Protein AF-0000000080795662 (afdb_homodimer)

pLDDT: mean 95.5, std 4.47, range [73.0, 98.94]

Solvent-accessible surface area (backbone atoms only — not comparable to full-atom values): 49013 Å² total; per-residue (Å²): 130,88,77,82,67,72,31,69,68,36,28,52,52,38,35,52,52,26,49,76,66,69,46,66,74,69,38,63,67,33,35,60,36,60,85,69,49,56,64,72,58,56,60,56,36,52,78,36,39,45,75,52,93,43,33,71,52,58,71,38,50,32,60,26,36,33,90,53,70,50,25,51,60,73,55,63,70,40,63,51,75,55,52,45,77,67,55,66,43,55,34,38,42,36,22,41,49,18,43,56,18,42,81,32,22,50,33,34,39,29,34,45,35,48,48,48,58,28,38,59,25,16,72,40,41,41,86,72,28,29,44,29,19,52,33,59,41,61,49,21,54,21,31,26,50,51,26,46,40,68,61,26,45,21,34,32,33,32,34,60,66,53,60,68,68,58,53,58,52,43,62,74,55,23,75,37,77,45,69,30,72,52,47,52,25,40,45,66,50,51,51,51,50,51,54,50,46,60,74,73,42,91,45,65,46,80,54,44,55,34,61,37,54,24,19,26,42,34,19,28,65,33,50,12,54,50,50,50,54,52,46,69,70,70,50,56,92,82,38,46,64,52,26,27,28,40,59,38,37,46,24,24,67,52,24,17,35,53,41,44,29,73,77,38,70,86,27,39,28,35,37,31,34,35,48,44,19,24,28,79,82,32,41,28,61,52,70,63,75,45,60,58,35,36,44,61,59,57,37,73,52,45,64,38,84,73,43,40,28,40,34,40,41,54,41,68,38,34,59,48,44,54,44,35,44,62,37,68,42,19,40,52,48,42,43,75,68,65,38,51,66,72,58,49,72,50,39,46,50,41,14,56,47,18,41,43,21,48,56,48,42,48,28,52,34,60,67,69,66,44,40,74,45,25,31,36,40,37,51,17,52,21,26,35,84,78,42,56,67,58,55,50,50,47,35,68,74,70,41,83,81,40,57,68,55,28,52,50,40,47,47,55,51,43,57,50,64,60,68,65,65,58,44,76,46,48,76,64,53,25,49,21,47,49,30,47,29,46,61,54,38,37,72,68,66,65,47,56,66,69,58,59,49,34,55,67,78,40,30,68,70,65,71,44,60,56,64,60,53,49,49,53,46,31,50,36,37,52,52,46,39,57,71,42,53,72,84,110,130,89,78,82,68,72,31,72,69,34,28,51,53,38,37,51,53,26,48,74,65,69,46,67,73,69,37,62,65,33,35,61,37,60,84,71,51,56,65,74,58,56,60,57,37,45,78,39,41,45,76,50,95,43,34,72,52,58,72,38,49,32,60,24,35,32,91,53,68,51,29,46,61,73,54,63,71,40,63,49,73,55,52,44,80,67,56,67,45,57,32,38,41,35,23,41,51,17,45,56,18,43,80,32,22,50,34,35,39,29,34,45,34,48,48,49,59,29,38,58,25,16,73,39,41,41,86,72,30,29,44,30,20,54,32,59,42,60,48,20,54,20,30,26,49,50,26,46,39,69,60,25,45,22,34,32,34,34,32,60,65,53,61,68,68,56,53,59,52,42,63,74,55,22,75,38,76,44,70,32,71,54,48,52,25,39,45,65,50,52,53,51,50,50,53,50,45,61,74,74,40,91,45,65,46,79,54,43,54,33,62,39,55,24,20,27,42,33,19,29,66,32,48,13,52,51,52,49,53,51,47,67,72,71,50,56,93,80,38,45,65,53,25,28,28,39,58,36,38,46,23,25,66,51,25,17,34,51,40,44,30,74,76,37,71,85,28,39,28,34,35,31,35,34,48,45,19,24,28,79,83,31,42,28,62,51,71,63,77,46,60,58,36,32,44,60,62,57,38,74,54,46,64,37,86,72,41,41,28,41,35,41,41,54,41,67,37,34,59,49,44,56,45,34,43,62,36,70,42,18,40,53,49,42,43,73,68,66,37,51,67,73,57,50,72,49,40,46,50,41,16,55,49,18,42,44,21,50,54,48,42,47,28,51,33,61,68,68,65,43,40,74,45,27,33,35,40,37,51,18,51,22,24,36,84,79,42,56,67,57,54,51,51,48,35,69,74,69,40,82,82,40,58,68,54,27,52,48,42,47,47,57,51,42,58,50,64,58,68,65,64,58,44,76,47,51,77,64,53,24,47,22,46,50,31,49,28,46,60,53,39,36,72,68,67,65,48,57,65,69,57,57,49,33,55,69,78,40,28,67,72,63,70,45,60,55,63,60,52,48,50,54,47,32,51,36,37,51,53,45,39,58,73,42,52,72,84,109

Structure (mmCIF, N/CA/C/O backbone):
data_AF-0000000080795662-model_v1
#
loop_
_entity.id
_entity.type
_entity.pdbx_description
1 polymer "Pyridoxal-5'-phosphate-dependent protein beta subunit"
#
loop_
_atom_site.group_PDB
_atom_site.id
_atom_site.type_symbol
_atom_site.label_atom_id
_atom_site.label_alt_id
_atom_site.label_comp_id
_atom_site.label_asym_id
_atom_site.label_entity_id
_atom_site.label_seq_id
_atom_site.pdbx_PDB_ins_code
_atom_site.Cartn_x
_atom_site.Cartn_y
_atom_site.Cartn_z
_atom_site.occupancy
_atom_site.B_iso_or_equiv
_atom_site.auth_seq_id
_atom_site.auth_comp_id
_atom_site.auth_asym_id
_atom_site.auth_atom_id
_atom_site.pdbx_PDB_model_num
ATOM 1 N N . MET A 1 1 ? 9.945 7.746 18.922 1 79.19 1 MET A N 1
ATOM 2 C CA . MET A 1 1 ? 9.875 8.305 20.266 1 79.19 1 MET A CA 1
ATOM 3 C C . MET A 1 1 ? 10.875 9.445 20.438 1 79.19 1 MET A C 1
ATOM 5 O O . MET A 1 1 ? 11.867 9.516 19.719 1 79.19 1 MET A O 1
ATOM 9 N N . ILE A 1 2 ? 10.516 10.328 21.281 1 87.88 2 ILE A N 1
ATOM 10 C CA . ILE A 1 2 ? 11.422 11.438 21.562 1 87.88 2 ILE A CA 1
ATOM 11 C C . ILE A 1 2 ? 12.516 10.977 22.531 1 87.88 2 ILE A C 1
ATOM 13 O O . ILE A 1 2 ? 12.227 10.344 23.547 1 87.88 2 ILE A O 1
ATOM 17 N N . ASP A 1 3 ? 13.711 11.18 22.141 1 90.12 3 ASP A N 1
ATOM 18 C CA . ASP A 1 3 ? 14.914 10.75 22.844 1 90.12 3 ASP A CA 1
ATOM 19 C C . ASP A 1 3 ? 15.43 11.852 23.766 1 90.12 3 ASP A C 1
ATOM 21 O O . ASP A 1 3 ? 15.57 13 23.344 1 90.12 3 ASP A O 1
ATOM 25 N N . PHE A 1 4 ? 15.789 11.516 25.109 1 95.25 4 PHE A N 1
ATOM 26 C CA . PHE A 1 4 ? 16.219 12.523 26.062 1 95.25 4 PHE A CA 1
ATOM 27 C C . PHE A 1 4 ? 17.688 12.312 26.453 1 95.25 4 PHE A C 1
ATOM 29 O O . PHE A 1 4 ? 18.141 12.797 27.484 1 95.25 4 PHE A O 1
ATOM 36 N N . THR A 1 5 ? 18.344 11.555 25.578 1 96.5 5 THR A N 1
ATOM 37 C CA . THR A 1 5 ? 19.781 11.406 25.797 1 96.5 5 THR A CA 1
ATOM 38 C C . THR A 1 5 ? 20.484 12.766 25.719 1 96.5 5 THR A C 1
ATOM 40 O O . THR A 1 5 ? 20.234 13.539 24.797 1 96.5 5 THR A O 1
ATOM 43 N N . MET A 1 6 ? 21.406 13.008 26.719 1 97.44 6 MET A N 1
ATOM 44 C CA . MET A 1 6 ? 22.031 14.32 26.828 1 97.44 6 MET A CA 1
ATOM 45 C C . MET A 1 6 ? 23.438 14.297 26.25 1 97.44 6 MET A C 1
ATOM 47 O O . MET A 1 6 ? 24.172 13.32 26.422 1 97.44 6 MET A O 1
ATOM 51 N N . ASP A 1 7 ? 23.75 15.273 25.484 1 97.75 7 ASP A N 1
ATOM 52 C CA . ASP A 1 7 ? 25.125 15.594 25.109 1 97.75 7 ASP A CA 1
ATOM 53 C C . ASP A 1 7 ? 25.578 16.891 25.766 1 97.75 7 ASP A C 1
ATOM 55 O O . ASP A 1 7 ? 25.391 17.969 25.219 1 97.75 7 ASP A O 1
ATOM 59 N N . LYS A 1 8 ? 26.375 16.844 26.891 1 96.75 8 LYS A N 1
ATOM 60 C CA . LYS A 1 8 ? 26.703 17.969 27.734 1 96.75 8 LYS A CA 1
ATOM 61 C C . LYS A 1 8 ? 27.609 18.969 27 1 96.75 8 LYS A C 1
ATOM 63 O O . LYS A 1 8 ? 27.484 20.172 27.188 1 96.75 8 LYS A O 1
ATOM 68 N N . GLU A 1 9 ? 28.406 18.438 26.234 1 98.06 9 GLU A N 1
ATOM 69 C CA . GLU A 1 9 ? 29.344 19.297 25.5 1 98.06 9 GLU A CA 1
ATOM 70 C C . GLU A 1 9 ? 28.594 20.156 24.484 1 98.06 9 GLU A C 1
ATOM 72 O O . GLU A 1 9 ? 28.812 21.359 24.406 1 98.06 9 GLU A O 1
ATOM 77 N N . VAL A 1 10 ? 27.797 19.547 23.719 1 98.12 10 VAL A N 1
ATOM 78 C CA . VAL A 1 10 ? 27.031 20.266 22.688 1 98.12 10 VAL A CA 1
ATOM 79 C C . VAL A 1 10 ? 26.031 21.219 23.359 1 98.12 10 VAL A C 1
ATOM 81 O O . VAL A 1 10 ? 25.797 22.312 22.859 1 98.12 10 VAL A O 1
ATOM 84 N N . LEU A 1 11 ? 25.469 20.781 24.438 1 98.25 11 LEU A N 1
ATOM 85 C CA . LEU A 1 11 ? 24.547 21.625 25.188 1 98.25 11 LEU A CA 1
ATOM 86 C C . LEU A 1 11 ? 25.219 22.922 25.625 1 98.25 11 LEU A C 1
ATOM 88 O O . LEU A 1 11 ? 24.609 24 25.562 1 98.25 11 LEU A O 1
ATOM 92 N N . GLU A 1 12 ? 26.422 22.828 26.078 1 98.12 12 GLU A N 1
ATOM 93 C CA . GLU A 1 12 ? 27.156 24.016 26.5 1 98.12 12 GLU A CA 1
ATOM 94 C C . GLU A 1 12 ? 27.375 24.984 25.328 1 98.12 12 GLU A C 1
ATOM 96 O O . GLU A 1 12 ? 27.25 26.203 25.484 1 98.12 12 GLU A O 1
ATOM 101 N N . LYS A 1 13 ? 27.688 24.422 24.203 1 98 13 LYS A N 1
ATOM 102 C CA . LYS A 1 13 ? 27.844 25.25 23 1 98 13 LYS A CA 1
ATOM 103 C C . LYS A 1 13 ? 26.547 25.953 22.641 1 98 13 LYS A C 1
ATOM 105 O O . LYS A 1 13 ? 26.547 27.125 22.25 1 98 13 LYS A O 1
ATOM 110 N N . ALA A 1 14 ? 25.484 25.219 22.781 1 98.12 14 ALA A N 1
ATOM 111 C CA . ALA A 1 14 ? 24.172 25.781 22.484 1 98.12 14 ALA A CA 1
ATOM 112 C C . ALA A 1 14 ? 23.828 26.922 23.438 1 98.12 14 ALA A C 1
ATOM 114 O O . ALA A 1 14 ? 23.281 27.953 23.016 1 98.12 14 ALA A O 1
ATOM 115 N N . VAL A 1 15 ? 24.141 26.766 24.656 1 98.38 15 VAL A N 1
ATOM 116 C CA . VAL A 1 15 ? 23.906 27.797 25.656 1 98.38 15 VAL A CA 1
ATOM 117 C C . VAL A 1 15 ? 24.734 29.047 25.344 1 98.38 15 VAL A C 1
ATOM 119 O O . VAL A 1 15 ? 24.219 30.156 25.391 1 98.38 15 VAL A O 1
ATOM 122 N N . GLU A 1 16 ? 25.984 28.844 25 1 98.12 16 GLU A N 1
ATOM 123 C CA . GLU A 1 16 ? 26.859 29.969 24.656 1 98.12 16 GLU A CA 1
ATOM 124 C C . GLU A 1 16 ? 26.312 30.719 23.453 1 98.12 16 GLU A C 1
ATOM 126 O O . GLU A 1 16 ? 26.344 31.953 23.422 1 98.12 16 GLU A O 1
ATOM 131 N N . ARG A 1 17 ? 25.922 29.984 22.484 1 97.5 17 ARG A N 1
ATOM 132 C CA . ARG A 1 17 ? 25.312 30.594 21.312 1 97.5 17 ARG A CA 1
ATOM 133 C C . ARG A 1 17 ? 24.094 31.422 21.672 1 97.5 17 ARG A C 1
ATOM 135 O O . ARG A 1 17 ? 23.875 32.5 21.125 1 97.5 17 ARG A O 1
ATOM 142 N N . ALA A 1 18 ? 23.266 30.891 22.562 1 97.94 18 ALA A N 1
ATOM 143 C CA . ALA A 1 18 ? 22.062 31.609 23.016 1 97.94 18 ALA A CA 1
ATOM 144 C C . ALA A 1 18 ? 22.438 32.906 23.734 1 97.94 18 ALA A C 1
ATOM 146 O O . ALA A 1 18 ? 21.781 33.938 23.562 1 97.94 18 ALA A O 1
ATOM 147 N N . ILE A 1 19 ? 23.484 32.844 24.531 1 97.75 19 ILE A N 1
ATOM 148 C CA . ILE A 1 19 ? 23.953 34.031 25.234 1 97.75 19 ILE A CA 1
ATOM 149 C C . ILE A 1 19 ? 24.422 35.062 24.219 1 97.75 19 ILE A C 1
ATOM 151 O O . ILE A 1 19 ? 24.016 36.25 24.297 1 97.75 19 ILE A O 1
ATOM 155 N N . GLU A 1 20 ? 25.188 34.625 23.297 1 97.12 20 GLU A N 1
ATOM 156 C CA . GLU A 1 20 ? 25.766 35.531 22.297 1 97.12 20 GLU A CA 1
ATOM 157 C C . GLU A 1 20 ? 24.672 36.219 21.484 1 97.12 20 GLU A C 1
ATOM 159 O O . GLU A 1 20 ? 24.828 37.375 21.078 1 97.12 20 GLU A O 1
ATOM 164 N N . ASN A 1 21 ? 23.562 35.562 21.266 1 96.75 21 ASN A N 1
ATOM 165 C CA . ASN A 1 21 ? 22.531 36.062 20.375 1 96.75 21 ASN A CA 1
ATOM 166 C C . ASN A 1 21 ? 21.281 36.531 21.141 1 96.75 21 ASN A C 1
ATOM 168 O O . ASN A 1 21 ? 20.25 36.812 20.547 1 96.75 21 ASN A O 1
ATOM 172 N N . ASN A 1 22 ? 21.344 36.5 22.453 1 96.56 22 ASN A N 1
ATOM 173 C CA . ASN A 1 22 ? 20.25 36.938 23.312 1 96.56 22 ASN A CA 1
ATOM 174 C C . ASN A 1 22 ? 18.984 36.125 23.047 1 96.56 22 ASN A C 1
ATOM 176 O O . ASN A 1 22 ? 17.922 36.719 22.797 1 96.56 22 ASN A O 1
ATOM 180 N N . ILE A 1 23 ? 19.109 34.844 23.062 1 98.12 23 ILE A N 1
ATOM 181 C CA . ILE A 1 23 ? 18.016 33.938 22.75 1 98.12 23 ILE A CA 1
ATOM 182 C C . ILE A 1 23 ? 17.438 33.344 24.031 1 98.12 23 ILE A C 1
ATOM 184 O O . ILE A 1 23 ? 18.172 32.75 24.828 1 98.12 23 ILE A O 1
ATOM 188 N N . ILE A 1 24 ? 16.203 33.531 24.297 1 98.19 24 ILE A N 1
ATOM 189 C CA . ILE A 1 24 ? 15.43 32.875 25.344 1 98.19 24 ILE A CA 1
ATOM 190 C C . ILE A 1 24 ? 14.367 31.969 24.703 1 98.19 24 ILE A C 1
ATOM 192 O O . ILE A 1 24 ? 13.672 32.375 23.781 1 98.19 24 ILE A O 1
ATOM 196 N N . ILE A 1 25 ? 14.258 30.766 25.188 1 98.62 25 ILE A N 1
ATOM 197 C CA . ILE A 1 25 ? 13.375 29.766 24.562 1 98.62 25 ILE A CA 1
ATOM 198 C C . ILE A 1 25 ? 12.102 29.641 25.391 1 98.62 25 ILE A C 1
ATOM 200 O O . ILE A 1 25 ? 12.148 29.438 26.609 1 98.62 25 ILE A O 1
ATOM 204 N N . PRO A 1 26 ? 10.922 29.797 24.781 1 98.75 26 PRO A N 1
ATOM 205 C CA . PRO A 1 26 ? 9.672 29.594 25.516 1 98.75 26 PRO A CA 1
ATOM 206 C C . PRO A 1 26 ? 9.383 28.109 25.766 1 98.75 26 PRO A C 1
ATOM 208 O O . PRO A 1 26 ? 9.797 27.25 24.984 1 98.75 26 PRO A O 1
ATOM 211 N N . THR A 1 27 ? 8.656 27.797 26.859 1 98.75 27 THR A N 1
ATOM 212 C CA . THR A 1 27 ? 8.164 26.453 27.125 1 98.75 27 THR A CA 1
ATOM 213 C C . THR A 1 27 ? 6.855 26.203 26.375 1 98.75 27 THR A C 1
ATOM 215 O O . THR A 1 27 ? 6.223 27.141 25.891 1 98.75 27 THR A O 1
ATOM 218 N N . PHE A 1 28 ? 6.449 24.891 26.25 1 98.75 28 PHE A N 1
ATOM 219 C CA . PHE A 1 28 ? 5.137 24.547 25.719 1 98.75 28 PHE A CA 1
ATOM 220 C C . PHE A 1 28 ? 4.027 25.141 26.578 1 98.75 28 PHE A C 1
ATOM 222 O O . PHE A 1 28 ? 2.994 25.562 26.062 1 98.75 28 PHE A O 1
ATOM 229 N N . ALA A 1 29 ? 4.242 25.156 27.875 1 98.62 29 ALA A N 1
ATOM 230 C CA . ALA A 1 29 ? 3.277 25.75 28.812 1 98.62 29 ALA A CA 1
ATOM 231 C C . ALA A 1 29 ? 3.035 27.219 28.484 1 98.62 29 ALA A C 1
ATOM 233 O O . ALA A 1 29 ? 1.897 27.688 28.531 1 98.62 29 ALA A O 1
ATOM 234 N N . GLN A 1 30 ? 4.109 27.938 28.188 1 98.62 30 GLN A N 1
ATOM 235 C CA . GLN A 1 30 ? 4.004 29.344 27.859 1 98.62 30 GLN A CA 1
ATOM 236 C C . GLN A 1 30 ? 3.309 29.547 26.516 1 98.62 30 GLN A C 1
ATOM 238 O O . GLN A 1 30 ? 2.621 30.547 26.297 1 98.62 30 GLN A O 1
ATOM 243 N N . MET A 1 31 ? 3.447 28.609 25.562 1 98.75 31 MET A N 1
ATOM 244 C CA . MET A 1 31 ? 2.752 28.656 24.281 1 98.75 31 MET A CA 1
ATOM 245 C C . MET A 1 31 ? 1.253 28.438 24.453 1 98.75 31 MET A C 1
ATOM 247 O O . MET A 1 31 ? 0.443 29.047 23.75 1 98.75 31 MET A O 1
ATOM 251 N N . ARG A 1 32 ? 0.854 27.594 25.469 1 98.12 32 ARG A N 1
ATOM 252 C CA . ARG A 1 32 ? -0.546 27.328 25.766 1 98.12 32 ARG A CA 1
ATOM 253 C C . ARG A 1 32 ? -1.183 28.484 26.531 1 98.12 32 ARG A C 1
ATOM 255 O O . ARG A 1 32 ? -2.34 28.828 26.281 1 98.12 32 ARG A O 1
ATOM 262 N N . ASP A 1 33 ? -0.366 29.047 27.438 1 97.81 33 ASP A N 1
ATOM 263 C CA . ASP A 1 33 ? -0.836 30.125 28.312 1 97.81 33 ASP A CA 1
ATOM 264 C C . ASP A 1 33 ? 0.166 31.281 28.344 1 97.81 33 ASP A C 1
ATOM 266 O O . ASP A 1 33 ? 0.992 31.375 29.25 1 97.81 33 ASP A O 1
ATOM 270 N N . PRO A 1 34 ? -0.06 32.219 27.484 1 98 34 PRO A N 1
ATOM 271 C CA . PRO A 1 34 ? 0.892 33.344 27.375 1 98 34 PRO A CA 1
ATOM 272 C C . PRO A 1 34 ? 0.946 34.188 28.641 1 98 34 PRO A C 1
ATOM 274 O O . PRO A 1 34 ? 1.84 35.031 28.797 1 98 34 PRO A O 1
ATOM 277 N N . ALA A 1 35 ? -0 34 29.547 1 97.38 35 ALA A N 1
ATOM 278 C CA . ALA A 1 35 ? 0.077 34.688 30.828 1 97.38 35 ALA A CA 1
ATOM 279 C C . ALA A 1 35 ? 1.348 34.312 31.594 1 97.38 35 ALA A C 1
ATOM 281 O O . ALA A 1 35 ? 1.821 35.094 32.438 1 97.38 35 ALA A O 1
ATOM 282 N N . LEU A 1 36 ? 1.878 33.188 31.25 1 97.81 36 LEU A N 1
ATOM 283 C CA . LEU A 1 36 ? 3.066 32.688 31.938 1 97.81 36 LEU A CA 1
ATOM 284 C C . LEU A 1 36 ? 4.328 33.312 31.375 1 97.81 36 LEU A C 1
ATOM 286 O O . LEU A 1 36 ? 5.41 33.188 31.938 1 97.81 36 LEU A O 1
ATOM 290 N N . ILE A 1 37 ? 4.266 34.062 30.281 1 97.88 37 ILE A N 1
ATOM 291 C CA . ILE A 1 37 ? 5.418 34.719 29.656 1 97.88 37 ILE A CA 1
ATOM 292 C C . ILE A 1 37 ? 5.84 35.938 30.484 1 97.88 37 ILE A C 1
ATOM 294 O O . ILE A 1 37 ? 5.004 36.75 30.859 1 97.88 37 ILE A O 1
ATOM 298 N N . PRO A 1 38 ? 7.102 36.094 30.766 1 96.12 38 PRO A N 1
ATOM 299 C CA . PRO A 1 38 ? 7.578 37.219 31.562 1 96.12 38 PRO A CA 1
ATOM 300 C C . PRO A 1 38 ? 7.277 38.594 30.922 1 96.12 38 PRO A C 1
ATOM 302 O O . PRO A 1 38 ? 7.367 38.719 29.703 1 96.12 38 PRO A O 1
ATOM 305 N N . ASP A 1 39 ? 7.113 39.625 31.766 1 95.56 39 ASP A N 1
ATOM 306 C CA . ASP A 1 39 ? 6.75 40.969 31.312 1 95.56 39 ASP A CA 1
ATOM 307 C C . ASP A 1 39 ? 7.863 41.562 30.469 1 95.56 39 ASP A C 1
ATOM 309 O O . ASP A 1 39 ? 7.59 42.312 29.516 1 95.56 39 ASP A O 1
ATOM 313 N N . LYS A 1 40 ? 9.023 41.281 30.844 1 94.19 40 LYS A N 1
ATOM 314 C CA . LYS A 1 40 ? 10.164 41.812 30.094 1 94.19 40 LYS A CA 1
ATOM 315 C C . LYS A 1 40 ? 10.109 41.406 28.625 1 94.19 40 LYS A C 1
ATOM 317 O O . LYS A 1 40 ? 10.461 42.156 27.734 1 94.19 40 LYS A O 1
ATOM 322 N N . ILE A 1 41 ? 9.742 40.156 28.438 1 96.62 41 ILE A N 1
ATOM 323 C CA . ILE A 1 41 ? 9.617 39.656 27.078 1 96.62 41 ILE A CA 1
ATOM 324 C C . ILE A 1 41 ? 8.438 40.312 26.375 1 96.62 41 ILE A C 1
ATOM 326 O O . ILE A 1 41 ? 8.555 40.75 25.219 1 96.62 41 ILE A O 1
ATOM 330 N N . LYS A 1 42 ? 7.293 40.438 27.031 1 97.12 42 LYS A N 1
ATOM 331 C CA . LYS A 1 42 ? 6.102 41.062 26.469 1 97.12 42 LYS A CA 1
ATOM 332 C C . LYS A 1 42 ? 6.398 42.5 26.031 1 97.12 42 LYS A C 1
ATOM 334 O O . LYS A 1 42 ? 5.887 42.969 25 1 97.12 42 LYS A O 1
ATOM 339 N N . GLN A 1 43 ? 7.188 43.188 26.812 1 95.94 43 GLN A N 1
ATOM 340 C CA . GLN A 1 43 ? 7.535 44.562 26.469 1 95.94 43 GLN A CA 1
ATOM 341 C C . GLN A 1 43 ? 8.312 44.625 25.156 1 95.94 43 GLN A C 1
ATOM 343 O O . GLN A 1 43 ? 8.094 45.531 24.344 1 95.94 43 GLN A O 1
ATOM 348 N N . GLN A 1 44 ? 9.203 43.719 24.953 1 95.5 44 GLN A N 1
ATOM 349 C CA . GLN A 1 44 ? 9.984 43.656 23.719 1 95.5 44 GLN A CA 1
ATOM 350 C C . GLN A 1 44 ? 9.094 43.375 22.516 1 95.5 44 GLN A C 1
ATOM 352 O O . GLN A 1 44 ? 9.312 43.938 21.438 1 95.5 44 GLN A O 1
ATOM 357 N N . LEU A 1 45 ? 8.086 42.562 22.672 1 97.19 45 LEU A N 1
ATOM 358 C CA . LEU A 1 45 ? 7.227 42.125 21.594 1 97.19 45 LEU A CA 1
ATOM 359 C C . LEU A 1 45 ? 6.418 43.281 21.016 1 97.19 45 LEU A C 1
ATOM 361 O O . LEU A 1 45 ? 6.02 43.219 19.844 1 97.19 45 LEU A O 1
ATOM 365 N N . LYS A 1 46 ? 6.211 44.344 21.719 1 96.06 46 LYS A N 1
ATOM 366 C CA . LYS A 1 46 ? 5.387 45.5 21.312 1 96.06 46 LYS A CA 1
ATOM 367 C C . LYS A 1 46 ? 5.984 46.188 20.094 1 96.06 46 LYS A C 1
ATOM 369 O O . LYS A 1 46 ? 5.293 46.938 19.406 1 96.06 46 LYS A O 1
ATOM 374 N N . ASN A 1 47 ? 7.254 45.938 19.797 1 95.31 47 ASN A N 1
ATOM 375 C CA . ASN A 1 47 ? 7.922 46.625 18.703 1 95.31 47 ASN A CA 1
ATOM 376 C C . ASN A 1 47 ? 8.391 45.625 17.641 1 95.31 47 ASN A C 1
ATOM 378 O O . ASN A 1 47 ? 9.266 45.969 16.828 1 95.31 47 ASN A O 1
ATOM 382 N N . ILE A 1 48 ? 7.887 44.469 17.703 1 96.56 48 ILE A N 1
ATOM 383 C CA . ILE A 1 48 ? 8.344 43.438 16.797 1 96.56 48 ILE A CA 1
ATOM 384 C C . ILE A 1 48 ? 7.18 42.938 15.93 1 96.56 48 ILE A C 1
ATOM 386 O O . ILE A 1 48 ? 6.066 42.781 16.422 1 96.56 48 ILE A O 1
ATOM 390 N N . GLY A 1 49 ? 7.406 42.812 14.664 1 96 49 GLY A N 1
ATOM 391 C CA . GLY A 1 49 ? 6.41 42.281 13.75 1 96 49 GLY A CA 1
ATOM 392 C C . GLY A 1 49 ? 6.449 40.781 13.641 1 96 49 GLY A C 1
ATOM 393 O O . GLY A 1 49 ? 7.477 40.156 13.922 1 96 49 GLY A O 1
ATOM 394 N N . LEU A 1 50 ? 5.398 40.188 13.156 1 94.12 50 LEU A N 1
ATOM 395 C CA . LEU A 1 50 ? 5.254 38.75 13.062 1 94.12 50 LEU A CA 1
ATOM 396 C C . LEU A 1 50 ? 6.273 38.156 12.094 1 94.12 50 LEU A C 1
ATOM 398 O O . LEU A 1 50 ? 6.676 37 12.234 1 94.12 50 LEU A O 1
ATOM 402 N N . TRP A 1 51 ? 6.773 38.938 11.164 1 92.44 51 TRP A N 1
ATOM 403 C CA . TRP A 1 51 ? 7.664 38.438 10.117 1 92.44 51 TRP A CA 1
ATOM 404 C C . TRP A 1 51 ? 9.109 38.781 10.414 1 92.44 51 TRP A C 1
ATOM 406 O O . TRP A 1 51 ? 10.023 38.406 9.68 1 92.44 51 TRP A O 1
ATOM 416 N N . ASP A 1 52 ? 9.312 39.562 11.477 1 94.88 52 ASP A N 1
ATOM 417 C CA . ASP A 1 52 ? 10.664 40 11.828 1 94.88 52 ASP A CA 1
ATOM 418 C C . ASP A 1 52 ? 11.5 38.812 12.328 1 94.88 52 ASP A C 1
ATOM 420 O O . ASP A 1 52 ? 10.992 37.938 13.039 1 94.88 52 ASP A O 1
ATOM 424 N N . VAL A 1 53 ? 12.734 38.844 11.875 1 94.44 53 VAL A N 1
ATOM 425 C CA . VAL A 1 53 ? 13.688 37.875 12.406 1 94.44 53 VAL A CA 1
ATOM 426 C C . VAL A 1 53 ? 14.242 38.344 13.742 1 94.44 53 VAL A C 1
ATOM 428 O O . VAL A 1 53 ? 15.32 38.969 13.781 1 94.44 53 VAL A O 1
ATOM 431 N N . ASN A 1 54 ? 13.508 38.125 14.695 1 96.12 54 ASN A N 1
ATOM 432 C CA . ASN A 1 54 ? 13.812 38.469 16.078 1 96.12 54 ASN A CA 1
ATOM 433 C C . ASN A 1 54 ? 13.484 37.312 17.016 1 96.12 54 ASN A C 1
ATOM 435 O O . ASN A 1 54 ? 12.359 36.781 17.016 1 96.12 54 ASN A O 1
ATOM 439 N N . SER A 1 55 ? 14.445 36.875 17.844 1 97.12 55 SER A N 1
ATOM 440 C CA . SER A 1 55 ? 14.305 35.688 18.656 1 97.12 55 SER A CA 1
ATOM 441 C C . SER A 1 55 ? 13.109 35.781 19.594 1 97.12 55 SER A C 1
ATOM 443 O O . SER A 1 55 ? 12.539 34.75 20 1 97.12 55 SER A O 1
ATOM 445 N N . TYR A 1 56 ? 12.688 36.969 19.953 1 97.38 56 TYR A N 1
ATOM 446 C CA . TYR A 1 56 ? 11.531 37.125 20.828 1 97.38 56 TYR A CA 1
ATOM 447 C C . TYR A 1 56 ? 10.258 36.625 20.156 1 97.38 56 TYR A C 1
ATOM 449 O O . TYR A 1 56 ? 9.273 36.344 20.828 1 97.38 56 TYR A O 1
ATOM 457 N N . ASN A 1 57 ? 10.266 36.5 18.828 1 97.94 57 ASN A N 1
ATOM 458 C CA . ASN A 1 57 ? 9.109 35.969 18.109 1 97.94 57 ASN A CA 1
ATOM 459 C C . ASN A 1 57 ? 8.859 34.5 18.422 1 97.94 57 ASN A C 1
ATOM 461 O O . ASN A 1 57 ? 7.785 33.969 18.141 1 97.94 57 ASN A O 1
ATOM 465 N N . LEU A 1 58 ? 9.844 33.844 19.016 1 98.56 58 LEU A N 1
ATOM 466 C CA . LEU A 1 58 ? 9.586 32.5 19.5 1 98.56 58 LEU A CA 1
ATOM 467 C C . LEU A 1 58 ? 8.406 32.5 20.469 1 98.56 58 LEU A C 1
ATOM 469 O O . LEU A 1 58 ? 7.668 31.5 20.547 1 98.56 58 LEU A O 1
ATOM 473 N N . PHE A 1 59 ? 8.234 33.562 21.156 1 98.56 59 PHE A N 1
ATOM 474 C CA . PHE A 1 59 ? 7.172 33.688 22.156 1 98.56 59 PHE A CA 1
ATOM 475 C C . PHE A 1 59 ? 5.836 34 21.5 1 98.56 59 PHE A C 1
ATOM 477 O O . PHE A 1 59 ? 4.812 34.094 22.188 1 98.56 59 PHE A O 1
ATOM 484 N N . ARG A 1 60 ? 5.809 34.125 20.188 1 98.56 60 ARG A N 1
ATOM 485 C CA . ARG A 1 60 ? 4.562 34.312 19.453 1 98.56 60 ARG A CA 1
ATOM 486 C C . ARG A 1 60 ? 4.109 33 18.828 1 98.56 60 ARG A C 1
ATOM 488 O O . ARG A 1 60 ? 3.139 32.969 18.062 1 98.56 60 ARG A O 1
ATOM 495 N N . ILE A 1 61 ? 4.77 31.922 19.125 1 98.62 61 ILE A N 1
ATOM 496 C CA . ILE A 1 61 ? 4.316 30.594 18.703 1 98.62 61 ILE A CA 1
ATOM 497 C C . ILE A 1 61 ? 3.176 30.125 19.609 1 98.62 61 ILE A C 1
ATOM 499 O O . ILE A 1 61 ? 3.355 29.234 20.438 1 98.62 61 ILE A O 1
ATOM 503 N N . THR A 1 62 ? 2.066 30.703 19.438 1 98.69 62 THR A N 1
ATOM 504 C CA . THR A 1 62 ? 0.852 30.484 20.219 1 98.69 62 THR A CA 1
ATOM 505 C C . THR A 1 62 ? -0.388 30.812 19.391 1 98.69 62 THR A C 1
ATOM 507 O O . THR A 1 62 ? -0.323 31.641 18.469 1 98.69 62 THR A O 1
ATOM 510 N N . TRP A 1 63 ? -1.499 30.203 19.703 1 98.75 63 TRP A N 1
ATOM 511 C CA . TRP A 1 63 ? -2.771 30.469 19.047 1 98.75 63 TRP A CA 1
ATOM 512 C C . TRP A 1 63 ? -3.422 31.734 19.578 1 98.75 63 TRP A C 1
ATOM 514 O O . TRP A 1 63 ? -4.488 32.125 19.109 1 98.75 63 TRP A O 1
ATOM 524 N N . LYS A 1 64 ? -2.74 32.469 20.469 1 98.5 64 LYS A N 1
ATOM 525 C CA . LYS A 1 64 ? -3.396 33.5 21.25 1 98.5 64 LYS A CA 1
ATOM 526 C C . LYS A 1 64 ? -2.781 34.875 20.953 1 98.5 64 LYS A C 1
ATOM 528 O O . LYS A 1 64 ? -2.896 35.812 21.766 1 98.5 64 LYS A O 1
ATOM 533 N N . ASN A 1 65 ? -2.129 35 19.844 1 98.25 65 ASN A N 1
ATOM 534 C CA . ASN A 1 65 ? -1.624 36.312 19.438 1 98.25 65 ASN A CA 1
ATOM 535 C C . ASN A 1 65 ? -2.762 37.281 19.125 1 98.25 65 ASN A C 1
ATOM 537 O O . ASN A 1 65 ? -3.76 36.875 18.516 1 98.25 65 ASN A O 1
ATOM 541 N N . GLU A 1 66 ? -2.602 38.531 19.609 1 97.69 66 GLU A N 1
ATOM 542 C CA . GLU A 1 66 ? -3.504 39.531 19.062 1 97.69 66 GLU A CA 1
ATOM 543 C C . GLU A 1 66 ? -3.42 39.594 17.547 1 97.69 66 GLU A C 1
ATOM 545 O O . GLU A 1 66 ? -2.328 39.5 16.969 1 97.69 66 GLU A O 1
ATOM 550 N N . PRO A 1 67 ? -4.555 39.719 16.891 1 96.88 67 PRO A N 1
ATOM 551 C CA . PRO A 1 67 ? -4.582 39.625 15.43 1 96.88 67 PRO A CA 1
ATOM 552 C C . PRO A 1 67 ? -4.105 40.875 14.727 1 96.88 67 PRO A C 1
ATOM 554 O O . PRO A 1 67 ? -4.867 41.5 13.984 1 96.88 67 PRO A O 1
ATOM 557 N N . VAL A 1 68 ? -2.854 41.25 14.922 1 96.38 68 VAL A N 1
ATOM 558 C CA . VAL A 1 68 ? -2.201 42.375 14.289 1 96.38 68 VAL A CA 1
ATOM 559 C C . VAL A 1 68 ? -0.841 41.969 13.734 1 96.38 68 VAL A C 1
ATOM 561 O O . VAL A 1 68 ? -0.18 41.094 14.305 1 96.38 68 VAL A O 1
ATOM 564 N N . PRO A 1 69 ? -0.378 42.562 12.633 1 94.38 69 PRO A N 1
ATOM 565 C CA . PRO A 1 69 ? 0.862 42.125 11.984 1 94.38 69 PRO A CA 1
ATOM 566 C C . PRO A 1 69 ? 2.111 42.562 12.742 1 94.38 69 PRO A C 1
ATOM 568 O O . PRO A 1 69 ? 3.199 42.031 12.508 1 94.38 69 PRO A O 1
ATOM 571 N N . LYS A 1 70 ? 1.994 43.594 13.523 1 95.19 70 LYS A N 1
ATOM 572 C CA . LYS A 1 70 ? 3.109 44.125 14.297 1 95.19 70 LYS A CA 1
ATOM 573 C C . LYS A 1 70 ? 2.648 44.594 15.672 1 95.19 70 LYS A C 1
ATOM 575 O O . LYS A 1 70 ? 1.548 45.125 15.82 1 95.19 70 LYS A O 1
ATOM 580 N N . GLY A 1 71 ? 3.621 44.344 16.469 1 92.69 71 GLY A N 1
ATOM 581 C CA . GLY A 1 71 ? 3.283 44.719 17.828 1 92.69 71 GLY A CA 1
ATOM 582 C C . GLY A 1 71 ? 2.221 43.812 18.438 1 92.69 71 GLY A C 1
ATOM 583 O O . GLY A 1 71 ? 2.281 42.594 18.297 1 92.69 71 GLY A O 1
ATOM 584 N N . GLY A 1 72 ? 1.342 44.188 19.109 1 90.88 72 GLY A N 1
ATOM 585 C CA . GLY A 1 72 ? 0.317 43.406 19.766 1 90.88 72 GLY A CA 1
ATOM 586 C C . GLY A 1 72 ? 0.88 42.438 20.797 1 90.88 72 GLY A C 1
ATOM 587 O O . GLY A 1 72 ? 2.066 42.094 20.75 1 90.88 72 GLY A O 1
ATOM 588 N N . LEU A 1 73 ? 0.176 42.031 21.656 1 96.56 73 LEU A N 1
ATOM 589 C CA . LEU A 1 73 ? 0.543 41.031 22.656 1 96.56 73 LEU A CA 1
ATOM 590 C C . LEU A 1 73 ? -0.324 39.781 22.516 1 96.56 73 LEU A C 1
ATOM 592 O O . LEU A 1 73 ? -0.32 39.125 21.469 1 96.56 73 LEU A O 1
ATOM 596 N N . TYR A 1 74 ? -0.993 39.438 23.578 1 97.81 74 TYR A N 1
ATOM 597 C CA . TYR A 1 74 ? -1.768 38.219 23.547 1 97.81 74 TYR A CA 1
ATOM 598 C C . TYR A 1 74 ? -3.234 38.469 23.859 1 97.81 74 TYR A C 1
ATOM 600 O O . TYR A 1 74 ? -3.57 39.5 24.453 1 97.81 74 TYR A O 1
ATOM 608 N N . GLY A 1 75 ? -4.113 37.688 23.375 1 96.31 75 GLY A N 1
ATOM 609 C CA . GLY A 1 75 ? -5.543 37.688 23.641 1 96.31 75 GLY A CA 1
ATOM 610 C C . GLY A 1 75 ? -6.125 36.281 23.703 1 96.31 75 GLY A C 1
ATOM 611 O O . GLY A 1 75 ? -5.469 35.344 24.172 1 96.31 75 GLY A O 1
ATOM 612 N N . ASP A 1 76 ? -7.344 36.156 23.359 1 96.25 76 ASP A N 1
ATOM 613 C CA . ASP A 1 76 ? -8 34.844 23.297 1 96.25 76 ASP A CA 1
ATOM 614 C C . ASP A 1 76 ? -7.555 34.062 22.062 1 96.25 76 ASP A C 1
ATOM 616 O O . ASP A 1 76 ? -6.914 34.625 21.172 1 96.25 76 ASP A O 1
ATOM 620 N N . VAL A 1 77 ? -7.875 32.812 22.078 1 98.44 77 VAL A N 1
ATOM 621 C CA . VAL A 1 77 ? -7.582 32 20.891 1 98.44 77 VAL A CA 1
ATOM 622 C C . VAL A 1 77 ? -8.266 32.594 19.672 1 98.44 77 VAL A C 1
ATOM 624 O O . VAL A 1 77 ? -9.453 32.938 19.719 1 98.44 77 VAL A O 1
ATOM 627 N N . ASN A 1 78 ? -7.523 32.844 18.625 1 98.06 78 ASN A N 1
ATOM 628 C CA . ASN A 1 78 ? -8.086 33.312 17.359 1 98.06 78 ASN A CA 1
ATOM 629 C C . ASN A 1 78 ? -8.836 32.188 16.625 1 98.06 78 ASN A C 1
ATOM 631 O O . ASN A 1 78 ? -8.234 31.188 16.234 1 98.06 78 ASN A O 1
ATOM 635 N N . TYR A 1 79 ? -10.148 32.344 16.5 1 98.19 79 TYR A N 1
ATOM 636 C CA . TYR A 1 79 ? -10.93 31.344 15.789 1 98.19 79 TYR A CA 1
ATOM 637 C C . TYR A 1 79 ? -11.984 32 14.906 1 98.19 79 TYR A C 1
ATOM 639 O O . TYR A 1 79 ? -12.242 33.188 15.016 1 98.19 79 TYR A O 1
ATOM 647 N N . PHE A 1 80 ? -12.438 31.297 13.961 1 97.81 80 PHE A N 1
ATOM 648 C CA . PHE A 1 80 ? -13.445 31.703 12.984 1 97.81 80 PHE A CA 1
ATOM 649 C C . PHE A 1 80 ? -14.57 30.688 12.898 1 97.81 80 PHE A C 1
ATOM 651 O O . PHE A 1 80 ? -14.336 29.531 12.555 1 97.81 80 PHE A O 1
ATOM 658 N N . GLU A 1 81 ? -15.805 31.047 13.312 1 97.56 81 GLU A N 1
ATOM 659 C CA . GLU A 1 81 ? -16.969 30.188 13.148 1 97.56 81 GLU A CA 1
ATOM 660 C C . GLU A 1 81 ? -17.703 30.484 11.836 1 97.56 81 GLU A C 1
ATOM 662 O O . GLU A 1 81 ? -18.125 31.625 11.602 1 97.56 81 GLU A O 1
ATOM 667 N N . LEU A 1 82 ? -17.812 29.484 10.992 1 97.44 82 LEU A N 1
ATOM 668 C CA . LEU A 1 82 ? -18.438 29.672 9.68 1 97.44 82 LEU A CA 1
ATOM 669 C C . LEU A 1 82 ? -19.953 29.562 9.781 1 97.44 82 LEU A C 1
ATOM 671 O O . LEU A 1 82 ? -20.484 28.609 10.367 1 97.44 82 LEU A O 1
ATOM 675 N N . PRO A 1 83 ? -20.641 30.578 9.172 1 95.44 83 PRO A N 1
ATOM 676 C CA . PRO A 1 83 ? -22.109 30.562 9.258 1 95.44 83 PRO A CA 1
ATOM 677 C C . PRO A 1 83 ? -22.734 29.547 8.305 1 95.44 83 PRO A C 1
ATOM 679 O O . PRO A 1 83 ? -22.172 29.234 7.254 1 95.44 83 PRO A O 1
ATOM 682 N N . SER A 1 84 ? -23.938 29.109 8.648 1 95.75 84 SER A N 1
ATOM 683 C CA . SER A 1 84 ? -24.656 28.125 7.848 1 95.75 84 SER A CA 1
ATOM 684 C C . SER A 1 84 ? -25 28.688 6.469 1 95.75 84 SER A C 1
ATOM 686 O O . SER A 1 84 ? -25.109 27.922 5.496 1 95.75 84 SER A O 1
ATOM 688 N N . GLU A 1 85 ? -25.156 30.031 6.355 1 94.44 85 GLU A N 1
ATOM 689 C CA . GLU A 1 85 ? -25.422 30.672 5.07 1 94.44 85 GLU A CA 1
ATOM 690 C C . GLU A 1 85 ? -24.297 30.422 4.082 1 94.44 85 GLU A C 1
ATOM 692 O O . GLU A 1 85 ? -24.5 30.422 2.869 1 94.44 85 GLU A O 1
ATOM 697 N N . LEU A 1 86 ? -23.172 30.219 4.641 1 96.56 86 LEU A N 1
ATOM 698 C CA . LEU A 1 86 ? -22 29.969 3.811 1 96.56 86 LEU A CA 1
ATOM 699 C C . LEU A 1 86 ? -21.781 28.469 3.613 1 96.56 86 LEU A C 1
ATOM 701 O O . LEU A 1 86 ? -21.547 28.016 2.49 1 96.56 86 LEU A O 1
ATOM 705 N N . THR A 1 87 ? -21.922 27.656 4.668 1 97.38 87 THR A N 1
ATOM 706 C CA . THR A 1 87 ? -21.5 26.266 4.617 1 97.38 87 THR A CA 1
ATOM 707 C C . THR A 1 87 ? -22.641 25.375 4.094 1 97.38 87 THR A C 1
ATOM 709 O O . THR A 1 87 ? -22.391 24.266 3.615 1 97.38 87 THR A O 1
ATOM 712 N N . GLY A 1 88 ? -23.828 25.781 4.258 1 96.81 88 GLY A N 1
ATOM 713 C CA . GLY A 1 88 ? -24.984 25.016 3.805 1 96.81 88 GLY A CA 1
ATOM 714 C C . GLY A 1 88 ? -25.375 23.906 4.766 1 96.81 88 GLY A C 1
ATOM 715 O O . GLY A 1 88 ? -26.266 23.109 4.477 1 96.81 88 GLY A O 1
ATOM 716 N N . VAL A 1 89 ? -24.719 23.766 5.93 1 98.12 89 VAL A N 1
ATOM 717 C CA . VAL A 1 89 ? -25.062 22.75 6.914 1 98.12 89 VAL A CA 1
ATOM 718 C C . VAL A 1 89 ? -25.453 23.406 8.234 1 98.12 89 VAL A C 1
ATOM 720 O O . VAL A 1 89 ? -25.109 24.562 8.484 1 98.12 89 VAL A O 1
ATOM 723 N N . LYS A 1 90 ? -26.141 22.703 9.078 1 97.56 90 LYS A N 1
ATOM 724 C CA . LYS A 1 90 ? -26.625 23.234 10.344 1 97.56 90 LYS A CA 1
ATOM 725 C C . LYS A 1 90 ? -25.516 23.188 11.406 1 97.56 90 LYS A C 1
ATOM 727 O O . LYS A 1 90 ? -25.5 24.031 12.32 1 97.56 90 LYS A O 1
ATOM 732 N N . ALA A 1 91 ? -24.641 22.234 11.273 1 98.38 91 ALA A N 1
ATOM 733 C CA . ALA A 1 91 ? -23.578 22.062 12.25 1 98.38 91 ALA A CA 1
ATOM 734 C C . ALA A 1 91 ? -22.719 23.328 12.359 1 98.38 91 ALA A C 1
ATOM 736 O O . ALA A 1 91 ? -22.516 24.031 11.367 1 98.38 91 ALA A O 1
ATOM 737 N N . ARG A 1 92 ? -22.25 23.594 13.508 1 98.31 92 ARG A N 1
ATOM 738 C CA . ARG A 1 92 ? -21.328 24.703 13.719 1 98.31 92 ARG A CA 1
ATOM 739 C C . ARG A 1 92 ? -19.906 24.312 13.383 1 98.31 92 ARG A C 1
ATOM 741 O O . ARG A 1 92 ? -19.328 23.438 14.039 1 98.31 92 ARG A O 1
ATOM 748 N N . ILE A 1 93 ? -19.375 24.859 12.344 1 98.75 93 ILE A N 1
ATOM 749 C CA . ILE A 1 93 ? -18 24.594 11.938 1 98.75 93 ILE A CA 1
ATOM 750 C C . ILE A 1 93 ? -17.078 25.719 12.43 1 98.75 93 ILE A C 1
ATOM 752 O O . ILE A 1 93 ? -17.25 26.875 12.047 1 98.75 93 ILE A O 1
ATOM 756 N N . VAL A 1 94 ? -16.125 25.359 13.273 1 98.81 94 VAL A N 1
ATOM 757 C CA . VAL A 1 94 ? -15.25 26.328 13.93 1 98.81 94 VAL A CA 1
ATOM 758 C C . VAL A 1 94 ? -13.789 26 13.625 1 98.81 94 VAL A C 1
ATOM 760 O O . VAL A 1 94 ? -13.359 24.859 13.781 1 98.81 94 VAL A O 1
ATOM 763 N N . ALA A 1 95 ? -13.047 27.016 13.195 1 98.75 95 ALA A N 1
ATOM 764 C CA . ALA A 1 95 ? -11.648 26.812 12.82 1 98.75 95 ALA A CA 1
ATOM 765 C C . ALA A 1 95 ? -10.734 27.734 13.633 1 98.75 95 ALA A C 1
ATOM 767 O O . ALA A 1 95 ? -11.031 28.906 13.828 1 98.75 95 ALA A O 1
ATOM 768 N N . LEU A 1 96 ? -9.641 27.141 14.172 1 98.81 96 LEU A N 1
ATOM 769 C CA . LEU A 1 96 ? -8.57 28.016 14.656 1 98.81 96 LEU A CA 1
ATOM 770 C C . LEU A 1 96 ? -7.902 28.734 13.5 1 98.81 96 LEU A C 1
ATOM 772 O O . LEU A 1 96 ? -7.785 28.188 12.398 1 98.81 96 LEU A O 1
ATOM 776 N N . VAL A 1 97 ? -7.395 29.969 13.75 1 98.5 97 VAL A N 1
ATOM 777 C CA . VAL A 1 97 ? -6.836 30.781 12.68 1 98.5 97 VAL A CA 1
ATOM 778 C C . VAL A 1 97 ? -5.316 30.844 12.812 1 98.5 97 VAL A C 1
ATOM 780 O O . VAL A 1 97 ? -4.789 31.5 13.711 1 98.5 97 VAL A O 1
ATOM 783 N N . GLY A 1 98 ? -4.605 30.281 11.82 1 97.5 98 GLY A N 1
ATOM 784 C CA . GLY A 1 98 ? -3.156 30.156 11.859 1 97.5 98 GLY A CA 1
ATOM 785 C C . GLY A 1 98 ? -2.426 31.344 11.289 1 97.5 98 GLY A C 1
ATOM 786 O O . GLY A 1 98 ? -1.21 31.484 11.453 1 97.5 98 GLY A O 1
ATOM 787 N N . LYS A 1 99 ? -3.092 32.312 10.75 1 97.06 99 LYS A N 1
ATOM 788 C CA . LYS A 1 99 ? -2.496 33.469 10.07 1 97.06 99 LYS A CA 1
ATOM 789 C C . LYS A 1 99 ? -1.652 34.281 11.031 1 97.06 99 LYS A C 1
ATOM 791 O O . LYS A 1 99 ? -0.667 34.906 10.625 1 97.06 99 LYS A O 1
ATOM 796 N N . TRP A 1 100 ? -1.976 34.25 12.281 1 97.44 100 TRP A N 1
ATOM 797 C CA . TRP A 1 100 ? -1.421 35.219 13.211 1 97.44 100 TRP A CA 1
ATOM 798 C C . TRP A 1 100 ? -0.194 34.656 13.922 1 97.44 100 TRP A C 1
ATOM 800 O O . TRP A 1 100 ? 0.282 35.25 14.898 1 97.44 100 TRP A O 1
ATOM 810 N N . PHE A 1 101 ? 0.311 33.562 13.484 1 97.81 101 PHE A N 1
ATOM 811 C CA . PHE A 1 101 ? 1.624 33.062 13.883 1 97.81 101 PHE A CA 1
ATOM 812 C C . PHE A 1 101 ? 2.727 33.781 13.109 1 97.81 101 PHE A C 1
ATOM 814 O O . PHE A 1 101 ? 2.479 34.344 12.039 1 97.81 101 PHE A O 1
ATOM 821 N N . PRO A 1 102 ? 3.945 33.75 13.695 1 96.19 102 PRO A N 1
ATOM 822 C CA . PRO A 1 102 ? 5.055 34.156 12.844 1 96.19 102 PRO A CA 1
ATOM 823 C C . PRO A 1 102 ? 5.098 33.406 11.516 1 96.19 102 PRO A C 1
ATOM 825 O O . PRO A 1 102 ? 4.805 32.219 11.477 1 96.19 102 PRO A O 1
ATOM 828 N N . THR A 1 103 ? 5.434 34.062 10.438 1 93.25 103 THR A N 1
ATOM 829 C CA . THR A 1 103 ? 5.531 33.562 9.078 1 93.25 103 THR A CA 1
ATOM 830 C C . THR A 1 103 ? 4.145 33.281 8.508 1 93.25 103 THR A C 1
ATOM 832 O O . THR A 1 103 ? 4.02 32.75 7.395 1 93.25 103 THR A O 1
ATOM 835 N N . GLY A 1 104 ? 3.068 33.5 9.266 1 94.62 104 GLY A N 1
ATOM 836 C CA . GLY A 1 104 ? 1.708 33.438 8.75 1 94.62 104 GLY A CA 1
ATOM 837 C C . GLY A 1 104 ? 1.113 32.062 8.812 1 94.62 104 GLY A C 1
ATOM 838 O O . GLY A 1 104 ? 0.098 31.766 8.172 1 94.62 104 GLY A O 1
ATOM 839 N N . SER A 1 105 ? 1.724 31.141 9.516 1 95.25 105 SER A N 1
ATOM 840 C CA . SER A 1 105 ? 1.238 29.766 9.609 1 95.25 105 SER A CA 1
ATOM 841 C C . SER A 1 105 ? 1.636 29.141 10.938 1 95.25 105 SER A C 1
ATOM 843 O O . SER A 1 105 ? 2.719 29.406 11.461 1 95.25 105 SER A O 1
ATOM 845 N N . HIS A 1 106 ? 0.82 28.219 11.406 1 96.31 106 HIS A N 1
ATOM 846 C CA . HIS A 1 106 ? 1.096 27.562 12.68 1 96.31 106 HIS A CA 1
ATOM 847 C C . HIS A 1 106 ? 2.223 26.547 12.547 1 96.31 106 HIS A C 1
ATOM 849 O O . HIS A 1 106 ? 2.641 25.938 13.531 1 96.31 106 HIS A O 1
ATOM 855 N N . LYS A 1 107 ? 2.799 26.344 11.375 1 95.44 107 LYS A N 1
ATOM 856 C CA . LYS A 1 107 ? 3.844 25.359 11.164 1 95.44 107 LYS A CA 1
ATOM 857 C C . LYS A 1 107 ? 5.105 25.703 11.945 1 95.44 107 LYS A C 1
ATOM 859 O O . LYS A 1 107 ? 5.945 24.844 12.203 1 95.44 107 LYS A O 1
ATOM 864 N N . VAL A 1 108 ? 5.273 26.938 12.359 1 97.81 108 VAL A N 1
ATOM 865 C CA . VAL A 1 108 ? 6.387 27.312 13.227 1 97.81 108 VAL A CA 1
ATOM 866 C C . VAL A 1 108 ? 6.312 26.547 14.539 1 97.81 108 VAL A C 1
ATOM 868 O O . VAL A 1 108 ? 7.344 26.266 15.156 1 97.81 108 VAL A O 1
ATOM 871 N N . GLY A 1 109 ? 5.117 26.25 14.953 1 98.44 109 GLY A N 1
ATOM 872 C CA . GLY A 1 109 ? 4.965 25.438 16.141 1 98.44 109 GLY A CA 1
ATOM 873 C C . GLY A 1 109 ? 5.457 24.016 15.969 1 98.44 109 GLY A C 1
ATOM 874 O O . GLY A 1 109 ? 6.172 23.484 16.828 1 98.44 109 GLY A O 1
ATOM 875 N N . ALA A 1 110 ? 5.074 23.422 14.844 1 97.5 110 ALA A N 1
ATOM 876 C CA . ALA A 1 110 ? 5.52 22.062 14.539 1 97.5 110 ALA A CA 1
ATOM 877 C C . ALA A 1 110 ? 7.043 21.984 14.492 1 97.5 110 ALA A C 1
ATOM 879 O O . ALA A 1 110 ? 7.637 21.062 15.07 1 97.5 110 ALA A O 1
ATOM 880 N N . THR A 1 111 ? 7.676 22.922 13.82 1 98.25 111 THR A N 1
ATOM 881 C CA . THR A 1 111 ? 9.125 22.906 13.656 1 98.25 111 THR A CA 1
ATOM 882 C C . THR A 1 111 ? 9.82 23.188 14.984 1 98.25 111 THR A C 1
ATOM 884 O O . THR A 1 111 ? 10.898 22.656 15.258 1 98.25 111 THR A O 1
ATOM 887 N N . PHE A 1 112 ? 9.188 24.062 15.836 1 98.62 112 PHE A N 1
ATOM 888 C CA . PHE A 1 112 ? 9.68 24.281 17.188 1 98.62 112 PHE A CA 1
ATOM 889 C C . PHE A 1 112 ? 9.719 22.984 17.969 1 98.62 112 PHE A C 1
ATOM 891 O O . PHE A 1 112 ? 10.719 22.672 18.625 1 98.62 112 PHE A O 1
ATOM 898 N N . GLY A 1 113 ? 8.648 22.234 17.844 1 98.19 113 GLY A N 1
ATOM 899 C CA . GLY A 1 113 ? 8.539 20.969 18.547 1 98.19 113 GLY A CA 1
ATOM 900 C C . GLY A 1 113 ? 9.602 19.953 18.125 1 98.19 113 GLY A C 1
ATOM 901 O O . GLY A 1 113 ? 9.984 19.094 18.922 1 98.19 113 GLY A O 1
ATOM 902 N N . CYS A 1 114 ? 10.117 20.109 16.953 1 98 114 CYS A N 1
ATOM 903 C CA . CYS A 1 114 ? 11.109 19.172 16.422 1 98 114 CYS A CA 1
ATOM 904 C C . CYS A 1 114 ? 12.523 19.625 16.781 1 98 114 CYS A C 1
ATOM 906 O O . CYS A 1 114 ? 13.367 18.812 17.125 1 98 114 CYS A O 1
ATOM 908 N N . LEU A 1 115 ? 12.828 20.891 16.75 1 98.25 115 LEU A N 1
ATOM 909 C CA . LEU A 1 115 ? 14.188 21.422 16.859 1 98.25 115 LEU A CA 1
ATOM 910 C C . LEU A 1 115 ? 14.578 21.641 18.312 1 98.25 115 LEU A C 1
ATOM 912 O O . LEU A 1 115 ? 15.672 21.234 18.734 1 98.25 115 LEU A O 1
ATOM 916 N N . VAL A 1 116 ? 13.727 22.219 19.125 1 98.44 116 VAL A N 1
ATOM 917 C CA . VAL A 1 116 ? 14.07 22.719 20.453 1 98.44 116 VAL A CA 1
ATOM 918 C C . VAL A 1 116 ? 14.422 21.547 21.359 1 98.44 116 VAL A C 1
ATOM 920 O O . VAL A 1 116 ? 15.414 21.594 22.094 1 98.44 116 VAL A O 1
ATOM 923 N N . PRO A 1 117 ? 13.633 20.453 21.344 1 97.81 117 PRO A N 1
ATOM 924 C CA . PRO A 1 117 ? 14.039 19.312 22.172 1 97.81 117 PRO A CA 1
ATOM 925 C C . PRO A 1 117 ? 15.469 18.844 21.891 1 97.81 117 PRO A C 1
ATOM 927 O O . PRO A 1 117 ? 16.188 18.438 22.797 1 97.81 117 PRO A O 1
ATOM 930 N N . ARG A 1 118 ? 15.883 18.953 20.641 1 97.25 118 ARG A N 1
ATOM 931 C CA . ARG A 1 118 ? 17.234 18.531 20.266 1 97.25 118 ARG A CA 1
ATOM 932 C C . ARG A 1 118 ? 18.266 19.562 20.734 1 97.25 118 ARG A C 1
ATOM 934 O O . ARG A 1 118 ? 19.391 19.203 21.062 1 97.25 118 ARG A O 1
ATOM 941 N N . LEU A 1 119 ? 17.891 20.797 20.75 1 97.56 119 LEU A N 1
ATOM 942 C CA . LEU A 1 119 ? 18.781 21.859 21.203 1 97.56 119 LEU A CA 1
ATOM 943 C C . LEU A 1 119 ? 19.031 21.75 22.703 1 97.56 119 LEU A C 1
ATOM 945 O O . LEU A 1 119 ? 20.172 21.812 23.156 1 97.56 119 LEU A O 1
ATOM 949 N N . VAL A 1 120 ? 18 21.5 23.484 1 98.06 120 VAL A N 1
ATOM 950 C CA . VAL A 1 120 ? 18.109 21.594 24.938 1 98.06 120 VAL A CA 1
ATOM 951 C C . VAL A 1 120 ? 18.609 20.281 25.5 1 98.06 120 VAL A C 1
ATOM 953 O O . VAL A 1 120 ? 18.875 20.172 26.703 1 98.06 120 VAL A O 1
ATOM 956 N N . THR A 1 121 ? 18.781 19.266 24.656 1 97.69 121 THR A N 1
ATOM 957 C CA . THR A 1 121 ? 19.406 18.016 25.078 1 97.69 121 THR A CA 1
ATOM 958 C C . THR A 1 121 ? 20.828 17.922 24.516 1 97.69 121 THR A C 1
ATOM 960 O O . THR A 1 121 ? 21.594 17.047 24.922 1 97.69 121 THR A O 1
ATOM 963 N N . GLY A 1 122 ? 21.156 18.812 23.625 1 97.88 122 GLY A N 1
ATOM 964 C CA . GLY A 1 122 ? 22.469 18.766 22.984 1 97.88 122 GLY A CA 1
ATOM 965 C C . GLY A 1 122 ? 22.547 17.781 21.828 1 97.88 122 GLY A C 1
ATOM 966 O O . GLY A 1 122 ? 23.641 17.406 21.406 1 97.88 122 GLY A O 1
ATOM 967 N N . GLN A 1 123 ? 21.453 17.375 21.312 1 97.44 123 GLN A N 1
ATOM 968 C CA . GLN A 1 123 ? 21.422 16.422 20.203 1 97.44 123 GLN A CA 1
ATOM 969 C C . GLN A 1 123 ? 21.562 17.141 18.875 1 97.44 123 GLN A C 1
ATOM 971 O O . GLN A 1 123 ? 21.766 16.5 17.828 1 97.44 123 GLN A O 1
ATOM 976 N N . PHE A 1 124 ? 21.469 18.453 18.859 1 97.75 124 PHE A N 1
ATOM 977 C CA . PHE A 1 124 ? 21.75 19.312 17.719 1 97.75 124 PHE A CA 1
ATOM 978 C C . PHE A 1 124 ? 22.75 20.406 18.078 1 97.75 124 PHE A C 1
ATOM 980 O O . PHE A 1 124 ? 22.516 21.156 19.031 1 97.75 124 PHE A O 1
ATOM 987 N N . ASP A 1 125 ? 23.844 20.469 17.375 1 97.81 125 ASP A N 1
ATOM 988 C CA . ASP A 1 125 ? 24.875 21.484 17.594 1 97.81 125 ASP A CA 1
ATOM 989 C C . ASP A 1 125 ? 24.641 22.703 16.719 1 97.81 125 ASP A C 1
ATOM 991 O O . ASP A 1 125 ? 24.969 22.703 15.539 1 97.81 125 ASP A O 1
ATOM 995 N N . PRO A 1 126 ? 24.094 23.797 17.297 1 97.5 126 PRO A N 1
ATOM 996 C CA . PRO A 1 126 ? 23.766 24.969 16.484 1 97.5 126 PRO A CA 1
ATOM 997 C C . PRO A 1 126 ? 25 25.688 15.945 1 97.5 126 PRO A C 1
ATOM 999 O O . PRO A 1 126 ? 24.875 26.562 15.086 1 97.5 126 PRO A O 1
ATOM 1002 N N . THR A 1 127 ? 26.125 25.328 16.359 1 96.69 127 THR A N 1
ATOM 1003 C CA . THR A 1 127 ? 27.344 26.016 15.961 1 96.69 127 THR A CA 1
ATOM 1004 C C . THR A 1 127 ? 27.984 25.344 14.766 1 96.69 127 THR A C 1
ATOM 1006 O O . THR A 1 127 ? 28.719 25.969 14.008 1 96.69 127 THR A O 1
ATOM 1009 N N . THR A 1 128 ? 27.766 24.062 14.594 1 96.38 128 THR A N 1
ATOM 1010 C CA . THR A 1 128 ? 28.5 23.359 13.555 1 96.38 128 THR A CA 1
ATOM 1011 C C . THR A 1 128 ? 27.547 22.625 12.617 1 96.38 128 THR A C 1
ATOM 1013 O O . THR A 1 128 ? 27.891 22.328 11.477 1 96.38 128 THR A O 1
ATOM 1016 N N . GLN A 1 129 ? 26.406 22.312 13.125 1 97.5 129 GLN A N 1
ATOM 1017 C CA . GLN A 1 129 ? 25.484 21.516 12.32 1 97.5 129 GLN A CA 1
ATOM 1018 C C . GLN A 1 129 ? 24.453 22.406 11.641 1 97.5 129 GLN A C 1
ATOM 1020 O O . GLN A 1 129 ? 24.172 23.516 12.102 1 97.5 129 GLN A O 1
ATOM 1025 N N . LYS A 1 130 ? 23.891 21.953 10.547 1 97.31 130 LYS A N 1
ATOM 1026 C CA . LYS A 1 130 ? 22.797 22.609 9.844 1 97.31 130 LYS A CA 1
ATOM 1027 C C . LYS A 1 130 ? 21.484 21.828 9.992 1 97.31 130 LYS A C 1
ATOM 1029 O O . LYS A 1 130 ? 21.484 20.609 9.906 1 97.31 130 LYS A O 1
ATOM 1034 N N . ALA A 1 131 ? 20.469 22.562 10.281 1 97.94 131 ALA A N 1
ATOM 1035 C CA . ALA A 1 131 ? 19.141 21.953 10.359 1 97.94 131 ALA A CA 1
ATOM 1036 C C . ALA A 1 131 ? 18.516 21.844 8.977 1 97.94 131 ALA A C 1
ATOM 1038 O O . ALA A 1 131 ? 18.328 22.859 8.289 1 97.94 131 ALA A O 1
ATOM 1039 N N . VAL A 1 132 ? 18.172 20.625 8.562 1 97.31 132 VAL A N 1
ATOM 1040 C CA . VAL A 1 132 ? 17.562 20.406 7.25 1 97.31 132 VAL A CA 1
ATOM 1041 C C . VAL A 1 132 ? 16.062 20.25 7.391 1 97.31 132 VAL A C 1
ATOM 1043 O O . VAL A 1 132 ? 15.578 19.438 8.188 1 97.31 132 VAL A O 1
ATOM 1046 N N . TRP A 1 133 ? 15.367 21.031 6.629 1 97 133 TRP A N 1
ATOM 1047 C CA . TRP A 1 133 ? 13.914 21.078 6.707 1 97 133 TRP A CA 1
ATOM 1048 C C . TRP A 1 133 ? 13.281 20.641 5.387 1 97 133 TRP A C 1
ATOM 1050 O O . TRP A 1 133 ? 12.93 21.484 4.559 1 97 133 TRP A O 1
ATOM 1060 N N . PRO A 1 134 ? 12.977 19.312 5.199 1 93.75 134 PRO A N 1
ATOM 1061 C CA . PRO A 1 134 ? 12.305 18.844 3.986 1 93.75 134 PRO A CA 1
ATOM 1062 C C . PRO A 1 134 ? 10.789 19 4.051 1 93.75 134 PRO A C 1
ATOM 1064 O O . PRO A 1 134 ? 10.164 18.656 5.062 1 93.75 134 PRO A O 1
ATOM 1067 N N . SER A 1 135 ? 10.227 19.562 2.982 1 87.06 135 SER A N 1
ATOM 1068 C CA . SER A 1 135 ? 8.781 19.75 3.002 1 87.06 135 SER A CA 1
ATOM 1069 C C . SER A 1 135 ? 8.25 20.125 1.625 1 87.06 135 SER A C 1
ATOM 1071 O O . SER A 1 135 ? 9.023 20.484 0.731 1 87.06 135 SER A O 1
ATOM 1073 N N . THR A 1 136 ? 6.945 20.047 1.518 1 77.69 136 THR A N 1
ATOM 1074 C CA . THR A 1 136 ? 6.297 20.578 0.32 1 77.69 136 THR A CA 1
ATOM 1075 C C . THR A 1 136 ? 5.613 21.906 0.615 1 77.69 136 THR A C 1
ATOM 1077 O O . THR A 1 136 ? 5.027 22.516 -0.28 1 77.69 136 THR A O 1
ATOM 1080 N N . GLY A 1 137 ? 5.832 22.391 1.892 1 78.56 137 GLY A N 1
ATOM 1081 C CA . GLY A 1 137 ? 5.031 23.578 2.176 1 78.56 137 GLY A CA 1
ATOM 1082 C C . GLY A 1 137 ? 5.59 24.406 3.305 1 78.56 137 GLY A C 1
ATOM 1083 O O . GLY A 1 137 ? 6.781 24.75 3.311 1 78.56 137 GLY A O 1
ATOM 1084 N N . ASN A 1 138 ? 4.672 24.812 4.223 1 87.94 138 ASN A N 1
ATOM 1085 C CA . ASN A 1 138 ? 4.914 25.797 5.266 1 87.94 138 ASN A CA 1
ATOM 1086 C C . ASN A 1 138 ? 5.859 25.266 6.336 1 87.94 138 ASN A C 1
ATOM 1088 O O . ASN A 1 138 ? 6.426 26.031 7.113 1 87.94 138 ASN A O 1
ATOM 1092 N N . TYR A 1 139 ? 6.086 24.016 6.332 1 93.19 139 TYR A N 1
ATOM 1093 C CA . TYR A 1 139 ? 6.977 23.422 7.328 1 93.19 139 TYR A CA 1
ATOM 1094 C C . TYR A 1 139 ? 8.414 23.891 7.117 1 93.19 139 TYR A C 1
ATOM 1096 O O . TYR A 1 139 ? 9.094 24.266 8.07 1 93.19 139 TYR A O 1
ATOM 1104 N N . CYS A 1 140 ? 8.828 23.938 5.887 1 92.81 140 CYS A N 1
ATOM 1105 C CA . CYS A 1 140 ? 10.195 24.375 5.621 1 92.81 140 CYS A CA 1
ATOM 1106 C C . CYS A 1 140 ? 10.375 25.844 5.973 1 92.81 140 CYS A C 1
ATOM 1108 O O . CYS A 1 140 ? 11.438 26.25 6.461 1 92.81 140 CYS A O 1
ATOM 1110 N N . ARG A 1 141 ? 9.328 26.625 5.742 1 92.81 141 ARG A N 1
ATOM 1111 C CA . ARG A 1 141 ? 9.359 28.047 6.117 1 92.81 141 ARG A CA 1
ATOM 1112 C C . ARG A 1 141 ? 9.492 28.203 7.629 1 92.81 141 ARG A C 1
ATOM 1114 O O . ARG A 1 141 ? 10.328 28.969 8.109 1 92.81 141 ARG A O 1
ATOM 1121 N N . GLY A 1 142 ? 8.648 27.469 8.281 1 96.19 142 GLY A N 1
ATOM 1122 C CA . GLY A 1 142 ? 8.695 27.531 9.734 1 96.19 142 GLY A CA 1
ATOM 1123 C C . GLY A 1 142 ? 10.016 27.047 10.312 1 96.19 142 GLY A C 1
ATOM 1124 O O . GLY A 1 142 ? 10.523 27.625 11.273 1 96.19 142 GLY A O 1
ATOM 1125 N N . GLY A 1 143 ? 10.57 26.047 9.711 1 97.62 143 GLY A N 1
ATOM 1126 C CA . GLY A 1 143 ? 11.836 25.5 10.164 1 97.62 143 GLY A CA 1
ATOM 1127 C C . GLY A 1 143 ? 13 26.453 9.953 1 97.62 143 GLY A C 1
ATOM 1128 O O . GLY A 1 143 ? 13.805 26.672 10.867 1 97.62 143 GLY A O 1
ATOM 1129 N N . ALA A 1 144 ? 13.062 27 8.734 1 96.44 144 ALA A N 1
ATOM 1130 C CA . ALA A 1 144 ? 14.125 27.953 8.438 1 96.44 144 ALA A CA 1
ATOM 1131 C C . ALA A 1 144 ? 14.031 29.172 9.359 1 96.44 144 ALA A C 1
ATOM 1133 O O . ALA A 1 144 ? 15.047 29.672 9.844 1 96.44 144 ALA A O 1
ATOM 1134 N N . TYR A 1 145 ? 12.844 29.641 9.586 1 97.06 145 TYR A N 1
ATOM 1135 C CA . TYR A 1 145 ? 12.594 30.797 10.453 1 97.06 145 TYR A CA 1
ATOM 1136 C C . TYR A 1 145 ? 13.062 30.516 11.875 1 97.06 145 TYR A C 1
ATOM 1138 O O . TYR A 1 145 ? 13.852 31.281 12.43 1 97.06 145 TYR A O 1
ATOM 1146 N N . ASN A 1 146 ? 12.633 29.391 12.422 1 98 146 ASN A N 1
ATOM 1147 C CA . ASN A 1 146 ? 13.008 29.031 13.781 1 98 146 ASN A CA 1
ATOM 1148 C C . ASN A 1 146 ? 14.516 28.812 13.906 1 98 146 ASN A C 1
ATOM 1150 O O . ASN A 1 146 ? 15.117 29.141 14.922 1 98 146 ASN A O 1
ATOM 1154 N N . ALA A 1 147 ? 15.047 28.172 12.875 1 97.75 147 ALA A N 1
ATOM 1155 C CA . ALA A 1 147 ? 16.5 27.984 12.883 1 97.75 147 ALA A CA 1
ATOM 1156 C C . ALA A 1 147 ? 17.219 29.328 13.008 1 97.75 147 ALA A C 1
ATOM 1158 O O . ALA A 1 147 ? 18.141 29.453 13.805 1 97.75 147 ALA A O 1
ATOM 1159 N N . GLN A 1 148 ? 16.797 30.25 12.258 1 96.62 148 GLN A N 1
ATOM 1160 C CA . GLN A 1 148 ? 17.406 31.578 12.297 1 96.62 148 GLN A CA 1
ATOM 1161 C C . GLN A 1 148 ? 17.219 32.219 13.672 1 96.62 148 GLN A C 1
ATOM 1163 O O . GLN A 1 148 ? 18.156 32.781 14.227 1 96.62 148 GLN A O 1
ATOM 1168 N N . LEU A 1 149 ? 16.047 32.156 14.203 1 97.69 149 LEU A N 1
ATOM 1169 C CA . LEU A 1 149 ? 15.758 32.75 15.508 1 97.69 149 LEU A CA 1
ATOM 1170 C C . LEU A 1 149 ? 16.625 32.125 16.594 1 97.69 149 LEU A C 1
ATOM 1172 O O . LEU A 1 149 ? 16.969 32.781 17.578 1 97.69 149 LEU A O 1
ATOM 1176 N N . LEU A 1 150 ? 16.969 30.859 16.391 1 98 150 LEU A N 1
ATOM 1177 C CA . LEU A 1 150 ? 17.688 30.094 17.422 1 98 150 LEU A CA 1
ATOM 1178 C C . LEU A 1 150 ? 19.188 30.062 17.125 1 98 150 LEU A C 1
ATOM 1180 O O . LEU A 1 150 ? 19.922 29.281 17.734 1 98 150 LEU A O 1
ATOM 1184 N N . GLY A 1 151 ? 19.578 30.812 16.141 1 96.12 151 GLY A N 1
ATOM 1185 C CA . GLY A 1 151 ? 21 30.969 15.852 1 96.12 151 GLY A CA 1
ATOM 1186 C C . GLY A 1 151 ? 21.594 29.75 15.156 1 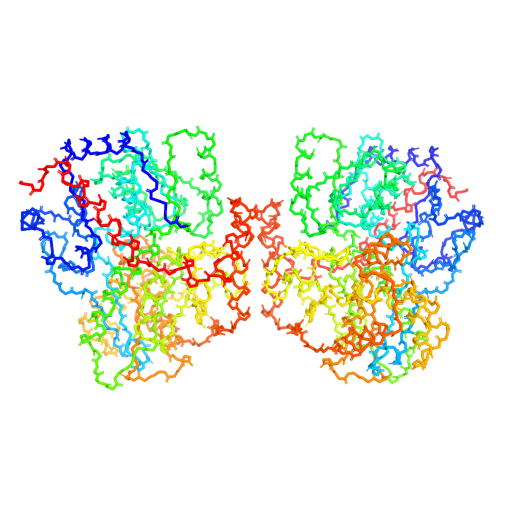96.12 151 GLY A C 1
ATOM 1187 O O . GLY A 1 151 ? 22.734 29.391 15.414 1 96.12 151 GLY A O 1
ATOM 1188 N N . CYS A 1 152 ? 20.828 29.094 14.398 1 96.12 152 CYS A N 1
ATOM 1189 C CA . CYS A 1 152 ? 21.25 27.906 13.672 1 96.12 152 CYS A CA 1
ATOM 1190 C C . CYS A 1 152 ? 21.266 28.156 12.172 1 96.12 152 CYS A C 1
ATOM 1192 O O . CYS A 1 152 ? 20.516 28.984 11.664 1 96.12 152 CYS A O 1
ATOM 1194 N N . GLU A 1 153 ? 22.172 27.453 11.484 1 96.06 153 GLU A N 1
ATOM 1195 C CA . GLU A 1 153 ? 22.109 27.391 10.031 1 96.06 153 GLU A CA 1
ATOM 1196 C C . GLU A 1 153 ? 21.078 26.375 9.57 1 96.06 153 GLU A C 1
ATOM 1198 O O . GLU A 1 153 ? 20.812 25.391 10.273 1 96.06 153 GLU A O 1
ATOM 1203 N N . SER A 1 154 ? 20.516 26.641 8.398 1 97.12 154 SER A N 1
ATOM 1204 C CA . SER A 1 154 ? 19.469 25.734 7.945 1 97.12 154 SER A CA 1
ATOM 1205 C C . SER A 1 154 ? 19.531 25.516 6.438 1 97.12 154 SER A C 1
ATOM 1207 O O . SER A 1 154 ? 20.141 26.328 5.719 1 97.12 154 SER A O 1
ATOM 1209 N N . ILE A 1 155 ? 19.047 24.391 6 1 95.5 155 ILE A N 1
ATOM 1210 C CA . ILE A 1 155 ? 18.828 24.031 4.605 1 95.5 155 ILE A CA 1
ATOM 1211 C C . ILE A 1 155 ? 17.359 23.703 4.379 1 95.5 155 ILE A C 1
ATOM 1213 O O . ILE A 1 155 ? 16.766 22.906 5.105 1 95.5 155 ILE A O 1
ATOM 1217 N N . ALA A 1 156 ? 16.781 24.375 3.41 1 94.75 156 ALA A N 1
ATOM 1218 C CA . ALA A 1 156 ? 15.406 24.094 3.035 1 94.75 156 ALA A CA 1
ATOM 1219 C C . ALA A 1 156 ? 15.344 23.234 1.772 1 94.75 156 ALA A C 1
ATOM 1221 O O . ALA A 1 156 ? 16.031 23.516 0.792 1 94.75 156 ALA A O 1
ATOM 1222 N N . ILE A 1 157 ? 14.57 22.141 1.849 1 92 157 ILE A N 1
ATOM 1223 C CA . ILE A 1 157 ? 14.344 21.297 0.686 1 92 157 ILE A CA 1
ATOM 1224 C C . ILE A 1 157 ? 12.859 21.297 0.321 1 92 157 ILE A C 1
ATOM 1226 O O . ILE A 1 157 ? 12.008 20.984 1.152 1 92 157 ILE A O 1
ATOM 1230 N N . LEU A 1 158 ? 12.516 21.609 -0.944 1 87.69 158 LEU A N 1
ATOM 1231 C CA . LEU A 1 158 ? 11.133 21.578 -1.395 1 87.69 158 LEU A CA 1
ATOM 1232 C C . LEU A 1 158 ? 11.055 21.344 -2.9 1 87.69 158 LEU A C 1
ATOM 1234 O O . LEU A 1 158 ? 12.008 21.625 -3.627 1 87.69 158 LEU A O 1
ATOM 1238 N N . PRO A 1 159 ? 9.875 20.891 -3.387 1 85.31 159 PRO A N 1
ATOM 1239 C CA . PRO A 1 159 ? 9.727 20.703 -4.832 1 85.31 159 PRO A CA 1
ATOM 1240 C C . PRO A 1 159 ? 9.852 22.016 -5.613 1 85.31 159 PRO A C 1
ATOM 1242 O O . PRO A 1 159 ? 9.383 23.062 -5.16 1 85.31 159 PRO A O 1
ATOM 1245 N N . GLU A 1 160 ? 10.336 21.891 -6.781 1 82.62 160 GLU A N 1
ATOM 1246 C CA . GLU A 1 160 ? 10.602 23.062 -7.609 1 82.62 160 GLU A CA 1
ATOM 1247 C C . GLU A 1 160 ? 9.305 23.734 -8.062 1 82.62 160 GLU A C 1
ATOM 1249 O O . GLU A 1 160 ? 9.297 24.906 -8.414 1 82.62 160 GLU A O 1
ATOM 1254 N N . GLY A 1 161 ? 8.281 22.969 -8.016 1 74.25 161 GLY A N 1
ATOM 1255 C CA . GLY A 1 161 ? 7.02 23.484 -8.516 1 74.25 161 GLY A CA 1
ATOM 1256 C C . GLY A 1 161 ? 6.25 24.281 -7.473 1 74.25 161 GLY A C 1
ATOM 1257 O O . GLY A 1 161 ? 5.148 24.75 -7.742 1 74.25 161 GLY A O 1
ATOM 1258 N N . MET A 1 162 ? 6.832 24.641 -6.32 1 76.81 162 MET A N 1
ATOM 1259 C CA . MET A 1 162 ? 6.113 25.375 -5.281 1 76.81 162 MET A CA 1
ATOM 1260 C C . MET A 1 162 ? 6.086 26.859 -5.59 1 76.81 162 MET A C 1
ATOM 1262 O O . MET A 1 162 ? 6.793 27.328 -6.492 1 76.81 162 MET A O 1
ATOM 1266 N N . SER A 1 163 ? 5.32 27.656 -4.832 1 73 163 SER A N 1
ATOM 1267 C CA . SER A 1 163 ? 5.047 29.062 -5.129 1 73 163 SER A CA 1
ATOM 1268 C C . SER A 1 163 ? 6.332 29.875 -5.113 1 73 163 SER A C 1
ATOM 1270 O O . SER A 1 163 ? 7.262 29.578 -4.367 1 73 163 SER A O 1
ATOM 1272 N N . ARG A 1 164 ? 6.332 30.891 -6.02 1 76.31 164 ARG A N 1
ATOM 1273 C CA . ARG A 1 164 ? 7.457 31.828 -6.113 1 76.31 164 ARG A CA 1
ATOM 1274 C C . ARG A 1 164 ? 7.707 32.531 -4.781 1 76.31 164 ARG A C 1
ATOM 1276 O O . ARG A 1 164 ? 8.852 32.719 -4.387 1 76.31 164 ARG A O 1
ATOM 1283 N N . GLU A 1 165 ? 6.582 32.906 -4.027 1 77.5 165 GLU A N 1
ATOM 1284 C CA . GLU A 1 165 ? 6.68 33.562 -2.732 1 77.5 165 GLU A CA 1
ATOM 1285 C C . GLU A 1 165 ? 7.473 32.75 -1.737 1 77.5 165 GLU A C 1
ATOM 1287 O O . GLU A 1 165 ? 8.305 33.281 -0.995 1 77.5 165 GLU A O 1
ATOM 1292 N N . ARG A 1 166 ? 7.258 31.531 -1.83 1 80.06 166 ARG A N 1
ATOM 1293 C CA . ARG A 1 166 ? 7.895 30.609 -0.898 1 80.06 166 ARG A CA 1
ATOM 1294 C C . ARG A 1 166 ? 9.398 30.531 -1.137 1 80.06 166 ARG A C 1
ATOM 1296 O O . ARG A 1 166 ? 10.188 30.656 -0.196 1 80.06 166 ARG A O 1
ATOM 1303 N N . PHE A 1 167 ? 9.797 30.484 -2.354 1 82.19 167 PHE A N 1
ATOM 1304 C CA . PHE A 1 167 ? 11.211 30.359 -2.693 1 82.19 167 PHE A CA 1
ATOM 1305 C C . PHE A 1 167 ? 11.945 31.656 -2.371 1 82.19 167 PHE A C 1
ATOM 1307 O O . PHE A 1 167 ? 13.055 31.625 -1.831 1 82.19 167 PHE A O 1
ATOM 1314 N N . GLU A 1 168 ? 11.344 32.688 -2.732 1 83 168 GLU A N 1
ATOM 1315 C CA . GLU A 1 168 ? 11.961 34 -2.516 1 83 168 GLU A CA 1
ATOM 1316 C C . GLU A 1 168 ? 12.203 34.25 -1.031 1 83 168 GLU A C 1
ATOM 1318 O O . GLU A 1 168 ? 13.281 34.719 -0.639 1 83 168 GLU A O 1
ATOM 1323 N N . TRP A 1 169 ? 11.266 33.969 -0.313 1 86.19 169 TRP A N 1
ATOM 1324 C CA . TRP A 1 169 ? 11.398 34.219 1.117 1 86.19 169 TRP A CA 1
ATOM 1325 C C . TRP A 1 169 ? 12.445 33.312 1.734 1 86.19 169 TRP A C 1
ATOM 1327 O O . TRP A 1 169 ? 13.273 33.75 2.539 1 86.19 169 TRP A O 1
ATOM 1337 N N . LEU A 1 170 ? 12.422 32.125 1.353 1 89.56 170 LEU A N 1
ATOM 1338 C CA . LEU A 1 170 ? 13.336 31.125 1.906 1 89.56 170 LEU A CA 1
ATOM 1339 C C . LEU A 1 170 ? 14.781 31.484 1.58 1 89.56 170 LEU A C 1
ATOM 1341 O O . LEU A 1 170 ? 15.68 31.25 2.395 1 89.56 170 LEU A O 1
ATOM 1345 N N . SER A 1 171 ? 15 32 0.436 1 89.12 171 SER A N 1
ATOM 1346 C CA . SER A 1 171 ? 16.359 32.344 0.018 1 89.12 171 SER A CA 1
ATOM 1347 C C . SER A 1 171 ? 16.953 33.438 0.91 1 89.12 171 SER A C 1
ATOM 1349 O O . SER A 1 171 ? 18.172 33.562 1.019 1 89.12 171 SER A O 1
ATOM 1351 N N . LYS A 1 172 ? 16.094 34.094 1.595 1 89.25 172 LYS A N 1
ATOM 1352 C CA . LYS A 1 172 ? 16.562 35.188 2.457 1 89.25 172 LYS A CA 1
ATOM 1353 C C . LYS A 1 172 ? 16.781 34.688 3.885 1 89.25 172 LYS A C 1
ATOM 1355 O O . LYS A 1 172 ? 17.5 35.312 4.66 1 89.25 172 LYS A O 1
ATOM 1360 N N . VAL A 1 173 ? 16.172 33.625 4.164 1 90.69 173 VAL A N 1
ATOM 1361 C CA . VAL A 1 173 ? 16.125 33.25 5.566 1 90.69 173 VAL A CA 1
ATOM 1362 C C . VAL A 1 173 ? 16.969 31.984 5.773 1 90.69 173 VAL A C 1
ATOM 1364 O O . VAL A 1 173 ? 17.656 31.844 6.789 1 90.69 173 VAL A O 1
ATOM 1367 N N . ALA A 1 174 ? 16.938 31.109 4.859 1 90.81 174 ALA A N 1
ATOM 1368 C CA . ALA A 1 174 ? 17.688 29.859 4.957 1 90.81 174 ALA A CA 1
ATOM 1369 C C . ALA A 1 174 ? 19.094 30.016 4.359 1 90.81 174 ALA A C 1
ATOM 1371 O O . ALA A 1 174 ? 19.297 30.797 3.432 1 90.81 174 ALA A O 1
ATOM 1372 N N . GLY A 1 175 ? 20.031 29.234 4.879 1 89.44 175 GLY A N 1
ATOM 1373 C CA . GLY A 1 175 ? 21.375 29.25 4.316 1 89.44 175 GLY A CA 1
ATOM 1374 C C . GLY A 1 175 ? 21.438 28.656 2.918 1 89.44 175 GLY A C 1
ATOM 1375 O O . GLY A 1 175 ? 22.281 29.047 2.113 1 89.44 175 GLY A O 1
ATOM 1376 N N . GLU A 1 176 ? 20.641 27.688 2.727 1 92.25 176 GLU A N 1
ATOM 1377 C CA . GLU A 1 176 ? 20.594 27 1.446 1 92.25 176 GLU A CA 1
ATOM 1378 C C . GLU A 1 176 ? 19.172 26.516 1.133 1 92.25 176 GLU A C 1
ATOM 1380 O O . GLU A 1 176 ? 18.438 26.109 2.033 1 92.25 176 GLU A O 1
ATOM 1385 N N . VAL A 1 177 ? 18.812 26.656 -0.141 1 93.19 177 VAL A N 1
ATOM 1386 C CA . VAL A 1 177 ? 17.516 26.156 -0.615 1 93.19 177 VAL A CA 1
ATOM 1387 C C . VAL A 1 177 ? 17.734 25.172 -1.755 1 93.19 177 VAL A C 1
ATOM 1389 O O . VAL A 1 177 ? 18.344 25.5 -2.77 1 93.19 177 VAL A O 1
ATOM 1392 N N . ILE A 1 178 ? 17.219 24 -1.575 1 91.81 178 ILE A N 1
ATOM 1393 C CA . ILE A 1 178 ? 17.375 22.953 -2.574 1 91.81 178 ILE A CA 1
ATOM 1394 C C . ILE A 1 178 ? 16.016 22.609 -3.186 1 91.81 178 ILE A C 1
ATOM 1396 O O . ILE A 1 178 ? 15.078 22.266 -2.469 1 91.81 178 ILE A O 1
ATOM 1400 N N . GLY A 1 179 ? 15.93 22.672 -4.488 1 90 179 GLY A N 1
ATOM 1401 C CA . GLY A 1 179 ? 14.742 22.266 -5.219 1 90 179 GLY A CA 1
ATOM 1402 C C . GLY A 1 179 ? 14.805 20.828 -5.699 1 90 179 GLY A C 1
ATOM 1403 O O . GLY A 1 179 ? 15.844 20.375 -6.184 1 90 179 GLY A O 1
ATOM 1404 N N . THR A 1 180 ? 13.766 20.078 -5.465 1 89.81 180 THR A N 1
ATOM 1405 C CA . THR A 1 180 ? 13.664 18.719 -5.996 1 89.81 180 THR A CA 1
ATOM 1406 C C . THR A 1 180 ? 12.648 18.656 -7.133 1 89.81 180 THR A C 1
ATOM 1408 O O . THR A 1 180 ? 11.758 19.5 -7.219 1 89.81 180 THR A O 1
ATOM 1411 N N . PRO A 1 181 ? 12.742 17.672 -8 1 86.06 181 PRO A N 1
ATOM 1412 C CA . PRO A 1 181 ? 11.773 17.562 -9.086 1 86.06 181 PRO A CA 1
ATOM 1413 C C . PRO A 1 181 ? 10.367 17.219 -8.594 1 86.06 181 PRO A C 1
ATOM 1415 O O . PRO A 1 181 ? 10.227 16.484 -7.609 1 86.06 181 PRO A O 1
ATOM 1418 N N . GLY A 1 182 ? 9.398 17.766 -9.336 1 82.69 182 GLY A N 1
ATOM 1419 C CA . GLY A 1 182 ? 8.031 17.328 -9.109 1 82.69 182 GLY A CA 1
ATOM 1420 C C . GLY A 1 182 ? 7.176 18.391 -8.422 1 82.69 182 GLY A C 1
ATOM 1421 O O . GLY A 1 182 ? 7.535 19.562 -8.398 1 82.69 182 GLY A O 1
ATOM 1422 N N . SER A 1 183 ? 5.992 17.859 -7.922 1 81.06 183 SER A N 1
ATOM 1423 C CA . SER A 1 183 ? 4.973 18.734 -7.336 1 81.06 183 SER A CA 1
ATOM 1424 C C . SER A 1 183 ? 4.82 18.469 -5.844 1 81.06 183 SER A C 1
ATOM 1426 O O . SER A 1 183 ? 5.68 17.844 -5.223 1 81.06 183 SER A O 1
ATOM 1428 N N . GLU A 1 184 ? 3.682 18.969 -5.289 1 78.25 184 GLU A N 1
ATOM 1429 C CA . GLU A 1 184 ? 3.393 18.922 -3.859 1 78.25 184 GLU A CA 1
ATOM 1430 C C . GLU A 1 184 ? 3.314 17.484 -3.354 1 78.25 184 GLU A C 1
ATOM 1432 O O . GLU A 1 184 ? 3.551 17.219 -2.174 1 78.25 184 GLU A O 1
ATOM 1437 N N . SER A 1 185 ? 3.135 16.562 -4.227 1 80.62 185 SER A N 1
ATOM 1438 C CA . SER A 1 185 ? 2.938 15.18 -3.775 1 80.62 185 SER A CA 1
ATOM 1439 C C . SER A 1 185 ? 4.195 14.344 -3.98 1 80.62 185 SER A C 1
ATOM 1441 O O . SER A 1 185 ? 4.219 13.156 -3.656 1 80.62 185 SER A O 1
ATOM 1443 N N . ASN A 1 186 ? 5.254 14.852 -4.449 1 83.19 186 ASN A N 1
ATOM 1444 C CA . ASN A 1 186 ? 6.465 14.102 -4.758 1 83.19 186 ASN A CA 1
ATOM 1445 C C . ASN A 1 186 ? 7.434 14.086 -3.578 1 83.19 186 ASN A C 1
ATOM 1447 O O . ASN A 1 186 ? 8.586 14.508 -3.709 1 83.19 186 ASN A O 1
ATOM 1451 N N . VAL A 1 187 ? 7.055 13.445 -2.518 1 85.19 187 VAL A N 1
ATOM 1452 C CA . VAL A 1 187 ? 7.82 13.391 -1.277 1 85.19 187 VAL A CA 1
ATOM 1453 C C . VAL A 1 187 ? 8.945 12.367 -1.412 1 85.19 187 VAL A C 1
ATOM 1455 O O . VAL A 1 187 ? 10 12.516 -0.795 1 85.19 187 VAL A O 1
ATOM 1458 N N . LYS A 1 188 ? 8.781 11.422 -2.301 1 87.19 188 LYS A N 1
ATOM 1459 C CA . LYS A 1 188 ? 9.852 10.445 -2.518 1 87.19 188 LYS A CA 1
ATOM 1460 C C . LYS A 1 188 ? 11.148 11.133 -2.918 1 87.19 188 LYS A C 1
ATOM 1462 O O . LYS A 1 188 ? 12.227 10.773 -2.432 1 87.19 188 LYS A O 1
ATOM 1467 N N . GLU A 1 189 ? 11.086 12.078 -3.824 1 88.06 189 GLU A N 1
ATOM 1468 C CA . GLU A 1 189 ? 12.258 12.812 -4.293 1 88.06 189 GLU A CA 1
ATOM 1469 C C . GLU A 1 189 ? 12.906 13.602 -3.156 1 88.06 189 GLU A C 1
ATOM 1471 O O . GLU A 1 189 ? 14.125 13.758 -3.121 1 88.06 189 GLU A O 1
ATOM 1476 N N . ILE A 1 190 ? 12.055 14.078 -2.301 1 88.81 190 ILE A N 1
ATOM 1477 C CA . ILE A 1 190 ? 12.547 14.797 -1.129 1 88.81 190 ILE A CA 1
ATOM 1478 C C . ILE A 1 190 ? 13.305 13.836 -0.214 1 88.81 190 ILE A C 1
ATOM 1480 O O . ILE A 1 190 ? 14.391 14.148 0.266 1 88.81 190 ILE A O 1
ATOM 1484 N N . PHE A 1 191 ? 12.75 12.625 0.014 1 91.31 191 PHE A N 1
ATOM 1485 C CA . PHE A 1 191 ? 13.406 11.609 0.825 1 91.31 191 PHE A CA 1
ATOM 1486 C C . PHE A 1 191 ? 14.734 11.188 0.195 1 91.31 191 PHE A C 1
ATOM 1488 O O . PHE A 1 191 ? 15.734 11.023 0.893 1 91.31 191 PHE A O 1
ATOM 1495 N N . ASP A 1 192 ? 14.695 11.023 -1.081 1 91.38 192 ASP A N 1
ATOM 1496 C CA . ASP A 1 192 ? 15.922 10.664 -1.792 1 91.38 192 ASP A CA 1
ATOM 1497 C C . ASP A 1 192 ? 17.016 11.711 -1.586 1 91.38 192 ASP A C 1
ATOM 1499 O O . ASP A 1 192 ? 18.172 11.375 -1.364 1 91.38 192 ASP A O 1
ATOM 1503 N N . LYS A 1 193 ? 16.625 12.969 -1.702 1 92.56 193 LYS A N 1
ATOM 1504 C CA . LYS A 1 193 ? 17.578 14.055 -1.505 1 92.56 193 LYS A CA 1
ATOM 1505 C C . LYS A 1 193 ? 18.125 14.062 -0.076 1 92.56 193 LYS A C 1
ATOM 1507 O O . LYS A 1 193 ? 19.312 14.305 0.144 1 92.56 193 LYS A O 1
ATOM 1512 N N . CYS A 1 194 ? 17.234 13.836 0.872 1 94 194 CYS A N 1
ATOM 1513 C CA . CYS A 1 194 ? 17.672 13.758 2.264 1 94 194 CYS A CA 1
ATOM 1514 C C . CYS A 1 194 ? 18.688 12.641 2.461 1 94 194 CYS A C 1
ATOM 1516 O O . CYS A 1 194 ? 19.688 12.828 3.148 1 94 194 CYS A O 1
ATOM 1518 N N . ASN A 1 195 ? 18.422 11.477 1.877 1 93.06 195 ASN A N 1
ATOM 1519 C CA . ASN A 1 195 ? 19.344 10.352 1.974 1 93.06 195 ASN A CA 1
ATOM 1520 C C . ASN A 1 195 ? 20.703 10.68 1.349 1 93.06 195 ASN A C 1
ATOM 1522 O O . ASN A 1 195 ? 21.75 10.32 1.89 1 93.06 195 ASN A O 1
ATOM 1526 N N . GLU A 1 196 ? 20.641 11.336 0.275 1 93.38 196 GLU A N 1
ATOM 1527 C CA . GLU A 1 196 ? 21.859 11.781 -0.378 1 93.38 196 GLU A CA 1
ATOM 1528 C C . GLU A 1 196 ? 22.656 12.719 0.524 1 93.38 196 GLU A C 1
ATOM 1530 O O . GLU A 1 196 ? 23.875 12.562 0.676 1 93.38 196 GLU A O 1
ATOM 1535 N N . LEU A 1 197 ? 21.984 13.68 1.076 1 93.88 197 LEU A N 1
ATOM 1536 C CA . LEU A 1 197 ? 22.656 14.656 1.943 1 93.88 197 LEU A CA 1
ATOM 1537 C C . LEU A 1 197 ? 23.266 13.969 3.158 1 93.88 197 LEU A C 1
ATOM 1539 O O . LEU A 1 197 ? 24.375 14.297 3.566 1 93.88 197 LEU A O 1
ATOM 1543 N N . LYS A 1 198 ? 22.547 13.008 3.705 1 93 198 LYS A N 1
ATOM 1544 C CA . LYS A 1 198 ? 23.047 12.281 4.867 1 93 198 LYS A CA 1
ATOM 1545 C C . LYS A 1 198 ? 24.328 11.531 4.535 1 93 198 LYS A C 1
ATOM 1547 O O . LYS A 1 198 ? 25.203 11.383 5.391 1 93 198 LYS A O 1
ATOM 1552 N N . SER A 1 199 ? 24.375 11.094 3.32 1 92.25 199 SER A N 1
ATOM 1553 C CA . SER A 1 199 ? 25.531 10.289 2.918 1 92.25 199 SER A CA 1
ATOM 1554 C C . SER A 1 199 ? 26.703 11.172 2.523 1 92.25 199 SER A C 1
ATOM 1556 O O . SER A 1 199 ? 27.859 10.719 2.535 1 92.25 199 SER A O 1
ATOM 1558 N N . THR A 1 200 ? 26.469 12.422 2.277 1 92.5 200 THR A N 1
ATOM 1559 C CA . THR A 1 200 ? 27.516 13.25 1.711 1 92.5 200 THR A CA 1
ATOM 1560 C C . THR A 1 200 ? 27.938 14.344 2.693 1 92.5 200 THR A C 1
ATOM 1562 O O . THR A 1 200 ? 28.984 14.969 2.523 1 92.5 200 THR A O 1
ATOM 1565 N N . HIS A 1 201 ? 27.094 14.602 3.652 1 91.5 201 HIS A N 1
ATOM 1566 C CA . HIS A 1 201 ? 27.406 15.617 4.656 1 91.5 201 HIS A CA 1
ATOM 1567 C C . HIS A 1 201 ? 27.516 15 6.047 1 91.5 201 HIS A C 1
ATOM 1569 O O . HIS A 1 201 ? 26.75 14.102 6.395 1 91.5 201 HIS A O 1
ATOM 1575 N N . ASP A 1 202 ? 28.469 15.484 6.738 1 91.44 202 ASP A N 1
ATOM 1576 C CA . ASP A 1 202 ? 28.641 14.961 8.086 1 91.44 202 ASP A CA 1
ATOM 1577 C C . ASP A 1 202 ? 28.078 15.93 9.133 1 91.44 202 ASP A C 1
ATOM 1579 O O . ASP A 1 202 ? 28 15.594 10.312 1 91.44 202 ASP A O 1
ATOM 1583 N N . ASN A 1 203 ? 27.594 17.078 8.695 1 96.31 203 ASN A N 1
ATOM 1584 C CA . ASN A 1 203 ? 27.203 18.109 9.656 1 96.31 203 ASN A CA 1
ATOM 1585 C C . ASN A 1 203 ? 25.766 18.547 9.469 1 96.31 203 ASN A C 1
ATOM 1587 O O . ASN A 1 203 ? 25.438 19.734 9.578 1 96.31 203 ASN A O 1
ATOM 1591 N N . ILE A 1 204 ? 24.906 17.641 9.07 1 96.62 204 ILE A N 1
ATOM 1592 C CA . ILE A 1 204 ? 23.5 18 8.891 1 96.62 204 ILE A CA 1
ATOM 1593 C C . ILE A 1 204 ? 22.625 17.141 9.797 1 96.62 204 ILE A C 1
ATOM 1595 O O . ILE A 1 204 ? 23 16.016 10.148 1 96.62 204 ILE A O 1
ATOM 1599 N N . VAL A 1 205 ? 21.578 17.672 10.219 1 97.12 205 VAL A N 1
ATOM 1600 C CA . VAL A 1 205 ? 20.516 16.953 10.922 1 97.12 205 VAL A CA 1
ATOM 1601 C C . VAL A 1 205 ? 19.188 17.172 10.195 1 97.12 205 VAL A C 1
ATOM 1603 O O . VAL A 1 205 ? 18.75 18.297 10 1 97.12 205 VAL A O 1
ATOM 1606 N N . ILE A 1 206 ? 18.516 16.078 9.805 1 97.12 206 ILE A N 1
ATOM 1607 C CA . ILE A 1 206 ? 17.281 16.172 9.039 1 97.12 206 ILE A CA 1
ATOM 1608 C C . ILE A 1 206 ? 16.094 16.172 9.984 1 97.12 206 ILE A C 1
ATOM 1610 O O . ILE A 1 206 ? 15.914 15.25 10.781 1 97.12 206 ILE A O 1
ATOM 1614 N N . PHE A 1 207 ? 15.328 17.203 9.953 1 97.38 207 PHE A N 1
ATOM 1615 C CA . PHE A 1 207 ? 14.07 17.312 10.68 1 97.38 207 PHE A CA 1
ATOM 1616 C C . PHE A 1 207 ? 12.891 17 9.758 1 97.38 207 PHE A C 1
ATOM 1618 O O . PHE A 1 207 ? 12.227 17.922 9.273 1 97.38 207 PHE A O 1
ATOM 1625 N N . ASN A 1 208 ? 12.586 15.719 9.586 1 95.75 208 ASN A N 1
ATOM 1626 C CA . ASN A 1 208 ? 11.562 15.211 8.68 1 95.75 208 ASN A CA 1
ATOM 1627 C C . ASN A 1 208 ? 10.172 15.297 9.305 1 95.75 208 ASN A C 1
ATOM 1629 O O . ASN A 1 208 ? 9.836 14.5 10.188 1 95.75 208 ASN A O 1
ATOM 1633 N N . GLN A 1 209 ? 9.352 16.188 8.828 1 95.75 209 GLN A N 1
ATOM 1634 C CA . GLN A 1 209 ? 8.047 16.453 9.422 1 95.75 209 GLN A CA 1
ATOM 1635 C C . GLN A 1 209 ? 7.188 15.195 9.484 1 95.75 209 GLN A C 1
ATOM 1637 O O . GLN A 1 209 ? 6.289 15.086 10.32 1 95.75 209 GLN A O 1
ATOM 1642 N N . PHE A 1 210 ? 7.422 14.234 8.641 1 95.88 210 PHE A N 1
ATOM 1643 C CA . PHE A 1 210 ? 6.594 13.039 8.539 1 95.88 210 PHE A CA 1
ATOM 1644 C C . PHE A 1 210 ? 7.012 11.992 9.562 1 95.88 210 PHE A C 1
ATOM 1646 O O . PHE A 1 210 ? 6.301 11.016 9.781 1 95.88 210 PHE A O 1
ATOM 1653 N N . ASP A 1 211 ? 8.117 12.211 10.164 1 95.12 211 ASP A N 1
ATOM 1654 C CA . ASP A 1 211 ? 8.703 11.211 11.047 1 95.12 211 ASP A CA 1
ATOM 1655 C C . ASP A 1 211 ? 8.961 11.781 12.438 1 95.12 211 ASP A C 1
ATOM 1657 O O . ASP A 1 211 ? 8.945 11.047 13.43 1 95.12 211 ASP A O 1
ATOM 1661 N N . GLU A 1 212 ? 9.148 13.062 12.594 1 95.81 212 GLU A N 1
ATOM 1662 C CA . GLU A 1 212 ? 9.484 13.703 13.859 1 95.81 212 GLU A CA 1
ATOM 1663 C C . GLU A 1 212 ? 8.281 13.758 14.789 1 95.81 212 GLU A C 1
ATOM 1665 O O . GLU A 1 212 ? 7.324 14.492 14.539 1 95.81 212 GLU A O 1
ATOM 1670 N N . MET A 1 213 ? 8.43 13.133 15.914 1 96.94 213 MET A N 1
ATOM 1671 C CA . MET A 1 213 ? 7.332 13.062 16.875 1 96.94 213 MET A CA 1
ATOM 1672 C C . MET A 1 213 ? 7.062 14.43 17.484 1 96.94 213 MET A C 1
ATOM 1674 O O . MET A 1 213 ? 5.965 14.688 17.984 1 96.94 213 MET A O 1
ATOM 1678 N N . GLY A 1 214 ? 8.039 15.305 17.438 1 97.62 214 GLY A N 1
ATOM 1679 C CA . GLY A 1 214 ? 7.844 16.656 17.938 1 97.62 214 GLY A CA 1
ATOM 1680 C C . GLY A 1 214 ? 6.75 17.406 17.203 1 97.62 214 GLY A C 1
ATOM 1681 O O . GLY A 1 214 ? 6.105 18.297 17.781 1 97.62 214 GLY A O 1
ATOM 1682 N N . ASN A 1 215 ? 6.57 17.078 15.906 1 97.44 215 ASN A N 1
ATOM 1683 C CA . ASN A 1 215 ? 5.496 17.656 15.109 1 97.44 215 ASN A CA 1
ATOM 1684 C C . ASN A 1 215 ? 4.125 17.359 15.703 1 97.44 215 ASN A C 1
ATOM 1686 O O . ASN A 1 215 ? 3.373 18.266 16.047 1 97.44 215 ASN A O 1
ATOM 1690 N N . ARG A 1 216 ? 3.896 16.094 15.969 1 97.31 216 ARG A N 1
ATOM 1691 C CA . ARG A 1 216 ? 2.641 15.656 16.578 1 97.31 216 ARG A CA 1
ATOM 1692 C C . ARG A 1 216 ? 2.52 16.141 18.016 1 97.31 216 ARG A C 1
ATOM 1694 O O . ARG A 1 216 ? 1.435 16.531 18.453 1 97.31 216 ARG A O 1
ATOM 1701 N N . LEU A 1 217 ? 3.566 16.141 18.719 1 98.19 217 LEU A N 1
ATOM 1702 C CA . LEU A 1 217 ? 3.568 16.531 20.109 1 98.19 217 LEU A CA 1
ATOM 1703 C C . LEU A 1 217 ? 3.08 17.969 20.281 1 98.19 217 LEU A C 1
ATOM 1705 O O . LEU A 1 217 ? 2.209 18.234 21.109 1 98.19 217 LEU A O 1
ATOM 1709 N N . TRP A 1 218 ? 3.611 18.828 19.531 1 98.62 218 TRP A N 1
ATOM 1710 C CA . TRP A 1 218 ? 3.246 20.234 19.656 1 98.62 218 TRP A CA 1
ATOM 1711 C C . TRP A 1 218 ? 1.748 20.438 19.453 1 98.62 218 TRP A C 1
ATOM 1713 O O . TRP A 1 218 ? 1.102 21.172 20.203 1 98.62 218 TRP A O 1
ATOM 1723 N N . HIS A 1 219 ? 1.213 19.797 18.469 1 98.69 219 HIS A N 1
ATOM 1724 C CA . HIS A 1 219 ? -0.206 19.953 18.172 1 98.69 219 HIS A CA 1
ATOM 1725 C C . HIS A 1 219 ? -1.071 19.312 19.25 1 98.69 219 HIS A C 1
ATOM 1727 O O . HIS A 1 219 ? -2.158 19.812 19.562 1 98.69 219 HIS A O 1
ATOM 1733 N N . TYR A 1 220 ? -0.591 18.219 19.75 1 98.62 220 TYR A N 1
ATOM 1734 C CA . TYR A 1 220 ? -1.339 17.594 20.828 1 98.62 220 TYR A CA 1
ATOM 1735 C C . TYR A 1 220 ? -1.396 18.484 22.047 1 98.62 220 TYR A C 1
ATOM 1737 O O . TYR A 1 220 ? -2.453 18.641 22.672 1 98.62 220 TYR A O 1
ATOM 1745 N N . VAL A 1 221 ? -0.289 19.172 22.406 1 98.62 221 VAL A N 1
ATOM 1746 C CA . VAL A 1 221 ? -0.206 19.797 23.719 1 98.62 221 VAL A CA 1
ATOM 1747 C C . VAL A 1 221 ? -0.482 21.281 23.594 1 98.62 221 VAL A C 1
ATOM 1749 O O . VAL A 1 221 ? -0.736 21.969 24.594 1 98.62 221 VAL A O 1
ATOM 1752 N N . VAL A 1 222 ? -0.465 21.828 22.359 1 98.81 222 VAL A N 1
ATOM 1753 C CA . VAL A 1 222 ? -0.691 23.266 22.203 1 98.81 222 VAL A CA 1
ATOM 1754 C C . VAL A 1 222 ? -1.958 23.5 21.391 1 98.81 222 VAL A C 1
ATOM 1756 O O . VAL A 1 222 ? -2.902 24.141 21.859 1 98.81 222 VAL A O 1
ATOM 1759 N N . THR A 1 223 ? -2.057 22.906 20.219 1 98.88 223 THR A N 1
ATOM 1760 C CA . THR A 1 223 ? -3.219 23.109 19.359 1 98.88 223 THR A CA 1
ATOM 1761 C C . THR A 1 223 ? -4.469 22.5 19.984 1 98.88 223 THR A C 1
ATOM 1763 O O . THR A 1 223 ? -5.547 23.094 19.938 1 98.88 223 THR A O 1
ATOM 1766 N N . GLY A 1 224 ? -4.34 21.266 20.531 1 98.81 224 GLY A N 1
ATOM 1767 C CA . GLY A 1 224 ? -5.465 20.594 21.172 1 98.81 224 GLY A CA 1
ATOM 1768 C C . GLY A 1 224 ? -6.105 21.422 22.266 1 98.81 224 GLY A C 1
ATOM 1769 O O . GLY A 1 224 ? -7.301 21.719 22.219 1 98.81 224 GLY A O 1
ATOM 1770 N N . PRO A 1 225 ? -5.328 21.828 23.234 1 98.81 225 PRO A N 1
ATOM 1771 C CA . PRO A 1 225 ? -5.867 22.656 24.312 1 98.81 225 PRO A CA 1
ATOM 1772 C C . PRO A 1 225 ? -6.469 23.969 23.812 1 98.81 225 PRO A C 1
ATOM 1774 O O . PRO A 1 225 ? -7.453 24.453 24.375 1 98.81 225 PRO A O 1
ATOM 1777 N N . ALA A 1 226 ? -5.855 24.547 22.797 1 98.88 226 ALA A N 1
ATOM 1778 C CA . ALA A 1 226 ? -6.445 25.75 22.203 1 98.88 226 ALA A CA 1
ATOM 1779 C C . ALA A 1 226 ? -7.844 25.469 21.672 1 98.88 226 ALA A C 1
ATOM 1781 O O . ALA A 1 226 ? -8.758 26.266 21.844 1 98.88 226 ALA A O 1
ATOM 1782 N N . MET A 1 227 ? -8.031 24.328 21 1 98.88 227 MET A N 1
ATOM 1783 C CA . MET A 1 227 ? -9.352 23.938 20.5 1 98.88 227 MET A CA 1
ATOM 1784 C C . MET A 1 227 ? -10.328 23.766 21.672 1 98.88 227 MET A C 1
ATOM 1786 O O . MET A 1 227 ? -11.484 24.172 21.578 1 98.88 227 MET A O 1
ATOM 1790 N N . GLU A 1 228 ? -9.859 23.094 22.672 1 98.81 228 GLU A N 1
ATOM 1791 C CA . GLU A 1 228 ? -10.711 22.875 23.844 1 98.81 228 GLU A CA 1
ATOM 1792 C C . GLU A 1 228 ? -11.18 24.203 24.438 1 98.81 228 GLU A C 1
ATOM 1794 O O . GLU A 1 228 ? -12.336 24.344 24.828 1 98.81 228 GLU A O 1
ATOM 1799 N N . GLU A 1 229 ? -10.266 25.188 24.547 1 98.69 229 GLU A N 1
ATOM 1800 C CA . GLU A 1 229 ? -10.609 26.5 25.062 1 98.69 229 GLU A CA 1
ATOM 1801 C C . GLU A 1 229 ? -11.734 27.141 24.25 1 98.69 229 GLU A C 1
ATOM 1803 O O . GLU A 1 229 ? -12.656 27.719 24.812 1 98.69 229 GLU A O 1
ATOM 1808 N N . VAL A 1 230 ? -11.625 27.062 22.969 1 98.81 230 VAL A N 1
ATOM 1809 C CA . VAL A 1 230 ? -12.664 27.594 22.094 1 98.81 230 VAL A CA 1
ATOM 1810 C C . VAL A 1 230 ? -13.984 26.891 22.359 1 98.81 230 VAL A C 1
ATOM 1812 O O . VAL A 1 230 ? -15.031 27.531 22.484 1 98.81 230 VAL A O 1
ATOM 1815 N N . LEU A 1 231 ? -13.977 25.562 22.469 1 98.75 231 LEU A N 1
ATOM 1816 C CA . LEU A 1 231 ? -15.172 24.781 22.734 1 98.75 231 LEU A CA 1
ATOM 1817 C C . LEU A 1 231 ? -15.836 25.203 24.047 1 98.75 231 LEU A C 1
ATOM 1819 O O . LEU A 1 231 ? -17.062 25.328 24.109 1 98.75 231 LEU A O 1
ATOM 1823 N N . GLN A 1 232 ? -15.039 25.406 25.062 1 98.06 232 GLN A N 1
ATOM 1824 C CA . GLN A 1 232 ? -15.555 25.812 26.359 1 98.06 232 GLN A CA 1
ATOM 1825 C C . GLN A 1 232 ? -16.234 27.172 26.281 1 98.06 232 GLN A C 1
ATOM 1827 O O . GLN A 1 232 ? -17.188 27.453 27.016 1 98.06 232 GLN A O 1
ATOM 1832 N N . LYS A 1 233 ? -15.758 27.969 25.406 1 97.94 233 LYS A N 1
ATOM 1833 C CA . LYS A 1 233 ? -16.312 29.312 25.234 1 97.94 233 LYS A CA 1
ATOM 1834 C C . LYS A 1 233 ? -17.609 29.281 24.453 1 97.94 233 LYS A C 1
ATOM 1836 O O . LYS A 1 233 ? -18.531 30.062 24.734 1 97.94 233 LYS A O 1
ATOM 1841 N N . ILE A 1 234 ? -17.703 28.375 23.469 1 97.88 234 ILE A N 1
ATOM 1842 C CA . ILE A 1 234 ? -18.781 28.547 22.5 1 97.88 234 ILE A CA 1
ATOM 1843 C C . ILE A 1 234 ? -19.875 27.516 22.75 1 97.88 234 ILE A C 1
ATOM 1845 O O . ILE A 1 234 ? -21.016 27.688 22.297 1 97.88 234 ILE A O 1
ATOM 1849 N N . MET A 1 235 ? -19.547 26.438 23.359 1 97.69 235 MET A N 1
ATOM 1850 C CA . MET A 1 235 ? -20.531 25.359 23.5 1 97.69 235 MET A CA 1
ATOM 1851 C C . MET A 1 235 ? -21.406 25.594 24.734 1 97.69 235 MET A C 1
ATOM 1853 O O . MET A 1 235 ? -20.906 25.969 25.797 1 97.69 235 MET A O 1
ATOM 1857 N N . GLY A 1 236 ? -22.688 25.375 24.625 1 97 236 GLY A N 1
ATOM 1858 C CA . GLY A 1 236 ? -23.625 25.344 25.734 1 97 236 GLY A CA 1
ATOM 1859 C C . GLY A 1 236 ? -23.828 23.953 26.312 1 97 236 GLY A C 1
ATOM 1860 O O . GLY A 1 236 ? -23.219 22.984 25.844 1 97 236 GLY A O 1
ATOM 1861 N N . GLU A 1 237 ? -24.719 23.906 27.219 1 95.12 237 GLU A N 1
ATOM 1862 C CA . GLU A 1 237 ? -24.953 22.672 27.953 1 95.12 237 GLU A CA 1
ATOM 1863 C C . GLU A 1 237 ? -25.438 21.547 27.031 1 95.12 237 GLU A C 1
ATOM 1865 O O . GLU A 1 237 ? -25.141 20.375 27.25 1 95.12 237 GLU A O 1
ATOM 1870 N N . LYS A 1 238 ? -26.188 21.906 26.016 1 95.88 238 LYS A N 1
ATOM 1871 C CA . LYS A 1 238 ? -26.797 20.891 25.156 1 95.88 238 LYS A CA 1
ATOM 1872 C C . LYS A 1 238 ? -25.938 20.656 23.906 1 95.88 238 LYS A C 1
ATOM 1874 O O . LYS A 1 238 ? -26.266 19.797 23.078 1 95.88 238 LYS A O 1
ATOM 1879 N N . ASP A 1 239 ? -24.922 21.375 23.734 1 97.75 239 ASP A N 1
ATOM 1880 C CA . ASP A 1 239 ? -24.047 21.234 22.562 1 97.75 239 ASP A CA 1
ATOM 1881 C C . ASP A 1 239 ? -23.062 20.078 22.75 1 97.75 239 ASP A C 1
ATOM 1883 O O . ASP A 1 239 ? -22.797 19.656 23.875 1 97.75 239 ASP A O 1
ATOM 1887 N N . ARG A 1 240 ? -22.609 19.484 21.719 1 97.75 240 ARG A N 1
ATOM 1888 C CA . ARG A 1 240 ? -21.609 18.438 21.781 1 97.75 240 ARG A CA 1
ATOM 1889 C C . ARG A 1 240 ? -20.562 18.609 20.672 1 97.75 240 ARG A C 1
ATOM 1891 O O . ARG A 1 240 ? -20.875 19.156 19.609 1 97.75 240 ARG A O 1
ATOM 1898 N N . LEU A 1 241 ? -19.344 18.219 20.906 1 98.81 241 LEU A N 1
ATOM 1899 C CA . LEU A 1 241 ? -18.328 18.125 19.859 1 98.81 241 LEU A CA 1
ATOM 1900 C C . LEU A 1 241 ? -18.531 16.859 19.031 1 98.81 241 LEU A C 1
ATOM 1902 O O . LEU A 1 241 ? -18.375 15.742 19.531 1 98.81 241 LEU A O 1
ATOM 1906 N N . ALA A 1 242 ? -18.922 17.094 17.75 1 98.75 242 ALA A N 1
ATOM 1907 C CA . ALA A 1 242 ? -19.125 15.938 16.875 1 98.75 242 ALA A CA 1
ATOM 1908 C C . ALA A 1 242 ? -17.797 15.352 16.406 1 98.75 242 ALA A C 1
ATOM 1910 O O . ALA A 1 242 ? -17.656 14.133 16.281 1 98.75 242 ALA A O 1
ATOM 1911 N N . GLY A 1 243 ? -16.891 16.266 16.172 1 98.75 243 GLY A N 1
ATOM 1912 C CA . GLY A 1 243 ? -15.602 15.75 15.742 1 98.75 243 GLY A CA 1
ATOM 1913 C C . GLY A 1 243 ? -14.633 16.844 15.336 1 98.75 243 GLY A C 1
ATOM 1914 O O . GLY A 1 243 ? -14.969 18.031 15.383 1 98.75 243 GLY A O 1
ATOM 1915 N N . THR A 1 244 ? -13.391 16.438 15.141 1 98.94 244 THR A N 1
ATOM 1916 C CA . THR A 1 244 ? -12.32 17.25 14.57 1 98.94 244 THR A CA 1
ATOM 1917 C C . THR A 1 244 ? -11.961 16.766 13.172 1 98.94 244 THR A C 1
ATOM 1919 O O . THR A 1 244 ? -11.695 15.578 12.969 1 98.94 244 THR A O 1
ATOM 1922 N N . VAL A 1 245 ? -12 17.688 12.188 1 98.81 245 VAL A N 1
ATOM 1923 C CA . VAL A 1 245 ? -11.766 17.359 10.789 1 98.81 245 VAL A CA 1
ATOM 1924 C C . VAL A 1 245 ? -10.547 18.125 10.273 1 98.81 245 VAL A C 1
ATOM 1926 O O . VAL A 1 245 ? -10.508 19.359 10.32 1 98.81 245 VAL A O 1
ATOM 1929 N N . LEU A 1 246 ? -9.555 17.359 9.797 1 98.44 246 LEU A N 1
ATOM 1930 C CA . LEU A 1 246 ? -8.289 17.969 9.391 1 98.44 246 LEU A CA 1
ATOM 1931 C C . LEU A 1 246 ? -7.73 17.281 8.148 1 98.44 246 LEU A C 1
ATOM 1933 O O . LEU A 1 246 ? -7.863 16.062 8 1 98.44 246 LEU A O 1
ATOM 1937 N N . THR A 1 247 ? -7.125 18.016 7.32 1 96.44 247 THR A N 1
ATOM 1938 C CA . THR A 1 247 ? -6.355 17.406 6.246 1 96.44 247 THR A CA 1
ATOM 1939 C C . THR A 1 247 ? -5.082 16.766 6.793 1 96.44 247 THR A C 1
ATOM 1941 O O . THR A 1 247 ? -4.492 17.266 7.754 1 96.44 247 THR A O 1
ATOM 1944 N N . SER A 1 248 ? -4.645 15.625 6.281 1 91.69 248 SER A N 1
ATOM 1945 C CA . SER A 1 248 ? -3.525 14.844 6.793 1 91.69 248 SER A CA 1
ATOM 1946 C C . SER A 1 248 ? -2.207 15.586 6.625 1 91.69 248 SER A C 1
ATOM 1948 O O . SER A 1 248 ? -1.499 15.836 7.602 1 91.69 248 SER A O 1
ATOM 1950 N N . GLY A 1 249 ? -1.824 16.062 5.41 1 91.19 249 GLY A N 1
ATOM 1951 C CA . GLY A 1 249 ? -0.474 16.578 5.219 1 91.19 249 GLY A CA 1
ATOM 1952 C C . GLY A 1 249 ? 0.586 15.703 5.863 1 91.19 249 GLY A C 1
ATOM 1953 O O . GLY A 1 249 ? 0.668 14.5 5.586 1 91.19 249 GLY A O 1
ATOM 1954 N N . SER A 1 250 ? 1.397 16.312 6.863 1 92.62 250 SER A N 1
ATOM 1955 C CA . SER A 1 250 ? 2.371 15.539 7.625 1 92.62 250 SER A CA 1
ATOM 1956 C C . SER A 1 250 ? 1.718 14.859 8.82 1 92.62 250 SER A C 1
ATOM 1958 O O . SER A 1 250 ? 2.375 14.109 9.555 1 92.62 250 SER A O 1
ATOM 1960 N N . SER A 1 251 ? 0.499 15.07 9.039 1 95.75 251 SER A N 1
ATOM 1961 C CA . SER A 1 251 ? -0.341 14.43 10.047 1 95.75 251 SER A CA 1
ATOM 1962 C C . SER A 1 251 ? -0.069 15 11.438 1 95.75 251 SER A C 1
ATOM 1964 O O . SER A 1 251 ? -0.566 14.484 12.438 1 95.75 251 SER A O 1
ATOM 1966 N N . GLY A 1 252 ? 0.7 16.062 11.555 1 96.56 252 GLY A N 1
ATOM 1967 C CA . GLY A 1 252 ? 0.96 16.672 12.852 1 96.56 252 GLY A CA 1
ATOM 1968 C C . GLY A 1 252 ? -0.292 17.203 13.523 1 96.56 252 GLY A C 1
ATOM 1969 O O . GLY A 1 252 ? -0.551 16.891 14.695 1 96.56 252 GLY A O 1
ATOM 1970 N N . THR A 1 253 ? -1.078 17.875 12.758 1 97.75 253 THR A N 1
ATOM 1971 C CA . THR A 1 253 ? -2.252 18.547 13.297 1 97.75 253 THR A CA 1
ATOM 1972 C C . THR A 1 253 ? -3.268 17.531 13.828 1 97.75 253 THR A C 1
ATOM 1974 O O . THR A 1 253 ? -4.121 17.875 14.648 1 97.75 253 THR A O 1
ATOM 1977 N N . LEU A 1 254 ? -3.154 16.312 13.43 1 98.06 254 LEU A N 1
ATOM 1978 C CA . LEU A 1 254 ? -4.07 15.281 13.906 1 98.06 254 LEU A CA 1
ATOM 1979 C C . LEU A 1 254 ? -3.916 15.07 15.414 1 98.06 254 LEU A C 1
ATOM 1981 O O . LEU A 1 254 ? -4.844 14.602 16.078 1 98.06 254 LEU A O 1
ATOM 1985 N N . GLY A 1 255 ? -2.717 15.453 15.93 1 98.12 255 GLY A N 1
ATOM 1986 C CA . GLY A 1 255 ? -2.518 15.406 17.375 1 98.12 255 GLY A CA 1
ATOM 1987 C C . GLY A 1 255 ? -3.547 16.219 18.141 1 98.12 255 GLY A C 1
ATOM 1988 O O . GLY A 1 255 ? -3.932 15.836 19.25 1 98.12 255 GLY A O 1
ATOM 1989 N N . SER A 1 256 ? -3.988 17.312 17.562 1 98.69 256 SER A N 1
ATOM 1990 C CA . SER A 1 256 ? -5.016 18.109 18.219 1 98.69 256 SER A CA 1
ATOM 1991 C C . SER A 1 256 ? -6.336 17.359 18.312 1 98.69 256 SER A C 1
ATOM 1993 O O . SER A 1 256 ? -7.031 17.438 19.328 1 98.69 256 SER A O 1
ATOM 1995 N N . GLY A 1 257 ? -6.707 16.672 17.219 1 98.5 257 GLY A N 1
ATOM 1996 C CA . GLY A 1 257 ? -7.906 15.852 17.234 1 98.5 257 GLY A CA 1
ATOM 1997 C C . GLY A 1 257 ? -7.84 14.719 18.25 1 98.5 257 GLY A C 1
ATOM 1998 O O . GLY A 1 257 ? -8.844 14.383 18.875 1 98.5 257 GLY A O 1
ATOM 1999 N N . GLU A 1 258 ? -6.691 14.148 18.375 1 97.81 258 GLU A N 1
ATOM 2000 C CA . GLU A 1 258 ? -6.508 13.086 19.359 1 97.81 258 GLU A CA 1
ATOM 2001 C C . GLU A 1 258 ? -6.684 13.617 20.781 1 97.81 258 GLU A C 1
ATOM 2003 O O . GLU A 1 258 ? -7.285 12.953 21.641 1 97.81 258 GLU A O 1
ATOM 2008 N N . TYR A 1 259 ? -6.109 14.734 21.016 1 98.44 259 TYR A N 1
ATOM 2009 C CA . TYR A 1 259 ? -6.312 15.375 22.312 1 98.44 259 TYR A CA 1
ATOM 2010 C C . TYR A 1 259 ? -7.801 15.57 22.594 1 98.44 259 TYR A C 1
ATOM 2012 O O . TYR A 1 259 ? -8.281 15.234 23.688 1 98.44 259 TYR A O 1
ATOM 2020 N N . LEU A 1 260 ? -8.5 16.156 21.641 1 98.75 260 LEU A N 1
ATOM 2021 C CA . LEU A 1 260 ? -9.914 16.422 21.859 1 98.75 260 LEU A CA 1
ATOM 2022 C C . LEU A 1 260 ? -10.688 15.133 22.094 1 98.75 260 LEU A C 1
ATOM 2024 O O . LEU A 1 260 ? -11.641 15.117 22.875 1 98.75 260 LEU A O 1
ATOM 2028 N N . LYS A 1 261 ? -10.312 14.062 21.438 1 97.5 261 LYS A N 1
ATOM 2029 C CA . LYS A 1 261 ? -10.953 12.773 21.688 1 97.5 261 LYS A CA 1
ATOM 2030 C C . LYS A 1 261 ? -10.758 12.336 23.125 1 97.5 261 LYS A C 1
ATOM 2032 O O . LYS A 1 261 ? -11.609 11.656 23.703 1 97.5 261 LYS A O 1
ATOM 2037 N N . SER A 1 262 ? -9.609 12.633 23.703 1 96.62 262 SER A N 1
ATOM 2038 C CA . SER A 1 262 ? -9.359 12.281 25.094 1 96.62 262 SER A CA 1
ATOM 2039 C C . SER A 1 262 ? -10.258 13.07 26.031 1 96.62 262 SER A C 1
ATOM 2041 O O . SER A 1 262 ? -10.602 12.586 27.109 1 96.62 262 SER A O 1
ATOM 2043 N N . LYS A 1 263 ? -10.695 14.273 25.641 1 97.69 263 LYS A N 1
ATOM 2044 C CA . LYS A 1 263 ? -11.562 15.133 26.438 1 97.69 263 LYS A CA 1
ATOM 2045 C C . LYS A 1 263 ? -13.031 14.875 26.125 1 97.69 263 LYS A C 1
ATOM 2047 O O . LYS A 1 263 ? -13.891 14.984 27 1 97.69 263 LYS A O 1
ATOM 2052 N N . TYR A 1 264 ? -13.289 14.594 24.906 1 97.38 264 TYR A N 1
ATOM 2053 C CA . TYR A 1 264 ? -14.617 14.297 24.359 1 97.38 264 TYR A CA 1
ATOM 2054 C C . TYR A 1 264 ? -14.641 12.938 23.688 1 97.38 264 TYR A C 1
ATOM 2056 O O . TYR A 1 264 ? -14.68 12.852 22.453 1 97.38 264 TYR A O 1
ATOM 2064 N N . PRO A 1 265 ? -14.734 11.883 24.422 1 95.06 265 PRO A N 1
ATOM 2065 C CA . PRO A 1 265 ? -14.469 10.523 23.938 1 95.06 265 PRO A CA 1
ATOM 2066 C C . PRO A 1 265 ? -15.445 10.094 22.844 1 95.06 265 PRO A C 1
ATOM 2068 O O . PRO A 1 265 ? -15.164 9.156 22.094 1 95.06 265 PRO A O 1
ATOM 2071 N N . ASN A 1 266 ? -16.625 10.711 22.75 1 95.5 266 ASN A N 1
ATOM 2072 C CA . ASN A 1 266 ? -17.594 10.32 21.719 1 95.5 266 ASN A CA 1
ATOM 2073 C C . ASN A 1 266 ? -17.344 11.062 20.406 1 95.5 266 ASN A C 1
ATOM 2075 O O . ASN A 1 266 ? -17.969 10.75 19.391 1 95.5 266 ASN A O 1
ATOM 2079 N N . SER A 1 267 ? -16.438 12.062 20.391 1 98.44 267 SER A N 1
ATOM 2080 C CA . SER A 1 267 ? -16.156 12.82 19.188 1 98.44 267 SER A CA 1
ATOM 2081 C C . SER A 1 267 ? -15.32 12 18.203 1 98.44 267 SER A C 1
ATOM 2083 O O . SER A 1 267 ? -14.633 11.055 18.594 1 98.44 267 SER A O 1
ATOM 2085 N N . LYS A 1 268 ? -15.43 12.344 16.922 1 98.69 268 LYS A N 1
ATOM 2086 C CA . LYS A 1 268 ? -14.719 11.617 15.867 1 98.69 268 LYS A CA 1
ATOM 2087 C C . LYS A 1 268 ? -13.508 12.414 15.383 1 98.69 268 LYS A C 1
ATOM 2089 O O . LYS A 1 268 ? -13.492 13.641 15.453 1 98.69 268 LYS A O 1
ATOM 2094 N N . LEU A 1 269 ? -12.516 11.742 14.992 1 98.81 269 LEU A N 1
ATOM 2095 C CA . LEU A 1 269 ? -11.406 12.32 14.242 1 98.81 269 LEU A CA 1
ATOM 2096 C C . LEU A 1 269 ? -11.484 11.922 12.766 1 98.81 269 LEU A C 1
ATOM 2098 O O . LEU A 1 269 ? -11.414 10.734 12.438 1 98.81 269 LEU A O 1
ATOM 2102 N N . ALA A 1 270 ? -11.648 12.883 11.891 1 98.81 270 ALA A N 1
ATOM 2103 C CA . ALA A 1 270 ? -11.75 12.656 10.445 1 98.81 270 ALA A CA 1
ATOM 2104 C C . ALA A 1 270 ? -10.586 13.312 9.711 1 98.81 270 ALA A C 1
ATOM 2106 O O . ALA A 1 270 ? -10.203 14.445 10.023 1 98.81 270 ALA A O 1
ATOM 2107 N N . VAL A 1 271 ? -10.023 12.57 8.805 1 98.44 271 VAL A N 1
ATOM 2108 C CA . VAL A 1 271 ? -8.844 13.031 8.07 1 98.44 271 VAL A CA 1
ATOM 2109 C C . VAL A 1 271 ? -9.164 13.117 6.582 1 98.44 271 VAL A C 1
ATOM 2111 O O . VAL A 1 271 ? -9.812 12.227 6.031 1 98.44 271 VAL A O 1
ATOM 2114 N N . SER A 1 272 ? -8.734 14.219 5.961 1 97.69 272 SER A N 1
ATOM 2115 C CA . SER A 1 272 ? -9 14.367 4.539 1 97.69 272 SER A CA 1
ATOM 2116 C C . SER A 1 272 ? -7.711 14.508 3.738 1 97.69 272 SER A C 1
ATOM 2118 O O . SER A 1 272 ? -6.66 14.836 4.297 1 97.69 272 SER A O 1
ATOM 2120 N N . GLU A 1 273 ? -7.785 14.164 2.547 1 97.44 273 GLU A N 1
ATOM 2121 C CA . GLU A 1 273 ? -6.715 14.281 1.561 1 97.44 273 GLU A CA 1
ATOM 2122 C C . GLU A 1 273 ? -7.262 14.703 0.199 1 97.44 273 GLU A C 1
ATOM 2124 O O . GLU A 1 273 ? -8.461 14.938 0.052 1 97.44 273 GLU A O 1
ATOM 2129 N N . ALA A 1 274 ? -6.371 14.992 -0.76 1 96.69 274 ALA A N 1
ATOM 2130 C CA . ALA A 1 274 ? -6.805 15.367 -2.104 1 96.69 274 ALA A CA 1
ATOM 2131 C C . ALA A 1 274 ? -7.34 14.156 -2.865 1 96.69 274 ALA A C 1
ATOM 2133 O O . ALA A 1 274 ? -6.742 13.078 -2.828 1 96.69 274 ALA A O 1
ATOM 2134 N N . LEU A 1 275 ? -8.398 14.367 -3.561 1 96.69 275 LEU A N 1
ATOM 2135 C CA . LEU A 1 275 ? -9 13.305 -4.352 1 96.69 275 LEU A CA 1
ATOM 2136 C C . LEU A 1 275 ? -8.047 12.828 -5.445 1 96.69 275 LEU A C 1
ATOM 2138 O O . LEU A 1 275 ? -8.039 11.648 -5.805 1 96.69 275 LEU A O 1
ATOM 2142 N N . GLN A 1 276 ? -7.184 13.719 -5.93 1 95.5 276 GLN A N 1
ATOM 2143 C CA . GLN A 1 276 ? -6.254 13.422 -7.012 1 95.5 276 GLN A CA 1
ATOM 2144 C C . GLN A 1 276 ? -5.047 12.633 -6.504 1 95.5 276 GLN A C 1
ATOM 2146 O O . GLN A 1 276 ? -4.258 12.117 -7.297 1 95.5 276 GLN A O 1
ATOM 2151 N N . CYS A 1 277 ? -4.926 12.516 -5.211 1 95 277 CYS A N 1
ATOM 2152 C CA . CYS A 1 277 ? -3.906 11.719 -4.543 1 95 277 CYS A CA 1
ATOM 2153 C C . CYS A 1 277 ? -4.473 11.039 -3.303 1 95 277 CYS A C 1
ATOM 2155 O O . CYS A 1 277 ? -4.031 11.312 -2.184 1 95 277 CYS A O 1
ATOM 2157 N N . PRO A 1 278 ? -5.434 10.141 -3.492 1 96.19 278 PRO A N 1
ATOM 2158 C CA . PRO A 1 278 ? -6.164 9.555 -2.367 1 96.19 278 PRO A CA 1
ATOM 2159 C C . PRO A 1 278 ? -5.438 8.359 -1.75 1 96.19 278 PRO A C 1
ATOM 2161 O O . PRO A 1 278 ? -5.934 7.23 -1.812 1 96.19 278 PRO A O 1
ATOM 2164 N N . THR A 1 279 ? -4.363 8.547 -1.084 1 97.38 279 THR A N 1
ATOM 2165 C CA . THR A 1 279 ? -3.508 7.527 -0.495 1 97.38 279 THR A CA 1
ATOM 2166 C C . THR A 1 279 ? -4.242 6.777 0.611 1 97.38 279 THR A C 1
ATOM 2168 O O . THR A 1 279 ? -4.246 5.543 0.637 1 97.38 279 THR A O 1
ATOM 2171 N N . LEU A 1 280 ? -4.883 7.488 1.507 1 97.56 280 LEU A N 1
ATOM 2172 C CA . LEU A 1 280 ? -5.578 6.867 2.627 1 97.56 280 LEU A CA 1
ATOM 2173 C C . LEU A 1 280 ? -6.805 6.098 2.143 1 97.56 280 LEU A C 1
ATOM 2175 O O . LEU A 1 280 ? -7.016 4.945 2.533 1 97.56 280 LEU A O 1
ATOM 2179 N N . LEU A 1 281 ? -7.613 6.711 1.26 1 96.69 281 LEU A N 1
ATOM 2180 C CA . LEU A 1 281 ? -8.906 6.172 0.849 1 96.69 281 LEU A CA 1
ATOM 2181 C C . LEU A 1 281 ? -8.727 4.988 -0.099 1 96.69 281 LEU A C 1
ATOM 2183 O O . LEU A 1 281 ? -9.43 3.986 0.011 1 96.69 281 LEU A O 1
ATOM 2187 N N . TYR A 1 282 ? -7.676 5.051 -1.083 1 96.81 282 TYR A N 1
ATOM 2188 C CA . TYR A 1 282 ? -7.664 4.09 -2.182 1 96.81 282 TYR A CA 1
ATOM 2189 C C . TYR A 1 282 ? -6.246 3.617 -2.477 1 96.81 282 TYR A C 1
ATOM 2191 O O . TYR A 1 282 ? -5.977 3.078 -3.555 1 96.81 282 TYR A O 1
ATOM 2199 N N . ASN A 1 283 ? -5.285 3.799 -1.542 1 96.88 283 ASN A N 1
ATOM 2200 C CA . ASN A 1 283 ? -3.875 3.568 -1.839 1 96.88 283 ASN A CA 1
ATOM 2201 C C . ASN A 1 283 ? -3.426 4.352 -3.07 1 96.88 283 ASN A C 1
ATOM 2203 O O . ASN A 1 283 ? -2.605 3.869 -3.854 1 96.88 283 ASN A O 1
ATOM 2207 N N . GLY A 1 284 ? -4.023 5.48 -3.338 1 94.44 284 GLY A N 1
ATOM 2208 C CA . GLY A 1 284 ? -3.863 6.199 -4.59 1 94.44 284 GLY A CA 1
ATOM 2209 C C . GLY A 1 284 ? -2.654 7.117 -4.602 1 94.44 284 GLY A C 1
ATOM 2210 O O . GLY A 1 284 ? -2.002 7.305 -3.57 1 94.44 284 GLY A O 1
ATOM 2211 N N . PHE A 1 285 ? -2.398 7.605 -5.777 1 92.88 285 PHE A N 1
ATOM 2212 C CA . PHE A 1 285 ? -1.271 8.484 -6.074 1 92.88 285 PHE A CA 1
ATOM 2213 C C . PHE A 1 285 ? -1.646 9.5 -7.145 1 92.88 285 PHE A C 1
ATOM 2215 O O . PHE A 1 285 ? -2.627 9.312 -7.871 1 92.88 285 PHE A O 1
ATOM 2222 N N . GLY A 1 286 ? -0.925 10.57 -7.203 1 91.81 286 GLY A N 1
ATOM 2223 C CA . GLY A 1 286 ? -1.155 11.586 -8.227 1 91.81 286 GLY A CA 1
ATOM 2224 C C . GLY A 1 286 ? -0.757 12.977 -7.785 1 91.81 286 GLY A C 1
ATOM 2225 O O . GLY A 1 286 ? -0.423 13.195 -6.617 1 91.81 286 GLY A O 1
ATOM 2226 N N . ALA A 1 287 ? -0.798 13.898 -8.656 1 90.75 287 ALA A N 1
ATOM 2227 C CA . ALA A 1 287 ? -0.53 15.305 -8.375 1 90.75 287 ALA A CA 1
ATOM 2228 C C . ALA A 1 287 ? -1.824 16.062 -8.094 1 90.75 287 ALA A C 1
ATOM 2230 O O . ALA A 1 287 ? -2.879 15.719 -8.633 1 90.75 287 ALA A O 1
ATOM 2231 N N . HIS A 1 288 ? -1.764 16.953 -7.223 1 92.44 288 HIS A N 1
ATOM 2232 C CA . HIS A 1 288 ? -2.912 17.797 -6.902 1 92.44 288 HIS A CA 1
ATOM 2233 C C . HIS A 1 288 ? -2.482 19.219 -6.594 1 92.44 288 HIS A C 1
ATOM 2235 O O . HIS A 1 288 ? -1.287 19.516 -6.5 1 92.44 288 HIS A O 1
ATOM 2241 N N . ARG A 1 289 ? -3.459 20.172 -6.41 1 91.81 289 ARG A N 1
ATOM 2242 C CA . ARG A 1 289 ? -3.17 21.594 -6.324 1 91.81 289 ARG A CA 1
ATOM 2243 C C . ARG A 1 289 ? -3.445 22.125 -4.922 1 91.81 289 ARG A C 1
ATOM 2245 O O . ARG A 1 289 ? -3.307 23.328 -4.668 1 91.81 289 ARG A O 1
ATOM 2252 N N . ILE A 1 290 ? -3.871 21.219 -3.98 1 92.69 290 ILE A N 1
ATOM 2253 C CA . ILE A 1 290 ? -4.07 21.672 -2.604 1 92.69 290 ILE A CA 1
ATOM 2254 C C . ILE A 1 290 ? -2.73 21.688 -1.87 1 92.69 290 ILE A C 1
ATOM 2256 O O . ILE A 1 290 ? -2.334 20.688 -1.26 1 92.69 290 ILE A O 1
ATOM 2260 N N . GLU A 1 291 ? -2.111 22.75 -1.886 1 87.12 291 GLU A N 1
ATOM 2261 C CA . GLU A 1 291 ? -0.753 22.875 -1.365 1 87.12 291 GLU A CA 1
ATOM 2262 C C . GLU A 1 291 ? -0.712 22.609 0.138 1 87.12 291 GLU A C 1
ATOM 2264 O O . GLU A 1 291 ? -1.598 23.047 0.875 1 87.12 291 GLU A O 1
ATOM 2269 N N . GLY A 1 292 ? 0.239 21.812 0.587 1 84.06 292 GLY A N 1
ATOM 2270 C CA . GLY A 1 292 ? 0.499 21.609 2.004 1 84.06 292 GLY A CA 1
ATOM 2271 C C . GLY A 1 292 ? 0.017 20.266 2.516 1 84.06 292 GLY A C 1
ATOM 2272 O O . GLY A 1 292 ? 0.197 19.938 3.691 1 84.06 292 GLY A O 1
ATOM 2273 N N . ILE A 1 293 ? -0.66 19.516 1.573 1 88.19 293 ILE A N 1
ATOM 2274 C CA . ILE A 1 293 ? -1.162 18.234 2.061 1 88.19 293 ILE A CA 1
ATOM 2275 C C . ILE A 1 293 ? -0.844 17.141 1.047 1 88.19 293 ILE A C 1
ATOM 2277 O O . ILE A 1 293 ? -0.259 17.406 -0.005 1 88.19 293 ILE A O 1
ATOM 2281 N N . GLY A 1 294 ? -1.124 15.875 1.369 1 73.44 294 GLY A N 1
ATOM 2282 C CA . GLY A 1 294 ? -1.316 14.742 0.48 1 73.44 294 GLY A CA 1
ATOM 2283 C C . GLY A 1 294 ? -0.023 14.234 -0.131 1 73.44 294 GLY A C 1
ATOM 2284 O O . GLY A 1 294 ? 0.308 14.578 -1.269 1 73.44 294 GLY A O 1
ATOM 2285 N N . ASP A 1 295 ? 0.784 13.344 0.484 1 78.19 295 ASP A N 1
ATOM 2286 C CA . ASP A 1 295 ? 2.162 13.031 0.119 1 78.19 295 ASP A CA 1
ATOM 2287 C C . ASP A 1 295 ? 2.301 11.555 -0.27 1 78.19 295 ASP A C 1
ATOM 2289 O O . ASP A 1 295 ? 3.377 10.977 -0.131 1 78.19 295 ASP A O 1
ATOM 2293 N N . LYS A 1 296 ? 1.487 10.969 -0.907 1 89.75 296 LYS A N 1
ATOM 2294 C CA . LYS A 1 296 ? 1.481 9.609 -1.456 1 89.75 296 LYS A CA 1
ATOM 2295 C C . LYS A 1 296 ? 1.994 8.602 -0.433 1 89.75 296 LYS A C 1
ATOM 2297 O O . LYS A 1 296 ? 2.723 7.672 -0.784 1 89.75 296 LYS A O 1
ATOM 2302 N N . HIS A 1 297 ? 1.877 8.82 0.775 1 93.62 297 HIS A N 1
ATOM 2303 C CA . HIS A 1 297 ? 2.225 7.879 1.831 1 93.62 297 HIS A CA 1
ATOM 2304 C C . HIS A 1 297 ? 1.473 8.195 3.121 1 93.62 297 HIS A C 1
ATOM 2306 O O . HIS A 1 297 ? 0.86 9.258 3.242 1 93.62 297 HIS A O 1
ATOM 2312 N N . VAL A 1 298 ? 1.468 7.238 4.023 1 96.94 298 VAL A N 1
ATOM 2313 C CA . VAL A 1 298 ? 0.978 7.484 5.375 1 96.94 298 VAL A CA 1
ATOM 2314 C C . VAL A 1 298 ? 2.137 7.906 6.277 1 96.94 298 VAL A C 1
ATOM 2316 O O . VAL A 1 298 ? 3.07 7.133 6.504 1 96.94 298 VAL A O 1
ATOM 2319 N N . PRO A 1 299 ? 2.137 9.133 6.773 1 97.12 299 PRO A N 1
ATOM 2320 C CA . PRO A 1 299 ? 3.24 9.586 7.625 1 97.12 299 PRO A CA 1
ATOM 2321 C C . PRO A 1 299 ? 3.459 8.68 8.836 1 97.12 299 PRO A C 1
ATOM 2323 O O . PRO A 1 299 ? 2.5 8.125 9.375 1 97.12 299 PRO A O 1
ATOM 2326 N N . TRP A 1 300 ? 4.695 8.547 9.25 1 97.38 300 TRP A N 1
ATOM 2327 C CA . TRP A 1 300 ? 5.07 7.73 10.398 1 97.38 300 TRP A CA 1
ATOM 2328 C C . TRP A 1 300 ? 4.355 8.195 11.664 1 97.38 300 TRP A C 1
ATOM 2330 O O . TRP A 1 300 ? 3.986 7.383 12.508 1 97.38 300 TRP A O 1
ATOM 2340 N N . ILE A 1 301 ? 4.066 9.477 11.766 1 97.62 301 ILE A N 1
ATOM 2341 C CA . ILE A 1 301 ? 3.553 10.047 13.008 1 97.62 301 ILE A CA 1
ATOM 2342 C C . ILE A 1 301 ? 2.025 10.008 13 1 97.62 301 ILE A C 1
ATOM 2344 O O . ILE A 1 301 ? 1.381 10.516 13.922 1 97.62 301 ILE A O 1
ATOM 2348 N N . HIS A 1 302 ? 1.389 9.469 11.984 1 97.69 302 HIS A N 1
ATOM 2349 C CA . HIS A 1 302 ? -0.063 9.336 11.93 1 97.69 302 HIS A CA 1
ATOM 2350 C C . HIS A 1 302 ? -0.543 8.156 12.773 1 97.69 302 HIS A C 1
ATOM 2352 O O . HIS A 1 302 ? -0.237 7.004 12.461 1 97.69 302 HIS A O 1
ATOM 2358 N N . ASN A 1 303 ? -1.227 8.406 13.828 1 97.94 303 ASN A N 1
ATOM 2359 C CA . ASN A 1 303 ? -1.896 7.363 14.602 1 97.94 303 ASN A CA 1
ATOM 2360 C C . ASN A 1 303 ? -3.199 6.926 13.938 1 97.94 303 ASN A C 1
ATOM 2362 O O . ASN A 1 303 ? -4.281 7.367 14.336 1 97.94 303 ASN A O 1
ATOM 2366 N N . VAL A 1 304 ? -3.131 5.996 13.086 1 98.12 304 VAL A N 1
ATOM 2367 C CA . VAL A 1 304 ? -4.273 5.598 12.266 1 98.12 304 VAL A CA 1
ATOM 2368 C C . VAL A 1 304 ? -5.301 4.875 13.133 1 98.12 304 VAL A C 1
ATOM 2370 O O . VAL A 1 304 ? -6.504 4.969 12.891 1 98.12 304 VAL A O 1
ATOM 2373 N N . LYS A 1 305 ? -4.844 4.141 14.109 1 96.5 305 LYS A N 1
ATOM 2374 C CA . LYS A 1 305 ? -5.742 3.377 14.969 1 96.5 305 LYS A CA 1
ATOM 2375 C C . LYS A 1 305 ? -6.77 4.285 15.633 1 96.5 305 LYS A C 1
ATOM 2377 O O . LYS A 1 305 ? -7.895 3.861 15.914 1 96.5 305 LYS A O 1
ATOM 2382 N N . ASN A 1 306 ? -6.414 5.562 15.805 1 97 306 ASN A N 1
ATOM 2383 C CA . ASN A 1 306 ? -7.305 6.516 16.453 1 97 306 ASN A CA 1
ATOM 2384 C C . ASN A 1 306 ? -8.039 7.383 15.438 1 97 306 ASN A C 1
ATOM 2386 O O . ASN A 1 306 ? -8.602 8.422 15.797 1 97 306 ASN A O 1
ATOM 2390 N N . THR A 1 307 ? -8.008 7.129 14.203 1 98.12 307 THR A N 1
ATOM 2391 C CA . THR A 1 307 ? -8.688 7.844 13.133 1 98.12 307 THR A CA 1
ATOM 2392 C C . THR A 1 307 ? -10.023 7.176 12.805 1 98.12 307 THR A C 1
ATOM 2394 O O . THR A 1 307 ? -10.07 5.965 12.57 1 98.12 307 THR A O 1
ATOM 2397 N N . ASP A 1 308 ? -11.117 7.926 12.688 1 98.56 308 ASP A N 1
ATOM 2398 C CA . ASP A 1 308 ? -12.445 7.332 12.578 1 98.56 308 ASP A CA 1
ATOM 2399 C C . ASP A 1 308 ? -12.945 7.367 11.133 1 98.56 308 ASP A C 1
ATOM 2401 O O . ASP A 1 308 ? -13.844 6.605 10.758 1 98.56 308 ASP A O 1
ATOM 2405 N N . MET A 1 309 ? -12.43 8.297 10.359 1 98.56 309 MET A N 1
ATOM 2406 C CA . MET A 1 309 ? -12.953 8.539 9.016 1 98.56 309 MET A CA 1
ATOM 2407 C C . MET A 1 309 ? -11.875 9.125 8.109 1 98.56 309 MET A C 1
ATOM 2409 O O . MET A 1 309 ? -11.062 9.93 8.547 1 98.56 309 MET A O 1
ATOM 2413 N N . VAL A 1 310 ? -11.898 8.688 6.855 1 98.44 310 VAL A N 1
ATOM 2414 C CA . VAL A 1 310 ? -11.062 9.312 5.832 1 98.44 310 VAL A CA 1
ATOM 2415 C C . VAL A 1 310 ? -11.945 9.805 4.684 1 98.44 310 VAL A C 1
ATOM 2417 O O . VAL A 1 310 ? -12.992 9.219 4.398 1 98.44 310 VAL A O 1
ATOM 2420 N N . MET A 1 311 ? -11.594 10.938 4.094 1 97.94 311 MET A N 1
ATOM 2421 C CA . MET A 1 311 ? -12.32 11.453 2.936 1 97.94 311 MET A CA 1
ATOM 2422 C C . MET A 1 311 ? -11.375 12.164 1.975 1 97.94 311 MET A C 1
ATOM 2424 O O . MET A 1 311 ? -10.227 12.445 2.318 1 97.94 311 MET A O 1
ATOM 2428 N N . ALA A 1 312 ? -11.828 12.367 0.76 1 97.69 312 ALA A N 1
ATOM 2429 C CA . ALA A 1 312 ? -11.031 13.047 -0.259 1 97.69 312 ALA A CA 1
ATOM 2430 C C . ALA A 1 312 ? -11.766 14.273 -0.801 1 97.69 312 ALA A C 1
ATOM 2432 O O . ALA A 1 312 ? -12.984 14.242 -0.987 1 97.69 312 ALA A O 1
ATOM 2433 N N . ILE A 1 313 ? -11.008 15.32 -0.983 1 97.88 313 ILE A N 1
ATOM 2434 C CA . ILE A 1 313 ? -11.539 16.578 -1.494 1 97.88 313 ILE A CA 1
ATOM 2435 C C . ILE A 1 313 ? -11 16.828 -2.902 1 97.88 313 ILE A C 1
ATOM 2437 O O . ILE A 1 313 ? -9.797 16.75 -3.139 1 97.88 313 ILE A O 1
ATOM 2441 N N . ASP A 1 314 ? -11.883 17.094 -3.854 1 97.12 314 ASP A N 1
ATOM 2442 C CA . ASP A 1 314 ? -11.477 17.469 -5.203 1 97.12 314 ASP A CA 1
ATOM 2443 C C . ASP A 1 314 ? -10.719 18.797 -5.203 1 97.12 314 ASP A C 1
ATOM 2445 O O . ASP A 1 314 ? -11.258 19.812 -4.762 1 97.12 314 ASP A O 1
ATOM 2449 N N . ASP A 1 315 ? -9.492 18.781 -5.727 1 96.38 315 ASP A N 1
ATOM 2450 C CA . ASP A 1 315 ? -8.703 20.016 -5.684 1 96.38 315 ASP A CA 1
ATOM 2451 C C . ASP A 1 315 ? -9.367 21.109 -6.516 1 96.38 315 ASP A C 1
ATOM 2453 O O . ASP A 1 315 ? -9.164 22.297 -6.254 1 96.38 315 ASP A O 1
ATOM 2457 N N . ASN A 1 316 ? -10.203 20.734 -7.52 1 96.38 316 ASN A N 1
ATOM 2458 C CA . ASN A 1 316 ? -10.961 21.734 -8.273 1 96.38 316 ASN A CA 1
ATOM 2459 C C . ASN A 1 316 ? -11.898 22.531 -7.359 1 96.38 316 ASN A C 1
ATOM 2461 O O . ASN A 1 316 ? -12.133 23.719 -7.586 1 96.38 316 ASN A O 1
ATOM 2465 N N . ASP A 1 317 ? -12.461 21.828 -6.395 1 97.88 317 ASP A N 1
ATOM 2466 C CA . ASP A 1 317 ? -13.352 22.516 -5.469 1 97.88 317 ASP A CA 1
ATOM 2467 C C . ASP A 1 317 ? -12.602 23.594 -4.68 1 97.88 317 ASP A C 1
ATOM 2469 O O . ASP A 1 317 ? -13.055 24.734 -4.594 1 97.88 317 ASP A O 1
ATOM 2473 N N . ALA A 1 318 ? -11.469 23.25 -4.141 1 96.81 318 ALA A N 1
ATOM 2474 C CA . ALA A 1 318 ? -10.68 24.188 -3.344 1 96.81 318 ALA A CA 1
ATOM 2475 C C . ALA A 1 318 ? -10.195 25.359 -4.191 1 96.81 318 ALA A C 1
ATOM 2477 O O . ALA A 1 318 ? -10.289 26.516 -3.777 1 96.81 318 ALA A O 1
ATOM 2478 N N . MET A 1 319 ? -9.742 25.047 -5.422 1 96.25 319 MET A N 1
ATOM 2479 C CA . MET A 1 319 ? -9.141 26.062 -6.27 1 96.25 319 MET A CA 1
ATOM 2480 C C . MET A 1 319 ? -10.195 27.047 -6.766 1 96.25 319 MET A C 1
ATOM 2482 O O . MET A 1 319 ? -9.93 28.25 -6.887 1 96.25 319 MET A O 1
ATOM 2486 N N . ASN A 1 320 ? -11.359 26.578 -7.074 1 97.19 320 ASN A N 1
ATOM 2487 C CA . ASN A 1 320 ? -12.422 27.484 -7.5 1 97.19 320 ASN A CA 1
ATOM 2488 C C . ASN A 1 320 ? -12.922 28.344 -6.348 1 97.19 320 ASN A C 1
ATOM 2490 O O . ASN A 1 320 ? -13.258 29.516 -6.543 1 97.19 320 ASN A O 1
ATOM 2494 N N . LEU A 1 321 ? -12.875 27.844 -5.227 1 98.25 321 LEU A N 1
ATOM 2495 C CA . LEU A 1 321 ? -13.398 28.578 -4.082 1 98.25 321 LEU A CA 1
ATOM 2496 C C . LEU A 1 321 ? -12.422 29.672 -3.646 1 98.25 321 LEU A C 1
ATOM 2498 O O . LEU A 1 321 ? -12.828 30.656 -3.045 1 98.25 321 LEU A O 1
ATOM 2502 N N . ILE A 1 322 ? -11.078 29.5 -3.924 1 97.25 322 ILE A N 1
ATOM 2503 C CA . ILE A 1 322 ? -10.18 30.609 -3.566 1 97.25 322 ILE A CA 1
ATOM 2504 C C . ILE A 1 322 ? -10.555 31.859 -4.359 1 97.25 322 ILE A C 1
ATOM 2506 O O . ILE A 1 322 ? -10.406 32.969 -3.867 1 97.25 322 ILE A O 1
ATOM 2510 N N . ARG A 1 323 ? -11.07 31.688 -5.574 1 97.44 323 ARG A N 1
ATOM 2511 C CA . ARG A 1 323 ? -11.516 32.844 -6.344 1 97.44 323 ARG A CA 1
ATOM 2512 C C . ARG A 1 323 ? -12.812 33.406 -5.781 1 97.44 323 ARG A C 1
ATOM 2514 O O . ARG A 1 323 ? -12.93 34.625 -5.574 1 97.44 323 ARG A O 1
ATOM 2521 N N . LEU A 1 324 ? -13.773 32.531 -5.52 1 98.38 324 LEU A N 1
ATOM 2522 C CA . LEU A 1 324 ? -15.039 32.969 -4.953 1 98.38 324 LEU A CA 1
ATOM 2523 C C . LEU A 1 324 ? -14.82 33.812 -3.689 1 98.38 324 LEU A C 1
ATOM 2525 O O . LEU A 1 324 ? -15.469 34.844 -3.496 1 98.38 324 LEU A O 1
ATOM 2529 N N . PHE A 1 325 ? -13.906 33.406 -2.836 1 98.38 325 PHE A N 1
ATOM 2530 C CA . PHE A 1 325 ? -13.719 34 -1.51 1 98.38 325 PHE A CA 1
ATOM 2531 C C . PHE A 1 325 ? -12.867 35.25 -1.582 1 98.38 325 PHE A C 1
ATOM 2533 O O . PHE A 1 325 ? -12.828 36.031 -0.633 1 98.38 325 PHE A O 1
ATOM 2540 N N . ASN A 1 326 ? -12.164 35.469 -2.697 1 97.88 326 ASN A N 1
ATOM 2541 C CA . ASN A 1 326 ? -11.164 36.531 -2.648 1 97.88 326 ASN A CA 1
ATOM 2542 C C . ASN A 1 326 ? -11.383 37.562 -3.762 1 97.88 326 ASN A C 1
ATOM 2544 O O . ASN A 1 326 ? -10.961 38.719 -3.639 1 97.88 326 ASN A O 1
ATOM 2548 N N . GLU A 1 327 ? -12.016 37.156 -4.898 1 97.44 327 GLU A N 1
ATOM 2549 C CA . GLU A 1 327 ? -12.289 38.094 -5.977 1 97.44 327 GLU A CA 1
ATOM 2550 C C . GLU A 1 327 ? -1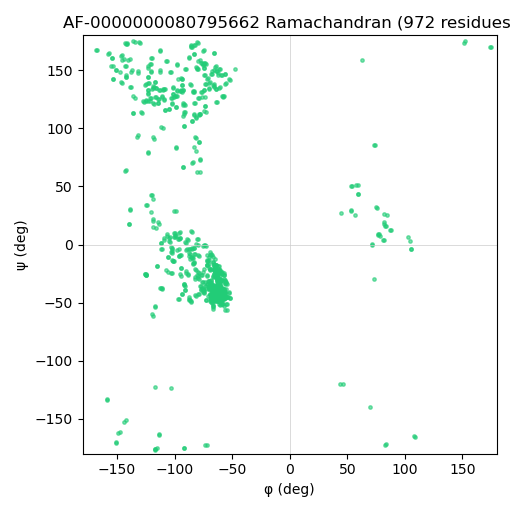3.438 39.031 -5.613 1 97.44 327 GLU A C 1
ATOM 2552 O O . GLU A 1 327 ? -14.406 38.625 -4.973 1 97.44 327 GLU A O 1
ATOM 2557 N N . PRO A 1 328 ? -13.383 40.312 -6.082 1 96.94 328 PRO A N 1
ATOM 2558 C CA . PRO A 1 328 ? -14.422 41.281 -5.734 1 96.94 328 PRO A CA 1
ATOM 2559 C C . PRO A 1 328 ? -15.82 40.812 -6.137 1 96.94 328 PRO A C 1
ATOM 2561 O O . PRO A 1 328 ? -16.766 40.938 -5.355 1 96.94 328 PRO A O 1
ATOM 2564 N N . GLU A 1 329 ? -15.977 40.281 -7.258 1 97.5 329 GLU A N 1
ATOM 2565 C CA . GLU A 1 329 ? -17.281 39.812 -7.734 1 97.5 329 GLU A CA 1
ATOM 2566 C C . GLU A 1 329 ? -17.812 38.656 -6.871 1 97.5 329 GLU A C 1
ATOM 2568 O O . GLU A 1 329 ? -19.016 38.531 -6.664 1 97.5 329 GLU A O 1
ATOM 2573 N N . GLY A 1 330 ? -16.875 37.812 -6.457 1 98.31 330 GLY A N 1
ATOM 2574 C CA . GLY A 1 330 ? -17.281 36.75 -5.559 1 98.31 330 GLY A CA 1
ATOM 2575 C C . GLY A 1 330 ? -17.75 37.219 -4.207 1 98.31 330 GLY A C 1
ATOM 2576 O O . GLY A 1 330 ? -18.781 36.781 -3.703 1 98.31 330 GLY A O 1
ATOM 2577 N N . LYS A 1 331 ? -17.062 38.156 -3.621 1 97.94 331 LYS A N 1
ATOM 2578 C CA . LYS A 1 331 ? -17.438 38.75 -2.34 1 97.94 331 LYS A CA 1
ATOM 2579 C C . LYS A 1 331 ? -18.781 39.438 -2.426 1 97.94 331 LYS A C 1
ATOM 2581 O O . LYS A 1 331 ? -19.625 39.281 -1.533 1 97.94 331 LYS A O 1
ATOM 2586 N N . ASP A 1 332 ? -18.969 40.188 -3.523 1 98.06 332 ASP A N 1
ATOM 2587 C CA . ASP A 1 332 ? -20.25 40.844 -3.73 1 98.06 332 ASP A CA 1
ATOM 2588 C C . ASP A 1 332 ? -21.391 39.844 -3.844 1 98.06 332 ASP A C 1
ATOM 2590 O O . ASP A 1 332 ? -22.469 40.062 -3.277 1 98.06 332 ASP A O 1
ATOM 2594 N N . PHE A 1 333 ? -21.172 38.844 -4.594 1 98.06 333 PHE A N 1
ATOM 2595 C CA . PHE A 1 333 ? -22.172 37.812 -4.766 1 98.06 333 PHE A CA 1
ATOM 2596 C C . PHE A 1 333 ? -22.547 37.188 -3.424 1 98.06 333 PHE A C 1
ATOM 2598 O O . PHE A 1 333 ? -23.734 37 -3.133 1 98.06 333 PHE A O 1
ATOM 2605 N N . LEU A 1 334 ? -21.531 36.844 -2.604 1 98.25 334 LEU A N 1
ATOM 2606 C CA . LEU A 1 334 ? -21.781 36.25 -1.306 1 98.25 334 LEU A CA 1
ATOM 2607 C C . LEU A 1 334 ? -22.625 37.156 -0.417 1 98.25 334 LEU A C 1
ATOM 2609 O O . LEU A 1 334 ? -23.5 36.688 0.307 1 98.25 334 LEU A O 1
ATOM 2613 N N . ARG A 1 335 ? -22.328 38.406 -0.493 1 98 335 ARG A N 1
ATOM 2614 C CA . ARG A 1 335 ? -23.141 39.375 0.269 1 98 335 ARG A CA 1
ATOM 2615 C C . ARG A 1 335 ? -24.594 39.344 -0.204 1 98 335 ARG A C 1
ATOM 2617 O O . ARG A 1 335 ? -25.516 39.406 0.609 1 98 335 ARG A O 1
ATOM 2624 N N . LYS A 1 336 ? -24.75 39.25 -1.479 1 97.25 336 LYS A N 1
ATOM 2625 C CA . LYS A 1 336 ? -26.094 39.188 -2.051 1 97.25 336 LYS A CA 1
ATOM 2626 C C . LYS A 1 336 ? -26.812 37.906 -1.615 1 97.25 336 LYS A C 1
ATOM 2628 O O . LYS A 1 336 ? -28.031 37.875 -1.567 1 97.25 336 LYS A O 1
ATOM 2633 N N . GLN A 1 337 ? -26.047 36.875 -1.309 1 95.69 337 GLN A N 1
ATOM 2634 C CA . GLN A 1 337 ? -26.625 35.594 -0.876 1 95.69 337 GLN A CA 1
ATOM 2635 C C . GLN A 1 337 ? -26.938 35.625 0.618 1 95.69 337 GLN A C 1
ATOM 2637 O O . GLN A 1 337 ? -27.391 34.625 1.174 1 95.69 337 GLN A O 1
ATOM 2642 N N . GLY A 1 338 ? -26.641 36.625 1.285 1 95.5 338 GLY A N 1
ATOM 2643 C CA . GLY A 1 338 ? -27 36.781 2.684 1 95.5 338 GLY A CA 1
ATOM 2644 C C . GLY A 1 338 ? -25.844 36.531 3.637 1 95.5 338 GLY A C 1
ATOM 2645 O O . GLY A 1 338 ? -26.031 36.531 4.855 1 95.5 338 GLY A O 1
ATOM 2646 N N . VAL A 1 339 ? -24.672 36.344 3.135 1 97.06 339 VAL A N 1
ATOM 2647 C CA . VAL A 1 339 ? -23.516 36.219 4 1 97.06 339 VAL A CA 1
ATOM 2648 C C . VAL A 1 339 ? -23.094 37.594 4.504 1 97.06 339 VAL A C 1
ATOM 2650 O O . VAL A 1 339 ? -22.953 38.531 3.715 1 97.06 339 VAL A O 1
ATOM 2653 N N . SER A 1 340 ? -22.875 37.75 5.762 1 97.12 340 SER A N 1
ATOM 2654 C CA . SER A 1 340 ? -22.578 39.062 6.352 1 97.12 340 SER A CA 1
ATOM 2655 C C . SER A 1 340 ? -21.266 39.625 5.836 1 97.12 340 SER A C 1
ATOM 2657 O O . SER A 1 340 ? -20.344 38.844 5.512 1 97.12 340 SER A O 1
ATOM 2659 N N . SER A 1 341 ? -21.125 40.875 5.824 1 97.12 341 SER A N 1
ATOM 2660 C CA . SER A 1 341 ? -19.906 41.531 5.359 1 97.12 341 SER A CA 1
ATOM 2661 C C . SER A 1 341 ? -18.719 41.188 6.242 1 97.12 341 SER A C 1
ATOM 2663 O O . SER A 1 341 ? -17.594 41.094 5.754 1 97.12 341 SER A O 1
ATOM 2665 N N . SER A 1 342 ? -18.984 41.062 7.477 1 96.56 342 SER A N 1
ATOM 2666 C CA . SER A 1 342 ? -17.906 40.719 8.391 1 96.56 342 SER A CA 1
ATOM 2667 C C . SER A 1 342 ? -17.297 39.375 8.031 1 96.56 342 SER A C 1
ATOM 2669 O O . SER A 1 342 ? -16.078 39.219 8 1 96.56 342 SER A O 1
ATOM 2671 N N . ILE A 1 343 ? -18.188 38.469 7.715 1 97.06 343 ILE A N 1
ATOM 2672 C CA . ILE A 1 343 ? -17.719 37.125 7.332 1 97.06 343 ILE A CA 1
ATOM 2673 C C . ILE A 1 343 ? -17 37.188 5.988 1 97.06 343 ILE A C 1
ATOM 2675 O O . ILE A 1 343 ? -15.898 36.656 5.844 1 97.06 343 ILE A O 1
ATOM 2679 N N . VAL A 1 344 ? -17.594 37.844 5.023 1 97.94 344 VAL A N 1
ATOM 2680 C CA . VAL A 1 344 ? -17.047 37.906 3.672 1 97.94 344 VAL A CA 1
ATOM 2681 C C . VAL A 1 344 ? -15.664 38.531 3.713 1 97.94 344 VAL A C 1
ATOM 2683 O O . VAL A 1 344 ? -14.75 38.094 3.018 1 97.94 344 VAL A O 1
ATOM 2686 N N . ASN A 1 345 ? -15.484 39.531 4.543 1 96.06 345 ASN A N 1
ATOM 2687 C CA . ASN A 1 345 ? -14.227 40.25 4.633 1 96.06 345 ASN A CA 1
ATOM 2688 C C . ASN A 1 345 ? -13.125 39.406 5.262 1 96.06 345 ASN A C 1
ATOM 2690 O O . ASN A 1 345 ? -11.938 39.688 5.117 1 96.06 345 ASN A O 1
ATOM 2694 N N . ASN A 1 346 ? -13.477 38.344 5.93 1 96.69 346 ASN A N 1
ATOM 2695 C CA . ASN A 1 346 ? -12.5 37.5 6.625 1 96.69 346 ASN A CA 1
ATOM 2696 C C . ASN A 1 346 ? -12.266 36.188 5.902 1 96.69 346 ASN A C 1
ATOM 2698 O O . ASN A 1 346 ? -11.547 35.312 6.398 1 96.69 346 ASN A O 1
ATOM 2702 N N . LEU A 1 347 ? -12.82 36.031 4.707 1 97.88 347 LEU A N 1
ATOM 2703 C CA . LEU A 1 347 ? -12.68 34.781 3.979 1 97.88 347 LEU A CA 1
ATOM 2704 C C . LEU A 1 347 ? -11.258 34.625 3.461 1 97.88 347 LEU A C 1
ATOM 2706 O O . LEU A 1 347 ? -10.828 33.5 3.16 1 97.88 347 LEU A O 1
ATOM 2710 N N . SER A 1 348 ? -10.523 35.688 3.418 1 97.12 348 SER A N 1
ATOM 2711 C CA . SER A 1 348 ? -9.125 35.625 3.004 1 97.12 348 SER A CA 1
ATOM 2712 C C . SER A 1 348 ? -8.258 34.969 4.066 1 97.12 348 SER A C 1
ATOM 2714 O O . SER A 1 348 ? -7.105 34.625 3.809 1 97.12 348 SER A O 1
ATOM 2716 N N . LEU A 1 349 ? -8.805 34.719 5.242 1 97.38 349 LEU A N 1
ATOM 2717 C CA . LEU A 1 349 ? -8.086 34 6.293 1 97.38 349 LEU A CA 1
ATOM 2718 C C . LEU A 1 349 ? -7.93 32.531 5.934 1 97.38 349 LEU A C 1
ATOM 2720 O O . LEU A 1 349 ? -7.137 31.828 6.551 1 97.38 349 LEU A O 1
ATOM 2724 N N . LEU A 1 350 ? -8.695 32.094 4.914 1 97.5 350 LEU A N 1
ATOM 2725 C CA . LEU A 1 350 ? -8.617 30.703 4.484 1 97.5 350 LEU A CA 1
ATOM 2726 C C . LEU A 1 350 ? -7.602 30.531 3.359 1 97.5 350 LEU A C 1
ATOM 2728 O O . LEU A 1 350 ? -7.816 31.031 2.248 1 97.5 350 LEU A O 1
ATOM 2732 N N . GLY A 1 351 ? -6.461 29.844 3.695 1 95.5 351 GLY A N 1
ATOM 2733 C CA . GLY A 1 351 ? -5.621 29.359 2.607 1 95.5 351 GLY A CA 1
ATOM 2734 C C . GLY A 1 351 ? -6.223 28.188 1.855 1 95.5 351 GLY A C 1
ATOM 2735 O O . GLY A 1 351 ? -7.363 27.812 2.111 1 95.5 351 GLY A O 1
ATOM 2736 N N . ILE A 1 352 ? -5.508 27.609 0.984 1 94.44 352 ILE A N 1
ATOM 2737 C CA . ILE A 1 352 ? -6.023 26.562 0.098 1 94.44 352 ILE A CA 1
ATOM 2738 C C . ILE A 1 352 ? -6.375 25.328 0.91 1 94.44 352 ILE A C 1
ATOM 2740 O O . ILE A 1 352 ? -7.473 24.781 0.777 1 94.44 352 ILE A O 1
ATOM 2744 N N . SER A 1 353 ? -5.461 24.812 1.725 1 95.19 353 SER A N 1
ATOM 2745 C CA . SER A 1 353 ? -5.742 23.625 2.529 1 95.19 353 SER A CA 1
ATOM 2746 C C . SER A 1 353 ? -6.816 23.906 3.574 1 95.19 353 SER A C 1
ATOM 2748 O O . SER A 1 353 ? -7.523 23 4.008 1 95.19 353 SER A O 1
ATOM 2750 N N . SER A 1 354 ? -6.945 25.188 3.975 1 97.5 354 SER A N 1
ATOM 2751 C CA . SER A 1 354 ? -8.008 25.578 4.891 1 97.5 354 SER A CA 1
ATOM 2752 C C . SER A 1 354 ? -9.383 25.391 4.254 1 97.5 354 SER A C 1
ATOM 2754 O O . SER A 1 354 ? -10.328 24.953 4.914 1 97.5 354 SER A O 1
ATOM 2756 N N . ILE A 1 355 ? -9.445 25.734 2.996 1 98.25 355 ILE A N 1
ATOM 2757 C CA . ILE A 1 355 ? -10.695 25.547 2.27 1 98.25 355 ILE A CA 1
ATOM 2758 C C . ILE A 1 355 ? -11.016 24.047 2.188 1 98.25 355 ILE A C 1
ATOM 2760 O O . ILE A 1 355 ? -12.172 23.641 2.344 1 98.25 355 ILE A O 1
ATOM 2764 N N . ALA A 1 356 ? -10 23.281 1.99 1 98.12 356 ALA A N 1
ATOM 2765 C CA . ALA A 1 356 ? -10.188 21.828 1.983 1 98.12 356 ALA A CA 1
ATOM 2766 C C . ALA A 1 356 ? -10.703 21.328 3.334 1 98.12 356 ALA A C 1
ATOM 2768 O O . ALA A 1 356 ? -11.539 20.438 3.398 1 98.12 356 ALA A O 1
ATOM 2769 N N . ASN A 1 357 ? -10.188 21.859 4.398 1 98.56 357 ASN A N 1
ATOM 2770 C CA . ASN A 1 357 ? -10.664 21.516 5.734 1 98.56 357 ASN A CA 1
ATOM 2771 C C . ASN A 1 357 ? -12.141 21.844 5.91 1 98.56 357 ASN A C 1
ATOM 2773 O O . ASN A 1 357 ? -12.891 21.047 6.484 1 98.56 357 ASN A O 1
ATOM 2777 N N . VAL A 1 358 ? -12.523 22.984 5.41 1 98.69 358 VAL A N 1
ATOM 2778 C CA . VAL A 1 358 ? -13.914 23.406 5.539 1 98.69 358 VAL A CA 1
ATOM 2779 C C . VAL A 1 358 ? -14.812 22.484 4.719 1 98.69 358 VAL A C 1
ATOM 2781 O O . VAL A 1 358 ? -15.859 22.031 5.203 1 98.69 358 VAL A O 1
ATOM 2784 N N . LEU A 1 359 ? -14.406 22.203 3.48 1 98.75 359 LEU A N 1
ATOM 2785 C CA . LEU A 1 359 ? -15.164 21.281 2.645 1 98.75 359 LEU A CA 1
ATOM 2786 C C . LEU A 1 359 ? -15.281 19.922 3.32 1 98.75 359 LEU A C 1
ATOM 2788 O O . LEU A 1 359 ? -16.344 19.281 3.256 1 98.75 359 LEU A O 1
ATOM 2792 N N . SER A 1 360 ? -14.242 19.484 3.975 1 98.69 360 SER A N 1
ATOM 2793 C CA . SER A 1 360 ? -14.25 18.234 4.707 1 98.69 360 SER A CA 1
ATOM 2794 C C . SER A 1 360 ? -15.227 18.266 5.871 1 98.69 360 SER A C 1
ATOM 2796 O O . SER A 1 360 ? -15.938 17.297 6.129 1 98.69 360 SER A O 1
ATOM 2798 N N . ALA A 1 361 ? -15.203 19.359 6.559 1 98.88 361 ALA A N 1
ATOM 2799 C CA . ALA A 1 361 ? -16.125 19.516 7.684 1 98.88 361 ALA A CA 1
ATOM 2800 C C . ALA A 1 361 ? -17.578 19.484 7.223 1 98.88 361 ALA A C 1
ATOM 2802 O O . ALA A 1 361 ? -18.438 18.922 7.906 1 98.88 361 ALA A O 1
ATOM 2803 N N . ILE A 1 362 ? -17.844 20.094 6.074 1 98.81 362 ILE A N 1
ATOM 2804 C CA . ILE A 1 362 ? -19.188 20.078 5.508 1 98.81 362 ILE A CA 1
ATOM 2805 C C . ILE A 1 362 ? -19.578 18.641 5.164 1 98.81 362 ILE A C 1
ATOM 2807 O O . ILE A 1 362 ? -20.688 18.188 5.492 1 98.81 362 ILE A O 1
ATOM 2811 N N . LYS A 1 363 ? -18.656 17.891 4.535 1 98.69 363 LYS A N 1
ATOM 2812 C CA . LYS A 1 363 ? -18.906 16.484 4.234 1 98.69 363 LYS A CA 1
ATOM 2813 C C . LYS A 1 363 ? -19.203 15.688 5.504 1 98.69 363 LYS A C 1
ATOM 2815 O O . LYS A 1 363 ? -20.141 14.891 5.531 1 98.69 363 LYS A O 1
ATOM 2820 N N . PHE A 1 364 ? -18.422 15.914 6.477 1 98.75 364 PHE A N 1
ATOM 2821 C CA . PHE A 1 364 ? -18.547 15.25 7.766 1 98.75 364 PHE A CA 1
ATOM 2822 C C . PHE A 1 364 ? -19.922 15.523 8.383 1 98.75 364 PHE A C 1
ATOM 2824 O O . PHE A 1 364 ? -20.594 14.602 8.852 1 98.75 364 PHE A O 1
ATOM 2831 N N . ALA A 1 365 ? -20.297 16.75 8.359 1 98.75 365 ALA A N 1
ATOM 2832 C CA . ALA A 1 365 ? -21.578 17.156 8.922 1 98.75 365 ALA A CA 1
ATOM 2833 C C . ALA A 1 365 ? -22.75 16.5 8.18 1 98.75 365 ALA A C 1
ATOM 2835 O O . ALA A 1 365 ? -23.703 16.031 8.797 1 98.75 365 ALA A O 1
ATOM 2836 N N . LYS A 1 366 ? -22.656 16.5 6.902 1 98.56 366 LYS A N 1
ATOM 2837 C CA . LYS A 1 366 ? -23.703 15.891 6.09 1 98.56 366 LYS A CA 1
ATOM 2838 C C . LYS A 1 366 ? -23.766 14.383 6.305 1 98.56 366 LYS A C 1
ATOM 2840 O O . LYS A 1 366 ? -24.844 13.805 6.422 1 98.56 366 LYS A O 1
ATOM 2845 N N . TYR A 1 367 ? -22.594 13.773 6.348 1 98.25 367 TYR A N 1
ATOM 2846 C CA . TYR A 1 367 ? -22.531 12.328 6.5 1 98.25 367 TYR A CA 1
ATOM 2847 C C . TYR A 1 367 ? -23.188 11.883 7.797 1 98.25 367 TYR A C 1
ATOM 2849 O O . TYR A 1 367 ? -23.969 10.922 7.809 1 98.25 367 TYR A O 1
ATOM 2857 N N . TYR A 1 368 ? -22.938 12.617 8.859 1 97.81 368 TYR A N 1
ATOM 2858 C CA . TYR A 1 368 ? -23.438 12.227 10.172 1 97.81 368 TYR A CA 1
ATOM 2859 C C . TYR A 1 368 ? -24.75 12.922 10.484 1 97.81 368 TYR A C 1
ATOM 2861 O O . TYR A 1 368 ? -25.281 12.805 11.594 1 97.81 368 TYR A O 1
ATOM 2869 N N . GLU A 1 369 ? -25.328 13.672 9.539 1 98.06 369 GLU A N 1
ATOM 2870 C CA . GLU A 1 369 ? -26.609 14.375 9.695 1 98.06 369 GLU A CA 1
ATOM 2871 C C . GLU A 1 369 ? -26.594 15.25 10.945 1 98.06 369 GLU A C 1
ATOM 2873 O O . GLU A 1 369 ? -27.516 15.188 11.766 1 98.06 369 GLU A O 1
ATOM 2878 N N . LEU A 1 370 ? -25.562 16.062 11.07 1 98.12 370 LEU A N 1
ATOM 2879 C CA . LEU A 1 370 ? -25.344 16.859 12.266 1 98.12 370 LEU A CA 1
ATOM 2880 C C . LEU A 1 370 ? -26.312 18.047 12.32 1 98.12 370 LEU A C 1
ATOM 2882 O O . LEU A 1 370 ? -26.781 18.516 11.281 1 98.12 370 LEU A O 1
ATOM 2886 N N . THR A 1 371 ? -26.562 18.516 13.516 1 97.88 371 THR A N 1
ATOM 2887 C CA . THR A 1 371 ? -27.516 19.609 13.758 1 97.88 371 THR A CA 1
ATOM 2888 C C . THR A 1 371 ? -26.781 20.828 14.312 1 97.88 371 THR A C 1
ATOM 2890 O O . THR A 1 371 ? -25.562 20.859 14.391 1 97.88 371 THR A O 1
ATOM 2893 N N . ASP A 1 372 ? -27.594 21.859 14.664 1 96.69 372 ASP A N 1
ATOM 2894 C CA . ASP A 1 372 ? -27.031 23.094 15.18 1 96.69 372 ASP A CA 1
ATOM 2895 C C . ASP A 1 372 ? -26.531 22.922 16.609 1 96.69 372 ASP A C 1
ATOM 2897 O O . ASP A 1 372 ? -25.922 23.828 17.188 1 96.69 372 ASP A O 1
ATOM 2901 N N . LYS A 1 373 ? -26.672 21.719 17.172 1 97.69 373 LYS A N 1
ATOM 2902 C CA . LYS A 1 373 ? -26.141 21.391 18.484 1 97.69 373 LYS A CA 1
ATOM 2903 C C . LYS A 1 373 ? -24.766 20.734 18.391 1 97.69 373 LYS A C 1
ATOM 2905 O O . LYS A 1 373 ? -24.078 20.547 19.391 1 97.69 373 LYS A O 1
ATOM 2910 N N . ASP A 1 374 ? -24.391 20.406 17.188 1 98.56 374 ASP A N 1
ATOM 2911 C CA . ASP A 1 374 ? -23.125 19.734 16.938 1 98.56 374 ASP A CA 1
ATOM 2912 C C . ASP A 1 374 ? -22.047 20.734 16.5 1 98.56 374 ASP A C 1
ATOM 2914 O O . ASP A 1 374 ? -22.281 21.562 15.617 1 98.56 374 ASP A O 1
ATOM 2918 N N . VAL A 1 375 ? -20.891 20.625 17.109 1 98.81 375 VAL A N 1
ATOM 2919 C CA . VAL A 1 375 ? -19.75 21.453 16.75 1 98.81 375 VAL A CA 1
ATOM 2920 C C . VAL A 1 375 ? -18.688 20.594 16.062 1 98.81 375 VAL A C 1
ATOM 2922 O O . VAL A 1 375 ? -18.422 19.469 16.5 1 98.81 375 VAL A O 1
ATOM 2925 N N . VAL A 1 376 ? -18.156 21.062 14.969 1 98.94 376 VAL A N 1
ATOM 2926 C CA . VAL A 1 376 ? -17.031 20.469 14.266 1 98.94 376 VAL A CA 1
ATOM 2927 C C . VAL A 1 376 ? -15.828 21.406 14.312 1 98.94 376 VAL A C 1
ATOM 2929 O O . VAL A 1 376 ? -15.922 22.562 13.891 1 98.94 376 VAL A O 1
ATOM 2932 N N . MET A 1 377 ? -14.727 20.938 14.859 1 98.88 377 MET A N 1
ATOM 2933 C CA . MET A 1 377 ? -13.508 21.734 14.945 1 98.88 377 MET A CA 1
ATOM 2934 C C . MET A 1 377 ? -12.594 21.469 13.758 1 98.88 377 MET A C 1
ATOM 2936 O O . MET A 1 377 ? -12.484 20.328 13.289 1 98.88 377 MET A O 1
ATOM 2940 N N . THR A 1 378 ? -11.922 22.484 13.242 1 98.81 378 THR A N 1
ATOM 2941 C CA . THR A 1 378 ? -10.891 22.375 12.219 1 98.81 378 THR A CA 1
ATOM 2942 C C . THR A 1 378 ? -9.875 23.5 12.367 1 98.81 378 THR A C 1
ATOM 2944 O O . THR A 1 378 ? -9.75 24.109 13.438 1 98.81 378 THR A O 1
ATOM 2947 N N . VAL A 1 379 ? -8.953 23.656 11.344 1 98.31 379 VAL A N 1
ATOM 2948 C CA . VAL A 1 379 ? -7.906 24.656 11.445 1 98.31 379 VAL A CA 1
ATOM 2949 C C . VAL A 1 379 ? -7.723 25.344 10.094 1 98.31 379 VAL A C 1
ATOM 2951 O O . VAL A 1 379 ? -7.832 24.703 9.039 1 98.31 379 VAL A O 1
ATOM 2954 N N . PHE A 1 380 ? -7.613 26.656 10.156 1 98.06 380 PHE A N 1
ATOM 2955 C CA . PHE A 1 380 ? -7 27.359 9.047 1 98.06 380 PHE A CA 1
ATOM 2956 C C . PHE A 1 380 ? -5.48 27.375 9.172 1 98.06 380 PHE A C 1
ATOM 2958 O O . PHE A 1 380 ? -4.93 28.078 10.031 1 98.06 380 PHE A O 1
ATOM 2965 N N . THR A 1 381 ? -4.816 26.609 8.375 1 95.44 381 THR A N 1
ATOM 2966 C CA . THR A 1 381 ? -3.373 26.453 8.492 1 95.44 381 THR A CA 1
ATOM 2967 C C . THR A 1 381 ? -2.664 27.781 8.273 1 95.44 381 THR A C 1
ATOM 2969 O O . THR A 1 381 ? -1.712 28.109 8.984 1 95.44 381 THR A O 1
ATOM 2972 N N . ASP A 1 382 ? -3.1 28.438 7.246 1 94.5 382 ASP A N 1
ATOM 2973 C CA . ASP A 1 382 ? -2.59 29.75 6.844 1 94.5 382 ASP A CA 1
ATOM 2974 C C . ASP A 1 382 ? -3.684 30.578 6.18 1 94.5 382 ASP A C 1
ATOM 2976 O O . ASP A 1 382 ? -4.871 30.406 6.461 1 94.5 382 ASP A O 1
ATOM 2980 N N . SER A 1 383 ? -3.229 31.641 5.445 1 95.94 383 SER A N 1
ATOM 2981 C CA . SER A 1 383 ? -4.188 32.531 4.793 1 95.94 383 SER A CA 1
ATOM 2982 C C . SER A 1 383 ? -3.834 32.75 3.324 1 95.94 383 SER A C 1
ATOM 2984 O O . SER A 1 383 ? -2.803 32.25 2.854 1 95.94 383 SER A O 1
ATOM 2986 N N . MET A 1 384 ? -4.68 33.406 2.656 1 95 384 MET A N 1
ATOM 2987 C CA . MET A 1 384 ? -4.492 33.656 1.227 1 95 384 MET A CA 1
ATOM 2988 C C . MET A 1 384 ? -3.328 34.625 0.98 1 95 384 MET A C 1
ATOM 2990 O O . MET A 1 384 ? -2.865 34.75 -0.153 1 95 384 MET A O 1
ATOM 2994 N N . GLU A 1 385 ? -2.84 35.125 2.068 1 91.69 385 GLU A N 1
ATOM 2995 C CA . GLU A 1 385 ? -1.681 36 1.95 1 91.69 385 GLU A CA 1
ATOM 2996 C C . GLU A 1 385 ? -0.49 35.281 1.34 1 91.69 385 GLU A C 1
ATOM 2998 O O . GLU A 1 385 ? 0.381 35.906 0.728 1 91.69 385 GLU A O 1
ATOM 3003 N N . LEU A 1 386 ? -0.493 34.031 1.453 1 89.12 386 LEU A N 1
ATOM 3004 C CA . LEU A 1 386 ? 0.649 33.25 1.006 1 89.12 386 LEU A CA 1
ATOM 3005 C C . LEU A 1 386 ? 0.41 32.688 -0.394 1 89.12 386 LEU A C 1
ATOM 3007 O O . LEU A 1 386 ? 1.27 32 -0.949 1 89.12 386 LEU A O 1
ATOM 3011 N N . TYR A 1 387 ? -0.732 33.062 -1.044 1 90.5 387 TYR A N 1
ATOM 3012 C CA . TYR A 1 387 ? -1.078 32.375 -2.291 1 90.5 387 TYR A CA 1
ATOM 3013 C C . TYR A 1 387 ? -1.591 33.375 -3.324 1 90.5 387 TYR A C 1
ATOM 3015 O O . TYR A 1 387 ? -2.443 33.062 -4.148 1 90.5 387 TYR A O 1
ATOM 3023 N N . ASP A 1 388 ? -1.127 34.531 -3.262 1 90.12 388 ASP A N 1
ATOM 3024 C CA . ASP A 1 388 ? -1.558 35.594 -4.199 1 90.12 388 ASP A CA 1
ATOM 3025 C C . ASP A 1 388 ? -1.224 35.188 -5.637 1 90.12 388 ASP A C 1
ATOM 3027 O O . ASP A 1 388 ? -1.993 35.469 -6.559 1 90.12 388 ASP A O 1
ATOM 3031 N N . SER A 1 389 ? -0.078 34.594 -5.824 1 88.94 389 SER A N 1
ATOM 3032 C CA . SER A 1 389 ? 0.35 34.188 -7.156 1 88.94 389 SER A CA 1
ATOM 3033 C C . SER A 1 389 ? -0.612 33.188 -7.758 1 88.94 389 SER A C 1
ATOM 3035 O O . SER A 1 389 ? -0.847 33.188 -8.969 1 88.94 389 SER A O 1
ATOM 3037 N N . ARG A 1 390 ? -1.199 32.344 -6.914 1 89.88 390 ARG A N 1
ATOM 3038 C CA . ARG A 1 390 ? -2.146 31.344 -7.398 1 89.88 390 ARG A CA 1
ATOM 3039 C C . ARG A 1 390 ? -3.42 32 -7.918 1 89.88 390 ARG A C 1
ATOM 3041 O O . ARG A 1 390 ? -3.98 31.578 -8.93 1 89.88 390 ARG A O 1
ATOM 3048 N N . LEU A 1 391 ? -3.863 33.031 -7.262 1 91.62 391 LEU A N 1
ATOM 3049 C CA . LEU A 1 391 ? -5.035 33.75 -7.703 1 91.62 391 LEU A CA 1
ATOM 3050 C C . LEU A 1 391 ? -4.785 34.406 -9.062 1 91.62 391 LEU A C 1
ATOM 3052 O O . LEU A 1 391 ? -5.656 34.375 -9.938 1 91.62 391 LEU A O 1
ATOM 3056 N N . LYS A 1 392 ? -3.607 34.938 -9.188 1 92.75 392 LYS A N 1
ATOM 3057 C CA . LYS A 1 392 ? -3.238 35.562 -10.453 1 92.75 392 LYS A CA 1
ATOM 3058 C C . LYS A 1 392 ? -3.186 34.562 -11.586 1 92.75 392 LYS A C 1
ATOM 3060 O O . LYS A 1 392 ? -3.635 34.844 -12.703 1 92.75 392 LYS A O 1
ATOM 3065 N N . GLU A 1 393 ? -2.609 33.438 -11.258 1 92 393 GLU A N 1
ATOM 3066 C CA . GLU A 1 393 ? -2.527 32.375 -12.25 1 92 393 GLU A CA 1
ATOM 3067 C C . GLU A 1 393 ? -3.916 31.953 -12.703 1 92 393 GLU A C 1
ATOM 3069 O O . GLU A 1 393 ? -4.137 31.688 -13.891 1 92 393 GLU A O 1
ATOM 3074 N N . LEU A 1 394 ? -4.848 31.844 -11.789 1 94 394 LEU A N 1
ATOM 3075 C CA . LEU A 1 394 ? -6.215 31.453 -12.109 1 94 394 LEU A CA 1
ATOM 3076 C C . LEU A 1 394 ? -6.906 32.531 -12.953 1 94 394 LEU A C 1
ATOM 3078 O O . LEU A 1 394 ? -7.676 32.188 -13.859 1 94 394 LEU A O 1
ATOM 3082 N N . GLN A 1 395 ? -6.625 33.719 -12.641 1 93.94 395 GLN A N 1
ATOM 3083 C CA . GLN A 1 395 ? -7.172 34.812 -13.438 1 93.94 395 GLN A CA 1
ATOM 3084 C C . GLN A 1 395 ? -6.656 34.75 -14.875 1 93.94 395 GLN A C 1
ATOM 3086 O O . GLN A 1 395 ? -7.406 35 -15.82 1 93.94 395 GLN A O 1
ATOM 3091 N N . GLU A 1 396 ? -5.387 34.438 -14.977 1 95.5 396 GLU A N 1
ATOM 3092 C CA . GLU A 1 396 ? -4.785 34.344 -16.312 1 95.5 396 GLU A CA 1
ATOM 3093 C C . GLU A 1 396 ? -5.363 33.156 -17.078 1 95.5 396 GLU A C 1
ATOM 3095 O O . GLU A 1 396 ? -5.598 33.25 -18.281 1 95.5 396 GLU A O 1
ATOM 3100 N N . GLN A 1 397 ? -5.551 32.156 -16.391 1 94.19 397 GLN A N 1
ATOM 3101 C CA . GLN A 1 397 ? -6.008 30.906 -17.016 1 94.19 397 GLN A CA 1
ATOM 3102 C C . GLN A 1 397 ? -7.488 30.984 -17.375 1 94.19 397 GLN A C 1
ATOM 3104 O O . GLN A 1 397 ? -7.91 30.5 -18.422 1 94.19 397 GLN A O 1
ATOM 3109 N N . LYS A 1 398 ? -8.289 31.578 -16.469 1 94.56 398 LYS A N 1
ATOM 3110 C CA . LYS A 1 398 ? -9.742 31.484 -16.594 1 94.56 398 LYS A CA 1
ATOM 3111 C C . LYS A 1 398 ? -10.352 32.844 -16.953 1 94.56 398 LYS A C 1
ATOM 3113 O O . LYS A 1 398 ? -11.547 32.938 -17.25 1 94.56 398 LYS A O 1
ATOM 3118 N N . GLY A 1 399 ? -9.547 33.906 -17.016 1 94.25 399 GLY A N 1
ATOM 3119 C CA . GLY A 1 399 ? -10.031 35.219 -17.328 1 94.25 399 GLY A CA 1
ATOM 3120 C C . GLY A 1 399 ? -10.594 35.938 -16.109 1 94.25 399 GLY A C 1
ATOM 3121 O O . GLY A 1 399 ? -10.461 35.469 -14.977 1 94.25 399 GLY A O 1
ATOM 3122 N N . LYS A 1 400 ? -11.195 37.062 -16.391 1 95.12 400 LYS A N 1
ATOM 3123 C CA . LYS A 1 400 ? -11.75 37.906 -15.312 1 95.12 400 LYS A CA 1
ATOM 3124 C C . LYS A 1 400 ? -12.906 37.188 -14.617 1 95.12 400 LYS A C 1
ATOM 3126 O O . LYS A 1 400 ? -13.75 36.562 -15.273 1 95.12 400 LYS A O 1
ATOM 3131 N N . TYR A 1 401 ? -12.914 37.25 -13.289 1 97 401 TYR A N 1
ATOM 3132 C CA . TYR A 1 401 ? -13.945 36.594 -12.484 1 97 401 TYR A CA 1
ATOM 3133 C C . TYR A 1 401 ? -15.266 37.344 -12.586 1 97 401 TYR A C 1
ATOM 3135 O O . TYR A 1 401 ? -15.305 38.594 -12.445 1 97 401 TYR A O 1
ATOM 3143 N N . SER A 1 402 ? -16.406 36.656 -12.953 1 97.25 402 SER A N 1
ATOM 3144 C CA . SER A 1 402 ? -17.703 37.281 -13.172 1 97.25 402 SER A CA 1
ATOM 3145 C C . SER A 1 402 ? -18.703 36.844 -12.102 1 97.25 402 SER A C 1
ATOM 3147 O O . SER A 1 402 ? -18.453 35.906 -11.352 1 97.25 402 SER A O 1
ATOM 3149 N N . GLU A 1 403 ? -19.766 37.531 -12.055 1 97.19 403 GLU A N 1
ATOM 3150 C CA . GLU A 1 403 ? -20.859 37.188 -11.141 1 97.19 403 GLU A CA 1
ATOM 3151 C C . GLU A 1 403 ? -21.422 35.812 -11.492 1 97.19 403 GLU A C 1
ATOM 3153 O O . GLU A 1 403 ? -21.828 35.062 -10.609 1 97.19 403 GLU A O 1
ATOM 3158 N N . GLN A 1 404 ? -21.531 35.531 -12.758 1 97.12 404 GLN A N 1
ATOM 3159 C CA . GLN A 1 404 ? -22 34.219 -13.203 1 97.12 404 GLN A CA 1
ATOM 3160 C C . GLN A 1 404 ? -21.078 33.094 -12.688 1 97.12 404 GLN A C 1
ATOM 3162 O O . GLN A 1 404 ? -21.562 32.062 -12.242 1 97.12 404 GLN A O 1
ATOM 3167 N N . GLN A 1 405 ? -19.828 33.344 -12.812 1 97.5 405 GLN A N 1
ATOM 3168 C CA . GLN A 1 405 ? -18.859 32.375 -12.305 1 97.5 405 GLN A CA 1
ATOM 3169 C C . GLN A 1 405 ? -18.984 32.219 -10.797 1 97.5 405 GLN A C 1
ATOM 3171 O O . GLN A 1 405 ? -18.844 31.094 -10.266 1 97.5 405 GLN A O 1
ATOM 3176 N N . ALA A 1 406 ? -19.156 33.312 -10.086 1 98.25 406 ALA A N 1
ATOM 3177 C CA . ALA A 1 406 ? -19.344 33.25 -8.641 1 98.25 406 ALA A CA 1
ATOM 3178 C C . ALA A 1 406 ? -20.547 32.375 -8.273 1 98.25 406 ALA A C 1
ATOM 3180 O O . ALA A 1 406 ? -20.484 31.594 -7.324 1 98.25 406 ALA A O 1
ATOM 3181 N N . ALA A 1 407 ? -21.641 32.562 -9.016 1 98.06 407 ALA A N 1
ATOM 3182 C CA . ALA A 1 407 ? -22.844 31.75 -8.773 1 98.06 407 ALA A CA 1
ATOM 3183 C C . ALA A 1 407 ? -22.562 30.266 -9 1 98.06 407 ALA A C 1
ATOM 3185 O O . ALA A 1 407 ? -23.016 29.422 -8.219 1 98.06 407 ALA A O 1
ATOM 3186 N N . VAL A 1 408 ? -21.922 29.969 -10.031 1 97.75 408 VAL A N 1
ATOM 3187 C CA . VAL A 1 408 ? -21.578 28.578 -10.352 1 97.75 408 VAL A CA 1
ATOM 3188 C C . VAL A 1 408 ? -20.703 28 -9.25 1 97.75 408 VAL A C 1
ATOM 3190 O O . VAL A 1 408 ? -20.953 26.891 -8.766 1 97.75 408 VAL A O 1
ATOM 3193 N N . ASP A 1 409 ? -19.641 28.734 -8.867 1 98.38 409 ASP A N 1
ATOM 3194 C CA . ASP A 1 409 ? -18.703 28.25 -7.859 1 98.38 409 ASP A CA 1
ATOM 3195 C C . ASP A 1 409 ? -19.391 28.062 -6.508 1 98.38 409 ASP A C 1
ATOM 3197 O O . ASP A 1 409 ? -19.156 27.078 -5.816 1 98.38 409 ASP A O 1
ATOM 3201 N N . PHE A 1 410 ? -20.25 29.031 -6.164 1 98.12 410 PHE A N 1
ATOM 3202 C CA . PHE A 1 410 ? -20.984 28.969 -4.902 1 98.12 410 PHE A CA 1
ATOM 3203 C C . PHE A 1 410 ? -21.875 27.734 -4.859 1 98.12 410 PHE A C 1
ATOM 3205 O O . PHE A 1 410 ? -21.844 26.984 -3.887 1 98.12 410 PHE A O 1
ATOM 3212 N N . GLU A 1 411 ? -22.578 27.438 -5.902 1 97.12 411 GLU A N 1
ATOM 3213 C CA . GLU A 1 411 ? -23.547 26.359 -5.934 1 97.12 411 GLU A CA 1
ATOM 3214 C C . GLU A 1 411 ? -22.875 25 -6.133 1 97.12 411 GLU A C 1
ATOM 3216 O O . GLU A 1 411 ? -23.234 24.016 -5.492 1 97.12 411 GLU A O 1
ATOM 3221 N N . LYS A 1 412 ? -21.938 24.953 -7 1 97.19 412 LYS A N 1
ATOM 3222 C CA . LYS A 1 412 ? -21.344 23.688 -7.402 1 97.19 412 LYS A CA 1
ATOM 3223 C C . LYS A 1 412 ? -20.281 23.234 -6.398 1 97.19 412 LYS A C 1
ATOM 3225 O O . LYS A 1 412 ? -20.25 22.078 -6.012 1 97.19 412 LYS A O 1
ATOM 3230 N N . HIS A 1 413 ? -19.438 24.109 -5.938 1 98.12 413 HIS A N 1
ATOM 3231 C CA . HIS A 1 413 ? -18.234 23.719 -5.203 1 98.12 413 HIS A CA 1
ATOM 3232 C C . HIS A 1 413 ? -18.422 23.906 -3.701 1 98.12 413 HIS A C 1
ATOM 3234 O O . HIS A 1 413 ? -17.625 23.422 -2.902 1 98.12 413 HIS A O 1
ATOM 3240 N N . LEU A 1 414 ? -19.422 24.609 -3.275 1 97.81 414 LEU A N 1
ATOM 3241 C CA . LEU A 1 414 ? -19.641 24.844 -1.852 1 97.81 414 LEU A CA 1
ATOM 3242 C C . LEU A 1 414 ? -21 24.281 -1.416 1 97.81 414 LEU A C 1
ATOM 3244 O O . LEU A 1 414 ? -21.047 23.25 -0.745 1 97.81 414 LEU A O 1
ATOM 3248 N N . MET A 1 415 ? -22.094 24.719 -1.954 1 96.81 415 MET A N 1
ATOM 3249 C CA . MET A 1 415 ? -23.438 24.25 -1.583 1 96.81 415 MET A CA 1
ATOM 3250 C C . MET A 1 415 ? -23.672 22.828 -2.1 1 96.81 415 MET A C 1
ATOM 3252 O O . MET A 1 415 ? -24.438 22.078 -1.504 1 96.81 415 MET A O 1
ATOM 3256 N N . GLY A 1 416 ? -23 22.5 -3.141 1 96.25 416 GLY A N 1
ATOM 3257 C CA . GLY A 1 416 ? -23.188 21.219 -3.809 1 96.25 416 GLY A CA 1
ATOM 3258 C C . GLY A 1 416 ? -22.328 20.109 -3.254 1 96.25 416 GLY A C 1
ATOM 3259 O O . GLY A 1 416 ? -22.344 18.984 -3.752 1 96.25 416 GLY A O 1
ATOM 3260 N N . VAL A 1 417 ? -21.562 20.391 -2.189 1 96.56 417 VAL A N 1
ATOM 3261 C CA . VAL A 1 417 ? -20.734 19.375 -1.557 1 96.56 417 VAL A CA 1
ATOM 3262 C C . VAL A 1 417 ? -21.609 18.188 -1.119 1 96.56 417 VAL A C 1
ATOM 3264 O O . VAL A 1 417 ? -22.656 18.391 -0.513 1 96.56 417 VAL A O 1
ATOM 3267 N N . LYS A 1 418 ? -21.234 16.953 -1.513 1 96.19 418 LYS A N 1
ATOM 3268 C CA . LYS A 1 418 ? -21.938 15.719 -1.16 1 96.19 418 LYS A CA 1
ATOM 3269 C C . LYS A 1 418 ? -21.047 14.797 -0.33 1 96.19 418 LYS A C 1
ATOM 3271 O O . LYS A 1 418 ? -19.984 15.211 0.129 1 96.19 418 LYS A O 1
ATOM 3276 N N . THR A 1 419 ? -21.531 13.625 -0.015 1 97.62 419 THR A N 1
ATOM 3277 C CA . THR A 1 419 ? -20.828 12.719 0.874 1 97.62 419 THR A CA 1
ATOM 3278 C C . THR A 1 419 ? -20.094 11.641 0.074 1 97.62 419 THR A C 1
ATOM 3280 O O . THR A 1 419 ? -20.016 10.484 0.497 1 97.62 419 THR A O 1
ATOM 3283 N N . ASP A 1 420 ? -19.703 12.023 -1.167 1 96.62 420 ASP A N 1
ATOM 3284 C CA . ASP A 1 420 ? -18.875 11.117 -1.965 1 96.62 420 ASP A CA 1
ATOM 3285 C C . ASP A 1 420 ? -17.453 11.055 -1.435 1 96.62 420 ASP A C 1
ATOM 3287 O O . ASP A 1 420 ? -17 11.977 -0.742 1 96.62 420 ASP A O 1
ATOM 3291 N N . PHE A 1 421 ? -16.734 9.906 -1.722 1 97 421 PHE A N 1
ATOM 3292 C CA . PHE A 1 421 ? -15.32 9.727 -1.398 1 97 421 PHE A CA 1
ATOM 3293 C C . PHE A 1 421 ? -15.086 9.867 0.101 1 97 421 PHE A C 1
ATOM 3295 O O . PHE A 1 421 ? -14.211 10.617 0.532 1 97 421 PHE A O 1
ATOM 3302 N N . ILE A 1 422 ? -15.953 9.266 0.889 1 97.75 422 ILE A N 1
ATOM 3303 C CA . ILE A 1 422 ? -15.883 9.211 2.346 1 97.75 422 ILE A CA 1
ATOM 3304 C C . ILE A 1 422 ? -15.922 7.758 2.812 1 97.75 422 ILE A C 1
ATOM 3306 O O . ILE A 1 422 ? -16.641 6.934 2.232 1 97.75 422 ILE A O 1
ATOM 3310 N N . GLN A 1 423 ? -15.125 7.398 3.762 1 97.94 423 GLN A N 1
ATOM 3311 C CA . GLN A 1 423 ? -15.18 6.082 4.387 1 97.94 423 GLN A CA 1
ATOM 3312 C C . GLN A 1 423 ? -15.062 6.184 5.902 1 97.94 423 GLN A C 1
ATOM 3314 O O . GLN A 1 423 ? -14.047 6.66 6.418 1 97.94 423 GLN A O 1
ATOM 3319 N N . GLU A 1 424 ? -16.109 5.855 6.637 1 97.81 424 GLU A N 1
ATOM 3320 C CA . GLU A 1 424 ? -15.984 5.59 8.062 1 97.81 424 GLU A CA 1
ATOM 3321 C C . GLU A 1 424 ? -15.234 4.289 8.32 1 97.81 424 GLU A C 1
ATOM 3323 O O . GLU A 1 424 ? -15.539 3.262 7.703 1 97.81 424 GLU A O 1
ATOM 3328 N N . LEU A 1 425 ? -14.32 4.336 9.211 1 98.25 425 LEU A N 1
ATOM 3329 C CA . LEU A 1 425 ? -13.344 3.26 9.258 1 98.25 425 LEU A CA 1
ATOM 3330 C C . LEU A 1 425 ? -13.711 2.232 10.32 1 98.25 425 LEU A C 1
ATOM 3332 O O . LEU A 1 425 ? -13.914 2.586 11.484 1 98.25 425 LEU A O 1
ATOM 3336 N N . SER A 1 426 ? -13.758 0.953 9.906 1 96.62 426 SER A N 1
ATOM 3337 C CA . SER A 1 426 ? -13.773 -0.169 10.836 1 96.62 426 SER A CA 1
ATOM 3338 C C . SER A 1 426 ? -12.375 -0.478 11.359 1 96.62 426 SER A C 1
ATOM 3340 O O . SER A 1 426 ? -11.398 0.165 10.961 1 96.62 426 SER A O 1
ATOM 3342 N N . TYR A 1 427 ? -12.328 -1.423 12.328 1 95.69 427 TYR A N 1
ATOM 3343 C CA . TYR A 1 427 ? -11.039 -1.855 12.852 1 95.69 427 TYR A CA 1
ATOM 3344 C C . TYR A 1 427 ? -10.102 -2.264 11.727 1 95.69 427 TYR A C 1
ATOM 3346 O O . TYR A 1 427 ? -8.938 -1.838 11.688 1 95.69 427 TYR A O 1
ATOM 3354 N N . TYR A 1 428 ? -10.516 -3.037 10.75 1 95.19 428 TYR A N 1
ATOM 3355 C CA . TYR A 1 428 ? -9.656 -3.568 9.703 1 95.19 428 TYR A CA 1
ATOM 3356 C C . TYR A 1 428 ? -9.391 -2.521 8.633 1 95.19 428 TYR A C 1
ATOM 3358 O O . TYR A 1 428 ? -8.359 -2.561 7.957 1 95.19 428 TYR A O 1
ATOM 3366 N N . ASP A 1 429 ? -10.328 -1.538 8.43 1 97.25 429 ASP A N 1
ATOM 3367 C CA . ASP A 1 429 ? -10.039 -0.41 7.551 1 97.25 429 ASP A CA 1
ATOM 3368 C C . ASP A 1 429 ? -8.852 0.402 8.078 1 97.25 429 ASP A C 1
ATOM 3370 O O . ASP A 1 429 ? -7.961 0.771 7.316 1 97.25 429 ASP A O 1
ATOM 3374 N N . LYS A 1 430 ? -8.914 0.677 9.445 1 98.12 430 LYS A N 1
ATOM 3375 C CA . LYS A 1 430 ? -7.816 1.396 10.086 1 98.12 430 LYS A CA 1
ATOM 3376 C C . LYS A 1 430 ? -6.5 0.639 9.93 1 98.12 430 LYS A C 1
ATOM 3378 O O . LYS A 1 430 ? -5.477 1.229 9.57 1 98.12 430 LYS A O 1
ATOM 3383 N N . LYS A 1 431 ? -6.551 -0.656 10.203 1 97.31 431 LYS A N 1
ATOM 3384 C CA . LYS A 1 431 ? -5.348 -1.479 10.125 1 97.31 431 LYS A CA 1
ATOM 3385 C C . LYS A 1 431 ? -4.781 -1.493 8.711 1 97.31 431 LYS A C 1
ATOM 3387 O O . LYS A 1 431 ? -3.564 -1.419 8.523 1 97.31 431 LYS A O 1
ATOM 3392 N N . ARG A 1 432 ? -5.641 -1.611 7.727 1 97.88 432 ARG A N 1
ATOM 3393 C CA . ARG A 1 432 ? -5.219 -1.602 6.328 1 97.88 432 ARG A CA 1
ATOM 3394 C C . ARG A 1 432 ? -4.469 -0.317 5.992 1 97.88 432 ARG A C 1
ATOM 3396 O O . ARG A 1 432 ? -3.416 -0.357 5.355 1 97.88 432 ARG A O 1
ATOM 3403 N N . ILE A 1 433 ? -4.984 0.83 6.391 1 98.25 433 ILE A N 1
ATOM 3404 C CA . ILE A 1 433 ? -4.348 2.115 6.125 1 98.25 433 ILE A CA 1
ATOM 3405 C C . ILE A 1 433 ? -3.025 2.205 6.883 1 98.25 433 ILE A C 1
ATOM 3407 O O . ILE A 1 433 ? -2.012 2.631 6.324 1 98.25 433 ILE A O 1
ATOM 3411 N N . HIS A 1 434 ? -3.021 1.765 8.156 1 98.5 434 HIS A N 1
ATOM 3412 C CA . HIS A 1 434 ? -1.8 1.739 8.953 1 98.5 434 HIS A CA 1
ATOM 3413 C C . HIS A 1 434 ? -0.709 0.926 8.266 1 98.5 434 HIS A C 1
ATOM 3415 O O . HIS A 1 434 ? 0.454 1.334 8.234 1 98.5 434 HIS A O 1
ATOM 3421 N N . ASN A 1 435 ? -1.118 -0.17 7.695 1 98 435 ASN A N 1
ATOM 3422 C CA . ASN A 1 435 ? -0.165 -1.099 7.094 1 98 435 ASN A CA 1
ATOM 3423 C C . ASN A 1 435 ? 0.523 -0.487 5.875 1 98 435 ASN A C 1
ATOM 3425 O O . ASN A 1 435 ? 1.604 -0.927 5.484 1 98 435 ASN A O 1
ATOM 3429 N N . LEU A 1 436 ? -0.05 0.48 5.297 1 97.38 436 LEU A N 1
ATOM 3430 C CA . LEU A 1 436 ? 0.562 1.145 4.148 1 97.38 436 LEU A CA 1
ATOM 3431 C C . LEU A 1 436 ? 1.901 1.766 4.531 1 97.38 436 LEU A C 1
ATOM 3433 O O . LEU A 1 436 ? 2.77 1.956 3.678 1 97.38 436 LEU A O 1
ATOM 3437 N N . LYS A 1 437 ? 2.131 2.029 5.828 1 97.44 437 LYS A N 1
ATOM 3438 C CA . LYS A 1 437 ? 3.391 2.58 6.32 1 97.44 437 LYS A CA 1
ATOM 3439 C C . LYS A 1 437 ? 4.559 1.648 6.004 1 97.44 437 LYS A C 1
ATOM 3441 O O . LYS A 1 437 ? 5.691 2.102 5.828 1 97.44 437 LYS A O 1
ATOM 3446 N N . TYR A 1 438 ? 4.281 0.352 5.941 1 96.44 438 TYR A N 1
ATOM 3447 C CA . TYR A 1 438 ? 5.316 -0.649 5.711 1 96.44 438 TYR A CA 1
ATOM 3448 C C . TYR A 1 438 ? 6.105 -0.334 4.445 1 96.44 438 TYR A C 1
ATOM 3450 O O . TYR A 1 438 ? 7.34 -0.351 4.453 1 96.44 438 TYR A O 1
ATOM 3458 N N . TYR A 1 439 ? 5.496 0.005 3.398 1 94.5 439 TYR A N 1
ATOM 3459 C CA . TYR A 1 439 ? 6.102 0.141 2.078 1 94.5 439 TYR A CA 1
ATOM 3460 C C . TYR A 1 439 ? 7.027 1.351 2.025 1 94.5 439 TYR A C 1
ATOM 3462 O O . TYR A 1 439 ? 8.109 1.287 1.44 1 94.5 439 TYR A O 1
ATOM 3470 N N . THR A 1 440 ? 6.652 2.43 2.672 1 93.88 440 THR A N 1
ATOM 3471 C CA . THR A 1 440 ? 7.477 3.633 2.654 1 93.88 440 THR A CA 1
ATOM 3472 C C . THR A 1 440 ? 8.531 3.584 3.76 1 93.88 440 THR A C 1
ATOM 3474 O O . THR A 1 440 ? 9.719 3.736 3.494 1 93.88 440 THR A O 1
ATOM 3477 N N . TRP A 1 441 ? 8.141 3.258 4.918 1 96.38 441 TRP A N 1
ATOM 3478 C CA . TRP A 1 441 ? 9 3.525 6.066 1 96.38 441 TRP A CA 1
ATOM 3479 C C . TRP A 1 441 ? 9.898 2.328 6.371 1 96.38 441 TRP A C 1
ATOM 3481 O O . TRP A 1 441 ? 11.031 2.492 6.82 1 96.38 441 TRP A O 1
ATOM 3491 N N . ILE A 1 442 ? 9.391 1.149 6.145 1 94.69 442 ILE A N 1
ATOM 3492 C CA . ILE A 1 442 ? 10.219 -0.027 6.391 1 94.69 442 ILE A CA 1
ATOM 3493 C C . ILE A 1 442 ? 11.07 -0.327 5.156 1 94.69 442 ILE A C 1
ATOM 3495 O O . ILE A 1 442 ? 12.297 -0.387 5.238 1 94.69 442 ILE A O 1
ATOM 3499 N N . GLU A 1 443 ? 10.438 -0.366 3.984 1 91.38 443 GLU A N 1
ATOM 3500 C CA . GLU A 1 443 ? 11.125 -0.843 2.783 1 91.38 443 GLU A CA 1
ATOM 3501 C C . GLU A 1 443 ? 12.039 0.233 2.205 1 91.38 443 GLU A C 1
ATOM 3503 O O . GLU A 1 443 ? 13.086 -0.076 1.638 1 91.38 443 GLU A O 1
ATOM 3508 N N . GLN A 1 444 ? 11.688 1.489 2.387 1 90.25 444 GLN A N 1
ATOM 3509 C CA . GLN A 1 444 ? 12.43 2.541 1.696 1 90.25 444 GLN A CA 1
ATOM 3510 C C . GLN A 1 444 ? 13.25 3.371 2.68 1 90.25 444 GLN A C 1
ATOM 3512 O O . GLN A 1 444 ? 14.383 3.754 2.383 1 90.25 444 GLN A O 1
ATOM 3517 N N . GLN A 1 445 ? 12.695 3.621 3.9 1 93.31 445 GLN A N 1
ATOM 3518 C CA . GLN A 1 445 ? 13.344 4.566 4.801 1 93.31 445 GLN A CA 1
ATOM 3519 C C . GLN A 1 445 ? 14.094 3.838 5.914 1 93.31 445 GLN A C 1
ATOM 3521 O O . GLN A 1 445 ? 14.75 4.469 6.742 1 93.31 445 GLN A O 1
ATOM 3526 N N . GLY A 1 446 ? 13.961 2.488 6.016 1 92.12 446 GLY A N 1
ATOM 3527 C CA . GLY A 1 446 ? 14.805 1.683 6.883 1 92.12 446 GLY A CA 1
ATOM 3528 C C . GLY A 1 446 ? 14.336 1.657 8.32 1 92.12 446 GLY A C 1
ATOM 3529 O O . GLY A 1 446 ? 15.102 1.33 9.227 1 92.12 446 GLY A O 1
ATOM 3530 N N . LYS A 1 447 ? 13.086 2.068 8.594 1 95.94 447 LYS A N 1
ATOM 3531 C CA . LYS A 1 447 ? 12.531 1.911 9.938 1 95.94 447 LYS A CA 1
ATOM 3532 C C . LYS A 1 447 ? 12.359 0.437 10.289 1 95.94 447 LYS A C 1
ATOM 3534 O O . LYS A 1 447 ? 12.414 -0.429 9.414 1 95.94 447 LYS A O 1
ATOM 3539 N N . GLU A 1 448 ? 12.172 0.16 11.516 1 95.38 448 GLU A N 1
ATOM 3540 C CA . GLU A 1 448 ? 12.086 -1.219 11.984 1 95.38 448 GLU A CA 1
ATOM 3541 C C . GLU A 1 448 ? 10.633 -1.695 12.031 1 95.38 448 GLU A C 1
ATOM 3543 O O . GLU A 1 448 ? 9.75 -0.969 12.492 1 95.38 448 GLU A O 1
ATOM 3548 N N . LEU A 1 449 ? 10.438 -2.902 11.586 1 94.62 449 LEU A N 1
ATOM 3549 C CA . LEU A 1 449 ? 9.109 -3.502 11.586 1 94.62 449 LEU A CA 1
ATOM 3550 C C . LEU A 1 449 ? 8.562 -3.607 13.008 1 94.62 449 LEU A C 1
ATOM 3552 O O . LEU A 1 449 ? 7.355 -3.459 13.227 1 94.62 449 LEU A O 1
ATOM 3556 N N . GLU A 1 450 ? 9.383 -3.93 13.914 1 95.75 450 GLU A N 1
ATOM 3557 C CA . GLU A 1 450 ? 8.961 -4.051 15.312 1 95.75 450 GLU A CA 1
ATOM 3558 C C . GLU A 1 450 ? 8.328 -2.758 15.812 1 95.75 450 GLU A C 1
ATOM 3560 O O . GLU A 1 450 ? 7.332 -2.789 16.531 1 95.75 450 GLU A O 1
ATOM 3565 N N . GLU A 1 451 ? 8.898 -1.631 15.477 1 96.62 451 GLU A N 1
ATOM 3566 C CA . GLU A 1 451 ? 8.336 -0.354 15.914 1 96.62 451 GLU A CA 1
ATOM 3567 C C . GLU A 1 451 ? 6.996 -0.083 15.242 1 96.62 451 GLU A C 1
ATOM 3569 O O . GLU A 1 451 ? 6.082 0.462 15.867 1 96.62 451 GLU A O 1
ATOM 3574 N N . LEU A 1 452 ? 6.938 -0.417 13.945 1 97.06 452 LEU A N 1
ATOM 3575 C CA . LEU A 1 452 ? 5.652 -0.286 13.266 1 97.06 452 LEU A CA 1
ATOM 3576 C C . LEU A 1 452 ? 4.57 -1.072 14 1 97.06 452 LEU A C 1
ATOM 3578 O O . LEU A 1 452 ? 3.451 -0.582 14.172 1 97.06 452 LEU A O 1
ATOM 3582 N N . ASN A 1 453 ? 4.883 -2.303 14.391 1 95.94 453 ASN A N 1
ATOM 3583 C CA . ASN A 1 453 ? 3.951 -3.141 15.141 1 95.94 453 ASN A CA 1
ATOM 3584 C C . ASN A 1 453 ? 3.609 -2.527 16.484 1 95.94 453 ASN A C 1
ATOM 3586 O O . ASN A 1 453 ? 2.473 -2.635 16.953 1 95.94 453 ASN A O 1
ATOM 3590 N N . GLU A 1 454 ? 4.57 -1.906 17.109 1 96.25 454 GLU A N 1
ATOM 3591 C CA . GLU A 1 454 ? 4.328 -1.257 18.391 1 96.25 454 GLU A CA 1
ATOM 3592 C C . GLU A 1 454 ? 3.307 -0.131 18.266 1 96.25 454 GLU A C 1
ATOM 3594 O O . GLU A 1 454 ? 2.486 0.08 19.156 1 96.25 454 GLU A O 1
ATOM 3599 N N . GLN A 1 455 ? 3.346 0.631 17.172 1 97 455 GLN A N 1
ATOM 3600 C CA . GLN A 1 455 ? 2.387 1.707 16.953 1 97 455 GLN A CA 1
ATOM 3601 C C . GLN A 1 455 ? 0.952 1.187 17 1 97 455 GLN A C 1
ATOM 3603 O O . GLN A 1 455 ? 0.035 1.919 17.375 1 97 455 GLN A O 1
ATOM 3608 N N . TRP A 1 456 ? 0.745 -0.066 16.594 1 97 456 TRP A N 1
ATOM 3609 C CA . TRP A 1 456 ? -0.601 -0.619 16.484 1 97 456 TRP A CA 1
ATOM 3610 C C . TRP A 1 456 ? -0.968 -1.423 17.719 1 97 456 TRP A C 1
ATOM 3612 O O . TRP A 1 456 ? -2.062 -1.265 18.266 1 97 456 TRP A O 1
ATOM 3622 N N . TYR A 1 457 ? -0.065 -2.328 18.203 1 96.06 457 TYR A N 1
ATOM 3623 C CA . TYR A 1 457 ? -0.41 -3.299 19.234 1 96.06 457 TYR A CA 1
ATOM 3624 C C . TYR A 1 457 ? -0.134 -2.736 20.625 1 96.06 457 TYR A C 1
ATOM 3626 O O . TYR A 1 457 ? -0.694 -3.211 21.609 1 96.06 457 TYR A O 1
ATOM 3634 N N . ASN A 1 458 ? 0.737 -1.803 20.75 1 95.38 458 ASN A N 1
ATOM 3635 C CA . ASN A 1 458 ? 1.027 -1.1 22 1 95.38 458 ASN A CA 1
ATOM 3636 C C . ASN A 1 458 ? 0.766 0.398 21.875 1 95.38 458 ASN A C 1
ATOM 3638 O O . ASN A 1 458 ? 1.606 1.215 22.25 1 95.38 458 ASN A O 1
ATOM 3642 N N . ASP A 1 459 ? -0.356 0.716 21.234 1 93.31 459 ASP A N 1
ATOM 3643 C CA . ASP A 1 459 ? -0.663 2.076 20.797 1 93.31 459 ASP A CA 1
ATOM 3644 C C . ASP A 1 459 ? -0.796 3.018 21.984 1 93.31 459 ASP A C 1
ATOM 3646 O O . ASP A 1 459 ? -0.352 4.164 21.938 1 93.31 459 ASP A O 1
ATOM 3650 N N . GLU A 1 460 ? -1.418 2.572 23.078 1 90.31 460 GLU A N 1
ATOM 3651 C CA . GLU A 1 460 ? -1.58 3.43 24.25 1 90.31 460 GLU A CA 1
ATOM 3652 C C . GLU A 1 460 ? -0.229 3.898 24.781 1 90.31 460 GLU A C 1
ATOM 3654 O O . GLU A 1 460 ? -0.059 5.074 25.109 1 90.31 460 GLU A O 1
ATOM 3659 N N . LYS A 1 461 ? 0.659 2.973 24.828 1 91.81 461 LYS A N 1
ATOM 3660 C CA . LYS A 1 461 ? 1.993 3.307 25.312 1 91.81 461 LYS A CA 1
ATOM 3661 C C . LYS A 1 461 ? 2.777 4.102 24.281 1 91.81 461 LYS A C 1
ATOM 3663 O O . LYS A 1 461 ? 3.471 5.062 24.625 1 91.81 461 LYS A O 1
ATOM 3668 N N . TYR A 1 462 ? 2.67 3.709 23.031 1 95.19 462 TYR A N 1
ATOM 3669 C CA . TYR A 1 462 ? 3.469 4.312 21.969 1 95.19 462 TYR A CA 1
ATOM 3670 C C . TYR A 1 462 ? 3.076 5.77 21.75 1 95.19 462 TYR A C 1
ATOM 3672 O O . TYR A 1 462 ? 3.939 6.633 21.594 1 95.19 462 TYR A O 1
ATOM 3680 N N . TRP A 1 463 ? 1.744 6.008 21.703 1 94.06 463 TRP A N 1
ATOM 3681 C CA . TRP A 1 463 ? 1.248 7.328 21.328 1 94.06 463 TRP A CA 1
ATOM 3682 C C . TRP A 1 463 ? 0.933 8.156 22.562 1 94.06 463 TRP A C 1
ATOM 3684 O O . TRP A 1 463 ? 0.693 9.367 22.469 1 94.06 463 TRP A O 1
ATOM 3694 N N . GLY A 1 464 ? 0.957 7.52 23.688 1 87.19 464 GLY A N 1
ATOM 3695 C CA . GLY A 1 464 ? 0.513 8.164 24.922 1 87.19 464 GLY A CA 1
ATOM 3696 C C . GLY A 1 464 ? 1.601 8.984 25.594 1 87.19 464 GLY A C 1
ATOM 3697 O O . GLY A 1 464 ? 2.656 9.219 25 1 87.19 464 GLY A O 1
ATOM 3698 N N . ASN A 1 465 ? 1.336 9.773 26.594 1 91.5 465 ASN A N 1
ATOM 3699 C CA . ASN A 1 465 ? 2.213 10.484 27.516 1 91.5 465 ASN A CA 1
ATOM 3700 C C . ASN A 1 465 ? 2.682 11.812 26.938 1 91.5 465 ASN A C 1
ATOM 3702 O O . ASN A 1 465 ? 3.77 12.289 27.266 1 91.5 465 ASN A O 1
ATOM 3706 N N . ALA A 1 466 ? 1.91 12.336 26.047 1 95 466 ALA A N 1
ATOM 3707 C CA . ALA A 1 466 ? 2.303 13.562 25.359 1 95 466 ALA A CA 1
ATOM 3708 C C . ALA A 1 466 ? 2.58 14.688 26.359 1 95 466 ALA A C 1
ATOM 3710 O O . ALA A 1 466 ? 3.596 15.383 26.25 1 95 466 ALA A O 1
ATOM 3711 N N . PHE A 1 467 ? 1.765 14.828 27.375 1 96.38 467 PHE A N 1
ATOM 3712 C CA . PHE A 1 467 ? 1.936 15.914 28.344 1 96.38 467 PHE A CA 1
ATOM 3713 C C . PHE A 1 467 ? 3.133 15.641 29.25 1 96.38 467 PHE A C 1
ATOM 3715 O O . PHE A 1 467 ? 3.836 16.578 29.641 1 96.38 467 PHE A O 1
ATOM 3722 N N . GLU A 1 468 ? 3.33 14.359 29.562 1 96.69 468 GLU A N 1
ATOM 3723 C CA . GLU A 1 468 ? 4.52 14.016 30.328 1 96.69 468 GLU A CA 1
ATOM 3724 C C . GLU A 1 468 ? 5.793 14.367 29.578 1 96.69 468 GLU A C 1
ATOM 3726 O O . GLU A 1 468 ? 6.742 14.898 30.156 1 96.69 468 GLU A O 1
ATOM 3731 N N . ILE A 1 469 ? 5.789 14.016 28.344 1 97.38 469 ILE A N 1
ATOM 3732 C CA . ILE A 1 469 ? 6.934 14.312 27.484 1 97.38 469 ILE A CA 1
ATOM 3733 C C . ILE A 1 469 ? 7.125 15.82 27.375 1 97.38 469 ILE A C 1
ATOM 3735 O O . ILE A 1 469 ? 8.25 16.328 27.516 1 97.38 469 ILE A O 1
ATOM 3739 N N . ALA A 1 470 ? 6.031 16.578 27.156 1 98.12 470 ALA A N 1
ATOM 3740 C CA . ALA A 1 470 ? 6.086 18.031 27.047 1 98.12 470 ALA A CA 1
ATOM 3741 C C . ALA A 1 470 ? 6.613 18.656 28.344 1 98.12 470 ALA A C 1
ATOM 3743 O O . ALA A 1 470 ? 7.391 19.609 28.297 1 98.12 470 ALA A O 1
ATOM 3744 N N . ASP A 1 471 ? 6.207 18.125 29.469 1 98.12 471 ASP A N 1
ATOM 3745 C CA . ASP A 1 471 ? 6.66 18.625 30.766 1 98.12 471 ASP A CA 1
ATOM 3746 C C . ASP A 1 471 ? 8.164 18.438 30.938 1 98.12 471 ASP A C 1
ATOM 3748 O O . ASP A 1 471 ? 8.852 19.312 31.453 1 98.12 471 ASP A O 1
ATOM 3752 N N . LYS A 1 472 ? 8.625 17.25 30.531 1 97.81 472 LYS A N 1
ATOM 3753 C CA . LYS A 1 472 ? 10.055 16.984 30.594 1 97.81 472 LYS A CA 1
ATOM 3754 C C . LYS A 1 472 ? 10.836 17.953 29.703 1 97.81 472 LYS A C 1
ATOM 3756 O O . LYS A 1 472 ? 11.898 18.438 30.094 1 97.81 472 LYS A O 1
ATOM 3761 N N . ILE A 1 473 ? 10.336 18.25 28.547 1 98.56 473 ILE A N 1
ATOM 3762 C CA . ILE A 1 473 ? 10.984 19.203 27.641 1 98.56 473 ILE A CA 1
ATOM 3763 C C . ILE A 1 473 ? 10.969 20.594 28.25 1 98.56 473 ILE A C 1
ATOM 3765 O O . ILE A 1 473 ? 11.961 21.328 28.188 1 98.56 473 ILE A O 1
ATOM 3769 N N . ASP A 1 474 ? 9.852 20.984 28.828 1 98.69 474 ASP A N 1
ATOM 3770 C CA . ASP A 1 474 ? 9.734 22.281 29.5 1 98.69 474 ASP A CA 1
ATOM 3771 C C . ASP A 1 474 ? 10.766 22.438 30.609 1 98.69 474 ASP A C 1
ATOM 3773 O O . ASP A 1 474 ? 11.352 23.5 30.781 1 98.69 474 ASP A O 1
ATOM 3777 N N . GLN A 1 475 ? 10.969 21.359 31.328 1 98.62 475 GLN A N 1
ATOM 3778 C CA . GLN A 1 475 ? 11.984 21.375 32.375 1 98.62 475 GLN A CA 1
ATOM 3779 C C . GLN A 1 475 ? 13.375 21.609 31.797 1 98.62 475 GLN A C 1
ATOM 3781 O O . GLN A 1 475 ? 14.148 22.422 32.312 1 98.62 475 GLN A O 1
ATOM 3786 N N . LEU A 1 476 ? 13.656 20.938 30.734 1 98.62 476 LEU A N 1
ATOM 3787 C CA . LEU A 1 476 ? 14.953 21.094 30.078 1 98.62 476 LEU A CA 1
ATOM 3788 C C . LEU A 1 476 ? 15.102 22.5 29.516 1 98.62 476 LEU A C 1
ATOM 3790 O O . LEU A 1 476 ? 16.203 23.078 29.547 1 98.62 476 LEU A O 1
ATOM 3794 N N . ILE A 1 477 ? 14.031 23.078 28.984 1 98.69 477 ILE A N 1
ATOM 3795 C CA . ILE A 1 477 ? 14.047 24.438 28.469 1 98.69 477 ILE A CA 1
ATOM 3796 C C . ILE A 1 477 ? 14.352 25.422 29.594 1 98.69 477 ILE A C 1
ATOM 3798 O O . ILE A 1 477 ? 15.188 26.312 29.438 1 98.69 477 ILE A O 1
ATOM 3802 N N . ASN A 1 478 ? 13.719 25.234 30.719 1 98.31 478 ASN A N 1
ATOM 3803 C CA . ASN A 1 478 ? 13.953 26.094 31.875 1 98.31 478 ASN A CA 1
ATOM 3804 C C . ASN A 1 478 ? 15.406 26.016 32.344 1 98.31 478 ASN A C 1
ATOM 3806 O O . ASN A 1 478 ? 16 27.047 32.656 1 98.31 478 ASN A O 1
ATOM 3810 N N . GLU A 1 479 ? 15.898 24.828 32.375 1 98.25 479 GLU A N 1
ATOM 3811 C CA . GLU A 1 479 ? 17.297 24.656 32.75 1 98.25 479 GLU A CA 1
ATOM 3812 C C . GLU A 1 479 ? 18.234 25.344 31.766 1 98.25 479 GLU A C 1
ATOM 3814 O O . GLU A 1 479 ? 19.203 25.984 32.156 1 98.25 479 GLU A O 1
ATOM 3819 N N . PHE A 1 480 ? 17.938 25.172 30.531 1 98.31 480 PHE A N 1
ATOM 3820 C CA . PHE A 1 480 ? 18.688 25.812 29.469 1 98.31 480 PHE A CA 1
ATOM 3821 C C . PHE A 1 480 ? 18.688 27.328 29.641 1 98.31 480 PHE A C 1
ATOM 3823 O O . PHE A 1 480 ? 19.734 27.969 29.625 1 98.31 480 PHE A O 1
ATOM 3830 N N . ASN A 1 481 ? 17.484 27.906 29.781 1 98.25 481 ASN A N 1
ATOM 3831 C CA . ASN A 1 481 ? 17.344 29.344 29.953 1 98.25 481 ASN A CA 1
ATOM 3832 C C . ASN A 1 481 ? 18.078 29.844 31.203 1 98.25 481 ASN A C 1
ATOM 3834 O O . ASN A 1 481 ? 18.656 30.938 31.188 1 98.25 481 ASN A O 1
ATOM 3838 N N . LYS A 1 482 ? 18 29.109 32.25 1 97.75 482 LYS A N 1
ATOM 3839 C CA . LYS A 1 482 ? 18.719 29.469 33.469 1 97.75 482 LYS A CA 1
ATOM 3840 C C . LYS A 1 482 ? 20.219 29.562 33.219 1 97.75 482 LYS A C 1
ATOM 3842 O O . LYS A 1 482 ? 20.875 30.469 33.719 1 97.75 482 LYS A O 1
ATOM 3847 N N . LYS A 1 483 ? 20.703 28.641 32.5 1 97.5 483 LYS A N 1
ATOM 3848 C CA . LYS A 1 483 ? 22.125 28.609 32.188 1 97.5 483 LYS A CA 1
ATOM 3849 C C . LYS A 1 483 ? 22.531 29.828 31.375 1 97.5 483 LYS A C 1
ATOM 3851 O O . LYS A 1 483 ? 23.688 30.281 31.469 1 97.5 483 LYS A O 1
ATOM 3856 N N . THR A 1 484 ? 21.672 30.344 30.594 1 97.19 484 THR A N 1
ATOM 3857 C CA . THR A 1 484 ? 22.016 31.5 29.766 1 97.19 484 THR A CA 1
ATOM 3858 C C . THR A 1 484 ? 22.109 32.75 30.625 1 97.19 484 THR A C 1
ATOM 3860 O O . THR A 1 484 ? 22.797 33.719 30.25 1 97.19 484 THR A O 1
ATOM 3863 N N . GLY A 1 485 ? 21.312 32.812 31.672 1 95.38 485 GLY A N 1
ATOM 3864 C CA . GLY A 1 485 ? 21.297 34 32.531 1 95.38 485 GLY A CA 1
ATOM 3865 C C . GLY A 1 485 ? 20.516 35.156 31.953 1 95.38 485 GLY A C 1
ATOM 3866 O O . GLY A 1 485 ? 20.5 36.25 32.531 1 95.38 485 GLY A O 1
ATOM 3867 N N . LEU A 1 486 ? 19.875 34.969 30.922 1 94.06 486 LEU A N 1
ATOM 3868 C CA . LEU A 1 486 ? 19.266 36.062 30.172 1 94.06 486 LEU A CA 1
ATOM 3869 C C . LEU A 1 486 ? 17.922 36.469 30.812 1 94.06 486 LEU A C 1
ATOM 3871 O O . LEU A 1 486 ? 17.438 37.562 30.594 1 94.06 486 LEU A O 1
ATOM 3875 N N . LEU A 1 487 ? 17.234 35.625 31.594 1 88.44 487 LEU A N 1
ATOM 3876 C CA . LEU A 1 487 ? 15.938 35.906 32.188 1 88.44 487 LEU A CA 1
ATOM 3877 C C . LEU A 1 487 ? 16.109 36.625 33.531 1 88.44 487 LEU A C 1
ATOM 3879 O O . LEU A 1 487 ? 15.133 37.125 34.094 1 88.44 487 LEU A O 1
ATOM 3883 N N . GLY A 1 488 ? 17.25 36.688 34.094 1 76.19 488 GLY A N 1
ATOM 3884 C CA . GLY A 1 488 ? 17.5 37.406 35.344 1 76.19 488 GLY A CA 1
ATOM 3885 C C . GLY A 1 488 ? 17.562 38.906 35.188 1 76.19 488 GLY A C 1
ATOM 3886 O O . GLY A 1 488 ? 17.766 39.406 34.062 1 76.19 488 GLY A O 1
ATOM 3887 N N . MET B 1 1 ? 4.902 -5.32 -21.516 1 79.19 1 MET B N 1
ATOM 3888 C CA . MET B 1 1 ? 4.562 -5.953 -22.797 1 79.19 1 MET B CA 1
ATOM 3889 C C . MET B 1 1 ? 5.723 -6.797 -23.312 1 79.19 1 MET B C 1
ATOM 3891 O O . MET B 1 1 ? 6.879 -6.559 -22.953 1 79.19 1 MET B O 1
ATOM 3895 N N . ILE B 1 2 ? 5.371 -7.789 -24.031 1 87.88 2 ILE B N 1
ATOM 3896 C CA . ILE B 1 2 ? 6.398 -8.633 -24.625 1 87.88 2 ILE B CA 1
ATOM 3897 C C . ILE B 1 2 ? 6.969 -7.949 -25.859 1 87.88 2 ILE B C 1
ATOM 3899 O O . ILE B 1 2 ? 6.219 -7.465 -26.719 1 87.88 2 ILE B O 1
ATOM 3903 N N . ASP B 1 3 ? 8.242 -7.805 -25.891 1 90.06 3 ASP B N 1
ATOM 3904 C CA . ASP B 1 3 ? 9 -7.113 -26.922 1 90.06 3 ASP B CA 1
ATOM 3905 C C . ASP B 1 3 ? 9.461 -8.086 -28 1 90.06 3 ASP B C 1
ATOM 3907 O O . ASP B 1 3 ? 10.031 -9.141 -27.703 1 90.06 3 ASP B O 1
ATOM 3911 N N . PHE B 1 4 ? 9.266 -7.73 -29.359 1 95.12 4 PHE B N 1
ATOM 3912 C CA . PHE B 1 4 ? 9.617 -8.633 -30.453 1 95.12 4 PHE B CA 1
ATOM 3913 C C . PHE B 1 4 ? 10.773 -8.07 -31.281 1 95.12 4 PHE B C 1
ATOM 3915 O O . PHE B 1 4 ? 10.977 -8.469 -32.438 1 95.12 4 PHE B O 1
ATOM 3922 N N . THR B 1 5 ? 11.445 -7.125 -30.641 1 96.44 5 THR B N 1
ATOM 3923 C CA . THR B 1 5 ? 12.641 -6.621 -31.297 1 96.44 5 THR B CA 1
ATOM 3924 C C . THR B 1 5 ? 13.656 -7.742 -31.516 1 96.44 5 THR B C 1
ATOM 3926 O O . THR B 1 5 ? 13.938 -8.508 -30.594 1 96.44 5 THR B O 1
ATOM 3929 N N . MET B 1 6 ? 14.25 -7.773 -32.75 1 97.44 6 MET B N 1
ATOM 3930 C CA . MET B 1 6 ? 15.141 -8.883 -33.125 1 97.44 6 MET B CA 1
ATOM 3931 C C . MET B 1 6 ? 16.594 -8.461 -33 1 97.44 6 MET B C 1
ATOM 3933 O O . MET B 1 6 ? 16.953 -7.344 -33.375 1 97.44 6 MET B O 1
ATOM 3937 N N . ASP B 1 7 ? 17.375 -9.305 -32.438 1 97.75 7 ASP B N 1
ATOM 3938 C CA . ASP B 1 7 ? 18.828 -9.227 -32.562 1 97.75 7 ASP B CA 1
ATOM 3939 C C . ASP B 1 7 ? 19.375 -10.391 -33.375 1 97.75 7 ASP B C 1
ATOM 3941 O O . ASP B 1 7 ? 19.672 -11.461 -32.844 1 97.75 7 ASP B O 1
ATOM 3945 N N . LYS B 1 8 ? 19.719 -10.188 -34.688 1 97.19 8 LYS B N 1
ATOM 3946 C CA . LYS B 1 8 ? 20.047 -11.227 -35.656 1 97.19 8 LYS B CA 1
ATOM 3947 C C . LYS B 1 8 ? 21.359 -11.914 -35.281 1 97.19 8 LYS B C 1
ATOM 3949 O O . LYS B 1 8 ? 21.5 -13.125 -35.469 1 97.19 8 LYS B O 1
ATOM 3954 N N . GLU B 1 9 ? 22.203 -11.148 -34.781 1 98.06 9 GLU B N 1
ATOM 3955 C CA . GLU B 1 9 ? 23.5 -11.703 -34.438 1 98.06 9 GLU B CA 1
ATOM 3956 C C . GLU B 1 9 ? 23.391 -12.68 -33.25 1 98.06 9 GLU B C 1
ATOM 3958 O O . GLU B 1 9 ? 23.922 -13.789 -33.312 1 98.06 9 GLU B O 1
ATOM 3963 N N . VAL B 1 10 ? 22.75 -12.258 -32.25 1 98.12 10 VAL B N 1
ATOM 3964 C CA . VAL B 1 10 ? 22.578 -13.102 -31.078 1 98.12 10 VAL B CA 1
ATOM 3965 C C . VAL B 1 10 ? 21.703 -14.305 -31.422 1 98.12 10 VAL B C 1
ATOM 3967 O O . VAL B 1 10 ? 21.938 -15.414 -30.922 1 98.12 10 VAL B O 1
ATOM 3970 N N . LEU B 1 11 ? 20.734 -14.102 -32.25 1 98.25 11 LEU B N 1
ATOM 3971 C CA . LEU B 1 11 ? 19.859 -15.195 -32.688 1 98.25 11 LEU B CA 1
ATOM 3972 C C . LEU B 1 11 ? 20.672 -16.281 -33.375 1 98.25 11 LEU B C 1
ATOM 3974 O O . LEU B 1 11 ? 20.438 -17.469 -33.156 1 98.25 11 LEU B O 1
ATOM 3978 N N . GLU B 1 12 ? 21.594 -15.906 -34.188 1 98.19 12 GLU B N 1
ATOM 3979 C CA . GLU B 1 12 ? 22.453 -16.875 -34.844 1 98.19 12 GLU B CA 1
ATOM 3980 C C . GLU B 1 12 ? 23.266 -17.688 -33.875 1 98.19 12 GLU B C 1
ATOM 3982 O O . GLU B 1 12 ? 23.438 -18.906 -34.031 1 98.19 12 GLU B O 1
ATOM 3987 N N . LYS B 1 13 ? 23.781 -17.016 -32.875 1 98 13 LYS B N 1
ATOM 3988 C CA . LYS B 1 13 ? 24.516 -17.703 -31.828 1 98 13 LYS B CA 1
ATOM 3989 C C . LYS B 1 13 ? 23.625 -18.719 -31.109 1 98 13 LYS B C 1
ATOM 3991 O O . LYS B 1 13 ? 24.078 -19.812 -30.781 1 98 13 LYS B O 1
ATOM 3996 N N . ALA B 1 14 ? 22.438 -18.297 -30.859 1 98.19 14 ALA B N 1
ATOM 3997 C CA . ALA B 1 14 ? 21.484 -19.172 -30.172 1 98.19 14 ALA B CA 1
ATOM 3998 C C . ALA B 1 14 ? 21.172 -20.406 -31.016 1 98.19 14 ALA B C 1
ATOM 4000 O O . ALA B 1 14 ? 21.078 -21.516 -30.484 1 98.19 14 ALA B O 1
ATOM 4001 N N . VAL B 1 15 ? 21.016 -20.219 -32.281 1 98.38 15 VAL B N 1
ATOM 4002 C CA . VAL B 1 15 ? 20.75 -21.328 -33.188 1 98.38 15 VAL B CA 1
ATOM 4003 C C . VAL B 1 15 ? 21.938 -22.297 -33.188 1 98.38 15 VAL B C 1
ATOM 4005 O O . VAL B 1 15 ? 21.75 -23.516 -33.125 1 98.38 15 VAL B O 1
ATOM 4008 N N . GLU B 1 16 ? 23.141 -21.766 -33.281 1 98.12 16 GLU B N 1
ATOM 4009 C CA . GLU B 1 16 ? 24.328 -22.594 -33.2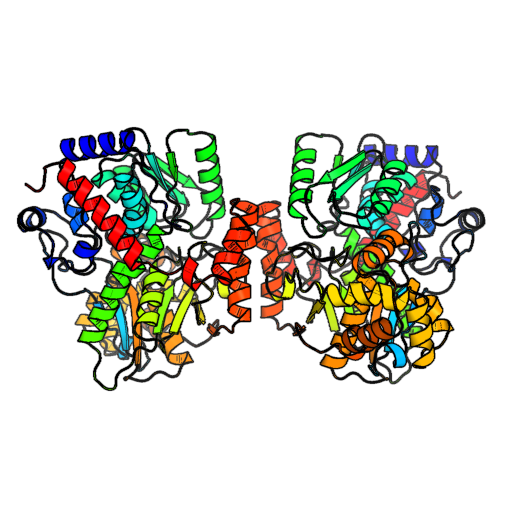81 1 98.12 16 GLU B CA 1
ATOM 4010 C C . GLU B 1 16 ? 24.422 -23.406 -31.984 1 98.12 16 GLU B C 1
ATOM 4012 O O . GLU B 1 16 ? 24.781 -24.594 -32.031 1 98.12 16 GLU B O 1
ATOM 4017 N N . ARG B 1 17 ? 24.188 -22.75 -30.922 1 97.56 17 ARG B N 1
ATOM 4018 C CA . ARG B 1 17 ? 24.172 -23.438 -29.625 1 97.56 17 ARG B CA 1
ATOM 4019 C C . ARG B 1 17 ? 23.156 -24.578 -29.625 1 97.56 17 ARG B C 1
ATOM 4021 O O . ARG B 1 17 ? 23.422 -25.656 -29.078 1 97.56 17 ARG B O 1
ATOM 4028 N N . ALA B 1 18 ? 21.984 -24.344 -30.188 1 98 18 ALA B N 1
ATOM 4029 C CA . ALA B 1 18 ? 20.938 -25.359 -30.25 1 98 18 ALA B CA 1
ATOM 4030 C C . ALA B 1 18 ? 21.391 -26.547 -31.109 1 98 18 ALA B C 1
ATOM 4032 O O . ALA B 1 18 ? 21.109 -27.703 -30.766 1 98 18 ALA B O 1
ATOM 4033 N N . ILE B 1 19 ? 22.062 -26.234 -32.188 1 97.75 19 ILE B N 1
ATOM 4034 C CA . ILE B 1 19 ? 22.578 -27.297 -33.062 1 97.75 19 ILE B CA 1
ATOM 4035 C C . ILE B 1 19 ? 23.594 -28.141 -32.312 1 97.75 19 ILE B C 1
ATOM 4037 O O . ILE B 1 19 ? 23.516 -29.375 -32.281 1 97.75 19 ILE B O 1
ATOM 4041 N N . GLU B 1 20 ? 24.469 -27.469 -31.656 1 97.12 20 GLU B N 1
ATOM 4042 C CA . GLU B 1 20 ? 25.547 -28.141 -30.922 1 97.12 20 GLU B CA 1
ATOM 4043 C C . GLU B 1 20 ? 25 -29.047 -29.828 1 97.12 20 GLU B C 1
ATOM 4045 O O . GLU B 1 20 ? 25.578 -30.094 -29.547 1 97.12 20 GLU B O 1
ATOM 4050 N N . ASN B 1 21 ? 23.891 -28.703 -29.25 1 96.81 21 ASN B N 1
ATOM 4051 C CA . ASN B 1 21 ? 23.359 -29.422 -28.094 1 96.81 21 ASN B CA 1
ATOM 4052 C C . ASN B 1 21 ? 22.109 -30.219 -28.453 1 96.81 21 ASN B C 1
ATOM 4054 O O . ASN B 1 21 ? 21.422 -30.75 -27.562 1 96.81 21 ASN B O 1
ATOM 4058 N N . ASN B 1 22 ? 21.75 -30.25 -29.688 1 96.56 22 ASN B N 1
ATOM 4059 C CA . ASN B 1 22 ? 20.578 -30.984 -30.172 1 96.56 22 ASN B CA 1
ATOM 4060 C C . ASN B 1 22 ? 19.297 -30.531 -29.484 1 96.56 22 ASN B C 1
ATOM 4062 O O . ASN B 1 22 ? 18.562 -31.344 -28.922 1 96.56 22 ASN B O 1
ATOM 4066 N N . ILE B 1 23 ? 19.078 -29.234 -29.484 1 98.12 23 ILE B N 1
ATOM 4067 C CA . ILE B 1 23 ? 17.938 -28.641 -28.797 1 98.12 23 ILE B CA 1
ATOM 4068 C C . ILE B 1 23 ? 16.859 -28.281 -29.812 1 98.12 23 ILE B C 1
ATOM 4070 O O . ILE B 1 23 ? 17.109 -27.547 -30.766 1 98.12 23 ILE B O 1
ATOM 4074 N N . ILE B 1 24 ? 15.695 -28.812 -29.656 1 98.19 24 ILE B N 1
ATOM 4075 C CA . ILE B 1 24 ? 14.484 -28.422 -30.375 1 98.19 24 ILE B CA 1
ATOM 4076 C C . ILE B 1 24 ? 13.484 -27.812 -29.391 1 98.19 24 ILE B C 1
ATOM 4078 O O . ILE B 1 24 ? 13.258 -28.328 -28.312 1 98.19 24 ILE B O 1
ATOM 4082 N N . ILE B 1 25 ? 12.914 -26.688 -29.766 1 98.69 25 ILE B N 1
ATOM 4083 C CA . ILE B 1 25 ? 12.055 -25.938 -28.859 1 98.69 25 ILE B CA 1
ATOM 4084 C C . ILE B 1 25 ? 10.586 -26.188 -29.219 1 98.69 25 ILE B C 1
ATOM 4086 O O . ILE B 1 25 ? 10.195 -26.031 -30.375 1 98.69 25 ILE B O 1
ATOM 4090 N N . PRO B 1 26 ? 9.75 -26.609 -28.281 1 98.75 26 PRO B N 1
ATOM 4091 C CA . PRO B 1 26 ? 8.32 -26.766 -28.562 1 98.75 26 PRO B CA 1
ATOM 4092 C C . PRO B 1 26 ? 7.586 -25.438 -28.641 1 98.75 26 PRO B C 1
ATOM 4094 O O . PRO B 1 26 ? 7.992 -24.469 -28 1 98.75 26 PRO B O 1
ATOM 4097 N N . THR B 1 27 ? 6.496 -25.375 -29.422 1 98.75 27 THR B N 1
ATOM 4098 C CA . THR B 1 27 ? 5.602 -24.219 -29.453 1 98.75 27 THR B CA 1
ATOM 4099 C C . THR B 1 27 ? 4.59 -24.297 -28.312 1 98.75 27 THR B C 1
ATOM 4101 O O . THR B 1 27 ? 4.418 -25.344 -27.703 1 98.75 27 THR B O 1
ATOM 4104 N N . PHE B 1 28 ? 3.914 -23.125 -28.016 1 98.81 28 PHE B N 1
ATOM 4105 C CA . PHE B 1 28 ? 2.805 -23.125 -27.078 1 98.81 28 PHE B CA 1
ATOM 4106 C C . PHE B 1 28 ? 1.669 -24.016 -27.562 1 98.81 28 PHE B C 1
ATOM 4108 O O . PHE B 1 28 ? 1.008 -24.688 -26.766 1 98.81 28 PHE B O 1
ATOM 4115 N N . ALA B 1 29 ? 1.456 -24.031 -28.859 1 98.62 29 ALA B N 1
ATOM 4116 C CA . ALA B 1 29 ? 0.433 -24.906 -29.453 1 98.62 29 ALA B CA 1
ATOM 4117 C C . ALA B 1 29 ? 0.702 -26.375 -29.141 1 98.62 29 ALA B C 1
ATOM 4119 O O . ALA B 1 29 ? -0.224 -27.125 -28.828 1 98.62 29 ALA B O 1
ATOM 4120 N N . GLN B 1 30 ? 1.965 -26.766 -29.234 1 98.69 30 GLN B N 1
ATOM 4121 C CA . GLN B 1 30 ? 2.35 -28.141 -28.938 1 98.69 30 GLN B CA 1
ATOM 4122 C C . GLN B 1 30 ? 2.197 -28.453 -27.453 1 98.69 30 GLN B C 1
ATOM 4124 O O . GLN B 1 30 ? 1.903 -29.578 -27.078 1 98.69 30 GLN B O 1
ATOM 4129 N N . MET B 1 31 ? 2.379 -27.469 -26.547 1 98.75 31 MET B N 1
ATOM 4130 C CA . MET B 1 31 ? 2.166 -27.641 -25.125 1 98.75 31 MET B CA 1
ATOM 4131 C C . MET B 1 31 ? 0.686 -27.828 -24.812 1 98.75 31 MET B C 1
ATOM 4133 O O . MET B 1 31 ? 0.333 -28.594 -23.906 1 98.75 31 MET B O 1
ATOM 4137 N N . ARG B 1 32 ? -0.218 -27.172 -25.594 1 98.19 32 ARG B N 1
ATOM 4138 C CA . ARG B 1 32 ? -1.663 -27.297 -25.422 1 98.19 32 ARG B CA 1
ATOM 4139 C C . ARG B 1 32 ? -2.178 -28.609 -25.984 1 98.19 32 ARG B C 1
ATOM 4141 O O . ARG B 1 32 ? -3.064 -29.234 -25.406 1 98.19 32 ARG B O 1
ATOM 4148 N N . ASP B 1 33 ? -1.584 -28.984 -27.141 1 97.88 33 ASP B N 1
ATOM 4149 C CA . ASP B 1 33 ? -2.004 -30.188 -27.859 1 97.88 33 ASP B CA 1
ATOM 4150 C C . ASP B 1 33 ? -0.801 -31.031 -28.25 1 97.88 33 ASP B C 1
ATOM 4152 O O . ASP B 1 33 ? -0.313 -30.938 -29.375 1 97.88 33 ASP B O 1
ATOM 4156 N N . PRO B 1 34 ? -0.483 -31.984 -27.406 1 98.06 34 PRO B N 1
ATOM 4157 C CA . PRO B 1 34 ? 0.708 -32.781 -27.656 1 98.06 34 PRO B CA 1
ATOM 4158 C C . PRO B 1 34 ? 0.578 -33.656 -28.922 1 98.06 34 PRO B C 1
ATOM 4160 O O . PRO B 1 34 ? 1.565 -34.219 -29.375 1 98.06 34 PRO B O 1
ATOM 4163 N N . ALA B 1 35 ? -0.619 -33.75 -29.469 1 97.5 35 ALA B N 1
ATOM 4164 C CA . ALA B 1 35 ? -0.772 -34.469 -30.734 1 97.5 35 ALA B CA 1
ATOM 4165 C C . ALA B 1 35 ? 0.044 -33.812 -31.844 1 97.5 35 ALA B C 1
ATOM 4167 O O . ALA B 1 35 ? 0.404 -34.438 -32.844 1 97.5 35 ALA B O 1
ATOM 4168 N N . LEU B 1 36 ? 0.332 -32.562 -31.641 1 97.81 36 LEU B N 1
ATOM 4169 C CA . LEU B 1 36 ? 1.063 -31.781 -32.656 1 97.81 36 LEU B CA 1
ATOM 4170 C C . LEU B 1 36 ? 2.562 -32.031 -32.531 1 97.81 36 LEU B C 1
ATOM 4172 O O . LEU B 1 36 ? 3.33 -31.641 -33.406 1 97.81 36 LEU B O 1
ATOM 4176 N N . ILE B 1 37 ? 3.055 -32.719 -31.516 1 97.88 37 ILE B N 1
ATOM 4177 C CA . ILE B 1 37 ? 4.473 -33.031 -31.328 1 97.88 37 ILE B CA 1
ATOM 4178 C C . ILE B 1 37 ? 4.91 -34.125 -32.281 1 97.88 37 ILE B C 1
ATOM 4180 O O . ILE B 1 37 ? 4.242 -35.156 -32.406 1 97.88 37 ILE B O 1
ATOM 4184 N N . PRO B 1 38 ? 6.02 -33.969 -32.969 1 96.12 38 PRO B N 1
ATOM 4185 C CA . PRO B 1 38 ? 6.492 -34.969 -33.938 1 96.12 38 PRO B CA 1
ATOM 4186 C C . PRO B 1 38 ? 6.777 -36.312 -33.281 1 96.12 38 PRO B C 1
ATOM 4188 O O . PRO B 1 38 ? 7.289 -36.375 -32.188 1 96.12 38 PRO B O 1
ATOM 4191 N N . ASP B 1 39 ? 6.629 -37.406 -34.062 1 95.62 39 ASP B N 1
ATOM 4192 C CA . ASP B 1 39 ? 6.797 -38.781 -33.562 1 95.62 39 ASP B CA 1
ATOM 4193 C C . ASP B 1 39 ? 8.242 -39.031 -33.156 1 95.62 39 ASP B C 1
ATOM 4195 O O . ASP B 1 39 ? 8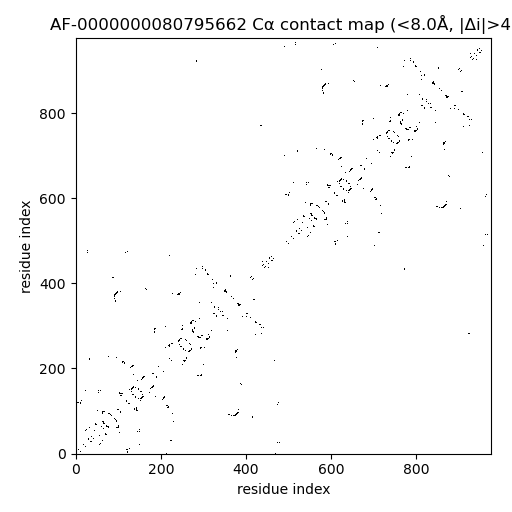.492 -39.75 -32.188 1 95.62 39 ASP B O 1
ATOM 4199 N N . LYS B 1 40 ? 9.102 -38.469 -33.875 1 94.25 40 LYS B N 1
ATOM 4200 C CA . LYS B 1 40 ? 10.516 -38.656 -33.562 1 94.25 40 LYS B CA 1
ATOM 4201 C C . LYS B 1 40 ? 10.828 -38.188 -32.156 1 94.25 40 LYS B C 1
ATOM 4203 O O . LYS B 1 40 ? 11.633 -38.781 -31.438 1 94.25 40 LYS B O 1
ATOM 4208 N N . ILE B 1 41 ? 10.227 -37.094 -31.781 1 96.62 41 ILE B N 1
ATOM 4209 C CA . ILE B 1 41 ? 10.414 -36.562 -30.438 1 96.62 41 ILE B CA 1
ATOM 4210 C C . ILE B 1 41 ? 9.742 -37.469 -29.422 1 96.62 41 ILE B C 1
ATOM 4212 O O . ILE B 1 41 ? 10.328 -37.781 -28.391 1 96.62 41 ILE B O 1
ATOM 4216 N N . LYS B 1 42 ? 8.523 -37.938 -29.688 1 97.19 42 LYS B N 1
ATOM 4217 C CA . LYS B 1 42 ? 7.789 -38.812 -28.797 1 97.19 42 LYS B CA 1
ATOM 4218 C C . LYS B 1 42 ? 8.578 -40.094 -28.531 1 97.19 42 LYS B C 1
ATOM 4220 O O . LYS B 1 42 ? 8.57 -40.625 -27.422 1 97.19 42 LYS B O 1
ATOM 4225 N N . GLN B 1 43 ? 9.227 -40.594 -29.547 1 96 43 GLN B N 1
ATOM 4226 C CA . GLN B 1 43 ? 10.016 -41.812 -29.406 1 96 43 GLN B CA 1
ATOM 4227 C C . GLN B 1 43 ? 11.156 -41.594 -28.422 1 96 43 GLN B C 1
ATOM 4229 O O . GLN B 1 43 ? 11.461 -42.469 -27.609 1 96 43 GLN B O 1
ATOM 4234 N N . GLN B 1 44 ? 11.805 -40.469 -28.469 1 95.56 44 GLN B N 1
ATOM 4235 C CA . GLN B 1 44 ? 12.898 -40.156 -27.562 1 95.56 44 GLN B CA 1
ATOM 4236 C C . GLN B 1 44 ? 12.398 -40.094 -26.125 1 95.56 44 GLN B C 1
ATOM 4238 O O . GLN B 1 44 ? 13.094 -40.5 -25.188 1 95.56 44 GLN B O 1
ATOM 4243 N N . LEU B 1 45 ? 11.219 -39.562 -25.906 1 97.25 45 LEU B N 1
ATOM 4244 C CA . LEU B 1 45 ? 10.664 -39.312 -24.578 1 97.25 45 LEU B CA 1
ATOM 4245 C C . LEU B 1 45 ? 10.422 -40.625 -23.828 1 97.25 45 LEU B C 1
ATOM 4247 O O . LEU B 1 45 ? 10.422 -40.625 -22.594 1 97.25 45 LEU B O 1
ATOM 4251 N N . LYS B 1 46 ? 10.305 -41.75 -24.484 1 96.25 46 LYS B N 1
ATOM 4252 C CA . LYS B 1 46 ? 10 -43.031 -23.875 1 96.25 46 LYS B CA 1
ATOM 4253 C C . LYS B 1 46 ? 11.125 -43.5 -22.953 1 96.25 46 LYS B C 1
ATOM 4255 O O . LYS B 1 46 ? 10.93 -44.375 -22.125 1 96.25 46 LYS B O 1
ATOM 4260 N N . ASN B 1 47 ? 12.305 -42.906 -23.094 1 95.44 47 ASN B N 1
ATOM 4261 C CA . ASN B 1 47 ? 13.453 -43.312 -22.297 1 95.44 47 ASN B CA 1
ATOM 4262 C C . ASN B 1 47 ? 13.945 -42.188 -21.375 1 95.44 47 ASN B C 1
ATOM 4264 O O . ASN B 1 47 ? 15.086 -42.219 -20.922 1 95.44 47 ASN B O 1
ATOM 4268 N N . ILE B 1 48 ? 13.141 -41.219 -21.234 1 96.62 48 ILE B N 1
ATOM 4269 C CA . ILE B 1 48 ? 13.555 -40.062 -20.469 1 96.62 48 ILE B CA 1
ATOM 4270 C C . ILE B 1 48 ? 12.641 -39.875 -19.266 1 96.62 48 ILE B C 1
ATOM 4272 O O . ILE B 1 48 ? 11.422 -40.031 -19.375 1 96.62 48 ILE B O 1
ATOM 4276 N N . GLY B 1 49 ? 13.219 -39.625 -18.125 1 96.06 49 GLY B N 1
ATOM 4277 C CA . GLY B 1 49 ? 12.461 -39.312 -16.922 1 96.06 49 GLY B CA 1
ATOM 4278 C C . GLY B 1 49 ? 12.141 -37.844 -16.75 1 96.06 49 GLY B C 1
ATOM 4279 O O . GLY B 1 49 ? 12.812 -37 -17.328 1 96.06 49 GLY B O 1
ATOM 4280 N N . LEU B 1 50 ? 11.172 -37.531 -15.938 1 94.25 50 LEU B N 1
ATOM 4281 C CA . LEU B 1 50 ? 10.688 -36.188 -15.742 1 94.25 50 LEU B CA 1
ATOM 4282 C C . LEU B 1 50 ? 11.773 -35.312 -15.125 1 94.25 50 LEU B C 1
ATOM 4284 O O . LEU B 1 50 ? 11.797 -34.094 -15.328 1 94.25 50 LEU B O 1
ATOM 4288 N N . TRP B 1 51 ? 12.727 -35.875 -14.43 1 92.5 51 TRP B N 1
ATOM 4289 C CA . TRP B 1 51 ? 13.742 -35.125 -13.703 1 92.5 51 TRP B CA 1
ATOM 4290 C C . TRP B 1 51 ? 15.062 -35.125 -14.469 1 92.5 51 TRP B C 1
ATOM 4292 O O . TRP B 1 51 ? 16.031 -34.469 -14.039 1 92.5 51 TRP B O 1
ATOM 4302 N N . ASP B 1 52 ? 15.102 -35.844 -15.57 1 94.88 52 ASP B N 1
ATOM 4303 C CA . ASP B 1 52 ? 16.328 -35.906 -16.359 1 94.88 52 ASP B CA 1
ATOM 4304 C C . ASP B 1 52 ? 16.625 -34.594 -17.047 1 94.88 52 ASP B C 1
ATOM 4306 O O . ASP B 1 52 ? 15.711 -33.906 -17.531 1 94.88 52 ASP B O 1
ATOM 4310 N N . VAL B 1 53 ? 17.906 -34.281 -17.016 1 94.5 53 VAL B N 1
ATOM 4311 C CA . VAL B 1 53 ? 18.344 -33.094 -17.781 1 94.5 53 VAL B CA 1
ATOM 4312 C C . VAL B 1 53 ? 18.562 -33.5 -19.234 1 94.5 53 VAL B C 1
ATOM 4314 O O . VAL B 1 53 ? 19.672 -33.812 -19.641 1 94.5 53 VAL B O 1
ATOM 4317 N N . ASN B 1 54 ? 17.516 -33.5 -19.906 1 96.12 54 ASN B N 1
ATOM 4318 C CA . ASN B 1 54 ? 17.453 -33.812 -21.328 1 96.12 54 ASN B CA 1
ATOM 4319 C C . ASN B 1 54 ? 16.547 -32.812 -22.062 1 96.12 54 ASN B C 1
ATOM 4321 O O . ASN B 1 54 ? 15.391 -32.625 -21.672 1 96.12 54 ASN B O 1
ATOM 4325 N N . SER B 1 55 ? 17.047 -32.188 -23.141 1 97.19 55 SER B N 1
ATOM 4326 C CA . SER B 1 55 ? 16.344 -31.109 -23.797 1 97.19 55 SER B CA 1
ATOM 4327 C C . SER B 1 55 ? 14.977 -31.562 -24.312 1 97.19 55 SER B C 1
ATOM 4329 O O . SER B 1 55 ? 14.062 -30.75 -24.453 1 97.19 55 SER B O 1
ATOM 4331 N N . TYR B 1 56 ? 14.789 -32.844 -24.562 1 97.44 56 TYR B N 1
ATOM 4332 C CA . TYR B 1 56 ? 13.508 -33.344 -25.031 1 97.44 56 TYR B CA 1
ATOM 4333 C C . TYR B 1 56 ? 12.43 -33.156 -23.969 1 97.44 56 TYR B C 1
ATOM 4335 O O . TYR B 1 56 ? 11.234 -33.188 -24.281 1 97.44 56 TYR B O 1
ATOM 4343 N N . ASN B 1 57 ? 12.82 -32.969 -22.703 1 97.94 57 ASN B N 1
ATOM 4344 C CA . ASN B 1 57 ? 11.867 -32.75 -21.625 1 97.94 57 ASN B CA 1
ATOM 4345 C C . ASN B 1 57 ? 11.148 -31.406 -21.797 1 97.94 57 ASN B C 1
ATOM 4347 O O . ASN B 1 57 ? 10.125 -31.156 -21.141 1 97.94 57 ASN B O 1
ATOM 4351 N N . LEU B 1 58 ? 11.68 -30.547 -22.641 1 98.56 58 LEU B N 1
ATOM 4352 C CA . LEU B 1 58 ? 10.93 -29.328 -22.953 1 98.56 58 LEU B CA 1
ATOM 4353 C C . LEU B 1 58 ? 9.547 -29.672 -23.5 1 98.56 58 LEU B C 1
ATOM 4355 O O . LEU B 1 58 ? 8.594 -28.922 -23.281 1 98.56 58 LEU B O 1
ATOM 4359 N N . PHE B 1 59 ? 9.453 -30.797 -24.141 1 98.62 59 PHE B N 1
ATOM 4360 C CA . PHE B 1 59 ? 8.195 -31.219 -24.734 1 98.62 59 PHE B CA 1
ATOM 4361 C C . PHE B 1 59 ? 7.277 -31.859 -23.703 1 98.62 59 PHE B C 1
ATOM 4363 O O . PHE B 1 59 ? 6.156 -32.25 -24.016 1 98.62 59 PHE B O 1
ATOM 4370 N N . ARG B 1 60 ? 7.707 -31.938 -22.469 1 98.56 60 ARG B N 1
ATOM 4371 C CA . ARG B 1 60 ? 6.863 -32.406 -21.375 1 98.56 60 ARG B CA 1
ATOM 4372 C C . ARG B 1 60 ? 6.301 -31.219 -20.578 1 98.56 60 ARG B C 1
ATOM 4374 O O . ARG B 1 60 ? 5.66 -31.406 -19.547 1 98.56 60 ARG B O 1
ATOM 4381 N N . ILE B 1 61 ? 6.52 -30.016 -21.031 1 98.62 61 ILE B N 1
ATOM 4382 C CA . ILE B 1 61 ? 5.891 -28.844 -20.438 1 98.62 61 ILE B CA 1
ATOM 4383 C C . ILE B 1 61 ? 4.441 -28.734 -20.906 1 98.62 61 ILE B C 1
ATOM 4385 O O . ILE B 1 61 ? 4.109 -27.891 -21.719 1 98.62 61 ILE B O 1
ATOM 4389 N N . THR B 1 62 ? 3.631 -29.562 -20.406 1 98.69 62 THR B N 1
ATOM 4390 C CA . THR B 1 62 ? 2.219 -29.703 -20.75 1 98.69 62 THR B CA 1
ATOM 4391 C C . THR B 1 62 ? 1.444 -30.328 -19.578 1 98.69 62 THR B C 1
ATOM 4393 O O . THR B 1 62 ? 2.014 -31.047 -18.766 1 98.69 62 THR B O 1
ATOM 4396 N N . TRP B 1 63 ? 0.176 -30.047 -19.5 1 98.75 63 TRP B N 1
ATOM 4397 C CA . TRP B 1 63 ? -0.703 -30.594 -18.469 1 98.75 63 TRP B CA 1
ATOM 4398 C C . TRP B 1 63 ? -1.13 -32 -18.828 1 98.75 63 TRP B C 1
ATOM 4400 O O . TRP B 1 63 ? -1.848 -32.656 -18.062 1 98.75 63 TRP B O 1
ATOM 4410 N N . LYS B 1 64 ? -0.61 -32.562 -19.922 1 98.5 64 LYS B N 1
ATOM 4411 C CA . LYS B 1 64 ? -1.18 -33.781 -20.484 1 98.5 64 LYS B CA 1
ATOM 4412 C C . LYS B 1 64 ? -0.166 -34.938 -20.484 1 98.5 64 LYS B C 1
ATOM 4414 O O . LYS B 1 64 ? -0.277 -35.875 -21.266 1 98.5 64 LYS B O 1
ATOM 4419 N N . ASN B 1 65 ? 0.814 -34.812 -19.625 1 98.31 65 ASN B N 1
ATOM 4420 C CA . ASN B 1 65 ? 1.747 -35.938 -19.453 1 98.31 65 ASN B CA 1
ATOM 4421 C C . ASN B 1 65 ? 1.063 -37.156 -18.844 1 98.31 65 ASN B C 1
ATOM 4423 O O . ASN B 1 65 ? 0.248 -37.031 -17.938 1 98.31 65 ASN B O 1
ATOM 4427 N N . GLU B 1 66 ? 1.38 -38.344 -19.422 1 97.75 66 GLU B N 1
ATOM 4428 C CA . GLU B 1 66 ? 1.004 -39.531 -18.656 1 97.75 66 GLU B CA 1
ATOM 4429 C C . GLU B 1 66 ? 1.579 -39.5 -17.25 1 97.75 66 GLU B C 1
ATOM 4431 O O . GLU B 1 66 ? 2.73 -39.094 -17.047 1 97.75 66 GLU B O 1
ATOM 4436 N N . PRO B 1 67 ? 0.8 -39.906 -16.266 1 96.94 67 PRO B N 1
ATOM 4437 C CA . PRO B 1 67 ? 1.209 -39.719 -14.867 1 96.94 67 PRO B CA 1
ATOM 4438 C C . PRO B 1 67 ? 2.199 -40.781 -14.406 1 96.94 67 PRO B C 1
ATOM 4440 O O . PRO B 1 67 ? 1.91 -41.562 -13.477 1 96.94 67 PRO B O 1
ATOM 4443 N N . VAL B 1 68 ? 3.359 -40.844 -15.008 1 96.44 68 VAL B N 1
ATOM 4444 C CA . VAL B 1 68 ? 4.461 -41.719 -14.664 1 96.44 68 VAL B CA 1
ATOM 4445 C C . VAL B 1 68 ? 5.762 -40.938 -14.578 1 96.44 68 VAL B C 1
ATOM 4447 O O . VAL B 1 68 ? 5.945 -39.938 -15.289 1 96.44 68 VAL B O 1
ATOM 4450 N N . PRO B 1 69 ? 6.691 -41.344 -13.734 1 94.56 69 PRO B N 1
ATOM 4451 C CA . PRO B 1 69 ? 7.918 -40.594 -13.516 1 94.56 69 PRO B CA 1
ATOM 4452 C C . PRO B 1 69 ? 8.914 -40.719 -14.664 1 94.56 69 PRO B C 1
ATOM 4454 O O . PRO B 1 69 ? 9.852 -39.938 -14.773 1 94.56 69 PRO B O 1
ATOM 4457 N N . LYS B 1 70 ? 8.766 -41.812 -15.508 1 95.38 70 LYS B N 1
ATOM 4458 C CA . LYS B 1 70 ? 9.68 -42.062 -16.609 1 95.38 70 LYS B CA 1
ATOM 4459 C C . LYS B 1 70 ? 8.961 -42.719 -17.781 1 95.38 70 LYS B C 1
ATOM 4461 O O . LYS B 1 70 ? 8.047 -43.531 -17.594 1 95.38 70 LYS B O 1
ATOM 4466 N N . GLY B 1 71 ? 9.453 -42.406 -19 1 90.56 71 GLY B N 1
ATOM 4467 C CA . GLY B 1 71 ? 9.078 -43.062 -20.25 1 90.56 71 GLY B CA 1
ATOM 4468 C C . GLY B 1 71 ? 7.68 -42.688 -20.719 1 90.56 71 GLY B C 1
ATOM 4469 O O . GLY B 1 71 ? 7.336 -42.875 -21.891 1 90.56 71 GLY B O 1
ATOM 4470 N N . GLY B 1 72 ? 6.754 -42.375 -19.938 1 91.19 72 GLY B N 1
ATOM 4471 C CA . GLY B 1 72 ? 5.391 -42.031 -20.312 1 91.19 72 GLY B CA 1
ATOM 4472 C C . GLY B 1 72 ? 5.312 -41.031 -21.453 1 91.19 72 GLY B C 1
ATOM 4473 O O . GLY B 1 72 ? 6.277 -40.312 -21.719 1 91.19 72 GLY B O 1
ATOM 4474 N N . LEU B 1 73 ? 4.258 -41.062 -22.25 1 96.75 73 LEU B N 1
ATOM 4475 C CA . LEU B 1 73 ? 3.994 -40.062 -23.281 1 96.75 73 LEU B CA 1
ATOM 4476 C C . LEU B 1 73 ? 2.912 -39.094 -22.844 1 96.75 73 LEU B C 1
ATOM 4478 O O . LEU B 1 73 ? 3.076 -38.375 -21.844 1 96.75 73 LEU B O 1
ATOM 4482 N N . TYR B 1 74 ? 1.84 -39 -23.672 1 97.88 74 TYR B N 1
ATOM 4483 C CA . TYR B 1 74 ? 0.821 -38 -23.344 1 97.88 74 TYR B CA 1
ATOM 4484 C C . TYR B 1 74 ? -0.545 -38.656 -23.188 1 97.88 74 TYR B C 1
ATOM 4486 O O . TYR B 1 74 ? -0.773 -39.781 -23.672 1 97.88 74 TYR B O 1
ATOM 4494 N N . GLY B 1 75 ? -1.403 -38.094 -22.438 1 96.44 75 GLY B N 1
ATOM 4495 C CA . GLY B 1 75 ? -2.793 -38.469 -22.219 1 96.44 75 GLY B CA 1
ATOM 4496 C C . GLY B 1 75 ? -3.709 -37.281 -22.047 1 96.44 75 GLY B C 1
ATOM 4497 O O . GLY B 1 75 ? -3.508 -36.219 -22.672 1 96.44 75 GLY B O 1
ATOM 4498 N N . ASP B 1 76 ? -4.754 -37.469 -21.344 1 96.38 76 ASP B N 1
ATOM 4499 C CA . ASP B 1 76 ? -5.672 -36.375 -21.031 1 96.38 76 ASP B CA 1
ATOM 4500 C C . ASP B 1 76 ? -5.078 -35.438 -19.969 1 96.38 76 ASP B C 1
ATOM 4502 O O . ASP B 1 76 ? -4.059 -35.75 -19.359 1 96.38 76 ASP B O 1
ATOM 4506 N N . VAL B 1 77 ? -5.703 -34.312 -19.812 1 98.5 77 VAL B N 1
ATOM 4507 C CA . VAL B 1 77 ? -5.273 -33.406 -18.766 1 98.5 77 VAL B CA 1
ATOM 4508 C C . VAL B 1 77 ? -5.348 -34.094 -17.406 1 98.5 77 VAL B C 1
ATOM 4510 O O . VAL B 1 77 ? -6.355 -34.719 -17.078 1 98.5 77 VAL B O 1
ATOM 4513 N N . ASN B 1 78 ? -4.285 -34.062 -16.656 1 98.12 78 ASN B N 1
ATOM 4514 C CA . ASN B 1 78 ? -4.273 -34.594 -15.305 1 98.12 78 ASN B CA 1
ATOM 4515 C C . ASN B 1 78 ? -5.016 -33.688 -14.336 1 98.12 78 ASN B C 1
ATOM 4517 O O . ASN B 1 78 ? -4.598 -32.562 -14.102 1 98.12 78 ASN B O 1
ATOM 4521 N N . TYR B 1 79 ? -6.113 -34.188 -13.789 1 98.25 79 TYR B N 1
ATOM 4522 C CA . TYR B 1 79 ? -6.867 -33.406 -12.828 1 98.25 79 TYR B CA 1
ATOM 4523 C C . TYR B 1 79 ? -7.375 -34.281 -11.68 1 98.25 79 TYR B C 1
ATOM 4525 O O . TYR B 1 79 ? -7.328 -35.5 -11.758 1 98.25 79 TYR B O 1
ATOM 4533 N N . PHE B 1 80 ? -7.672 -33.656 -10.609 1 97.88 80 PHE B N 1
ATOM 4534 C CA . PHE B 1 80 ? -8.156 -34.281 -9.383 1 97.88 80 PHE B CA 1
ATOM 4535 C C . PHE B 1 80 ? -9.422 -33.594 -8.898 1 97.88 80 PHE B C 1
ATOM 4537 O O . PHE B 1 80 ? -9.406 -32.375 -8.594 1 97.88 80 PHE B O 1
ATOM 4544 N N . GLU B 1 81 ? -10.594 -34.281 -8.898 1 97.69 81 GLU B N 1
ATOM 4545 C CA . GLU B 1 81 ? -11.828 -33.75 -8.328 1 97.69 81 GLU B CA 1
ATOM 4546 C C . GLU B 1 81 ? -11.984 -34.188 -6.875 1 97.69 81 GLU B C 1
ATOM 4548 O O . GLU B 1 81 ? -12 -35.375 -6.562 1 97.69 81 GLU B O 1
ATOM 4553 N N . LEU B 1 82 ? -12.086 -33.188 -5.992 1 97.56 82 LEU B N 1
ATOM 4554 C CA . LEU B 1 82 ? -12.188 -33.469 -4.562 1 97.56 82 LEU B CA 1
ATOM 4555 C C . LEU B 1 82 ? -13.633 -33.781 -4.172 1 97.56 82 LEU B C 1
ATOM 4557 O O . LEU B 1 82 ? -14.547 -33.031 -4.523 1 97.56 82 LEU B O 1
ATOM 4561 N N . PRO B 1 83 ? -13.797 -34.9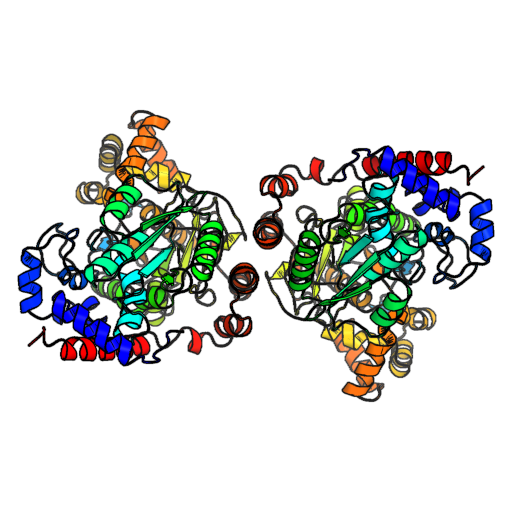06 -3.42 1 95.62 83 PRO B N 1
ATOM 4562 C CA . PRO B 1 83 ? -15.164 -35.281 -3.033 1 95.62 83 PRO B CA 1
ATOM 4563 C C . PRO B 1 83 ? -15.703 -34.406 -1.887 1 95.62 83 PRO B C 1
ATOM 4565 O O . PRO B 1 83 ? -14.922 -33.938 -1.061 1 95.62 83 PRO B O 1
ATOM 4568 N N . SER B 1 84 ? -17.016 -34.312 -1.803 1 95.88 84 SER B N 1
ATOM 4569 C CA . SER B 1 84 ? -17.672 -33.531 -0.77 1 95.88 84 SER B CA 1
ATOM 4570 C C . SER B 1 84 ? -17.406 -34.094 0.62 1 95.88 84 SER B C 1
ATOM 4572 O O . SER B 1 84 ? -17.375 -33.344 1.604 1 95.88 84 SER B O 1
ATOM 4574 N N . GLU B 1 85 ? -17.141 -35.438 0.713 1 94.62 85 GLU B N 1
ATOM 4575 C CA . GLU B 1 85 ? -16.812 -36.062 1.987 1 94.62 85 GLU B CA 1
ATOM 4576 C C . GLU B 1 85 ? -15.523 -35.5 2.57 1 94.62 85 GLU B C 1
ATOM 4578 O O . GLU B 1 85 ? -15.336 -35.5 3.787 1 94.62 85 GLU B O 1
ATOM 4583 N N . LEU B 1 86 ? -14.742 -35.031 1.692 1 96.69 86 LEU B N 1
ATOM 4584 C CA . LEU B 1 86 ? -13.469 -34.438 2.113 1 96.69 86 LEU B CA 1
ATOM 4585 C C . LEU B 1 86 ? -13.602 -32.938 2.295 1 96.69 86 LEU B C 1
ATOM 4587 O O . LEU B 1 86 ? -13.164 -32.375 3.309 1 96.69 86 LEU B O 1
ATOM 4591 N N . THR B 1 87 ? -14.289 -32.219 1.381 1 97.5 87 THR B N 1
ATOM 4592 C CA . THR B 1 87 ? -14.258 -30.766 1.355 1 97.5 87 THR B CA 1
ATOM 4593 C C . THR B 1 87 ? -15.344 -30.188 2.252 1 97.5 87 THR B C 1
ATOM 4595 O O . THR B 1 87 ? -15.266 -29.031 2.672 1 97.5 87 THR B O 1
ATOM 4598 N N . GLY B 1 88 ? -16.391 -30.891 2.465 1 96.88 88 GLY B N 1
ATOM 4599 C CA . GLY B 1 88 ? -17.484 -30.422 3.295 1 96.88 88 GLY B CA 1
ATOM 4600 C C . GLY B 1 88 ? -18.438 -29.5 2.561 1 96.88 88 GLY B C 1
ATOM 4601 O O . GLY B 1 88 ? -19.375 -28.953 3.158 1 96.88 88 GLY B O 1
ATOM 4602 N N . VAL B 1 89 ? -18.25 -29.266 1.247 1 98.19 89 VAL B N 1
ATOM 4603 C CA . VAL B 1 89 ? -19.141 -28.422 0.469 1 98.19 89 VAL B CA 1
ATOM 4604 C C . VAL B 1 89 ? -19.75 -29.219 -0.681 1 98.19 89 VAL B C 1
ATOM 4606 O O . VAL B 1 89 ? -19.203 -30.25 -1.083 1 98.19 89 VAL B O 1
ATOM 4609 N N . LYS B 1 90 ? -20.844 -28.75 -1.228 1 97.62 90 LYS B N 1
ATOM 4610 C CA . LYS B 1 90 ? -21.531 -29.453 -2.301 1 97.62 90 LYS B CA 1
ATOM 4611 C C . LYS B 1 90 ? -20.891 -29.172 -3.654 1 97.62 90 LYS B C 1
ATOM 4613 O O . LYS B 1 90 ? -20.938 -30 -4.559 1 97.62 90 LYS B O 1
ATOM 4618 N N . ALA B 1 91 ? -20.281 -28.016 -3.76 1 98.44 91 ALA B N 1
ATOM 4619 C CA . ALA B 1 91 ? -19.672 -27.609 -5.02 1 98.44 91 ALA B CA 1
ATOM 4620 C C . ALA B 1 91 ? -18.594 -28.609 -5.453 1 98.44 91 ALA B C 1
ATOM 4622 O O . ALA B 1 91 ? -17.906 -29.188 -4.609 1 98.44 91 ALA B O 1
ATOM 4623 N N . ARG B 1 92 ? -18.469 -28.797 -6.703 1 98.38 92 ARG B N 1
ATOM 4624 C CA . ARG B 1 92 ? -17.406 -29.641 -7.242 1 98.38 92 ARG B CA 1
ATOM 4625 C C . ARG B 1 92 ? -16.109 -28.859 -7.371 1 98.38 92 ARG B C 1
ATOM 4627 O O . ARG B 1 92 ? -16.016 -27.906 -8.148 1 98.38 92 ARG B O 1
ATOM 4634 N N . ILE B 1 93 ? -15.148 -29.219 -6.574 1 98.81 93 ILE B N 1
ATOM 4635 C CA . ILE B 1 93 ? -13.836 -28.578 -6.617 1 98.81 93 ILE B CA 1
ATOM 4636 C C . ILE B 1 93 ? -12.867 -29.438 -7.426 1 98.81 93 ILE B C 1
ATOM 4638 O O . ILE B 1 93 ? -12.594 -30.578 -7.062 1 98.81 93 ILE B O 1
ATOM 4642 N N . VAL B 1 94 ? -12.359 -28.875 -8.516 1 98.81 94 VAL B N 1
ATOM 4643 C CA . VAL B 1 94 ? -11.523 -29.609 -9.461 1 98.81 94 VAL B CA 1
ATOM 4644 C C . VAL B 1 94 ? -10.18 -28.906 -9.625 1 98.81 94 VAL B C 1
ATOM 4646 O O . VAL B 1 94 ? -10.141 -27.703 -9.867 1 98.81 94 VAL B O 1
ATOM 4649 N N . ALA B 1 95 ? -9.094 -29.672 -9.492 1 98.75 95 ALA B N 1
ATOM 4650 C CA . ALA B 1 95 ? -7.758 -29.094 -9.586 1 98.75 95 ALA B CA 1
ATOM 4651 C C . ALA B 1 95 ? -6.941 -29.766 -10.68 1 98.75 95 ALA B C 1
ATOM 4653 O O . ALA B 1 95 ? -6.969 -31 -10.82 1 98.75 95 ALA B O 1
ATOM 4654 N N . LEU B 1 96 ? -6.277 -28.938 -11.531 1 98.81 96 LEU B N 1
ATOM 4655 C CA . LEU B 1 96 ? -5.234 -29.516 -12.359 1 98.81 96 LEU B CA 1
ATOM 4656 C C . LEU B 1 96 ? -4.062 -30 -11.508 1 98.81 96 LEU B C 1
ATOM 4658 O O . LEU B 1 96 ? -3.752 -29.391 -10.484 1 98.81 96 LEU B O 1
ATOM 4662 N N . VAL B 1 97 ? -3.355 -31.047 -11.961 1 98.56 97 VAL B N 1
ATOM 4663 C CA . VAL B 1 97 ? -2.291 -31.656 -11.164 1 98.56 97 VAL B CA 1
ATOM 4664 C C . VAL B 1 97 ? -0.933 -31.312 -11.773 1 98.56 97 VAL B C 1
ATOM 4666 O O . VAL B 1 97 ? -0.57 -31.844 -12.828 1 98.56 97 VAL B O 1
ATOM 4669 N N . GLY B 1 98 ? -0.108 -30.562 -11.039 1 97.5 98 GLY B N 1
ATOM 4670 C CA . GLY B 1 98 ? 1.159 -30.047 -11.539 1 97.5 98 GLY B CA 1
ATOM 4671 C C . GLY B 1 98 ? 2.322 -30.984 -11.289 1 97.5 98 GLY B C 1
ATOM 4672 O O . GLY B 1 98 ? 3.412 -30.797 -11.828 1 97.5 98 GLY B O 1
ATOM 4673 N N . LYS B 1 99 ? 2.146 -32.062 -10.602 1 97.12 99 LYS B N 1
ATOM 4674 C CA . LYS B 1 99 ? 3.207 -32.969 -10.195 1 97.12 99 LYS B CA 1
ATOM 4675 C C . LYS B 1 99 ? 3.891 -33.594 -11.406 1 97.12 99 LYS B C 1
ATOM 4677 O O . LYS B 1 99 ? 5.082 -33.938 -11.359 1 97.12 99 LYS B O 1
ATOM 4682 N N . TRP B 1 100 ? 3.182 -33.688 -12.484 1 97.5 100 TRP B N 1
ATOM 4683 C CA . TRP B 1 100 ? 3.652 -34.531 -13.578 1 97.5 100 TRP B CA 1
ATOM 4684 C C . TRP B 1 100 ? 4.398 -33.719 -14.625 1 97.5 100 TRP B C 1
ATOM 4686 O O . TRP B 1 100 ? 4.691 -34.219 -15.711 1 97.5 100 TRP B O 1
ATOM 4696 N N . PHE B 1 101 ? 4.688 -32.5 -14.344 1 97.88 101 PHE B N 1
ATOM 4697 C CA . PHE B 1 101 ? 5.629 -31.688 -15.125 1 97.88 101 PHE B CA 1
ATOM 4698 C C . PHE B 1 101 ? 7.066 -32.062 -14.766 1 97.88 101 PHE B C 1
ATOM 4700 O O . PHE B 1 101 ? 7.328 -32.625 -13.703 1 97.88 101 PHE B O 1
ATOM 4707 N N . PRO B 1 102 ? 7.988 -31.734 -15.711 1 96.31 102 PRO B N 1
ATOM 4708 C CA . PRO B 1 102 ? 9.383 -31.812 -15.273 1 96.31 102 PRO B CA 1
ATOM 4709 C C . PRO B 1 102 ? 9.648 -31.016 -14 1 96.31 102 PRO B C 1
ATOM 4711 O O . PRO B 1 102 ? 9.078 -29.922 -13.812 1 96.31 102 PRO B O 1
ATOM 4714 N N . THR B 1 103 ? 10.477 -31.516 -13.117 1 93.31 103 THR B N 1
ATOM 4715 C CA . THR B 1 103 ? 10.867 -30.938 -11.836 1 93.31 103 THR B CA 1
ATOM 4716 C C . THR B 1 103 ? 9.711 -31 -10.836 1 93.31 103 THR B C 1
ATOM 4718 O O . THR B 1 103 ? 9.82 -30.484 -9.727 1 93.31 103 THR B O 1
ATOM 4721 N N . GLY B 1 104 ? 8.547 -31.547 -11.219 1 94.62 104 GLY B N 1
ATOM 4722 C CA . GLY B 1 104 ? 7.457 -31.812 -10.297 1 94.62 104 GLY B CA 1
ATOM 4723 C C . GLY B 1 104 ? 6.531 -30.625 -10.109 1 94.62 104 GLY B C 1
ATOM 4724 O O . GLY B 1 104 ? 5.742 -30.594 -9.156 1 94.62 104 GLY B O 1
ATOM 4725 N N . SER B 1 105 ? 6.625 -29.625 -10.922 1 95.25 105 SER B N 1
ATOM 4726 C CA . SER B 1 105 ? 5.793 -28.422 -10.805 1 95.25 105 SER B CA 1
ATOM 4727 C C . SER B 1 105 ? 5.566 -27.766 -12.164 1 95.25 105 SER B C 1
ATOM 4729 O O . SER B 1 105 ? 6.457 -27.766 -13.016 1 95.25 105 SER B O 1
ATOM 4731 N N . HIS B 1 106 ? 4.434 -27.125 -12.297 1 96.31 106 HIS B N 1
ATOM 4732 C CA . HIS B 1 106 ? 4.109 -26.469 -13.57 1 96.31 106 HIS B CA 1
ATOM 4733 C C . HIS B 1 106 ? 4.91 -25.188 -13.758 1 96.31 106 HIS B C 1
ATOM 4735 O O . HIS B 1 106 ? 4.816 -24.547 -14.797 1 96.31 106 HIS B O 1
ATOM 4741 N N . LYS B 1 107 ? 5.762 -24.812 -12.82 1 95.56 107 LYS B N 1
ATOM 4742 C CA . LYS B 1 107 ? 6.523 -23.562 -12.914 1 95.56 107 LYS B CA 1
ATOM 4743 C C . LYS B 1 107 ? 7.508 -23.609 -14.078 1 95.56 107 LYS B C 1
ATOM 4745 O O . LYS B 1 107 ? 7.965 -22.562 -14.547 1 95.56 107 LYS B O 1
ATOM 4750 N N . VAL B 1 108 ? 7.848 -24.766 -14.586 1 97.88 108 VAL B N 1
ATOM 4751 C CA . VAL B 1 108 ? 8.68 -24.891 -15.773 1 97.88 108 VAL B CA 1
ATOM 4752 C C . VAL B 1 108 ? 7.992 -24.219 -16.953 1 97.88 108 VAL B C 1
ATOM 4754 O O . VAL B 1 108 ? 8.656 -23.688 -17.859 1 97.88 108 VAL B O 1
ATOM 4757 N N . GLY B 1 109 ? 6.703 -24.266 -16.953 1 98.44 109 GLY B N 1
ATOM 4758 C CA . GLY B 1 109 ? 5.965 -23.578 -18 1 98.44 109 GLY B CA 1
ATOM 4759 C C . GLY B 1 109 ? 6.098 -22.078 -17.938 1 98.44 109 GLY B C 1
ATOM 4760 O O . GLY B 1 109 ? 6.336 -21.422 -18.938 1 98.44 109 GLY B O 1
ATOM 4761 N N . ALA B 1 110 ? 5.941 -21.547 -16.719 1 97.5 110 ALA B N 1
ATOM 4762 C CA . ALA B 1 110 ? 6.086 -20.109 -16.516 1 97.5 110 ALA B CA 1
ATOM 4763 C C . ALA B 1 110 ? 7.465 -19.625 -16.953 1 97.5 110 ALA B C 1
ATOM 4765 O O . ALA B 1 110 ? 7.582 -18.625 -17.656 1 97.5 110 ALA B O 1
ATOM 4766 N N . THR B 1 111 ? 8.508 -20.344 -16.562 1 98.25 111 THR B N 1
ATOM 4767 C CA . THR B 1 111 ? 9.875 -19.938 -16.875 1 98.25 111 THR B CA 1
ATOM 4768 C C . THR B 1 111 ? 10.156 -20.078 -18.359 1 98.25 111 THR B C 1
ATOM 4770 O O . THR B 1 111 ? 10.906 -19.297 -18.938 1 98.25 111 THR B O 1
ATOM 4773 N N . PHE B 1 112 ? 9.531 -21.125 -19 1 98.62 112 PHE B N 1
ATOM 4774 C CA . PHE B 1 112 ? 9.609 -21.266 -20.453 1 98.62 112 PHE B CA 1
ATOM 4775 C C . PHE B 1 112 ? 9.047 -20.047 -21.141 1 98.62 112 PHE B C 1
ATOM 4777 O O . PHE B 1 112 ? 9.664 -19.5 -22.062 1 98.62 112 PHE B O 1
ATOM 4784 N N . GLY B 1 113 ? 7.918 -19.609 -20.656 1 98.19 113 GLY B N 1
ATOM 4785 C CA . GLY B 1 113 ? 7.262 -18.453 -21.234 1 98.19 113 GLY B CA 1
ATOM 4786 C C . GLY B 1 113 ? 8.094 -17.188 -21.125 1 98.19 113 GLY B C 1
ATOM 4787 O O . GLY B 1 113 ? 7.965 -16.281 -21.969 1 98.19 113 GLY B O 1
ATOM 4788 N N . CYS B 1 114 ? 8.984 -17.141 -20.188 1 98 114 CYS B N 1
ATOM 4789 C CA . CYS B 1 114 ? 9.805 -15.945 -19.969 1 98 114 CYS B CA 1
ATOM 4790 C C . CYS B 1 114 ? 11.094 -16.031 -20.781 1 98 114 CYS B C 1
ATOM 4792 O O . CYS B 1 114 ? 11.539 -15.031 -21.359 1 98 114 CYS B O 1
ATOM 4794 N N . LEU B 1 115 ? 11.719 -17.156 -20.906 1 98.31 115 LEU B N 1
ATOM 4795 C CA . LEU B 1 115 ? 13.062 -17.328 -21.453 1 98.31 115 LEU B CA 1
ATOM 4796 C C . LEU B 1 115 ? 13.008 -17.484 -22.969 1 98.31 115 LEU B C 1
ATOM 4798 O O . LEU B 1 115 ? 13.758 -16.828 -23.703 1 98.31 115 LEU B O 1
ATOM 4802 N N . VAL B 1 116 ? 12.125 -18.312 -23.484 1 98.44 116 VAL B N 1
ATOM 4803 C CA . VAL B 1 116 ? 12.148 -18.766 -24.875 1 98.44 116 VAL B CA 1
ATOM 4804 C C . VAL B 1 116 ? 11.867 -17.578 -25.812 1 98.44 116 VAL B C 1
ATOM 4806 O O . VAL B 1 116 ? 12.555 -17.406 -26.812 1 98.44 116 VAL B O 1
ATOM 4809 N N . PRO B 1 117 ? 10.875 -16.734 -25.484 1 97.88 117 PRO B N 1
ATOM 4810 C CA . PRO B 1 117 ? 10.68 -15.578 -26.359 1 97.88 117 PRO B CA 1
ATOM 4811 C C . PRO B 1 117 ? 11.945 -14.734 -26.531 1 97.88 117 PRO B C 1
ATOM 4813 O O . PRO B 1 117 ? 12.195 -14.195 -27.609 1 97.88 117 PRO B O 1
ATOM 4816 N N . ARG B 1 118 ? 12.75 -14.68 -25.484 1 97.31 118 ARG B N 1
ATOM 4817 C CA . ARG B 1 118 ? 13.984 -13.906 -25.547 1 97.31 118 ARG B CA 1
ATOM 4818 C C . ARG B 1 118 ? 15.047 -14.641 -26.359 1 97.31 118 ARG B C 1
ATOM 4820 O O . ARG B 1 118 ? 15.875 -14.016 -27.016 1 97.31 118 ARG B O 1
ATOM 4827 N N . LEU B 1 119 ? 15.023 -15.93 -26.312 1 97.62 119 LEU B N 1
ATOM 4828 C CA . LEU B 1 119 ? 15.969 -16.734 -27.078 1 97.62 119 LEU B CA 1
ATOM 4829 C C . LEU B 1 119 ? 15.68 -16.641 -28.578 1 97.62 119 LEU B C 1
ATOM 4831 O O . LEU B 1 119 ? 16.594 -16.422 -29.375 1 97.62 119 LEU B O 1
ATOM 4835 N N . VAL B 1 120 ? 14.438 -16.688 -28.969 1 98.12 120 VAL B N 1
ATOM 4836 C CA . VAL B 1 120 ? 14.094 -16.828 -30.375 1 98.12 120 VAL B CA 1
ATOM 4837 C C . VAL B 1 120 ? 14.016 -15.445 -31.016 1 98.12 120 VAL B C 1
ATOM 4839 O O . VAL B 1 120 ? 13.828 -15.328 -32.25 1 98.12 120 VAL B O 1
ATOM 4842 N N . THR B 1 121 ? 14.172 -14.406 -30.234 1 97.69 121 THR B N 1
ATOM 4843 C CA . THR B 1 121 ? 14.289 -13.055 -30.781 1 97.69 121 THR B CA 1
ATOM 4844 C C . THR B 1 121 ? 15.727 -12.562 -30.703 1 97.69 121 THR B C 1
ATOM 4846 O O . THR B 1 121 ? 16.062 -11.531 -31.281 1 97.69 121 THR B O 1
ATOM 4849 N N . GLY B 1 122 ? 16.562 -13.281 -29.984 1 97.88 122 GLY B N 1
ATOM 4850 C CA . GLY B 1 122 ? 17.953 -12.883 -29.797 1 97.88 122 GLY B CA 1
ATOM 4851 C C . GLY B 1 122 ? 18.125 -11.844 -28.703 1 97.88 122 GLY B C 1
ATOM 4852 O O . GLY B 1 122 ? 19.156 -11.18 -28.625 1 97.88 122 GLY B O 1
ATOM 4853 N N . GLN B 1 123 ? 17.188 -11.711 -27.844 1 97.5 123 GLN B N 1
ATOM 4854 C CA . GLN B 1 123 ? 17.266 -10.758 -26.75 1 97.5 123 GLN B CA 1
ATOM 4855 C C . GLN B 1 123 ? 18.016 -11.352 -25.562 1 97.5 123 GLN B C 1
ATOM 4857 O O . GLN B 1 123 ? 18.375 -10.633 -24.625 1 97.5 123 GLN B O 1
ATOM 4862 N N . PHE B 1 124 ? 18.266 -12.633 -25.594 1 97.75 124 PHE B N 1
ATOM 4863 C CA . PHE B 1 124 ? 19.109 -13.336 -24.625 1 97.75 124 PHE B CA 1
ATOM 4864 C C . PHE B 1 124 ? 20.188 -14.148 -25.344 1 97.75 124 PHE B C 1
ATOM 4866 O O . PHE B 1 124 ? 19.891 -14.977 -26.188 1 97.75 124 PHE B O 1
ATOM 4873 N N . ASP B 1 125 ? 21.438 -13.891 -25.016 1 97.88 125 ASP B N 1
ATOM 4874 C CA . ASP B 1 125 ? 22.562 -14.609 -25.594 1 97.88 125 ASP B CA 1
ATOM 4875 C C . ASP B 1 125 ? 22.953 -15.812 -24.75 1 97.88 125 ASP B C 1
ATOM 4877 O O . ASP B 1 125 ? 23.625 -15.672 -23.734 1 97.88 125 ASP B O 1
ATOM 4881 N N . PRO B 1 126 ? 22.562 -17.031 -25.156 1 97.56 126 PRO B N 1
ATOM 4882 C CA . PRO B 1 126 ? 22.812 -18.219 -24.344 1 97.56 126 PRO B CA 1
ATOM 4883 C C . PRO B 1 126 ? 24.312 -18.562 -24.25 1 97.56 126 PRO B C 1
ATOM 4885 O O . PRO B 1 126 ? 24.703 -19.391 -23.438 1 97.56 126 PRO B O 1
ATOM 4888 N N . THR B 1 127 ? 25.109 -17.922 -25 1 96.69 127 THR B N 1
ATOM 4889 C CA . THR B 1 127 ? 26.516 -18.266 -25.031 1 96.69 127 THR B CA 1
ATOM 4890 C C . THR B 1 127 ? 27.312 -17.375 -24.078 1 96.69 127 THR B C 1
ATOM 4892 O O . THR B 1 127 ? 28.406 -17.766 -23.625 1 96.69 127 THR B O 1
ATOM 4895 N N . THR B 1 128 ? 26.828 -16.203 -23.797 1 96.44 128 THR B N 1
ATOM 4896 C CA . THR B 1 128 ? 27.656 -15.281 -23.016 1 96.44 128 THR B CA 1
ATOM 4897 C C . THR B 1 128 ? 26.891 -14.781 -21.781 1 96.44 128 THR B C 1
ATOM 4899 O O . THR B 1 128 ? 27.5 -14.352 -20.812 1 96.44 128 THR B O 1
ATOM 4902 N N . GLN B 1 129 ? 25.625 -14.805 -21.891 1 97.56 129 GLN B N 1
ATOM 4903 C CA . GLN B 1 129 ? 24.828 -14.25 -20.797 1 97.56 129 GLN B CA 1
ATOM 4904 C C . GLN B 1 129 ? 24.328 -15.344 -19.859 1 97.56 129 GLN B C 1
ATOM 4906 O O . GLN B 1 129 ? 24.234 -16.516 -20.266 1 97.56 129 GLN B O 1
ATOM 4911 N N . LYS B 1 130 ? 24.062 -15 -18.625 1 97.44 130 LYS B N 1
ATOM 4912 C CA . LYS B 1 130 ? 23.469 -15.891 -17.641 1 97.44 130 LYS B CA 1
ATOM 4913 C C . LYS B 1 130 ? 22.031 -15.5 -17.328 1 97.44 130 LYS B C 1
ATOM 4915 O O . LYS B 1 130 ? 21.719 -14.312 -17.188 1 97.44 130 LYS B O 1
ATOM 4920 N N . ALA B 1 131 ? 21.188 -16.484 -17.312 1 98 131 ALA B N 1
ATOM 4921 C CA . ALA B 1 131 ? 19.797 -16.25 -16.922 1 98 131 ALA B CA 1
ATOM 4922 C C . ALA B 1 131 ? 19.641 -16.25 -15.414 1 98 131 ALA B C 1
ATOM 4924 O O . ALA B 1 131 ? 19.953 -17.234 -14.75 1 98 131 ALA B O 1
ATOM 4925 N N . VAL B 1 132 ? 19.141 -15.141 -14.859 1 97.44 132 VAL B N 1
ATOM 4926 C CA . VAL B 1 132 ? 18.969 -15.023 -13.414 1 97.44 132 VAL B CA 1
ATOM 4927 C C . VAL B 1 132 ? 17.5 -15.281 -13.055 1 97.44 132 VAL B C 1
ATOM 4929 O O . VAL B 1 132 ? 16.594 -14.656 -13.617 1 97.44 132 VAL B O 1
ATOM 4932 N N . TRP B 1 133 ? 17.328 -16.188 -12.141 1 97.12 133 TRP B N 1
ATOM 4933 C CA . TRP B 1 133 ? 15.984 -16.594 -11.742 1 97.12 133 TRP B CA 1
ATOM 4934 C C . TRP B 1 133 ? 15.734 -16.297 -10.273 1 97.12 133 TRP B C 1
ATOM 4936 O O . TRP B 1 133 ? 15.898 -17.172 -9.414 1 97.12 133 TRP B O 1
ATOM 4946 N N . PRO B 1 134 ? 15.156 -15.078 -9.938 1 94 134 PRO B N 1
ATOM 4947 C CA . PRO B 1 134 ? 14.812 -14.742 -8.555 1 94 134 PRO B CA 1
ATOM 4948 C C . PRO B 1 134 ? 13.453 -15.297 -8.141 1 94 134 PRO B C 1
ATOM 4950 O O . PRO B 1 134 ? 12.477 -15.18 -8.883 1 94 134 PRO B O 1
ATOM 4953 N N . SER B 1 135 ? 13.438 -15.938 -6.973 1 87.25 135 SER B N 1
ATOM 4954 C CA . SER B 1 135 ? 12.156 -16.484 -6.531 1 87.25 135 SER B CA 1
ATOM 4955 C C . SER B 1 135 ? 12.203 -16.922 -5.07 1 87.25 135 SER B C 1
ATOM 4957 O O . SER B 1 135 ? 13.289 -17 -4.484 1 87.25 135 SER B O 1
ATOM 4959 N N . THR B 1 136 ? 11.023 -17.172 -4.547 1 78 136 THR B N 1
ATOM 4960 C CA . THR B 1 136 ? 10.945 -17.797 -3.227 1 78 136 THR B CA 1
ATOM 4961 C C . THR B 1 136 ? 10.57 -19.266 -3.336 1 78 136 THR B C 1
ATOM 4963 O O . THR B 1 136 ? 10.469 -19.969 -2.324 1 78 136 THR B O 1
ATOM 4966 N N . GLY B 1 137 ? 10.516 -19.734 -4.645 1 78.81 137 GLY B N 1
ATOM 4967 C CA . GLY B 1 137 ? 10.008 -21.094 -4.707 1 78.81 137 GLY B CA 1
ATOM 4968 C C . GLY B 1 137 ? 10.383 -21.828 -5.984 1 78.81 137 GLY B C 1
ATOM 4969 O O . GLY B 1 137 ? 11.555 -21.828 -6.375 1 78.81 137 GLY B O 1
ATOM 4970 N N . ASN B 1 138 ? 9.359 -22.484 -6.586 1 88.12 138 ASN B N 1
ATOM 4971 C CA . ASN B 1 138 ? 9.516 -23.422 -7.691 1 88.12 138 ASN B CA 1
ATOM 4972 C C . ASN B 1 138 ? 9.883 -22.703 -8.984 1 88.12 138 ASN B C 1
ATOM 4974 O O . ASN B 1 138 ? 10.352 -23.344 -9.938 1 88.12 138 ASN B O 1
ATOM 4978 N N . TYR B 1 139 ? 9.75 -21.453 -9 1 93.31 139 TYR B N 1
ATOM 4979 C CA . TYR B 1 139 ? 10.086 -20.703 -10.211 1 93.31 139 TYR B CA 1
ATOM 4980 C C . TYR B 1 139 ? 11.586 -20.781 -10.492 1 93.31 139 TYR B C 1
ATOM 4982 O O . TYR B 1 139 ? 12 -21 -11.625 1 93.31 139 TYR B O 1
ATOM 4990 N N . CYS B 1 140 ? 12.375 -20.656 -9.461 1 92.94 140 CYS B N 1
ATOM 4991 C CA . CYS B 1 140 ? 13.82 -20.703 -9.664 1 92.94 140 CYS B CA 1
ATOM 4992 C C . CYS B 1 140 ? 14.258 -22.094 -10.117 1 92.94 140 CYS B C 1
ATOM 4994 O O . CYS B 1 140 ? 15.164 -22.219 -10.938 1 92.94 140 CYS B O 1
ATOM 4996 N N . ARG B 1 141 ? 13.578 -23.109 -9.609 1 92.94 141 ARG B N 1
ATOM 4997 C CA . ARG B 1 141 ? 13.859 -24.469 -10.031 1 92.94 141 ARG B CA 1
ATOM 4998 C C . ARG B 1 141 ? 13.531 -24.672 -11.508 1 92.94 141 ARG B C 1
ATOM 5000 O O . ARG B 1 141 ? 14.336 -25.203 -12.266 1 92.94 141 ARG B O 1
ATOM 5007 N N . GLY B 1 142 ? 12.359 -24.219 -11.828 1 96.25 142 GLY B N 1
ATOM 5008 C CA . GLY B 1 142 ? 11.945 -24.312 -13.219 1 96.25 142 GLY B CA 1
ATOM 5009 C C . GLY B 1 142 ? 12.844 -23.547 -14.164 1 96.25 142 GLY B C 1
ATOM 5010 O O . GLY B 1 142 ? 13.148 -24.016 -15.266 1 96.25 142 GLY B O 1
ATOM 5011 N N . GLY B 1 143 ? 13.273 -22.406 -13.727 1 97.69 143 GLY B N 1
ATOM 5012 C CA . GLY B 1 143 ? 14.141 -21.578 -14.539 1 97.69 143 GLY B CA 1
ATOM 5013 C C . GLY B 1 143 ? 15.516 -22.172 -14.758 1 97.69 143 GLY B C 1
ATOM 5014 O O . GLY B 1 143 ? 16.016 -22.219 -15.891 1 97.69 143 GLY B O 1
ATOM 5015 N N . ALA B 1 144 ? 16.109 -22.609 -13.656 1 96.56 144 ALA B N 1
ATOM 5016 C CA . ALA B 1 144 ? 17.422 -23.25 -13.75 1 96.56 144 ALA B CA 1
ATOM 5017 C C . ALA B 1 144 ? 17.359 -24.5 -14.641 1 96.56 144 ALA B C 1
ATOM 5019 O O . ALA B 1 144 ? 18.25 -24.719 -15.453 1 96.56 144 ALA B O 1
ATOM 5020 N N . TYR B 1 145 ? 16.328 -25.266 -14.492 1 97.12 145 TYR B N 1
ATOM 5021 C CA . TYR B 1 145 ? 16.125 -26.469 -15.281 1 97.12 145 TYR B CA 1
ATOM 5022 C C . TYR B 1 145 ? 16.031 -26.141 -16.766 1 97.12 145 TYR B C 1
ATOM 5024 O O . TYR B 1 145 ? 16.766 -26.703 -17.578 1 97.12 145 TYR B O 1
ATOM 5032 N N . ASN B 1 146 ? 15.156 -25.203 -17.094 1 98.06 146 ASN B N 1
ATOM 5033 C CA . ASN B 1 146 ? 14.977 -24.828 -18.484 1 98.06 146 ASN B CA 1
ATOM 5034 C C . ASN B 1 146 ? 16.25 -24.219 -19.078 1 98.06 146 ASN B C 1
ATOM 5036 O O . ASN B 1 146 ? 16.547 -24.438 -20.25 1 98.06 146 ASN B O 1
ATOM 5040 N N . ALA B 1 147 ? 16.891 -23.422 -18.25 1 97.81 147 ALA B N 1
ATOM 5041 C CA . ALA B 1 147 ? 18.156 -22.859 -18.719 1 97.81 147 ALA B CA 1
ATOM 5042 C C . ALA B 1 147 ? 19.125 -23.969 -19.125 1 97.81 147 ALA B C 1
ATOM 5044 O O . ALA B 1 147 ? 19.75 -23.891 -20.188 1 97.81 147 ALA B O 1
ATOM 5045 N N . GLN B 1 148 ? 19.219 -24.938 -18.328 1 96.75 148 GLN B N 1
ATOM 5046 C CA . GLN B 1 148 ? 20.109 -26.062 -18.609 1 96.75 148 GLN B CA 1
ATOM 5047 C C . GLN B 1 148 ? 19.672 -26.797 -19.875 1 96.75 148 GLN B C 1
ATOM 5049 O O . GLN B 1 148 ? 20.5 -27.125 -20.734 1 96.75 148 GLN B O 1
ATOM 5054 N N . LEU B 1 149 ? 18.422 -27.062 -20 1 97.75 149 LEU B N 1
ATOM 5055 C CA . LEU B 1 149 ? 17.891 -27.766 -21.156 1 97.75 149 LEU B CA 1
ATOM 5056 C C . LEU B 1 149 ? 18.172 -26.984 -22.438 1 97.75 149 LEU B C 1
ATOM 5058 O O . LEU B 1 149 ? 18.344 -27.578 -23.516 1 97.75 149 LEU B O 1
ATOM 5062 N N . LEU B 1 150 ? 18.219 -25.656 -22.328 1 98.06 150 LEU B N 1
ATOM 5063 C CA . LEU B 1 150 ? 18.328 -24.797 -23.484 1 98.06 150 LEU B CA 1
ATOM 5064 C C . LEU B 1 150 ? 19.781 -24.344 -23.688 1 98.06 150 LEU B C 1
ATOM 5066 O O . LEU B 1 150 ? 20.047 -23.438 -24.484 1 98.06 150 LEU B O 1
ATOM 5070 N N . GLY B 1 151 ? 20.656 -24.922 -22.922 1 96.19 151 GLY B N 1
ATOM 5071 C CA . GLY B 1 151 ? 22.078 -24.688 -23.094 1 96.19 151 GLY B CA 1
ATOM 5072 C C . GLY B 1 151 ? 22.516 -23.328 -22.578 1 96.19 151 GLY B C 1
ATOM 5073 O O . GLY B 1 151 ? 23.391 -22.688 -23.172 1 96.19 151 GLY B O 1
ATOM 5074 N N . CYS B 1 152 ? 21.891 -22.859 -21.594 1 96.25 152 CYS B N 1
ATOM 5075 C CA . CYS B 1 152 ? 22.188 -21.562 -21 1 96.25 152 CYS B CA 1
ATOM 5076 C C . CYS B 1 152 ? 22.766 -21.734 -19.594 1 96.25 152 CYS B C 1
ATOM 5078 O O . CYS B 1 152 ? 22.453 -22.703 -18.906 1 96.25 152 CYS B O 1
ATOM 5080 N N . GLU B 1 153 ? 23.641 -20.797 -19.203 1 96.19 153 GLU B N 1
ATOM 5081 C CA . GLU B 1 153 ? 24.031 -20.688 -17.797 1 96.19 153 GLU B CA 1
ATOM 5082 C C . GLU B 1 153 ? 22.969 -19.953 -17 1 96.19 153 GLU B C 1
ATOM 5084 O O . GLU B 1 153 ? 22.234 -19.109 -17.531 1 96.19 153 GLU B O 1
ATOM 5089 N N . SER B 1 154 ? 22.906 -20.312 -15.719 1 97.19 154 SER B N 1
ATOM 5090 C CA . SER B 1 154 ? 21.859 -19.688 -14.914 1 97.19 154 SER B CA 1
ATOM 5091 C C . SER B 1 154 ? 22.359 -19.391 -13.5 1 97.19 154 SER B C 1
ATOM 5093 O O . SER B 1 154 ? 23.344 -19.984 -13.047 1 97.19 154 SER B O 1
ATOM 5095 N N . ILE B 1 155 ? 21.766 -18.406 -12.883 1 95.62 155 ILE B N 1
ATOM 5096 C CA . ILE B 1 155 ? 21.906 -18.062 -11.477 1 95.62 155 ILE B CA 1
ATOM 5097 C C . ILE B 1 155 ? 20.562 -18.125 -10.773 1 95.62 155 ILE B C 1
ATOM 5099 O O . ILE B 1 155 ? 19.578 -17.531 -11.234 1 95.62 155 ILE B O 1
ATOM 5103 N N . ALA B 1 156 ? 20.531 -18.891 -9.695 1 94.94 156 ALA B N 1
ATOM 5104 C CA . ALA B 1 156 ? 19.312 -18.969 -8.891 1 94.94 156 ALA B CA 1
ATOM 5105 C C . ALA B 1 156 ? 19.438 -18.109 -7.637 1 94.94 156 ALA B C 1
ATOM 5107 O O . ALA B 1 156 ? 20.453 -18.156 -6.941 1 94.94 156 ALA B O 1
ATOM 5108 N N . ILE B 1 157 ? 18.422 -17.25 -7.41 1 92.31 157 ILE B N 1
ATOM 5109 C CA . ILE B 1 157 ? 18.359 -16.438 -6.199 1 92.31 157 ILE B CA 1
ATOM 5110 C C . ILE B 1 157 ? 17.141 -16.812 -5.379 1 92.31 157 ILE B C 1
ATOM 5112 O O . ILE B 1 157 ? 16.016 -16.766 -5.879 1 92.31 157 ILE B O 1
ATOM 5116 N N . LEU B 1 158 ? 17.312 -17.141 -4.086 1 87.94 158 LEU B N 1
ATOM 5117 C CA . LEU B 1 158 ? 16.188 -17.453 -3.209 1 87.94 158 LEU B CA 1
ATOM 5118 C C . LEU B 1 158 ? 16.547 -17.172 -1.751 1 87.94 158 LEU B C 1
ATOM 5120 O O . LEU B 1 158 ? 17.719 -17.172 -1.385 1 87.94 158 LEU B O 1
ATOM 5124 N N . PRO B 1 159 ? 15.5 -17.031 -0.901 1 85.5 159 PRO B N 1
ATOM 5125 C CA . PRO B 1 159 ? 15.781 -16.812 0.521 1 85.5 159 PRO B CA 1
ATOM 5126 C C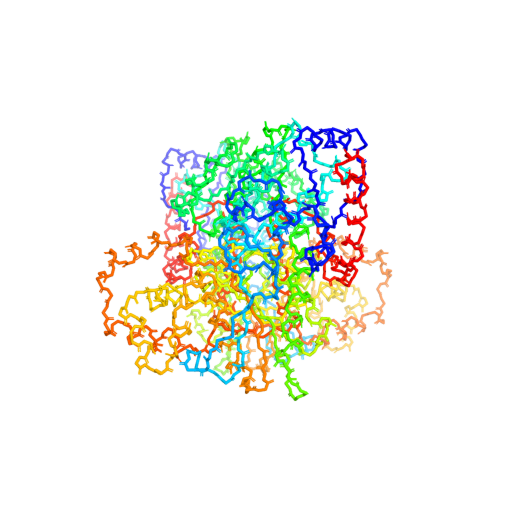 . PRO B 1 159 ? 16.484 -18 1.166 1 85.5 159 PRO B C 1
ATOM 5128 O O . PRO B 1 159 ? 16.188 -19.156 0.848 1 85.5 159 PRO B O 1
ATOM 5131 N N . GLU B 1 160 ? 17.266 -17.703 2.129 1 82.75 160 GLU B N 1
ATOM 5132 C CA . GLU B 1 160 ? 18.078 -18.734 2.783 1 82.75 160 GLU B CA 1
ATOM 5133 C C . GLU B 1 160 ? 17.219 -19.688 3.6 1 82.75 160 GLU B C 1
ATOM 5135 O O . GLU B 1 160 ? 17.625 -20.812 3.889 1 82.75 160 GLU B O 1
ATOM 5140 N N . GLY B 1 161 ? 16.062 -19.219 3.908 1 74.56 161 GLY B N 1
ATOM 5141 C CA . GLY B 1 161 ? 15.203 -20.016 4.762 1 74.56 161 GLY B CA 1
ATOM 5142 C C . GLY B 1 161 ? 14.383 -21.031 3.994 1 74.56 161 GLY B C 1
ATOM 5143 O O . GLY B 1 161 ? 13.586 -21.766 4.582 1 74.56 161 GLY B O 1
ATOM 5144 N N . MET B 1 162 ? 14.641 -21.297 2.707 1 76.69 162 MET B N 1
ATOM 5145 C CA . MET B 1 162 ? 13.852 -22.234 1.924 1 76.69 162 MET B CA 1
ATOM 5146 C C . MET B 1 162 ? 14.32 -23.672 2.164 1 76.69 162 MET B C 1
ATOM 5148 O O . MET B 1 162 ? 15.375 -23.891 2.768 1 76.69 162 MET B O 1
ATOM 5152 N N . SER B 1 163 ? 13.586 -24.656 1.652 1 73 163 SER B N 1
ATOM 5153 C CA . SER B 1 163 ? 13.797 -26.062 1.959 1 73 163 SER B CA 1
ATOM 5154 C C . SER B 1 163 ? 15.18 -26.531 1.498 1 73 163 SER B C 1
ATOM 5156 O O . SER B 1 163 ? 15.711 -26.016 0.513 1 73 163 SER B O 1
ATOM 5158 N N . ARG B 1 164 ? 15.711 -27.484 2.281 1 75.88 164 ARG B N 1
ATOM 5159 C CA . ARG B 1 164 ? 17.016 -28.078 1.968 1 75.88 164 ARG B CA 1
ATOM 5160 C C . ARG B 1 164 ? 17 -28.734 0.596 1 75.88 164 ARG B C 1
ATOM 5162 O O . ARG B 1 164 ? 17.969 -28.641 -0.158 1 75.88 164 ARG B O 1
ATOM 5169 N N . GLU B 1 165 ? 15.852 -29.453 0.258 1 77.38 165 GLU B N 1
ATOM 5170 C CA . GLU B 1 165 ? 15.695 -30.125 -1.026 1 77.38 165 GLU B CA 1
ATOM 5171 C C . GLU B 1 165 ? 15.883 -29.156 -2.188 1 77.38 165 GLU B C 1
ATOM 5173 O O . GLU B 1 165 ? 16.547 -29.469 -3.178 1 77.38 165 GLU B O 1
ATOM 5178 N N . ARG B 1 166 ? 15.398 -28.031 -1.978 1 79.94 166 ARG B N 1
ATOM 5179 C CA . ARG B 1 166 ? 15.438 -27.016 -3.025 1 79.94 166 ARG B CA 1
ATOM 5180 C C . ARG B 1 166 ? 16.875 -26.562 -3.279 1 79.94 166 ARG B C 1
ATOM 5182 O O . ARG B 1 166 ? 17.312 -26.5 -4.43 1 79.94 166 ARG B O 1
ATOM 5189 N N . PHE B 1 167 ? 17.594 -26.328 -2.254 1 82.19 167 PHE B N 1
ATOM 5190 C CA . PHE B 1 167 ? 18.969 -25.844 -2.383 1 82.19 167 PHE B CA 1
ATOM 5191 C C . PHE B 1 167 ? 19.875 -26.906 -2.982 1 82.19 167 PHE B C 1
ATOM 5193 O O . PHE B 1 167 ? 20.688 -26.609 -3.852 1 82.19 167 PHE B O 1
ATOM 5200 N N . GLU B 1 168 ? 19.719 -28.047 -2.492 1 83.06 168 GLU B N 1
ATOM 5201 C CA . GLU B 1 168 ? 20.547 -29.141 -2.953 1 83.06 168 GLU B CA 1
ATOM 5202 C C . GLU B 1 168 ? 20.359 -29.406 -4.445 1 83.06 168 GLU B C 1
ATOM 5204 O O . GLU B 1 168 ? 21.328 -29.562 -5.184 1 83.06 168 GLU B O 1
ATOM 5209 N N . TRP B 1 169 ? 19.203 -29.438 -4.809 1 86.31 169 TRP B N 1
ATOM 5210 C CA . TRP B 1 169 ? 18.938 -29.703 -6.215 1 86.31 169 TRP B CA 1
ATOM 5211 C C . TRP B 1 169 ? 19.438 -28.562 -7.094 1 86.31 169 TRP B C 1
ATOM 5213 O O . TRP B 1 169 ? 20.047 -28.797 -8.141 1 86.31 169 TRP B O 1
ATOM 5223 N N . LEU B 1 170 ? 19.219 -27.391 -6.676 1 89.69 170 LEU B N 1
ATOM 5224 C CA . LEU B 1 170 ? 19.609 -26.219 -7.453 1 89.69 170 LEU B CA 1
ATOM 5225 C C . LEU B 1 170 ? 21.125 -26.172 -7.629 1 89.69 170 LEU B C 1
ATOM 5227 O O . LEU B 1 170 ? 21.625 -25.75 -8.68 1 89.69 170 LEU B O 1
ATOM 5231 N N . SER B 1 171 ? 21.844 -26.562 -6.641 1 89.44 171 SER B N 1
ATOM 5232 C CA . SER B 1 171 ? 23.297 -26.516 -6.699 1 89.44 171 SER B CA 1
ATOM 5233 C C . SER B 1 171 ? 23.844 -27.438 -7.777 1 89.44 171 SER B C 1
ATOM 5235 O O . SER B 1 171 ? 24.953 -27.25 -8.273 1 89.44 171 SER B O 1
ATOM 5237 N N . LYS B 1 172 ? 23.016 -28.344 -8.188 1 89.5 172 LYS B N 1
ATOM 5238 C CA . LYS B 1 172 ? 23.438 -29.312 -9.195 1 89.5 172 LYS B CA 1
ATOM 5239 C C . LYS B 1 172 ? 23.047 -28.844 -10.594 1 89.5 172 LYS B C 1
ATOM 5241 O O . LYS B 1 172 ? 23.609 -29.312 -11.586 1 89.5 172 LYS B O 1
ATOM 5246 N N . VAL B 1 173 ? 22.141 -28 -10.617 1 91.06 173 VAL B N 1
ATOM 5247 C CA . VAL B 1 173 ? 21.531 -27.688 -11.906 1 91.06 173 VAL B CA 1
ATOM 5248 C C . VAL B 1 173 ? 21.906 -26.266 -12.328 1 91.06 173 VAL B C 1
ATOM 5250 O O . VAL B 1 173 ? 22.156 -26 -13.5 1 91.06 173 VAL B O 1
ATOM 5253 N N . ALA B 1 174 ? 21.953 -25.406 -11.406 1 91.31 174 ALA B N 1
ATOM 5254 C CA . ALA B 1 174 ? 22.266 -24 -11.688 1 91.31 174 ALA B CA 1
ATOM 5255 C C . ALA B 1 174 ? 23.766 -23.766 -11.578 1 91.31 174 ALA B C 1
ATOM 5257 O O . ALA B 1 174 ? 24.469 -24.422 -10.805 1 91.31 174 ALA B O 1
ATOM 5258 N N . GLY B 1 175 ? 24.266 -22.781 -12.344 1 89.88 175 GLY B N 1
ATOM 5259 C CA . GLY B 1 175 ? 25.672 -22.422 -12.242 1 89.88 175 GLY B CA 1
ATOM 5260 C C . GLY B 1 175 ? 26.016 -21.781 -10.922 1 89.88 175 GLY B C 1
ATOM 5261 O O . GLY B 1 175 ? 27.156 -21.906 -10.445 1 89.88 175 GLY B O 1
ATOM 5262 N N . GLU B 1 176 ? 25.125 -21.047 -10.438 1 92.5 176 GLU B N 1
ATOM 5263 C CA . GLU B 1 176 ? 25.297 -20.328 -9.18 1 92.5 176 GLU B CA 1
ATOM 5264 C C . GLU B 1 176 ? 24 -20.219 -8.406 1 92.5 176 GLU B C 1
ATOM 5266 O O . GLU B 1 176 ? 22.922 -20.062 -9.008 1 92.5 176 GLU B O 1
ATOM 5271 N N . VAL B 1 177 ? 24.094 -20.406 -7.086 1 93.38 177 VAL B N 1
ATOM 5272 C CA . VAL B 1 177 ? 22.953 -20.25 -6.203 1 93.38 177 VAL B CA 1
ATOM 5273 C C . VAL B 1 177 ? 23.25 -19.172 -5.152 1 93.38 177 VAL B C 1
ATOM 5275 O O . VAL B 1 177 ? 24.234 -19.297 -4.41 1 93.38 177 VAL B O 1
ATOM 5278 N N . ILE B 1 178 ? 22.422 -18.188 -5.105 1 92.06 178 ILE B N 1
ATOM 5279 C CA . ILE B 1 178 ? 22.609 -17.094 -4.164 1 92.06 178 ILE B CA 1
ATOM 5280 C C . ILE B 1 178 ? 21.484 -17.078 -3.137 1 92.06 178 ILE B C 1
ATOM 5282 O O . ILE B 1 178 ? 20.297 -17.016 -3.498 1 92.06 178 ILE B O 1
ATOM 5286 N N . GLY B 1 179 ? 21.828 -17.109 -1.882 1 90.19 179 GLY B N 1
ATOM 5287 C CA . GLY B 1 179 ? 20.875 -17 -0.789 1 90.19 179 GLY B CA 1
ATOM 5288 C C . GLY B 1 179 ? 20.703 -15.57 -0.293 1 90.19 179 GLY B C 1
ATOM 5289 O O . GLY B 1 179 ? 21.688 -14.844 -0.148 1 90.19 179 GLY B O 1
ATOM 5290 N N . THR B 1 180 ? 19.5 -15.117 -0.148 1 89.94 180 THR B N 1
ATOM 5291 C CA . THR B 1 180 ? 19.219 -13.812 0.445 1 89.94 180 THR B CA 1
ATOM 5292 C C . THR B 1 180 ? 18.656 -13.969 1.851 1 89.94 180 THR B C 1
ATOM 5294 O O . THR B 1 180 ? 18.094 -15.016 2.184 1 89.94 180 THR B O 1
ATOM 5297 N N . PRO B 1 181 ? 18.75 -12.953 2.68 1 86.25 181 PRO B N 1
ATOM 5298 C CA . PRO B 1 181 ? 18.188 -13.055 4.031 1 86.25 181 PRO B CA 1
ATOM 5299 C C . PRO B 1 181 ? 16.672 -13.109 4.035 1 86.25 181 PRO B C 1
ATOM 5301 O O . PRO B 1 181 ? 16.016 -12.492 3.186 1 86.25 181 PRO B O 1
ATOM 5304 N N . GLY B 1 182 ? 16.188 -13.859 5.027 1 82.81 182 GLY B N 1
ATOM 5305 C CA . GLY B 1 182 ? 14.75 -13.812 5.281 1 82.81 182 GLY B CA 1
ATOM 5306 C C . GLY B 1 182 ? 14.023 -15.078 4.859 1 82.81 182 GLY B C 1
ATOM 5307 O O . GLY B 1 182 ? 14.648 -16.125 4.672 1 82.81 182 GLY B O 1
ATOM 5308 N N . SER B 1 183 ? 12.648 -14.891 4.797 1 81.06 183 SER B N 1
ATOM 5309 C CA . SER B 1 183 ? 11.766 -16.031 4.543 1 81.06 183 SER B CA 1
ATOM 5310 C C . SER B 1 183 ? 11.078 -15.898 3.188 1 81.06 183 SER B C 1
ATOM 5312 O O . SER B 1 183 ? 11.5 -15.102 2.346 1 81.06 183 SER B O 1
ATOM 5314 N N . GLU B 1 184 ? 9.984 -16.688 3.018 1 78.31 184 GLU B N 1
ATOM 5315 C CA . GLU B 1 184 ? 9.242 -16.812 1.766 1 78.31 184 GLU B CA 1
ATOM 5316 C C . GLU B 1 184 ? 8.633 -15.469 1.36 1 78.31 184 GLU B C 1
ATOM 5318 O O . GLU B 1 184 ? 8.391 -15.219 0.176 1 78.31 184 GLU B O 1
ATOM 5323 N N . SER B 1 185 ? 8.523 -14.57 2.273 1 80.94 185 SER B N 1
ATOM 5324 C CA . SER B 1 185 ? 7.84 -13.32 1.954 1 80.94 185 SER B CA 1
ATOM 5325 C C . SER B 1 185 ? 8.828 -12.172 1.783 1 80.94 185 SER B C 1
ATOM 5327 O O . SER B 1 185 ? 8.43 -11.039 1.519 1 80.94 185 SER B O 1
ATOM 5329 N N . ASN B 1 186 ? 10.07 -12.359 1.854 1 83.38 186 ASN B N 1
ATOM 5330 C CA . ASN B 1 186 ? 11.07 -11.297 1.795 1 83.38 186 ASN B CA 1
ATOM 5331 C C . ASN B 1 186 ? 11.562 -11.078 0.37 1 83.38 186 ASN B C 1
ATOM 5333 O O . ASN B 1 186 ? 12.766 -11.164 0.105 1 83.38 186 ASN B O 1
ATOM 5337 N N . VAL B 1 187 ? 10.711 -10.617 -0.489 1 85.12 187 VAL B N 1
ATOM 5338 C CA . VAL B 1 187 ? 10.992 -10.414 -1.905 1 85.12 187 VAL B CA 1
ATOM 5339 C C . VAL B 1 187 ? 11.789 -9.125 -2.09 1 85.12 187 VAL B C 1
ATOM 5341 O O . VAL B 1 187 ? 12.586 -9.008 -3.02 1 85.12 187 VAL B O 1
ATOM 5344 N N . LYS B 1 188 ? 11.672 -8.211 -1.153 1 87.38 188 LYS B N 1
ATOM 5345 C CA . LYS B 1 188 ? 12.453 -6.98 -1.239 1 87.38 188 LYS B CA 1
ATOM 5346 C C . LYS B 1 188 ? 13.945 -7.277 -1.306 1 87.38 188 LYS B C 1
ATOM 5348 O O . LYS B 1 188 ? 14.672 -6.664 -2.092 1 87.38 188 LYS B O 1
ATOM 5353 N N . GLU B 1 189 ? 14.43 -8.164 -0.476 1 88.25 189 GLU B N 1
ATOM 5354 C CA . GLU B 1 189 ? 15.836 -8.547 -0.441 1 88.25 189 GLU B CA 1
ATOM 5355 C C . GLU B 1 189 ? 16.266 -9.188 -1.759 1 88.25 189 GLU B C 1
ATOM 5357 O O . GLU B 1 189 ? 17.406 -9.016 -2.193 1 88.25 189 GLU B O 1
ATOM 5362 N N . ILE B 1 190 ? 15.359 -9.922 -2.322 1 89.19 190 ILE B N 1
ATOM 5363 C CA . ILE B 1 190 ? 15.617 -10.539 -3.619 1 89.19 190 ILE B CA 1
ATOM 5364 C C . ILE B 1 190 ? 15.758 -9.453 -4.688 1 89.19 190 ILE B C 1
ATOM 5366 O O . ILE B 1 190 ? 16.672 -9.492 -5.504 1 89.19 190 ILE B O 1
ATOM 5370 N N . PHE B 1 191 ? 14.852 -8.445 -4.668 1 91.62 191 PHE B N 1
ATOM 5371 C CA . PHE B 1 191 ? 14.93 -7.328 -5.602 1 91.62 191 PHE B CA 1
ATOM 5372 C C . PHE B 1 191 ? 16.219 -6.547 -5.414 1 91.62 191 PHE B C 1
ATOM 5374 O O . PHE B 1 191 ? 16.875 -6.16 -6.391 1 91.62 191 PHE B O 1
ATOM 5381 N N . ASP B 1 192 ? 16.562 -6.348 -4.188 1 91.62 192 ASP B N 1
ATOM 5382 C CA . ASP B 1 192 ? 17.812 -5.645 -3.895 1 91.62 192 ASP B CA 1
ATOM 5383 C C . ASP B 1 192 ? 19.016 -6.383 -4.484 1 91.62 192 ASP B C 1
ATOM 5385 O O . ASP B 1 192 ? 19.906 -5.762 -5.059 1 91.62 192 ASP B O 1
ATOM 5389 N N . LYS B 1 193 ? 19.031 -7.684 -4.305 1 92.81 193 LYS B N 1
ATOM 5390 C CA . LYS B 1 193 ? 20.109 -8.492 -4.848 1 92.81 193 LYS B CA 1
ATOM 5391 C C . LYS B 1 193 ? 20.141 -8.422 -6.371 1 92.81 193 LYS B C 1
ATOM 5393 O O . LYS B 1 193 ? 21.219 -8.352 -6.973 1 92.81 193 LYS B O 1
ATOM 5398 N N . CYS B 1 194 ? 18.984 -8.477 -6.977 1 94.25 194 CYS B N 1
ATOM 5399 C CA . CYS B 1 194 ? 18.906 -8.352 -8.43 1 94.25 194 CYS B CA 1
ATOM 5400 C C . CYS B 1 194 ? 19.469 -7.02 -8.898 1 94.25 194 CYS B C 1
ATOM 5402 O O . CYS B 1 194 ? 20.203 -6.961 -9.883 1 94.25 194 CYS B O 1
ATOM 5404 N N . ASN B 1 195 ? 19.109 -5.945 -8.211 1 93.25 195 ASN B N 1
ATOM 5405 C CA . ASN B 1 195 ? 19.625 -4.621 -8.555 1 93.25 195 ASN B CA 1
ATOM 5406 C C . ASN B 1 195 ? 21.141 -4.551 -8.414 1 93.25 195 ASN B C 1
ATOM 5408 O O . ASN B 1 195 ? 21.812 -3.947 -9.242 1 93.25 195 ASN B O 1
ATOM 5412 N N . GLU B 1 196 ? 21.609 -5.145 -7.402 1 93.5 196 GLU B N 1
ATOM 5413 C CA . GLU B 1 196 ? 23.047 -5.215 -7.199 1 93.5 196 GLU B CA 1
ATOM 5414 C C . GLU B 1 196 ? 23.734 -5.949 -8.352 1 93.5 196 GLU B C 1
ATOM 5416 O O . GLU B 1 196 ? 24.75 -5.484 -8.883 1 93.5 196 GLU B O 1
ATOM 5421 N N . LEU B 1 197 ? 23.203 -7.078 -8.695 1 94.06 197 LEU B N 1
ATOM 5422 C CA . LEU B 1 197 ? 23.781 -7.883 -9.773 1 94.06 197 LEU B CA 1
ATOM 5423 C C . LEU B 1 197 ? 23.766 -7.117 -11.094 1 94.06 197 LEU B C 1
ATOM 5425 O O . LEU B 1 197 ? 24.734 -7.16 -11.852 1 94.06 197 LEU B O 1
ATOM 5429 N N . LYS B 1 198 ? 22.672 -6.426 -11.336 1 93.19 198 LYS B N 1
ATOM 5430 C CA . LYS B 1 198 ? 22.562 -5.648 -12.57 1 93.19 198 LYS B CA 1
ATOM 5431 C C . LYS B 1 198 ? 23.625 -4.566 -12.641 1 93.19 198 LYS B C 1
ATOM 5433 O O . LYS B 1 198 ? 24.109 -4.23 -13.727 1 93.19 198 LYS B O 1
ATOM 5438 N N . SER B 1 199 ? 23.953 -4.074 -11.492 1 92.31 199 SER B N 1
ATOM 5439 C CA . SER B 1 199 ? 24.906 -2.973 -11.445 1 92.31 199 SER B CA 1
ATOM 5440 C C . SER B 1 199 ? 26.344 -3.486 -11.492 1 92.31 199 SER B C 1
ATOM 5442 O O . SER B 1 199 ? 27.266 -2.748 -11.859 1 92.31 199 SER B O 1
ATOM 5444 N N . THR B 1 200 ? 26.547 -4.75 -11.242 1 92.56 200 THR B N 1
ATOM 5445 C CA . THR B 1 200 ? 27.906 -5.238 -11.078 1 92.56 200 THR B CA 1
ATOM 5446 C C . THR B 1 200 ? 28.266 -6.223 -12.188 1 92.56 200 THR B C 1
ATOM 5448 O O . THR B 1 200 ? 29.438 -6.535 -12.398 1 92.56 200 THR B O 1
ATOM 5451 N N . HIS B 1 201 ? 27.25 -6.746 -12.828 1 91.62 201 HIS B N 1
ATOM 5452 C CA . HIS B 1 201 ? 27.484 -7.691 -13.914 1 91.62 201 HIS B CA 1
ATOM 5453 C C . HIS B 1 201 ? 26.969 -7.141 -15.242 1 91.62 201 HIS B C 1
ATOM 5455 O O . HIS B 1 201 ? 25.922 -6.496 -15.281 1 91.62 201 HIS B O 1
ATOM 5461 N N . ASP B 1 202 ? 27.734 -7.391 -16.234 1 91.5 202 ASP B N 1
ATOM 5462 C CA . ASP B 1 202 ? 27.312 -6.902 -17.547 1 91.5 202 ASP B CA 1
ATOM 5463 C C . ASP B 1 202 ? 26.734 -8.031 -18.391 1 91.5 202 ASP B C 1
ATOM 5465 O O . ASP B 1 202 ? 26.188 -7.793 -19.469 1 91.5 202 ASP B O 1
ATOM 5469 N N . ASN B 1 203 ? 26.734 -9.25 -17.875 1 96.31 203 ASN B N 1
ATOM 5470 C CA . ASN B 1 203 ? 26.344 -10.383 -18.703 1 96.31 203 ASN B CA 1
ATOM 5471 C C . ASN B 1 203 ? 25.203 -11.18 -18.062 1 96.31 203 ASN B C 1
ATOM 5473 O O . ASN B 1 203 ? 25.188 -12.406 -18.125 1 96.31 203 ASN B O 1
ATOM 5477 N N . ILE B 1 204 ? 24.328 -10.508 -17.375 1 96.69 204 ILE B N 1
ATOM 5478 C CA . ILE B 1 204 ? 23.203 -11.227 -16.781 1 96.69 204 ILE B CA 1
ATOM 5479 C C . ILE B 1 204 ? 21.891 -10.664 -17.312 1 96.69 204 ILE B C 1
ATOM 5481 O O . ILE B 1 204 ? 21.812 -9.5 -17.703 1 96.69 204 ILE B O 1
ATOM 5485 N N . VAL B 1 205 ? 20.938 -11.469 -17.391 1 97.19 205 VAL B N 1
ATOM 5486 C CA . VAL B 1 205 ? 19.547 -11.086 -17.672 1 97.19 205 VAL B CA 1
ATOM 5487 C C . VAL B 1 205 ? 18.625 -11.609 -16.578 1 97.19 205 VAL B C 1
ATOM 5489 O O . VAL B 1 205 ? 18.594 -12.812 -16.312 1 97.19 205 VAL B O 1
ATOM 5492 N N . ILE B 1 206 ? 17.875 -10.719 -15.945 1 97.19 206 ILE B N 1
ATOM 5493 C CA . ILE B 1 206 ? 17.016 -11.102 -14.828 1 97.19 206 ILE B CA 1
ATOM 5494 C C . ILE B 1 206 ? 15.633 -11.461 -15.344 1 97.19 206 ILE B C 1
ATOM 5496 O O . ILE B 1 206 ? 14.977 -10.648 -16 1 97.19 206 ILE B O 1
ATOM 5500 N N . PHE B 1 207 ? 15.219 -12.648 -15.109 1 97.44 207 PHE B N 1
ATOM 5501 C CA . PHE B 1 207 ? 13.859 -13.102 -15.391 1 97.44 207 PHE B CA 1
ATOM 5502 C C . PHE B 1 207 ? 13.008 -13.078 -14.133 1 97.44 207 PHE B C 1
ATOM 5504 O O . PHE B 1 207 ? 12.797 -14.109 -13.492 1 97.44 207 PHE B O 1
ATOM 5511 N N . ASN B 1 208 ? 12.453 -11.906 -13.82 1 95.88 208 ASN B N 1
ATOM 5512 C CA . ASN B 1 208 ? 11.672 -11.648 -12.609 1 95.88 208 ASN B CA 1
ATOM 5513 C C . ASN B 1 208 ? 10.227 -12.125 -12.766 1 95.88 208 ASN B C 1
ATOM 5515 O O . ASN B 1 208 ? 9.43 -11.5 -13.461 1 95.88 208 ASN B O 1
ATOM 5519 N N . GLN B 1 209 ? 9.867 -13.164 -12.07 1 95.94 209 GLN B N 1
ATOM 5520 C CA . GLN B 1 209 ? 8.562 -13.805 -12.234 1 95.94 209 GLN B CA 1
ATOM 5521 C C . GLN B 1 209 ? 7.43 -12.82 -11.961 1 95.94 209 GLN B C 1
ATOM 5523 O O . GLN B 1 209 ? 6.312 -12.992 -12.453 1 95.94 209 GLN B O 1
ATOM 5528 N N . PHE B 1 210 ? 7.656 -11.789 -11.211 1 96 210 PHE B N 1
ATOM 5529 C CA . PHE B 1 210 ? 6.621 -10.852 -10.797 1 96 210 PHE B CA 1
ATOM 5530 C C . PHE B 1 210 ? 6.398 -9.781 -11.859 1 96 210 PHE B C 1
ATOM 5532 O O . PHE B 1 210 ? 5.426 -9.023 -11.797 1 96 210 PHE B O 1
ATOM 5539 N N . ASP B 1 211 ? 7.273 -9.727 -12.797 1 95.19 211 ASP B N 1
ATOM 5540 C CA . ASP B 1 211 ? 7.266 -8.641 -13.773 1 95.19 211 ASP B CA 1
ATOM 5541 C C . ASP B 1 211 ? 7.203 -9.195 -15.195 1 95.19 211 ASP B C 1
ATOM 5543 O O . ASP B 1 211 ? 6.672 -8.539 -16.094 1 95.19 211 ASP B O 1
ATOM 5547 N N . GLU B 1 212 ? 7.664 -10.391 -15.461 1 95.81 212 GLU B N 1
ATOM 5548 C CA . GLU B 1 212 ? 7.734 -10.984 -16.797 1 95.81 212 GLU B CA 1
ATOM 5549 C C . GLU B 1 212 ? 6.348 -11.391 -17.297 1 95.81 212 GLU B C 1
ATOM 5551 O O . GLU B 1 212 ? 5.754 -12.336 -16.781 1 95.81 212 GLU B O 1
ATOM 5556 N N . MET B 1 213 ? 5.965 -10.797 -18.375 1 96.88 213 MET B N 1
ATOM 5557 C CA . MET B 1 213 ? 4.637 -11.062 -18.922 1 96.88 213 MET B CA 1
ATOM 5558 C C . MET B 1 213 ? 4.547 -12.477 -19.484 1 96.88 213 MET B C 1
ATOM 5560 O O . MET B 1 213 ? 3.453 -13.031 -19.609 1 96.88 213 MET B O 1
ATOM 5564 N N . GLY B 1 214 ? 5.684 -13.062 -19.797 1 97.62 214 GLY B N 1
ATOM 5565 C CA . GLY B 1 214 ? 5.695 -14.438 -20.25 1 97.62 214 GLY B CA 1
ATOM 5566 C C . GLY B 1 214 ? 5.133 -15.422 -19.25 1 97.62 214 GLY B C 1
ATOM 5567 O O . GLY B 1 214 ? 4.594 -16.469 -19.625 1 97.62 214 GLY B O 1
ATOM 5568 N N . ASN B 1 215 ? 5.297 -15.086 -17.938 1 97.5 215 ASN B N 1
ATOM 5569 C CA . ASN B 1 215 ? 4.727 -15.891 -16.859 1 97.5 215 ASN B CA 1
ATOM 5570 C C . ASN B 1 215 ? 3.207 -15.977 -16.969 1 97.5 215 ASN B C 1
ATOM 5572 O O . ASN B 1 215 ? 2.65 -17.078 -17.094 1 97.5 215 ASN B O 1
ATOM 5576 N N . ARG B 1 216 ? 2.58 -14.844 -17.094 1 97.25 216 ARG B N 1
ATOM 5577 C CA . ARG B 1 216 ? 1.13 -14.773 -17.234 1 97.25 216 ARG B CA 1
ATOM 5578 C C . ARG B 1 216 ? 0.687 -15.344 -18.578 1 97.25 216 ARG B C 1
ATOM 5580 O O . ARG B 1 216 ? -0.337 -16.016 -18.672 1 97.25 216 ARG B O 1
ATOM 5587 N N . LEU B 1 217 ? 1.41 -15.086 -19.578 1 98.12 217 LEU B N 1
ATOM 5588 C CA . LEU B 1 217 ? 1.067 -15.531 -20.938 1 98.12 217 LEU B CA 1
ATOM 5589 C C . LEU B 1 217 ? 0.947 -17.047 -20.984 1 98.12 217 LEU B C 1
ATOM 5591 O O . LEU B 1 217 ? -0.039 -17.578 -21.5 1 98.12 217 LEU B O 1
ATOM 5595 N N . TRP B 1 218 ? 1.897 -17.719 -20.484 1 98.62 218 TRP B N 1
ATOM 5596 C CA . TRP B 1 218 ? 1.894 -19.172 -20.547 1 98.62 218 TRP B CA 1
ATOM 5597 C C . TRP B 1 218 ? 0.646 -19.75 -19.875 1 98.62 218 TRP B C 1
ATOM 5599 O O . TRP B 1 218 ? 0.01 -20.656 -20.406 1 98.62 218 TRP B O 1
ATOM 5609 N N . HIS B 1 219 ? 0.303 -19.219 -18.75 1 98.69 219 HIS B N 1
ATOM 5610 C CA . HIS B 1 219 ? -0.852 -19.734 -18.016 1 98.69 219 HIS B CA 1
ATOM 5611 C C . HIS B 1 219 ? -2.152 -19.391 -18.734 1 98.69 219 HIS B C 1
ATOM 5613 O O . HIS B 1 219 ? -3.109 -20.172 -18.703 1 98.69 219 HIS B O 1
ATOM 5619 N N . TYR B 1 220 ? -2.16 -18.234 -19.312 1 98.62 220 TYR B N 1
ATOM 5620 C CA . TYR B 1 220 ? -3.352 -17.875 -20.078 1 98.62 220 TYR B CA 1
ATOM 5621 C C . TYR B 1 220 ? -3.559 -18.812 -21.25 1 98.62 220 TYR B C 1
ATOM 5623 O O . TYR B 1 220 ? -4.68 -19.25 -21.516 1 98.62 220 TYR B O 1
ATOM 5631 N N . VAL B 1 221 ? -2.49 -19.188 -21.969 1 98.62 221 VAL B N 1
ATOM 5632 C CA . VAL B 1 221 ? -2.67 -19.828 -23.266 1 98.62 221 VAL B CA 1
ATOM 5633 C C . VAL B 1 221 ? -2.49 -21.344 -23.125 1 98.62 221 VAL B C 1
ATOM 5635 O O . VAL B 1 221 ? -2.861 -22.094 -24.031 1 98.62 221 VAL B O 1
ATOM 5638 N N . VAL B 1 222 ? -1.934 -21.797 -21.984 1 98.81 222 VAL B N 1
ATOM 5639 C CA . VAL B 1 222 ? -1.716 -23.234 -21.828 1 98.81 222 VAL B CA 1
ATOM 5640 C C . VAL B 1 222 ? -2.545 -23.766 -20.656 1 98.81 222 VAL B C 1
ATOM 5642 O O . VAL B 1 222 ? -3.395 -24.641 -20.828 1 98.81 222 VAL B O 1
ATOM 5645 N N . THR B 1 223 ? -2.42 -23.156 -19.5 1 98.88 223 THR B N 1
ATOM 5646 C CA . THR B 1 223 ? -3.15 -23.609 -18.312 1 98.88 223 THR B CA 1
ATOM 5647 C C . THR B 1 223 ? -4.648 -23.391 -18.484 1 98.88 223 THR B C 1
ATOM 5649 O O . THR B 1 223 ? -5.461 -24.234 -18.125 1 98.88 223 THR B O 1
ATOM 5652 N N . GLY B 1 224 ? -5.035 -22.188 -19 1 98.81 224 GLY B N 1
ATOM 5653 C CA . GLY B 1 224 ? -6.434 -21.859 -19.203 1 98.81 224 GLY B CA 1
ATOM 5654 C C . GLY B 1 224 ? -7.156 -22.875 -20.078 1 98.81 224 GLY B C 1
ATOM 5655 O O . GLY B 1 224 ? -8.148 -23.469 -19.641 1 98.81 224 GLY B O 1
ATOM 5656 N N . PRO B 1 225 ? -6.648 -23.094 -21.25 1 98.81 225 PRO B N 1
ATOM 5657 C CA . PRO B 1 225 ? -7.27 -24.094 -22.141 1 98.81 225 PRO B CA 1
ATOM 5658 C C . PRO B 1 225 ? -7.312 -25.484 -21.516 1 98.81 225 PRO B C 1
ATOM 5660 O O . PRO B 1 225 ? -8.258 -26.234 -21.75 1 98.81 225 PRO B O 1
ATOM 5663 N N . ALA B 1 226 ? -6.27 -25.844 -20.781 1 98.88 226 ALA B N 1
ATOM 5664 C CA . ALA B 1 226 ? -6.309 -27.141 -20.094 1 98.88 226 ALA B CA 1
ATOM 5665 C C . ALA B 1 226 ? -7.484 -27.203 -19.109 1 98.88 226 ALA B C 1
ATOM 5667 O O . ALA B 1 226 ? -8.164 -28.219 -19.031 1 98.88 226 ALA B O 1
ATOM 5668 N N . MET B 1 227 ? -7.73 -26.125 -18.375 1 98.88 227 MET B N 1
ATOM 5669 C CA . MET B 1 227 ? -8.875 -26.078 -17.469 1 98.88 227 MET B CA 1
ATOM 5670 C C . MET B 1 227 ? -10.188 -26.203 -18.25 1 98.88 227 MET B C 1
ATOM 5672 O O . MET B 1 227 ? -11.102 -26.906 -17.812 1 98.88 227 MET B O 1
ATOM 5676 N N . GLU B 1 228 ? -10.266 -25.484 -19.328 1 98.81 228 GLU B N 1
ATOM 5677 C CA . GLU B 1 228 ? -11.469 -25.547 -20.141 1 98.81 228 GLU B CA 1
ATOM 5678 C C . GLU B 1 228 ? -11.734 -26.984 -20.609 1 98.81 228 GLU B C 1
ATOM 5680 O O . GLU B 1 228 ? -12.875 -27.438 -20.625 1 98.81 228 GLU B O 1
ATOM 5685 N N . GLU B 1 229 ? -10.68 -27.688 -21.047 1 98.69 229 GLU B N 1
ATOM 5686 C CA . GLU B 1 229 ? -10.82 -29.078 -21.484 1 98.69 229 GLU B CA 1
ATOM 5687 C C . GLU B 1 229 ? -11.414 -29.953 -20.391 1 98.69 229 GLU B C 1
ATOM 5689 O O . GLU B 1 229 ? -12.281 -30.781 -20.641 1 98.69 229 GLU B O 1
ATOM 5694 N N . VAL B 1 230 ? -10.922 -29.781 -19.203 1 98.81 230 VAL B N 1
ATOM 5695 C CA . VAL B 1 230 ? -11.445 -30.547 -18.062 1 98.81 230 VAL B CA 1
ATOM 5696 C C . VAL B 1 230 ? -12.93 -30.219 -17.875 1 98.81 230 VAL B C 1
ATOM 5698 O O . VAL B 1 230 ? -13.75 -31.109 -17.688 1 98.81 230 VAL B O 1
ATOM 5701 N N . LEU B 1 231 ? -13.289 -28.938 -17.922 1 98.75 231 LEU B N 1
ATOM 5702 C CA . LEU B 1 231 ? -14.672 -28.5 -17.75 1 98.75 231 LEU B CA 1
ATOM 5703 C C . LEU B 1 231 ? -15.578 -29.141 -18.781 1 98.75 231 LEU B C 1
ATOM 5705 O O . LEU B 1 231 ? -16.672 -29.594 -18.469 1 98.75 231 LEU B O 1
ATOM 5709 N N . GLN B 1 232 ? -15.133 -29.172 -20.031 1 98.12 232 GLN B N 1
ATOM 5710 C CA . GLN B 1 232 ? -15.914 -29.766 -21.109 1 98.12 232 GLN B CA 1
ATOM 5711 C C . GLN B 1 232 ? -16.141 -31.25 -20.875 1 98.12 232 GLN B C 1
ATOM 5713 O O . GLN B 1 232 ? -17.172 -31.797 -21.281 1 98.12 232 GLN B O 1
ATOM 5718 N N . LYS B 1 233 ? -15.219 -31.859 -20.234 1 97.94 233 LYS B N 1
ATOM 5719 C CA . LYS B 1 233 ? -15.312 -33.281 -19.953 1 97.94 233 LYS B CA 1
ATOM 5720 C C . LYS B 1 233 ? -16.266 -33.562 -18.797 1 97.94 233 LYS B C 1
ATOM 5722 O O . LYS B 1 233 ? -17 -34.562 -18.797 1 97.94 233 LYS B O 1
ATOM 5727 N N . ILE B 1 234 ? -16.281 -32.656 -17.797 1 97.88 234 ILE B N 1
ATOM 5728 C CA . ILE B 1 234 ? -16.906 -33.062 -16.547 1 97.88 234 ILE B CA 1
ATOM 5729 C C . ILE B 1 234 ? -18.25 -32.344 -16.375 1 97.88 234 ILE B C 1
ATOM 5731 O O . ILE B 1 234 ? -19.094 -32.781 -15.594 1 97.88 234 ILE B O 1
ATOM 5735 N N . MET B 1 235 ? -18.438 -31.266 -17.016 1 97.69 235 MET B N 1
ATOM 5736 C CA . MET B 1 235 ? -19.656 -30.5 -16.797 1 97.69 235 MET B CA 1
ATOM 5737 C C . MET B 1 235 ? -20.781 -31 -17.688 1 97.69 235 MET B C 1
ATOM 5739 O O . MET B 1 235 ? -20.562 -31.281 -18.875 1 97.69 235 MET B O 1
ATOM 5743 N N . GLY B 1 236 ? -21.984 -31.109 -17.172 1 97.06 236 GLY B N 1
ATOM 5744 C CA . GLY B 1 236 ? -23.203 -31.359 -17.922 1 97.06 236 GLY B CA 1
ATOM 5745 C C . GLY B 1 236 ? -23.922 -30.094 -18.344 1 97.06 236 GLY B C 1
ATOM 5746 O O . GLY B 1 236 ? -23.469 -28.984 -18.047 1 97.06 236 GLY B O 1
ATOM 5747 N N . GLU B 1 237 ? -25.047 -30.328 -18.922 1 95.31 237 GLU B N 1
ATOM 5748 C CA . GLU B 1 237 ? -25.812 -29.234 -19.484 1 95.31 237 GLU B CA 1
ATOM 5749 C C . GLU B 1 237 ? -26.266 -28.25 -18.406 1 95.31 237 GLU B C 1
ATOM 5751 O O . GLU B 1 237 ? -26.375 -27.047 -18.656 1 95.31 237 GLU B O 1
ATOM 5756 N N . LYS B 1 238 ? -26.5 -28.734 -17.234 1 95.94 238 LYS B N 1
ATOM 5757 C CA . LYS B 1 238 ? -27.031 -27.875 -16.172 1 95.94 238 LYS B CA 1
ATOM 5758 C C . LYS B 1 238 ? -25.938 -27.375 -15.25 1 95.94 238 LYS B C 1
ATOM 5760 O O . LYS B 1 238 ? -26.188 -26.594 -14.328 1 95.94 238 LYS B O 1
ATOM 5765 N N . ASP B 1 239 ? -24.766 -27.797 -15.43 1 97.81 239 ASP B N 1
ATOM 5766 C CA . ASP B 1 239 ? -23.625 -27.391 -14.609 1 97.81 239 ASP B CA 1
ATOM 5767 C C . ASP B 1 239 ? -23.094 -26.031 -15.055 1 97.81 239 ASP B C 1
ATOM 5769 O O . ASP B 1 239 ? -23.328 -25.594 -16.172 1 97.81 239 ASP B O 1
ATOM 5773 N N . ARG B 1 240 ? -22.516 -25.297 -14.195 1 97.75 240 ARG B N 1
ATOM 5774 C CA . ARG B 1 240 ? -21.875 -24.016 -14.531 1 97.75 240 ARG B CA 1
ATOM 5775 C C . ARG B 1 240 ? -20.531 -23.875 -13.82 1 97.75 240 ARG B C 1
ATOM 5777 O O . ARG B 1 240 ? -20.344 -24.422 -12.734 1 97.75 240 ARG B O 1
ATOM 5784 N N . LEU B 1 241 ? -19.609 -23.172 -14.414 1 98.81 241 LEU B N 1
ATOM 5785 C CA . LEU B 1 241 ? -18.375 -22.766 -13.742 1 98.81 241 LEU B CA 1
ATOM 5786 C C . LEU B 1 241 ? -18.625 -21.562 -12.836 1 98.81 241 LEU B C 1
ATOM 5788 O O . LEU B 1 241 ? -18.938 -20.469 -13.312 1 98.81 241 LEU B O 1
ATOM 5792 N N . ALA B 1 242 ? -18.516 -21.828 -11.516 1 98.75 242 ALA B N 1
ATOM 5793 C CA . ALA B 1 242 ? -18.719 -20.734 -10.57 1 98.75 242 ALA B CA 1
ATOM 5794 C C . ALA B 1 242 ? -17.516 -19.812 -10.531 1 98.75 242 ALA B C 1
ATOM 5796 O O . ALA B 1 242 ? -17.656 -18.594 -10.398 1 98.75 242 ALA B O 1
ATOM 5797 N N . GLY B 1 243 ? -16.375 -20.438 -10.625 1 98.75 243 GLY B N 1
ATOM 5798 C CA . GLY B 1 243 ? -15.195 -19.578 -10.609 1 98.75 243 GLY B CA 1
ATOM 5799 C C . GLY B 1 243 ? -13.891 -20.359 -10.594 1 98.75 243 GLY B C 1
ATOM 5800 O O . GLY B 1 243 ? -13.906 -21.594 -10.57 1 98.75 243 GLY B O 1
ATOM 5801 N N . THR B 1 244 ? -12.805 -19.656 -10.789 1 98.94 244 THR B N 1
ATOM 5802 C CA . THR B 1 244 ? -11.43 -20.125 -10.633 1 98.94 244 THR B CA 1
ATOM 5803 C C . THR B 1 244 ? -10.781 -19.5 -9.406 1 98.94 244 THR B C 1
ATOM 5805 O O . THR B 1 244 ? -10.789 -18.281 -9.25 1 98.94 244 THR B O 1
ATOM 5808 N N . VAL B 1 245 ? -10.266 -20.359 -8.492 1 98.81 245 VAL B N 1
ATOM 5809 C CA . VAL B 1 245 ? -9.695 -19.922 -7.227 1 98.81 245 VAL B CA 1
ATOM 5810 C C . VAL B 1 245 ? -8.219 -20.312 -7.16 1 98.81 245 VAL B C 1
ATOM 5812 O O . VAL B 1 245 ? -7.879 -21.5 -7.266 1 98.81 245 VAL B O 1
ATOM 5815 N N . LEU B 1 246 ? -7.363 -19.297 -6.996 1 98.44 246 LEU B N 1
ATOM 5816 C CA . LEU B 1 246 ? -5.922 -19.531 -7.047 1 98.44 246 LEU B CA 1
ATOM 5817 C C . LEU B 1 246 ? -5.199 -18.656 -6.02 1 98.44 246 LEU B C 1
ATOM 5819 O O . LEU B 1 246 ? -5.594 -17.516 -5.781 1 98.44 246 LEU B O 1
ATOM 5823 N N . THR B 1 247 ? -4.188 -19.172 -5.445 1 96.5 247 THR B N 1
ATOM 5824 C CA . THR B 1 247 ? -3.299 -18.328 -4.664 1 96.5 247 THR B CA 1
ATOM 5825 C C . THR B 1 247 ? -2.494 -17.406 -5.57 1 96.5 247 THR B C 1
ATOM 5827 O O . THR B 1 247 ? -2.135 -17.781 -6.688 1 96.5 247 THR B O 1
ATOM 5830 N N . SER B 1 248 ? -2.238 -16.188 -5.168 1 92.31 248 SER B N 1
ATOM 5831 C CA . SER B 1 248 ? -1.586 -15.18 -5.996 1 92.31 248 SER B CA 1
ATOM 5832 C C . SER B 1 248 ? -0.141 -15.555 -6.297 1 92.31 248 SER B C 1
ATOM 5834 O O . SER B 1 248 ? 0.234 -15.719 -7.461 1 92.31 248 SER B O 1
ATOM 5836 N N . GLY B 1 249 ? 0.722 -15.805 -5.273 1 91.38 249 GLY B N 1
ATOM 5837 C CA . GLY B 1 249 ? 2.145 -15.938 -5.543 1 91.38 249 GLY B CA 1
ATOM 5838 C C . GLY B 1 249 ? 2.684 -14.852 -6.461 1 91.38 249 GLY B C 1
ATOM 5839 O O . GLY B 1 249 ? 2.539 -13.664 -6.18 1 91.38 249 GLY B O 1
ATOM 5840 N N . SER B 1 250 ? 3.262 -15.297 -7.672 1 92.75 250 SER B N 1
ATOM 5841 C CA . SER B 1 250 ? 3.711 -14.336 -8.672 1 92.75 250 SER B CA 1
ATOM 5842 C C . SER B 1 250 ? 2.561 -13.898 -9.57 1 92.75 250 SER B C 1
ATOM 5844 O O . SER B 1 250 ? 2.734 -13.039 -10.438 1 92.75 250 SER B O 1
ATOM 5846 N N . SER B 1 251 ? 1.438 -14.438 -9.398 1 95.88 251 SER B N 1
ATOM 5847 C CA . SER B 1 251 ? 0.185 -14.086 -10.062 1 95.88 251 SER B CA 1
ATOM 5848 C C . SER B 1 251 ? 0.139 -14.625 -11.484 1 95.88 251 SER B C 1
ATOM 5850 O O . SER B 1 251 ? -0.774 -14.305 -12.25 1 95.88 251 SER B O 1
ATOM 5852 N N . GLY B 1 252 ? 1.076 -15.445 -11.891 1 96.62 252 GLY B N 1
ATOM 5853 C CA . GLY B 1 252 ? 1.056 -16.031 -13.227 1 96.62 252 GLY B CA 1
ATOM 5854 C C . GLY B 1 252 ? -0.164 -16.891 -13.484 1 96.62 252 GLY B C 1
ATOM 5855 O O . GLY B 1 252 ? -0.855 -16.719 -14.492 1 96.62 252 GLY B O 1
ATOM 5856 N N . THR B 1 253 ? -0.463 -17.703 -12.539 1 97.75 253 THR B N 1
ATOM 5857 C CA . THR B 1 253 ? -1.528 -18.688 -12.695 1 97.75 253 THR B CA 1
ATOM 5858 C C . THR B 1 253 ? -2.883 -18 -12.828 1 97.75 253 THR B C 1
ATOM 5860 O O . THR B 1 253 ? -3.838 -18.578 -13.344 1 97.75 253 THR B O 1
ATOM 5863 N N . LEU B 1 254 ? -2.971 -16.781 -12.445 1 98.06 254 LEU B N 1
ATOM 5864 C CA . LEU B 1 254 ? -4.223 -16.047 -12.562 1 98.06 254 LEU B CA 1
ATOM 5865 C C . LEU B 1 254 ? -4.621 -15.867 -14.023 1 98.06 254 LEU B C 1
ATOM 5867 O O . LEU B 1 254 ? -5.801 -15.68 -14.328 1 98.06 254 LEU B O 1
ATOM 5871 N N . GLY B 1 255 ? -3.602 -15.945 -14.922 1 98.12 255 GLY B N 1
ATOM 5872 C CA . GLY B 1 255 ? -3.893 -15.914 -16.344 1 98.12 255 GLY B CA 1
ATOM 5873 C C . GLY B 1 255 ? -4.867 -17 -16.781 1 98.12 255 GLY B C 1
ATOM 5874 O O . GLY B 1 255 ? -5.668 -16.781 -17.688 1 98.12 255 GLY B O 1
ATOM 5875 N N . SER B 1 256 ? -4.793 -18.141 -16.125 1 98.69 256 SER B N 1
ATOM 5876 C CA . SER B 1 256 ? -5.727 -19.219 -16.453 1 98.69 256 SER B CA 1
ATOM 5877 C C . SER B 1 256 ? -7.156 -18.828 -16.078 1 98.69 256 SER B C 1
ATOM 5879 O O . SER B 1 256 ? -8.094 -19.141 -16.828 1 98.69 256 SER B O 1
ATOM 5881 N N . GLY B 1 257 ? -7.328 -18.219 -14.914 1 98.5 257 GLY B N 1
ATOM 5882 C CA . GLY B 1 257 ? -8.641 -17.75 -14.508 1 98.5 257 GLY B CA 1
ATOM 5883 C C . GLY B 1 257 ? -9.203 -16.672 -15.438 1 98.5 257 GLY B C 1
ATOM 5884 O O . GLY B 1 257 ? -10.406 -16.656 -15.703 1 98.5 257 GLY B O 1
ATOM 5885 N N . GLU B 1 258 ? -8.344 -15.836 -15.906 1 97.81 258 GLU B N 1
ATOM 5886 C CA . GLU B 1 258 ? -8.766 -14.812 -16.859 1 97.81 258 GLU B CA 1
ATOM 5887 C C . GLU B 1 258 ? -9.242 -15.438 -18.156 1 97.81 258 GLU B C 1
ATOM 5889 O O . GLU B 1 258 ? -10.234 -14.984 -18.75 1 97.81 258 GLU B O 1
ATOM 5894 N N . TYR B 1 259 ? -8.508 -16.375 -18.625 1 98.44 259 TYR B N 1
ATOM 5895 C CA . TYR B 1 259 ? -8.938 -17.109 -19.797 1 98.44 259 TYR B CA 1
ATOM 5896 C C . TYR B 1 259 ? -10.336 -17.688 -19.594 1 98.44 259 TYR B C 1
ATOM 5898 O O . TYR B 1 259 ? -11.211 -17.531 -20.453 1 98.44 259 TYR B O 1
ATOM 5906 N N . LEU B 1 260 ? -10.508 -18.391 -18.484 1 98.75 260 LEU B N 1
ATOM 5907 C CA . LEU B 1 260 ? -11.797 -19.031 -18.25 1 98.75 260 LEU B CA 1
ATOM 5908 C C . LEU B 1 260 ? -12.914 -18 -18.188 1 98.75 260 LEU B C 1
ATOM 5910 O O . LEU B 1 260 ? -14.039 -18.266 -18.609 1 98.75 260 LEU B O 1
ATOM 5914 N N . LYS B 1 261 ? -12.641 -16.828 -17.625 1 97.44 261 LYS B N 1
ATOM 5915 C CA . LYS B 1 261 ? -13.641 -15.773 -17.609 1 97.44 261 LYS B CA 1
ATOM 5916 C C . LYS B 1 261 ? -14.039 -15.359 -19.016 1 97.44 261 LYS B C 1
ATOM 5918 O O . LYS B 1 261 ? -15.18 -14.961 -19.266 1 97.44 261 LYS B O 1
ATOM 5923 N N . SER B 1 262 ? -13.094 -15.375 -19.922 1 96.56 262 SER B N 1
ATOM 5924 C CA . SER B 1 262 ? -13.406 -15.031 -21.312 1 96.56 262 SER B CA 1
ATOM 5925 C C . SER B 1 262 ? -14.32 -16.062 -21.953 1 96.56 262 SER B C 1
ATOM 5927 O O . SER B 1 262 ? -15.102 -15.742 -22.844 1 96.56 262 SER B O 1
ATOM 5929 N N . LYS B 1 263 ? -14.281 -17.328 -21.5 1 97.69 263 LYS B N 1
ATOM 5930 C CA . LYS B 1 263 ? -15.109 -18.406 -22.016 1 97.69 263 LYS B CA 1
ATOM 5931 C C . LYS B 1 263 ? -16.406 -18.531 -21.234 1 97.69 263 LYS B C 1
ATOM 5933 O O . LYS B 1 263 ? -17.453 -18.891 -21.797 1 97.69 263 LYS B O 1
ATOM 5938 N N . TYR B 1 264 ? -16.328 -18.281 -19.984 1 97.38 264 TYR B N 1
ATOM 5939 C CA . TYR B 1 264 ? -17.438 -18.328 -19.031 1 97.38 264 TYR B CA 1
ATOM 5940 C C . TYR B 1 264 ? -17.594 -16.984 -18.328 1 97.38 264 TYR B C 1
ATOM 5942 O O . TYR B 1 264 ? -17.266 -16.859 -17.141 1 97.38 264 TYR B O 1
ATOM 5950 N N . PRO B 1 265 ? -18.203 -16.016 -18.938 1 95 265 PRO B N 1
ATOM 5951 C CA . PRO B 1 265 ? -18.141 -14.625 -18.5 1 95 265 PRO B CA 1
ATOM 5952 C C . PRO B 1 265 ? -18.797 -14.406 -17.141 1 95 265 PRO B C 1
ATOM 5954 O O . PRO B 1 265 ? -18.547 -13.398 -16.484 1 95 265 PRO B O 1
ATOM 5957 N N . ASN B 1 266 ? -19.688 -15.312 -16.688 1 95.56 266 ASN B N 1
ATOM 5958 C CA . ASN B 1 266 ? -20.328 -15.141 -15.391 1 95.56 266 ASN B CA 1
ATOM 5959 C C . ASN B 1 266 ? -19.5 -15.734 -14.266 1 95.56 266 ASN B C 1
ATOM 5961 O O . ASN B 1 266 ? -19.812 -15.547 -13.086 1 95.56 266 ASN B O 1
ATOM 5965 N N . SER B 1 267 ? -18.406 -16.453 -14.578 1 98.38 267 SER B N 1
ATOM 5966 C CA . SER B 1 267 ? -17.562 -17.062 -13.555 1 98.38 267 SER B CA 1
ATOM 5967 C C . SER B 1 267 ? -16.703 -16.016 -12.859 1 98.38 267 SER B C 1
ATOM 5969 O O . SER B 1 267 ? -16.453 -14.938 -13.406 1 98.38 267 SER B O 1
ATOM 5971 N N . LYS B 1 268 ? -16.312 -16.312 -11.633 1 98.69 268 LYS B N 1
ATOM 5972 C CA . LYS B 1 268 ? -15.516 -15.383 -10.836 1 98.69 268 LYS B CA 1
ATOM 5973 C C . LYS B 1 268 ? -14.047 -15.805 -10.797 1 98.69 268 LYS B C 1
ATOM 5975 O O . LYS B 1 268 ? -13.734 -16.984 -10.922 1 98.69 268 LYS B O 1
ATOM 5980 N N . LEU B 1 269 ? -13.195 -14.891 -10.719 1 98.81 269 LEU B N 1
ATOM 5981 C CA . LEU B 1 269 ? -11.797 -15.117 -10.383 1 98.81 269 LEU B CA 1
ATOM 5982 C C . LEU B 1 269 ? -11.5 -14.688 -8.953 1 98.81 269 LEU B C 1
ATOM 5984 O O . LEU B 1 269 ? -11.641 -13.516 -8.609 1 98.81 269 LEU B O 1
ATOM 5988 N N . ALA B 1 270 ? -11.117 -15.617 -8.109 1 98.81 270 ALA B N 1
ATOM 5989 C CA . ALA B 1 270 ? -10.805 -15.359 -6.703 1 98.81 270 ALA B CA 1
ATOM 5990 C C . ALA B 1 270 ? -9.336 -15.656 -6.406 1 98.81 270 ALA B C 1
ATOM 5992 O O . ALA B 1 270 ? -8.789 -16.656 -6.875 1 98.81 270 ALA B O 1
ATOM 5993 N N . VAL B 1 271 ? -8.727 -14.75 -5.695 1 98.44 271 VAL B N 1
ATOM 5994 C CA . VAL B 1 271 ? -7.301 -14.852 -5.402 1 98.44 271 VAL B CA 1
ATOM 5995 C C . VAL B 1 271 ? -7.086 -14.945 -3.893 1 98.44 271 VAL B C 1
ATOM 5997 O O . VAL B 1 271 ? -7.734 -14.234 -3.121 1 98.44 271 VAL B O 1
ATOM 6000 N N . SER B 1 272 ? -6.199 -15.859 -3.49 1 97.75 272 SER B N 1
ATOM 6001 C CA . SER B 1 272 ? -5.949 -16.016 -2.061 1 97.75 272 SER B CA 1
ATOM 6002 C C . SER B 1 272 ? -4.484 -15.773 -1.725 1 97.75 272 SER B C 1
ATOM 6004 O O . SER B 1 272 ? -3.621 -15.844 -2.604 1 97.75 272 SER B O 1
ATOM 6006 N N . GLU B 1 273 ? -4.258 -15.422 -0.558 1 97.5 273 GLU B N 1
ATOM 6007 C CA . GLU B 1 273 ? -2.936 -15.211 0.028 1 97.5 273 GLU B CA 1
ATOM 6008 C C . GLU B 1 273 ? -2.891 -15.703 1.474 1 97.5 273 GLU B C 1
ATOM 6010 O O . GLU B 1 273 ? -3.877 -16.234 1.985 1 97.5 273 GLU B O 1
ATOM 6015 N N . ALA B 1 274 ? -1.698 -15.695 2.092 1 96.75 274 ALA B N 1
ATOM 6016 C CA . ALA B 1 274 ? -1.567 -16.109 3.484 1 96.75 274 ALA B CA 1
ATOM 6017 C C . ALA B 1 274 ? -2.131 -15.055 4.43 1 96.75 274 ALA B C 1
ATOM 6019 O O . ALA B 1 274 ? -1.886 -13.859 4.254 1 96.75 274 ALA B O 1
ATOM 6020 N N . LEU B 1 275 ? -2.822 -15.508 5.414 1 96.81 275 LEU B N 1
ATOM 6021 C CA . LEU B 1 275 ? -3.4 -14.602 6.402 1 96.81 275 LEU B CA 1
ATOM 6022 C C . LEU B 1 275 ? -2.309 -13.852 7.156 1 96.81 275 LEU B C 1
ATOM 6024 O O . LEU B 1 275 ? -2.502 -12.695 7.551 1 96.81 275 LEU B O 1
ATOM 6028 N N . GLN B 1 276 ? -1.129 -14.453 7.301 1 95.62 276 GLN B N 1
ATOM 6029 C CA . GLN B 1 276 ? -0.013 -13.883 8.047 1 95.62 276 GLN B CA 1
ATOM 6030 C C . GLN B 1 276 ? 0.722 -12.836 7.215 1 95.62 276 GLN B C 1
ATOM 6032 O O . GLN B 1 276 ? 1.574 -12.109 7.73 1 95.62 276 GLN B O 1
ATOM 6037 N N . CYS B 1 277 ? 0.379 -12.75 5.957 1 95.19 277 CYS B N 1
ATOM 6038 C CA . CYS B 1 277 ? 0.891 -11.75 5.027 1 95.19 277 CYS B CA 1
ATOM 6039 C C . CYS B 1 277 ? -0.197 -11.289 4.062 1 95.19 277 CYS B C 1
ATOM 6041 O O . CYS B 1 277 ? -0.079 -11.484 2.852 1 95.19 277 CYS B O 1
ATOM 6043 N N . PRO B 1 278 ? -1.253 -10.672 4.59 1 96.31 278 PRO B N 1
ATOM 6044 C CA . PRO B 1 278 ? -2.432 -10.352 3.785 1 96.31 278 PRO B CA 1
ATOM 6045 C C . PRO B 1 278 ? -2.281 -9.039 3.02 1 96.31 278 PRO B C 1
ATOM 6047 O O . PRO B 1 278 ? -3.002 -8.07 3.289 1 96.31 278 PRO B O 1
ATOM 6050 N N . THR B 1 279 ? -1.47 -8.977 2.033 1 97.44 279 THR B N 1
ATOM 6051 C CA . THR B 1 279 ? -1.142 -7.797 1.245 1 97.44 279 THR B CA 1
ATOM 6052 C C . THR B 1 279 ? -2.361 -7.309 0.47 1 97.44 279 THR B C 1
ATOM 6054 O O . THR B 1 279 ? -2.695 -6.121 0.512 1 97.44 279 THR B O 1
ATOM 6057 N N . LEU B 1 280 ? -3.045 -8.188 -0.207 1 97.62 280 LEU B N 1
ATOM 6058 C CA . LEU B 1 280 ? -4.199 -7.809 -1.017 1 97.62 280 LEU B CA 1
ATOM 6059 C C . LEU B 1 280 ? -5.359 -7.363 -0.134 1 97.62 280 LEU B C 1
ATOM 6061 O O . LEU B 1 280 ? -5.977 -6.328 -0.39 1 97.62 280 LEU B O 1
ATOM 6065 N N . LEU B 1 281 ? -5.656 -8.125 0.938 1 96.62 281 LEU B N 1
ATOM 6066 C CA . LEU B 1 281 ? -6.84 -7.922 1.768 1 96.62 281 LEU B CA 1
ATOM 6067 C C . LEU B 1 281 ? -6.672 -6.691 2.652 1 96.62 281 LEU B C 1
ATOM 6069 O O . LEU B 1 281 ? -7.613 -5.91 2.822 1 96.62 281 LEU B O 1
ATOM 6073 N N . TYR B 1 282 ? -5.383 -6.43 3.244 1 96.88 282 TYR B N 1
ATOM 6074 C CA . TYR B 1 282 ? -5.266 -5.453 4.32 1 96.88 282 TYR B CA 1
ATOM 6075 C C . TYR B 1 282 ? -4.004 -4.617 4.164 1 96.88 282 TYR B C 1
ATOM 6077 O O . TYR B 1 282 ? -3.555 -3.971 5.113 1 96.88 282 TYR B O 1
ATOM 6085 N N . ASN B 1 283 ? -3.379 -4.59 2.963 1 96.88 283 ASN B N 1
ATOM 6086 C CA . ASN B 1 283 ? -2.059 -3.992 2.799 1 96.88 283 ASN B CA 1
ATOM 6087 C C . ASN B 1 283 ? -1.051 -4.574 3.783 1 96.88 283 ASN B C 1
ATOM 6089 O O . ASN B 1 283 ? -0.171 -3.863 4.273 1 96.88 283 ASN B O 1
ATOM 6093 N N . GLY B 1 284 ? -1.223 -5.801 4.191 1 94.69 284 GLY B N 1
ATOM 6094 C CA . GLY B 1 284 ? -0.486 -6.391 5.297 1 94.69 284 GLY B CA 1
ATOM 6095 C C . GLY B 1 284 ? 0.85 -6.977 4.879 1 94.69 284 GLY B C 1
ATOM 6096 O O . GLY B 1 284 ? 1.149 -7.062 3.686 1 94.69 284 GLY B O 1
ATOM 6097 N N . PHE B 1 285 ? 1.599 -7.309 5.895 1 93.06 285 PHE B N 1
ATOM 6098 C CA . PHE B 1 285 ? 2.943 -7.855 5.777 1 93.06 285 PHE B CA 1
ATOM 6099 C C . PHE B 1 285 ? 3.207 -8.891 6.867 1 93.06 285 PHE B C 1
ATOM 6101 O O . PHE B 1 285 ? 2.492 -8.93 7.871 1 93.06 285 PHE B O 1
ATOM 6108 N N . GLY B 1 286 ? 4.164 -9.727 6.652 1 91.94 286 GLY B N 1
ATOM 6109 C CA . GLY B 1 286 ? 4.535 -10.719 7.648 1 91.94 286 GLY B CA 1
ATOM 6110 C C . GLY B 1 286 ? 5.137 -11.977 7.043 1 91.94 286 GLY B C 1
ATOM 6111 O O . GLY B 1 286 ? 5.176 -12.125 5.82 1 91.94 286 GLY B O 1
ATOM 6112 N N . ALA B 1 287 ? 5.586 -12.859 7.844 1 91.06 287 ALA B N 1
ATOM 6113 C CA . ALA B 1 287 ? 6.117 -14.156 7.43 1 91.06 287 ALA B CA 1
ATOM 6114 C C . ALA B 1 287 ? 5.055 -15.242 7.551 1 91.06 287 ALA B C 1
ATOM 6116 O O . ALA B 1 287 ? 4.18 -15.172 8.414 1 91.06 287 ALA B O 1
ATOM 6117 N N . HIS B 1 288 ? 5.066 -16.109 6.656 1 92.56 288 HIS B N 1
ATOM 6118 C CA . HIS B 1 288 ? 4.133 -17.234 6.676 1 92.56 288 HIS B CA 1
ATOM 6119 C C . HIS B 1 288 ? 4.805 -18.516 6.191 1 92.56 288 HIS B C 1
ATOM 6121 O O . HIS B 1 288 ? 5.941 -18.484 5.715 1 92.56 288 HIS B O 1
ATOM 6127 N N . ARG B 1 289 ? 4.109 -19.703 6.293 1 92.12 289 ARG B N 1
ATOM 6128 C CA . ARG B 1 289 ? 4.719 -21 6.055 1 92.12 289 ARG B CA 1
ATOM 6129 C C . ARG B 1 289 ? 4.16 -21.641 4.789 1 92.12 289 ARG B C 1
ATOM 6131 O O . ARG B 1 289 ? 4.516 -22.781 4.449 1 92.12 289 ARG B O 1
ATOM 6138 N N . ILE B 1 290 ? 3.234 -20.922 4.074 1 92.75 290 ILE B N 1
ATOM 6139 C CA . ILE B 1 290 ? 2.73 -21.453 2.814 1 92.75 290 ILE B CA 1
ATOM 6140 C C . ILE B 1 290 ? 3.723 -21.156 1.693 1 92.75 290 ILE B C 1
ATOM 6142 O O . ILE B 1 290 ? 3.627 -20.109 1.033 1 92.75 290 ILE B O 1
ATOM 6146 N N . GLU B 1 291 ? 4.562 -22.016 1.464 1 87.12 291 GLU B N 1
ATOM 6147 C CA . GLU B 1 291 ? 5.668 -21.797 0.533 1 87.12 291 GLU B CA 1
ATOM 6148 C C . GLU B 1 291 ? 5.16 -21.594 -0.891 1 87.12 291 GLU B C 1
ATOM 6150 O O . GLU B 1 291 ? 4.242 -22.297 -1.332 1 87.12 291 GLU B O 1
ATOM 6155 N N . GLY B 1 292 ? 5.672 -20.594 -1.581 1 84.38 292 GLY B N 1
ATOM 6156 C CA . GLY B 1 292 ? 5.398 -20.375 -2.994 1 84.38 292 GLY B CA 1
ATOM 6157 C C . GLY B 1 292 ? 4.453 -19.219 -3.26 1 84.38 292 GLY B C 1
ATOM 6158 O O . GLY B 1 292 ? 4.148 -18.922 -4.414 1 84.38 292 GLY B O 1
ATOM 6159 N N . ILE B 1 293 ? 3.955 -18.625 -2.105 1 88.38 293 ILE B N 1
ATOM 6160 C CA . ILE B 1 293 ? 3.016 -17.531 -2.34 1 88.38 293 ILE B CA 1
ATOM 6161 C C . ILE B 1 293 ? 3.34 -16.359 -1.411 1 88.38 293 ILE B C 1
ATOM 6163 O O . ILE B 1 293 ? 4.27 -16.438 -0.605 1 88.38 293 ILE B O 1
ATOM 6167 N N . GLY B 1 294 ? 2.627 -15.18 -1.543 1 73.81 294 GLY B N 1
ATOM 6168 C CA . GLY B 1 294 ? 2.494 -14.102 -0.572 1 73.81 294 GLY B CA 1
ATOM 6169 C C . GLY B 1 294 ? 3.752 -13.273 -0.427 1 73.81 294 GLY B C 1
ATOM 6170 O O . GLY B 1 294 ? 4.52 -13.453 0.523 1 73.81 294 GLY B O 1
ATOM 6171 N N . ASP B 1 295 ? 3.994 -12.289 -1.205 1 80.12 295 ASP B N 1
ATOM 6172 C CA . ASP B 1 295 ? 5.305 -11.664 -1.329 1 80.12 295 ASP B CA 1
ATOM 6173 C C . ASP B 1 295 ? 5.246 -10.18 -0.958 1 80.12 295 ASP B C 1
ATOM 6175 O O . ASP B 1 295 ? 6 -9.367 -1.501 1 80.12 295 ASP B O 1
ATOM 6179 N N . LYS B 1 296 ? 4.371 -9.789 -0.134 1 89.81 296 LYS B N 1
ATOM 6180 C CA . LYS B 1 296 ? 4.25 -8.461 0.447 1 89.81 296 LYS B CA 1
ATOM 6181 C C . LYS B 1 296 ? 4.137 -7.395 -0.64 1 89.81 296 LYS B C 1
ATOM 6183 O O . LYS B 1 296 ? 4.664 -6.289 -0.493 1 89.81 296 LYS B O 1
ATOM 6188 N N . HIS B 1 297 ? 3.691 -7.715 -1.761 1 93.62 297 HIS B N 1
ATOM 6189 C CA . HIS B 1 297 ? 3.424 -6.754 -2.822 1 93.62 297 HIS B CA 1
ATOM 6190 C C . HIS B 1 297 ? 2.416 -7.305 -3.824 1 93.62 297 HIS B C 1
ATOM 6192 O O . HIS B 1 297 ? 2.102 -8.5 -3.805 1 93.62 297 HIS B O 1
ATOM 6198 N N . VAL B 1 298 ? 1.867 -6.414 -4.621 1 97 298 VAL B N 1
ATOM 6199 C CA . VAL B 1 298 ? 1.052 -6.832 -5.758 1 97 298 VAL B CA 1
ATOM 6200 C C . VAL B 1 298 ? 1.931 -6.984 -6.996 1 97 298 VAL B C 1
ATOM 6202 O O . VAL B 1 298 ? 2.512 -6.008 -7.477 1 97 298 VAL B O 1
ATOM 6205 N N . PRO B 1 299 ? 2.09 -8.18 -7.52 1 97.19 299 PRO B N 1
ATOM 6206 C CA . PRO B 1 299 ? 2.939 -8.367 -8.703 1 97.19 299 PRO B CA 1
ATOM 6207 C C . PRO B 1 299 ? 2.516 -7.492 -9.875 1 97.19 299 PRO B C 1
ATOM 6209 O O . PRO B 1 299 ? 1.325 -7.223 -10.055 1 97.19 299 PRO B O 1
ATOM 6212 N N . TRP B 1 300 ? 3.475 -7.062 -10.664 1 97.44 300 TRP B N 1
ATOM 6213 C CA . TRP B 1 300 ? 3.234 -6.223 -11.828 1 97.44 300 TRP B CA 1
ATOM 6214 C C . TRP B 1 300 ? 2.301 -6.914 -12.82 1 97.44 300 TRP B C 1
ATOM 6216 O O . TRP B 1 300 ? 1.479 -6.262 -13.469 1 97.44 300 TRP B O 1
ATOM 6226 N N . ILE B 1 301 ? 2.342 -8.227 -12.883 1 97.62 301 ILE B N 1
ATOM 6227 C CA . ILE B 1 301 ? 1.627 -8.969 -13.914 1 97.62 301 ILE B CA 1
ATOM 6228 C C . ILE B 1 301 ? 0.227 -9.32 -13.422 1 97.62 301 ILE B C 1
ATOM 6230 O O . ILE B 1 301 ? -0.523 -10.023 -14.109 1 97.62 301 ILE B O 1
ATOM 6234 N N . HIS B 1 302 ? -0.167 -8.93 -12.234 1 97.75 302 HIS B N 1
ATOM 6235 C CA . HIS B 1 302 ? -1.504 -9.188 -11.703 1 97.75 302 HIS B CA 1
ATOM 6236 C C . HIS B 1 302 ? -2.52 -8.211 -12.297 1 97.75 302 HIS B C 1
ATOM 6238 O O . HIS B 1 302 ? -2.445 -7.004 -12.047 1 97.75 302 HIS B O 1
ATOM 6244 N N . ASN B 1 303 ? -3.422 -8.672 -13.086 1 97.94 303 ASN B N 1
ATOM 6245 C CA . ASN B 1 303 ? -4.555 -7.875 -13.555 1 97.94 303 ASN B CA 1
ATOM 6246 C C . ASN B 1 303 ? -5.641 -7.766 -12.492 1 97.94 303 ASN B C 1
ATOM 6248 O O . ASN B 1 303 ? -6.637 -8.484 -12.539 1 97.94 303 ASN B O 1
ATOM 6252 N N . VAL B 1 304 ? -5.539 -6.809 -11.664 1 98.12 304 VAL B N 1
ATOM 6253 C CA . VAL B 1 304 ? -6.418 -6.684 -10.508 1 98.12 304 VAL B CA 1
ATOM 6254 C C . VAL B 1 304 ? -7.82 -6.293 -10.969 1 98.12 304 VAL B C 1
ATOM 6256 O O . VAL B 1 304 ? -8.812 -6.691 -10.352 1 98.12 304 VAL B O 1
ATOM 6259 N N . LYS B 1 305 ? -7.918 -5.508 -12.016 1 96.44 305 LYS B N 1
ATOM 6260 C CA . LYS B 1 305 ? -9.211 -5.043 -12.508 1 96.44 305 LYS B CA 1
ATOM 6261 C C . LYS B 1 305 ? -10.125 -6.219 -12.844 1 96.44 305 LYS B C 1
ATOM 6263 O O . LYS B 1 305 ? -11.344 -6.117 -12.734 1 96.44 305 LYS B O 1
ATOM 6268 N N . ASN B 1 306 ? -9.516 -7.367 -13.172 1 97 306 ASN B N 1
ATOM 6269 C CA . ASN B 1 306 ? -10.281 -8.547 -13.547 1 97 306 ASN B CA 1
ATOM 6270 C C . ASN B 1 306 ? -10.398 -9.531 -12.383 1 97 306 ASN B C 1
ATOM 6272 O O . ASN B 1 306 ? -10.75 -10.695 -12.586 1 97 306 ASN B O 1
ATOM 6276 N N . THR B 1 307 ? -10.039 -9.219 -11.203 1 98.19 307 THR B N 1
ATOM 6277 C CA . THR B 1 307 ? -10.133 -10.047 -10.008 1 98.19 307 THR B CA 1
ATOM 6278 C C . THR B 1 307 ? -11.414 -9.734 -9.234 1 98.19 307 THR B C 1
ATOM 6280 O O . THR B 1 307 ? -11.695 -8.57 -8.938 1 98.19 307 THR B O 1
ATOM 6283 N N . ASP B 1 308 ? -12.18 -10.734 -8.82 1 98.56 308 ASP B N 1
ATOM 6284 C CA . ASP B 1 308 ? -13.516 -10.508 -8.258 1 98.56 308 ASP B CA 1
ATOM 6285 C C . ASP B 1 308 ? -13.5 -10.609 -6.738 1 98.56 308 ASP B C 1
ATOM 6287 O O . ASP B 1 308 ? -14.391 -10.094 -6.066 1 98.56 308 ASP B O 1
ATOM 6291 N N . MET B 1 309 ? -12.531 -11.336 -6.215 1 98.56 309 MET B N 1
ATOM 6292 C CA . MET B 1 309 ? -12.516 -11.648 -4.785 1 98.56 309 MET B CA 1
ATOM 6293 C C . MET B 1 309 ? -11.094 -11.891 -4.293 1 98.56 309 MET B C 1
ATOM 6295 O O . MET B 1 309 ? -10.273 -12.469 -5.008 1 98.56 309 MET B O 1
ATOM 6299 N N . VAL B 1 310 ? -10.836 -11.422 -3.088 1 98.5 310 VAL B N 1
ATOM 6300 C CA . VAL B 1 310 ? -9.586 -11.766 -2.412 1 98.5 310 VAL B CA 1
ATOM 6301 C C . VAL B 1 310 ? -9.891 -12.414 -1.066 1 98.5 310 VAL B C 1
ATOM 6303 O O . VAL B 1 310 ? -10.898 -12.109 -0.431 1 98.5 310 VAL B O 1
ATOM 6306 N N . MET B 1 311 ? -9.078 -13.383 -0.665 1 98 311 MET B N 1
ATOM 6307 C CA . MET B 1 311 ? -9.234 -14.023 0.641 1 98 311 MET B CA 1
ATOM 6308 C C . MET B 1 311 ? -7.879 -14.422 1.215 1 98 311 MET B C 1
ATOM 6310 O O . MET B 1 311 ? -6.871 -14.406 0.506 1 98 311 MET B O 1
ATOM 6314 N N . ALA B 1 312 ? -7.84 -14.672 2.494 1 97.75 312 ALA B N 1
ATOM 6315 C CA . ALA B 1 312 ? -6.613 -15.078 3.174 1 97.75 312 ALA B CA 1
ATOM 6316 C C . ALA B 1 312 ? -6.785 -16.422 3.869 1 97.75 312 ALA B C 1
ATOM 6318 O O . ALA B 1 312 ? -7.844 -16.703 4.438 1 97.75 312 ALA B O 1
ATOM 6319 N N . ILE B 1 313 ? -5.77 -17.219 3.764 1 97.94 313 ILE B N 1
ATOM 6320 C CA . ILE B 1 313 ? -5.754 -18.547 4.355 1 97.94 313 ILE B CA 1
ATOM 6321 C C . ILE B 1 313 ? -4.754 -18.594 5.508 1 97.94 313 ILE B C 1
ATOM 6323 O O . ILE B 1 313 ? -3.602 -18.188 5.355 1 97.94 313 ILE B O 1
ATOM 6327 N N . ASP B 1 314 ? -5.191 -19.031 6.676 1 97.19 314 ASP B N 1
ATOM 6328 C CA . ASP B 1 314 ? -4.289 -19.234 7.812 1 97.19 314 ASP B CA 1
ATOM 6329 C C . ASP B 1 314 ? -3.256 -20.312 7.516 1 97.19 314 ASP B C 1
ATOM 6331 O O . ASP B 1 314 ? -3.613 -21.453 7.223 1 97.19 314 ASP B O 1
ATOM 6335 N N . ASP B 1 315 ? -1.967 -19.953 7.617 1 96.5 315 ASP B N 1
ATOM 6336 C CA . ASP B 1 315 ? -0.941 -20.938 7.281 1 96.5 315 ASP B CA 1
ATOM 6337 C C . ASP B 1 315 ? -0.988 -22.141 8.234 1 96.5 315 ASP B C 1
ATOM 6339 O O . ASP B 1 315 ? -0.573 -23.234 7.875 1 96.5 315 ASP B O 1
ATOM 6343 N N . ASN B 1 316 ? -1.529 -21.938 9.461 1 96.44 316 ASN B N 1
ATOM 6344 C CA . ASN B 1 316 ? -1.723 -23.062 10.375 1 96.44 316 ASN B CA 1
ATOM 6345 C C . ASN B 1 316 ? -2.656 -24.109 9.781 1 96.44 316 ASN B C 1
ATOM 6347 O O . ASN B 1 316 ? -2.479 -25.312 10.016 1 96.44 316 ASN B O 1
ATOM 6351 N N . ASP B 1 317 ? -3.66 -23.641 9.078 1 97.94 317 ASP B N 1
ATOM 6352 C CA . ASP B 1 317 ? -4.586 -24.578 8.461 1 97.94 317 ASP B CA 1
ATOM 6353 C C . ASP B 1 317 ? -3.873 -25.453 7.43 1 97.94 317 ASP B C 1
ATOM 6355 O O . ASP B 1 317 ? -4.004 -26.672 7.445 1 97.94 317 ASP B O 1
ATOM 6359 N N . ALA B 1 318 ? -3.111 -24.844 6.562 1 96.94 318 ALA B N 1
ATOM 6360 C CA . ALA B 1 318 ? -2.4 -25.578 5.512 1 96.94 318 ALA B CA 1
ATOM 6361 C C . ALA B 1 318 ? -1.38 -26.547 6.109 1 96.94 318 ALA B C 1
ATOM 6363 O O . ALA B 1 318 ? -1.293 -27.703 5.695 1 96.94 318 ALA B O 1
ATOM 6364 N N . MET B 1 319 ? -0.65 -26.062 7.148 1 96.31 319 MET B N 1
ATOM 6365 C CA . MET B 1 319 ? 0.437 -26.859 7.715 1 96.31 319 MET B CA 1
ATOM 6366 C C . MET B 1 319 ? -0.108 -28.062 8.477 1 96.31 319 MET B C 1
ATOM 6368 O O . MET B 1 319 ? 0.491 -29.141 8.461 1 96.31 319 MET B O 1
ATOM 6372 N N . ASN B 1 320 ? -1.198 -27.891 9.156 1 97.25 320 ASN B N 1
ATOM 6373 C CA . ASN B 1 320 ? -1.793 -29.031 9.859 1 97.25 320 ASN B CA 1
ATOM 6374 C C . ASN B 1 320 ? -2.389 -30.047 8.883 1 97.25 320 ASN B C 1
ATOM 6376 O O . ASN B 1 320 ? -2.32 -31.25 9.117 1 97.25 320 ASN B O 1
ATOM 6380 N N . LEU B 1 321 ? -2.84 -29.594 7.832 1 98.25 321 LEU B N 1
ATOM 6381 C CA . LEU B 1 321 ? -3.488 -30.484 6.883 1 98.25 321 LEU B CA 1
ATOM 6382 C C . LEU B 1 321 ? -2.453 -31.297 6.109 1 98.25 321 LEU B C 1
ATOM 6384 O O . LEU B 1 321 ? -2.75 -32.406 5.625 1 98.25 321 LEU B O 1
ATOM 6388 N N . ILE B 1 322 ? -1.177 -30.781 5.938 1 97.25 322 ILE B N 1
ATOM 6389 C CA . ILE B 1 322 ? -0.19 -31.625 5.266 1 97.25 322 ILE B CA 1
ATOM 6390 C C . ILE B 1 322 ? 0.05 -32.906 6.078 1 97.25 322 ILE B C 1
ATOM 6392 O O . ILE B 1 322 ? 0.312 -33.969 5.512 1 97.25 322 ILE B O 1
ATOM 6396 N N . ARG B 1 323 ? -0.071 -32.812 7.398 1 97.44 323 ARG B N 1
ATOM 6397 C CA . ARG B 1 323 ? 0.073 -34 8.219 1 97.44 323 ARG B CA 1
ATOM 6398 C C . ARG B 1 323 ? -1.143 -34.906 8.078 1 97.44 323 ARG B C 1
ATOM 6400 O O . ARG B 1 323 ? -1.001 -36.125 7.867 1 97.44 323 ARG B O 1
ATOM 6407 N N . LEU B 1 324 ? -2.328 -34.344 8.18 1 98.44 324 LEU B N 1
ATOM 6408 C CA . LEU B 1 324 ? -3.553 -35.125 8.031 1 98.44 324 LEU B CA 1
ATOM 6409 C C . LEU B 1 324 ? -3.539 -35.906 6.73 1 98.44 324 LEU B C 1
ATOM 6411 O O . LEU B 1 324 ? -3.914 -37.094 6.711 1 98.44 324 LEU B O 1
ATOM 6415 N N . PHE B 1 325 ? -3.08 -35.344 5.645 1 98.44 325 PHE B N 1
ATOM 6416 C CA . PHE B 1 325 ? -3.184 -35.906 4.305 1 98.44 325 PHE B CA 1
ATOM 6417 C C . PHE B 1 325 ? -2.057 -36.906 4.043 1 98.44 325 PHE B C 1
ATOM 6419 O O . PHE B 1 325 ? -2.119 -37.688 3.096 1 98.44 325 PHE B O 1
ATOM 6426 N N . ASN B 1 326 ? -1 -36.875 4.863 1 97.88 326 ASN B N 1
ATOM 6427 C CA . ASN B 1 326 ? 0.172 -37.656 4.449 1 97.88 326 ASN B CA 1
ATOM 6428 C C . ASN B 1 326 ? 0.6 -38.656 5.523 1 97.88 326 ASN B C 1
ATOM 6430 O O . ASN B 1 326 ? 1.244 -39.656 5.223 1 97.88 326 ASN B O 1
ATOM 6434 N N . GLU B 1 327 ? 0.283 -38.375 6.832 1 97.44 327 GLU B N 1
ATOM 6435 C CA . GLU B 1 327 ? 0.623 -39.312 7.895 1 97.44 327 GLU B CA 1
ATOM 6436 C C . GLU B 1 327 ? -0.294 -40.531 7.871 1 97.44 327 GLU B C 1
ATOM 6438 O O . GLU B 1 327 ? -1.49 -40.406 7.594 1 97.44 327 GLU B O 1
ATOM 6443 N N . PRO B 1 328 ? 0.237 -41.719 8.234 1 96.94 328 PRO B N 1
ATOM 6444 C CA . PRO B 1 328 ? -0.574 -42.938 8.195 1 96.94 328 PRO B CA 1
ATOM 6445 C C . PRO B 1 328 ? -1.84 -42.844 9.039 1 96.94 328 PRO B C 1
ATOM 6447 O O . PRO B 1 328 ? -2.918 -43.25 8.602 1 96.94 328 PRO B O 1
ATOM 6450 N N . GLU B 1 329 ? -1.774 -42.312 10.18 1 97.56 329 GLU B N 1
ATOM 6451 C CA . GLU B 1 329 ? -2.926 -42.188 11.07 1 97.56 329 GLU B CA 1
ATOM 6452 C C . GLU B 1 329 ? -3.984 -41.25 10.477 1 97.56 329 GLU B C 1
ATOM 6454 O O . GLU B 1 329 ? -5.184 -41.469 10.672 1 97.56 329 GLU B O 1
ATOM 6459 N N . GLY B 1 330 ? -3.486 -40.219 9.828 1 98.31 330 GLY B N 1
ATOM 6460 C CA . GLY B 1 330 ? -4.414 -39.312 9.156 1 98.31 330 GLY B CA 1
ATOM 6461 C C . GLY B 1 330 ? -5.152 -39.969 8.008 1 98.31 330 GLY B C 1
ATOM 6462 O O . GLY B 1 330 ? -6.371 -39.844 7.883 1 98.31 330 GLY B O 1
ATOM 6463 N N . LYS B 1 331 ? -4.469 -40.719 7.195 1 98 331 LYS B N 1
ATOM 6464 C CA . LYS B 1 331 ? -5.062 -41.438 6.074 1 98 331 LYS B CA 1
ATOM 6465 C C . LYS B 1 331 ? -6.09 -42.469 6.559 1 98 331 LYS B C 1
ATOM 6467 O O . LYS B 1 331 ? -7.176 -42.562 5.988 1 98 331 LYS B O 1
ATOM 6472 N N . ASP B 1 332 ? -5.707 -43.188 7.613 1 98.12 332 ASP B N 1
ATOM 6473 C CA . ASP B 1 332 ? -6.629 -44.156 8.188 1 98.12 332 ASP B CA 1
ATOM 6474 C C . ASP B 1 332 ? -7.895 -43.469 8.711 1 98.12 332 ASP B C 1
ATOM 6476 O O . ASP B 1 332 ? -9 -43.969 8.508 1 98.12 332 ASP B O 1
ATOM 6480 N N . PHE B 1 333 ? -7.719 -42.438 9.398 1 98.12 333 PHE B N 1
ATOM 6481 C CA . PHE B 1 333 ? -8.844 -41.688 9.93 1 98.12 333 PHE B CA 1
ATOM 6482 C C . PHE B 1 333 ? -9.781 -41.219 8.805 1 98.12 333 PHE B C 1
ATOM 6484 O O . PHE B 1 333 ? -11 -41.375 8.922 1 98.12 333 PHE B O 1
ATOM 6491 N N . LEU B 1 334 ? -9.211 -40.688 7.723 1 98.31 334 LEU B N 1
ATOM 6492 C CA . LEU B 1 334 ? -10.008 -40.188 6.602 1 98.31 334 LEU B CA 1
ATOM 6493 C C . LEU B 1 334 ? -10.82 -41.344 5.988 1 98.31 334 LEU B C 1
ATOM 6495 O O . LEU B 1 334 ? -11.977 -41.125 5.609 1 98.31 334 LEU B O 1
ATOM 6499 N N . ARG B 1 335 ? -10.203 -42.469 5.902 1 98.06 335 ARG B N 1
ATOM 6500 C CA . ARG B 1 335 ? -10.93 -43.625 5.398 1 98.06 335 ARG B CA 1
ATOM 6501 C C . ARG B 1 335 ? -12.109 -44 6.309 1 98.06 335 ARG B C 1
ATOM 6503 O O . ARG B 1 335 ? -13.188 -44.312 5.828 1 98.06 335 ARG B O 1
ATOM 6510 N N . LYS B 1 336 ? -11.867 -43.875 7.574 1 97.31 336 LYS B N 1
ATOM 6511 C CA . LYS B 1 336 ? -12.922 -44.125 8.547 1 97.31 336 LYS B CA 1
ATOM 6512 C C . LYS B 1 336 ? -14.055 -43.125 8.422 1 97.31 336 LYS B C 1
ATOM 6514 O O . LYS B 1 336 ? -15.195 -43.406 8.773 1 97.31 336 LYS B O 1
ATOM 6519 N N . GLN B 1 337 ? -13.727 -41.938 7.938 1 95.75 337 GLN B N 1
ATOM 6520 C CA . GLN B 1 337 ? -14.719 -40.875 7.77 1 95.75 337 GLN B CA 1
ATOM 6521 C C . GLN B 1 337 ? -15.477 -41.031 6.453 1 95.75 337 GLN B C 1
ATOM 6523 O O . GLN B 1 337 ? -16.328 -40.219 6.117 1 95.75 337 GLN B O 1
ATOM 6528 N N . GLY B 1 338 ? -15.148 -41.969 5.676 1 95.62 338 GLY B N 1
ATOM 6529 C CA . GLY B 1 338 ? -15.898 -42.25 4.465 1 95.62 338 GLY B CA 1
ATOM 6530 C C . GLY B 1 338 ? -15.219 -41.781 3.205 1 95.62 338 GLY B C 1
ATOM 6531 O O . GLY B 1 338 ? -15.781 -41.875 2.111 1 95.62 338 GLY B O 1
ATOM 6532 N N . VAL B 1 339 ? -14.047 -41.25 3.307 1 97.19 339 VAL B N 1
ATOM 6533 C CA . VAL B 1 339 ? -13.289 -40.844 2.119 1 97.19 339 VAL B CA 1
ATOM 6534 C C . VAL B 1 339 ? -12.711 -42.094 1.448 1 97.19 339 VAL B C 1
ATOM 6536 O O . VAL B 1 339 ? -12.094 -42.938 2.107 1 97.19 339 VAL B O 1
ATOM 6539 N N . SER B 1 340 ? -12.875 -42.25 0.177 1 97.19 340 SER B N 1
ATOM 6540 C CA . SER B 1 340 ? -12.461 -43.469 -0.533 1 97.19 340 SER B CA 1
ATOM 6541 C C . SER B 1 340 ? -10.945 -43.625 -0.493 1 97.19 340 SER B C 1
ATOM 6543 O O . SER B 1 340 ? -10.203 -42.656 -0.45 1 97.19 340 SER B O 1
ATOM 6545 N N . SER 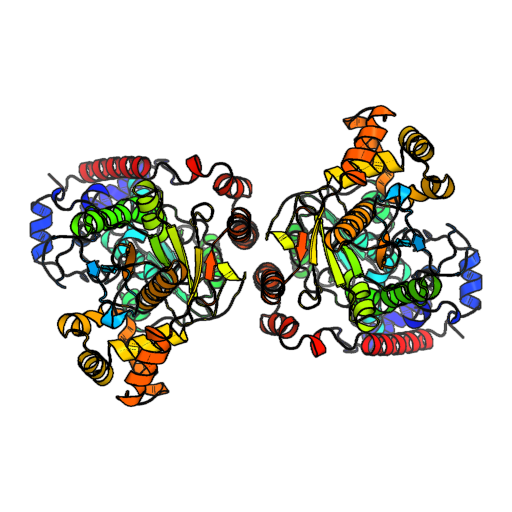B 1 341 ? -10.484 -44.812 -0.574 1 97.19 341 SER B N 1
ATOM 6546 C CA . SER B 1 341 ? -9.062 -45.125 -0.55 1 97.19 341 SER B CA 1
ATOM 6547 C C . SER B 1 341 ? -8.344 -44.531 -1.752 1 97.19 341 SER B C 1
ATOM 6549 O O . SER B 1 341 ? -7.188 -44.094 -1.646 1 97.19 341 SER B O 1
ATOM 6551 N N . SER B 1 342 ? -9.023 -44.531 -2.836 1 96.62 342 SER B N 1
ATOM 6552 C CA . SER B 1 342 ? -8.422 -43.938 -4.031 1 96.62 342 SER B CA 1
ATOM 6553 C C . SER B 1 342 ? -8.109 -42.469 -3.826 1 96.62 342 SER B C 1
ATOM 6555 O O . SER B 1 342 ? -7.02 -42 -4.18 1 96.62 342 SER B O 1
ATOM 6557 N N . ILE B 1 343 ? -9.039 -41.781 -3.199 1 97.12 343 ILE B N 1
ATOM 6558 C CA . ILE B 1 343 ? -8.852 -40.375 -2.924 1 97.12 343 ILE B CA 1
ATOM 6559 C C . ILE B 1 343 ? -7.746 -40.188 -1.886 1 97.12 343 ILE B C 1
ATOM 6561 O O . ILE B 1 343 ? -6.832 -39.375 -2.078 1 97.12 343 ILE B O 1
ATOM 6565 N N . VAL B 1 344 ? -7.812 -40.906 -0.812 1 97.94 344 VAL B N 1
ATOM 6566 C CA . VAL B 1 344 ? -6.863 -40.812 0.291 1 97.94 344 VAL B CA 1
ATOM 6567 C C . VAL B 1 344 ? -5.445 -41.062 -0.22 1 97.94 344 VAL B C 1
ATOM 6569 O O . VAL B 1 344 ? -4.512 -40.344 0.166 1 97.94 344 VAL B O 1
ATOM 6572 N N . ASN B 1 345 ? -5.293 -41.969 -1.1 1 96.12 345 ASN B N 1
ATOM 6573 C CA . ASN B 1 345 ? -3.982 -42.375 -1.616 1 96.12 345 ASN B CA 1
ATOM 6574 C C . ASN B 1 345 ? -3.402 -41.281 -2.525 1 96.12 345 ASN B C 1
ATOM 6576 O O . ASN B 1 345 ? -2.197 -41.25 -2.783 1 96.12 345 ASN B O 1
ATOM 6580 N N . ASN B 1 346 ? -4.215 -40.375 -2.998 1 96.81 346 ASN B N 1
ATOM 6581 C CA . ASN B 1 346 ? -3.754 -39.344 -3.93 1 96.81 346 ASN B CA 1
ATOM 6582 C C . ASN B 1 346 ? -3.658 -37.969 -3.26 1 96.81 346 ASN B C 1
ATOM 6584 O O . ASN B 1 346 ? -3.391 -36.969 -3.924 1 96.81 346 ASN B O 1
ATOM 6588 N N . LEU B 1 347 ? -3.818 -37.938 -1.943 1 97.94 347 LEU B N 1
ATOM 6589 C CA . LEU B 1 347 ? -3.785 -36.656 -1.244 1 97.94 347 LEU B CA 1
ATOM 6590 C C . LEU B 1 347 ? -2.367 -36.094 -1.2 1 97.94 347 LEU B C 1
ATOM 6592 O O . LEU B 1 347 ? -2.174 -34.906 -1.001 1 97.94 347 LEU B O 1
ATOM 6596 N N . SER B 1 348 ? -1.401 -36.938 -1.442 1 97.19 348 SER B N 1
ATOM 6597 C CA . SER B 1 348 ? -0.009 -36.531 -1.498 1 97.19 348 SER B CA 1
ATOM 6598 C C . SER B 1 348 ? 0.263 -35.688 -2.75 1 97.19 348 SER B C 1
ATOM 6600 O O . SER B 1 348 ? 1.312 -35.062 -2.863 1 97.19 348 SER B O 1
ATOM 6602 N N . LEU B 1 349 ? -0.666 -35.625 -3.678 1 97.38 349 LEU B N 1
ATOM 6603 C CA . LEU B 1 349 ? -0.542 -34.812 -4.871 1 97.38 349 LEU B CA 1
ATOM 6604 C C . LEU B 1 349 ? -0.666 -33.344 -4.516 1 97.38 349 LEU B C 1
ATOM 6606 O O . LEU B 1 349 ? -0.332 -32.469 -5.324 1 97.38 349 LEU B O 1
ATOM 6610 N N . LEU B 1 350 ? -1.159 -33.062 -3.287 1 97.5 350 LEU B N 1
ATOM 6611 C CA . LEU B 1 350 ? -1.313 -31.672 -2.846 1 97.5 350 LEU B CA 1
ATOM 6612 C C . LEU B 1 350 ? -0.069 -31.203 -2.104 1 97.5 350 LEU B C 1
ATOM 6614 O O . LEU B 1 350 ? 0.232 -31.688 -1.012 1 97.5 350 LEU B O 1
ATOM 6618 N N . GLY B 1 351 ? 0.677 -30.234 -2.746 1 95.5 351 GLY B N 1
ATOM 6619 C CA . GLY B 1 351 ? 1.668 -29.516 -1.966 1 95.5 351 GLY B CA 1
ATOM 6620 C C . GLY B 1 351 ? 1.056 -28.5 -1.009 1 95.5 351 GLY B C 1
ATOM 6621 O O . GLY B 1 351 ? -0.167 -28.438 -0.865 1 95.5 351 GLY B O 1
ATOM 6622 N N . ILE B 1 352 ? 1.83 -27.719 -0.386 1 94.44 352 ILE B N 1
ATOM 6623 C CA . ILE B 1 352 ? 1.374 -26.812 0.664 1 94.44 352 ILE B CA 1
ATOM 6624 C C . ILE B 1 352 ? 0.468 -25.734 0.063 1 94.44 352 ILE B C 1
ATOM 6626 O O . ILE B 1 352 ? -0.633 -25.484 0.562 1 94.44 352 ILE B O 1
ATOM 6630 N N . SER B 1 353 ? 0.905 -25.031 -0.98 1 95.19 353 SER B N 1
ATOM 6631 C CA . SER B 1 353 ? 0.08 -24 -1.6 1 95.19 353 SER B CA 1
ATOM 6632 C C . SER B 1 353 ? -1.157 -24.609 -2.258 1 95.19 353 SER B C 1
ATOM 6634 O O . SER B 1 353 ? -2.18 -23.922 -2.4 1 95.19 353 SER B O 1
ATOM 6636 N N . SER B 1 354 ? -1.075 -25.875 -2.646 1 97.56 354 SER B N 1
ATOM 6637 C CA . SER B 1 354 ? -2.236 -26.578 -3.191 1 97.56 354 SER B CA 1
ATOM 6638 C C . SER B 1 354 ? -3.33 -26.734 -2.141 1 97.56 354 SER B C 1
ATOM 6640 O O . SER B 1 354 ? -4.516 -26.578 -2.443 1 97.56 354 SER B O 1
ATOM 6642 N N . ILE B 1 355 ? -2.896 -27.031 -0.947 1 98.25 355 ILE B N 1
ATOM 6643 C CA . ILE B 1 355 ? -3.854 -27.141 0.149 1 98.25 355 ILE B CA 1
ATOM 6644 C C . ILE B 1 355 ? -4.508 -25.781 0.394 1 98.25 355 ILE B C 1
ATOM 6646 O O . ILE B 1 355 ? -5.715 -25.703 0.634 1 98.25 355 ILE B O 1
ATOM 6650 N N . ALA B 1 356 ? -3.709 -24.766 0.287 1 98.12 356 ALA B N 1
ATOM 6651 C CA . ALA B 1 356 ? -4.262 -23.422 0.417 1 98.12 356 ALA B CA 1
ATOM 6652 C C . ALA B 1 356 ? -5.285 -23.141 -0.678 1 98.12 356 ALA B C 1
ATOM 6654 O O . ALA B 1 356 ? -6.312 -22.5 -0.427 1 98.12 356 ALA B O 1
ATOM 6655 N N . ASN B 1 357 ? -5.031 -23.547 -1.866 1 98.56 357 ASN B N 1
ATOM 6656 C CA . ASN B 1 357 ? -5.977 -23.406 -2.969 1 98.56 357 ASN B CA 1
ATOM 6657 C C . ASN B 1 357 ? -7.293 -24.109 -2.674 1 98.56 357 ASN B C 1
ATOM 6659 O O . ASN B 1 357 ? -8.367 -23.562 -2.943 1 98.56 357 ASN B O 1
ATOM 6663 N N . VAL B 1 358 ? -7.191 -25.281 -2.129 1 98.69 358 VAL B N 1
ATOM 6664 C CA . VAL B 1 358 ? -8.391 -26.062 -1.823 1 98.69 358 VAL B CA 1
ATOM 6665 C C . VAL B 1 358 ? -9.188 -25.359 -0.721 1 98.69 358 VAL B C 1
ATOM 6667 O O . VAL B 1 358 ? -10.406 -25.219 -0.824 1 98.69 358 VAL B O 1
ATOM 6670 N N . LEU B 1 359 ? -8.492 -24.938 0.332 1 98.75 359 LEU B N 1
ATOM 6671 C CA . LEU B 1 359 ? -9.148 -24.203 1.402 1 98.75 359 LEU B CA 1
ATOM 6672 C C . LEU B 1 359 ? -9.836 -22.953 0.859 1 98.75 359 LEU B C 1
ATOM 6674 O O . LEU B 1 359 ? -10.938 -22.609 1.281 1 98.75 359 LEU B O 1
ATOM 6678 N N . SER B 1 360 ? -9.211 -22.312 -0.073 1 98.75 360 SER B N 1
ATOM 6679 C CA . SER B 1 360 ? -9.781 -21.125 -0.714 1 98.75 360 SER B CA 1
ATOM 6680 C C . SER B 1 360 ? -11.039 -21.484 -1.501 1 98.75 360 SER B C 1
ATOM 6682 O O . SER B 1 360 ? -12.023 -20.734 -1.473 1 98.75 360 SER B O 1
ATOM 6684 N N . ALA B 1 361 ? -10.953 -22.547 -2.203 1 98.88 361 ALA B N 1
ATOM 6685 C CA . ALA B 1 361 ? -12.102 -23 -2.982 1 98.88 361 ALA B CA 1
ATOM 6686 C C . ALA B 1 361 ? -13.289 -23.312 -2.076 1 98.88 361 ALA B C 1
ATOM 6688 O O . ALA B 1 361 ? -14.438 -23.031 -2.426 1 98.88 361 ALA B O 1
ATOM 6689 N N . ILE B 1 362 ? -13.008 -23.938 -0.927 1 98.81 362 ILE B N 1
ATOM 6690 C CA . ILE B 1 362 ? -14.055 -24.234 0.042 1 98.81 362 ILE B CA 1
ATOM 6691 C C . ILE B 1 362 ? -14.68 -22.938 0.554 1 98.81 362 ILE B C 1
ATOM 6693 O O . ILE B 1 362 ? -15.906 -22.812 0.609 1 98.81 362 ILE B O 1
ATOM 6697 N N . LYS B 1 363 ? -13.836 -21.953 0.887 1 98.69 363 LYS B N 1
ATOM 6698 C CA . LYS B 1 363 ? -14.328 -20.641 1.309 1 98.69 363 LYS B CA 1
ATOM 6699 C C . LYS B 1 363 ? -15.219 -20.016 0.238 1 98.69 363 LYS B C 1
ATOM 6701 O O . LYS B 1 363 ? -16.297 -19.5 0.544 1 98.69 363 LYS B O 1
ATOM 6706 N N . PHE B 1 364 ? -14.758 -20.062 -0.941 1 98.75 364 PHE B N 1
ATOM 6707 C CA . PHE B 1 364 ? -15.469 -19.516 -2.092 1 98.75 364 PHE B CA 1
ATOM 6708 C C . PHE B 1 364 ? -16.828 -20.172 -2.246 1 98.75 364 PHE B C 1
ATOM 6710 O O . PHE B 1 364 ? -17.844 -19.484 -2.438 1 98.75 364 PHE B O 1
ATOM 6717 N N . ALA B 1 365 ? -16.859 -21.438 -2.158 1 98.81 365 ALA B N 1
ATOM 6718 C CA . ALA B 1 365 ? -18.094 -22.203 -2.299 1 98.81 365 ALA B CA 1
ATOM 6719 C C . ALA B 1 365 ? -19.094 -21.844 -1.196 1 98.81 365 ALA B C 1
ATOM 6721 O O . ALA B 1 365 ? -20.281 -21.672 -1.455 1 98.81 365 ALA B O 1
ATOM 6722 N N . LYS B 1 366 ? -18.594 -21.766 -0.015 1 98.62 366 LYS B N 1
ATOM 6723 C CA . LYS B 1 366 ? -19.453 -21.422 1.115 1 98.62 366 LYS B CA 1
ATOM 6724 C C . LYS B 1 366 ? -19.953 -19.984 0.996 1 98.62 366 LYS B C 1
ATOM 6726 O O . LYS B 1 366 ? -21.141 -19.719 1.252 1 98.62 366 LYS B O 1
ATOM 6731 N N . TYR B 1 367 ? -19.078 -19.094 0.603 1 98.25 367 TYR B N 1
ATOM 6732 C CA . TYR B 1 367 ? -19.438 -17.688 0.501 1 98.25 367 TYR B CA 1
ATOM 6733 C C . TYR B 1 367 ? -20.578 -17.5 -0.495 1 98.25 367 TYR B C 1
ATOM 6735 O O . TYR B 1 367 ? -21.531 -16.766 -0.216 1 98.25 367 TYR B O 1
ATOM 6743 N N . TYR B 1 368 ? -20.5 -18.188 -1.607 1 97.88 368 TYR B N 1
ATOM 6744 C CA . TYR B 1 368 ? -21.484 -18 -2.672 1 97.88 368 TYR B CA 1
ATOM 6745 C C . TYR B 1 368 ? -22.594 -19.031 -2.576 1 97.88 368 TYR B C 1
ATOM 6747 O O . TYR B 1 368 ? -23.469 -19.109 -3.451 1 97.88 368 TYR B O 1
ATOM 6755 N N . GLU B 1 369 ? -22.609 -19.859 -1.536 1 98.06 369 GLU B N 1
ATOM 6756 C CA . GLU B 1 369 ? -23.641 -20.875 -1.307 1 98.06 369 GLU B CA 1
ATOM 6757 C C . GLU B 1 369 ? -23.797 -21.781 -2.525 1 98.06 369 GLU B C 1
ATOM 6759 O O . GLU B 1 369 ? -24.922 -22 -3 1 98.06 369 GLU B O 1
ATOM 6764 N N . LEU B 1 370 ? -22.703 -22.297 -3.014 1 98.19 370 LEU B N 1
ATOM 6765 C CA . LEU B 1 370 ? -22.672 -23.062 -4.254 1 98.19 370 LEU B CA 1
ATOM 6766 C C . LEU B 1 370 ? -23.266 -24.453 -4.043 1 98.19 370 LEU B C 1
ATOM 6768 O O . LEU B 1 370 ? -23.219 -24.984 -2.932 1 98.19 370 LEU B O 1
ATOM 6772 N N . THR B 1 371 ? -23.734 -25.031 -5.121 1 97.94 371 THR B N 1
ATOM 6773 C CA . THR B 1 371 ? -24.391 -26.344 -5.094 1 97.94 371 THR B CA 1
ATOM 6774 C C . THR B 1 371 ? -23.578 -27.344 -5.906 1 97.94 371 THR B C 1
ATOM 6776 O O . THR B 1 371 ? -22.484 -27.047 -6.375 1 97.94 371 THR B O 1
ATOM 6779 N N . ASP B 1 372 ? -24.156 -28.578 -6.02 1 96.75 372 ASP B N 1
ATOM 6780 C CA . ASP B 1 372 ? -23.484 -29.641 -6.746 1 96.75 372 ASP B CA 1
ATOM 6781 C C . ASP B 1 372 ? -23.516 -29.391 -8.25 1 96.75 372 ASP B C 1
ATOM 6783 O O . ASP B 1 372 ? -22.922 -30.141 -9.031 1 96.75 372 ASP B O 1
ATOM 6787 N N . LYS B 1 373 ? -24.141 -28.297 -8.688 1 97.75 373 LYS B N 1
ATOM 6788 C CA . LYS B 1 373 ? -24.172 -27.906 -10.094 1 97.75 373 LYS B CA 1
ATOM 6789 C C . LYS B 1 373 ? -23.062 -26.906 -10.406 1 97.75 373 LYS B C 1
ATOM 6791 O O . LYS B 1 373 ? -22.812 -26.594 -11.57 1 97.75 373 LYS B O 1
ATOM 6796 N N . ASP B 1 374 ? -22.438 -26.453 -9.367 1 98.62 374 ASP B N 1
ATOM 6797 C CA . ASP B 1 374 ? -21.375 -25.453 -9.5 1 98.62 374 ASP B CA 1
ATOM 6798 C C . ASP B 1 374 ? -20 -26.109 -9.469 1 98.62 374 ASP B C 1
ATOM 6800 O O . ASP B 1 374 ? -19.719 -26.922 -8.594 1 98.62 374 ASP B O 1
ATOM 6804 N N . VAL B 1 375 ? -19.1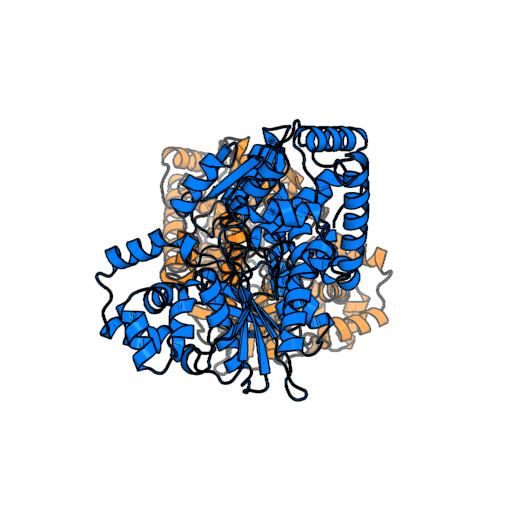72 -25.734 -10.414 1 98.81 375 VAL B N 1
ATOM 6805 C CA . VAL B 1 375 ? -17.797 -26.219 -10.477 1 98.81 375 VAL B CA 1
ATOM 6806 C C . VAL B 1 375 ? -16.828 -25.078 -10.133 1 98.81 375 VAL B C 1
ATOM 6808 O O . VAL B 1 375 ? -17.016 -23.953 -10.578 1 98.81 375 VAL B O 1
ATOM 6811 N N . VAL B 1 376 ? -15.883 -25.344 -9.289 1 98.94 376 VAL B N 1
ATOM 6812 C CA . VAL B 1 376 ? -14.789 -24.438 -8.953 1 98.94 376 VAL B CA 1
ATOM 6813 C C . VAL B 1 376 ? -13.461 -25.047 -9.43 1 98.94 376 VAL B C 1
ATOM 6815 O O . VAL B 1 376 ? -13.109 -26.156 -9.039 1 98.94 376 VAL B O 1
ATOM 6818 N N . MET B 1 377 ? -12.766 -24.312 -10.281 1 98.88 377 MET B N 1
ATOM 6819 C CA . MET B 1 377 ? -11.477 -24.766 -10.797 1 98.88 377 MET B CA 1
ATOM 6820 C C . MET B 1 377 ? -10.328 -24.219 -9.945 1 98.88 377 MET B C 1
ATOM 6822 O O . MET B 1 377 ? -10.383 -23.078 -9.5 1 98.88 377 MET B O 1
ATOM 6826 N N . THR B 1 378 ? -9.289 -25 -9.719 1 98.81 378 THR B N 1
ATOM 6827 C CA . THR B 1 378 ? -8.047 -24.594 -9.078 1 98.81 378 THR B CA 1
ATOM 6828 C C . THR B 1 378 ? -6.867 -25.422 -9.594 1 98.81 378 THR B C 1
ATOM 6830 O O . THR B 1 378 ? -6.945 -26.016 -10.664 1 98.81 378 THR B O 1
ATOM 6833 N N . VAL B 1 379 ? -5.668 -25.266 -8.93 1 98.31 379 VAL B N 1
ATOM 6834 C CA . VAL B 1 379 ? -4.477 -25.953 -9.398 1 98.31 379 VAL B CA 1
ATOM 6835 C C . VAL B 1 379 ? -3.695 -26.516 -8.211 1 98.31 379 VAL B C 1
ATOM 6837 O O . VAL B 1 379 ? -3.625 -25.875 -7.16 1 98.31 379 VAL B O 1
ATOM 6840 N N . PHE B 1 380 ? -3.262 -27.734 -8.359 1 98.06 380 PHE B N 1
ATOM 6841 C CA . PHE B 1 380 ? -2.16 -28.219 -7.531 1 98.06 380 PHE B CA 1
ATOM 6842 C C . PHE B 1 380 ? -0.818 -27.828 -8.148 1 98.06 380 PHE B C 1
ATOM 6844 O O . PHE B 1 380 ? -0.412 -28.391 -9.164 1 98.06 380 PHE B O 1
ATOM 6851 N N . THR B 1 381 ? -0.158 -26.891 -7.574 1 95.38 381 THR B N 1
ATOM 6852 C CA . THR B 1 381 ? 1.08 -26.375 -8.141 1 95.38 381 THR B CA 1
ATOM 6853 C C . THR B 1 381 ? 2.141 -27.469 -8.227 1 95.38 381 THR B C 1
ATOM 6855 O O . THR B 1 381 ? 2.863 -27.562 -9.219 1 95.38 381 THR B O 1
ATOM 6858 N N . ASP B 1 382 ? 2.244 -28.156 -7.141 1 94.44 382 ASP B N 1
ATOM 6859 C CA . ASP B 1 382 ? 3.176 -29.266 -6.977 1 94.44 382 ASP B CA 1
ATOM 6860 C C . ASP B 1 382 ? 2.605 -30.344 -6.043 1 94.44 382 ASP B C 1
ATOM 6862 O O . ASP B 1 382 ? 1.388 -30.5 -5.945 1 94.44 382 ASP B O 1
ATOM 6866 N N . SER B 1 383 ? 3.535 -31.203 -5.52 1 95.94 383 SER B N 1
ATOM 6867 C CA . SER B 1 383 ? 3.1 -32.281 -4.633 1 95.94 383 SER B CA 1
ATOM 6868 C C . SER B 1 383 ? 3.947 -32.312 -3.365 1 95.94 383 SER B C 1
ATOM 6870 O O . SER B 1 383 ? 4.91 -31.562 -3.229 1 95.94 383 SER B O 1
ATOM 6872 N N . MET B 1 384 ? 3.562 -33.156 -2.488 1 94.94 384 MET B N 1
ATOM 6873 C CA . MET B 1 384 ? 4.246 -33.281 -1.203 1 94.94 384 MET B CA 1
ATOM 6874 C C . MET B 1 384 ? 5.637 -33.875 -1.377 1 94.94 384 MET B C 1
ATOM 6876 O O . MET B 1 384 ? 6.453 -33.844 -0.457 1 94.94 384 MET B O 1
ATOM 6880 N N . GLU B 1 385 ? 5.867 -34.312 -2.586 1 91.69 385 GLU B N 1
ATOM 6881 C CA . GLU B 1 385 ? 7.191 -34.844 -2.881 1 91.69 385 GLU B CA 1
ATOM 6882 C C . GLU B 1 385 ? 8.281 -33.812 -2.658 1 91.69 385 GLU B C 1
ATOM 6884 O O . GLU B 1 385 ? 9.43 -34.156 -2.379 1 91.69 385 GLU B O 1
ATOM 6889 N N . LEU B 1 386 ? 7.922 -32.625 -2.723 1 89.06 386 LEU B N 1
ATOM 6890 C CA . LEU B 1 386 ? 8.898 -31.547 -2.633 1 89.06 386 LEU B CA 1
ATOM 6891 C C . LEU B 1 386 ? 8.992 -31 -1.209 1 89.06 386 LEU B C 1
ATOM 6893 O O . LEU B 1 386 ? 9.766 -30.094 -0.935 1 89.06 386 LEU B O 1
ATOM 6897 N N . TYR B 1 387 ? 8.258 -31.641 -0.239 1 90.38 387 TYR B N 1
ATOM 6898 C CA . TYR B 1 387 ? 8.172 -31.031 1.082 1 90.38 387 TYR B CA 1
ATOM 6899 C C . TYR B 1 387 ? 8.289 -32.062 2.18 1 90.38 387 TYR B C 1
ATOM 6901 O O . TYR B 1 387 ? 7.691 -31.938 3.248 1 90.38 387 TYR B O 1
ATOM 6909 N N . ASP B 1 388 ? 8.992 -33.094 1.919 1 89.94 388 ASP B N 1
ATOM 6910 C CA . ASP B 1 388 ? 9.172 -34.156 2.898 1 89.94 388 ASP B CA 1
ATOM 6911 C C . ASP B 1 388 ? 9.836 -33.625 4.172 1 89.94 388 ASP B C 1
ATOM 6913 O O . ASP B 1 388 ? 9.5 -34.062 5.277 1 89.94 388 ASP B O 1
ATOM 6917 N N . SER B 1 389 ? 10.781 -32.75 4.004 1 88.75 389 SER B N 1
ATOM 6918 C CA . SER B 1 389 ? 11.492 -32.188 5.148 1 88.75 389 SER B CA 1
ATOM 6919 C C . SER B 1 389 ? 10.547 -31.438 6.07 1 88.75 389 SER B C 1
ATOM 6921 O O . SER B 1 389 ? 10.719 -31.438 7.293 1 88.75 389 SER B O 1
ATOM 6923 N N . ARG B 1 390 ? 9.523 -30.828 5.5 1 89.75 390 ARG B N 1
ATOM 6924 C CA . ARG B 1 390 ? 8.555 -30.094 6.309 1 89.75 390 ARG B CA 1
ATOM 6925 C C . ARG B 1 390 ? 7.738 -31.031 7.18 1 89.75 390 ARG B C 1
ATOM 6927 O O . ARG B 1 390 ? 7.445 -30.734 8.336 1 89.75 390 ARG B O 1
ATOM 6934 N N . LEU B 1 391 ? 7.383 -32.156 6.668 1 91.62 391 LEU B N 1
ATOM 6935 C CA . LEU B 1 391 ? 6.656 -33.156 7.43 1 91.62 391 LEU B CA 1
ATOM 6936 C C . LEU B 1 391 ? 7.488 -33.656 8.602 1 91.62 391 LEU B C 1
ATOM 6938 O O . LEU B 1 391 ? 6.973 -33.844 9.711 1 91.62 391 LEU B O 1
ATOM 6942 N N . LYS B 1 392 ? 8.734 -33.844 8.312 1 92.56 392 LYS B N 1
ATOM 6943 C CA . LYS B 1 392 ? 9.641 -34.312 9.359 1 92.56 392 LYS B CA 1
ATOM 6944 C C . LYS B 1 392 ? 9.781 -33.281 10.461 1 92.56 392 LYS B C 1
ATOM 6946 O O . LYS B 1 392 ? 9.797 -33.594 11.648 1 92.56 392 LYS B O 1
ATOM 6951 N N . GLU B 1 393 ? 9.914 -32.062 10.016 1 92 393 GLU B N 1
ATOM 6952 C CA . GLU B 1 393 ? 10.031 -30.969 10.977 1 92 393 GLU B CA 1
ATOM 6953 C C . GLU B 1 393 ? 8.797 -30.891 11.867 1 92 393 GLU B C 1
ATOM 6955 O O . GLU B 1 393 ? 8.906 -30.641 13.07 1 92 393 GLU B O 1
ATOM 6960 N N . LEU B 1 394 ? 7.633 -31.078 11.297 1 94 394 LEU B N 1
ATOM 6961 C CA . LEU B 1 394 ? 6.383 -31.047 12.047 1 94 394 LEU B CA 1
ATOM 6962 C C . LEU B 1 394 ? 6.297 -32.219 13.023 1 94 394 LEU B C 1
ATOM 6964 O O . LEU B 1 394 ? 5.805 -32.062 14.141 1 94 394 LEU B O 1
ATOM 6968 N N . GLN B 1 395 ? 6.762 -33.281 12.594 1 93.88 395 GLN B N 1
ATOM 6969 C CA . GLN B 1 395 ? 6.801 -34.438 13.484 1 93.88 395 GLN B CA 1
ATOM 6970 C C . GLN B 1 395 ? 7.711 -34.188 14.68 1 93.88 395 GLN B C 1
ATOM 6972 O O . GLN B 1 395 ? 7.391 -34.594 15.805 1 93.88 395 GLN B O 1
ATOM 6977 N N . GLU B 1 396 ? 8.828 -33.594 14.391 1 95.5 396 GLU B N 1
ATOM 6978 C CA . GLU B 1 396 ? 9.766 -33.25 15.461 1 95.5 396 GLU B CA 1
ATOM 6979 C C . GLU B 1 396 ? 9.172 -32.25 16.422 1 95.5 396 GLU B C 1
ATOM 6981 O O . GLU B 1 396 ? 9.367 -32.344 17.641 1 95.5 396 GLU B O 1
ATOM 6986 N N . GLN B 1 397 ? 8.516 -31.328 15.875 1 94.25 397 GLN B N 1
ATOM 6987 C CA . GLN B 1 397 ? 7.98 -30.219 16.672 1 94.25 397 GLN B CA 1
ATOM 6988 C C . GLN B 1 397 ? 6.758 -30.656 17.469 1 94.25 397 GLN B C 1
ATOM 6990 O O . GLN B 1 397 ? 6.578 -30.25 18.609 1 94.25 397 GLN B O 1
ATOM 6995 N N . LYS B 1 398 ? 5.895 -31.5 16.828 1 94.69 398 LYS B N 1
ATOM 6996 C CA . LYS B 1 398 ? 4.582 -31.766 17.422 1 94.69 398 LYS B CA 1
ATOM 6997 C C . LYS B 1 398 ? 4.492 -33.219 17.906 1 94.69 398 LYS B C 1
ATOM 6999 O O . LYS B 1 398 ? 3.516 -33.594 18.547 1 94.69 398 LYS B O 1
ATOM 7004 N N . GLY B 1 399 ? 5.527 -34.031 17.672 1 94.31 399 GLY B N 1
ATOM 7005 C CA . GLY B 1 399 ? 5.527 -35.438 18.047 1 94.31 399 GLY B CA 1
ATOM 7006 C C . GLY B 1 399 ? 4.828 -36.312 17.047 1 94.31 399 GLY B C 1
ATOM 7007 O O . GLY B 1 399 ? 4.465 -35.875 15.953 1 94.31 399 GLY B O 1
ATOM 7008 N N . LYS B 1 400 ? 4.672 -37.562 17.438 1 95.12 400 LYS B N 1
ATOM 7009 C CA . LYS B 1 400 ? 4.051 -38.531 16.562 1 95.12 400 LYS B CA 1
ATOM 7010 C C . LYS B 1 400 ? 2.586 -38.188 16.312 1 95.12 400 LYS B C 1
ATOM 7012 O O . LYS B 1 400 ? 1.863 -37.812 17.219 1 95.12 400 LYS B O 1
ATOM 7017 N N . TYR B 1 401 ? 2.18 -38.344 15.047 1 97 401 TYR B N 1
ATOM 7018 C CA . TYR B 1 401 ? 0.816 -38 14.641 1 97 401 TYR B CA 1
ATOM 7019 C C . TYR B 1 401 ? -0.159 -39.094 15.117 1 97 401 TYR B C 1
ATOM 7021 O O . TYR B 1 401 ? 0.086 -40.281 14.945 1 97 401 TYR B O 1
ATOM 7029 N N . SER B 1 402 ? -1.264 -38.688 15.859 1 97.31 402 SER B N 1
ATOM 7030 C CA . SER B 1 402 ? -2.213 -39.625 16.453 1 97.31 402 SER B CA 1
ATOM 7031 C C . SER B 1 402 ? -3.58 -39.531 15.781 1 97.31 402 SER B C 1
ATOM 7033 O O . SER B 1 402 ? -3.844 -38.562 15.039 1 97.31 402 SER B O 1
ATOM 7035 N N . GLU B 1 403 ? -4.391 -40.469 16.047 1 97.25 403 GLU B N 1
ATOM 7036 C CA . GLU B 1 403 ? -5.766 -40.438 15.555 1 97.25 403 GLU B CA 1
ATOM 7037 C C . GLU B 1 403 ? -6.531 -39.25 16.141 1 97.25 403 GLU B C 1
ATOM 7039 O O . GLU B 1 403 ? -7.379 -38.656 15.461 1 97.25 403 GLU B O 1
ATOM 7044 N N . GLN B 1 404 ? -6.289 -38.938 17.391 1 97.19 404 GLN B N 1
ATOM 7045 C CA . GLN B 1 404 ? -6.914 -37.781 18.016 1 97.19 404 GLN B CA 1
ATOM 7046 C C . GLN B 1 404 ? -6.535 -36.5 17.297 1 97.19 404 GLN B C 1
ATOM 7048 O O . GLN B 1 404 ? -7.383 -35.625 17.078 1 97.19 404 GLN B O 1
ATOM 7053 N N . GLN B 1 405 ? -5.285 -36.406 17 1 97.5 405 GLN B N 1
ATOM 7054 C CA . GLN B 1 405 ? -4.828 -35.219 16.25 1 97.5 405 GLN B CA 1
ATOM 7055 C C . GLN B 1 405 ? -5.465 -35.156 14.867 1 97.5 405 GLN B C 1
ATOM 7057 O O . GLN B 1 405 ? -5.797 -34.094 14.375 1 97.5 405 GLN B O 1
ATOM 7062 N N . ALA B 1 406 ? -5.566 -36.281 14.203 1 98.25 406 ALA B N 1
ATOM 7063 C CA . ALA B 1 406 ? -6.215 -36.375 12.898 1 98.25 406 ALA B CA 1
ATOM 7064 C C . ALA B 1 406 ? -7.648 -35.844 12.969 1 98.25 406 ALA B C 1
ATOM 7066 O O . ALA B 1 406 ? -8.094 -35.125 12.094 1 98.25 406 ALA B O 1
ATOM 7067 N N . ALA B 1 407 ? -8.375 -36.281 14.016 1 98.12 407 ALA B N 1
ATOM 7068 C CA . ALA B 1 407 ? -9.758 -35.812 14.211 1 98.12 407 ALA B CA 1
ATOM 7069 C C . ALA B 1 407 ? -9.82 -34.312 14.398 1 98.12 407 ALA B C 1
ATOM 7071 O O . ALA B 1 407 ? -10.695 -33.656 13.844 1 98.12 407 ALA B O 1
ATOM 7072 N N . VAL B 1 408 ? -8.969 -33.812 15.188 1 97.81 408 VAL B N 1
ATOM 7073 C CA . VAL B 1 408 ? -8.922 -32.375 15.453 1 97.81 408 VAL B CA 1
ATOM 7074 C C . VAL B 1 408 ? -8.617 -31.625 14.156 1 97.81 408 VAL B C 1
ATOM 7076 O O . VAL B 1 408 ? -9.289 -30.641 13.828 1 97.81 408 VAL B O 1
ATOM 7079 N N . ASP B 1 409 ? -7.594 -32.062 13.422 1 98.38 409 ASP B N 1
ATOM 7080 C CA . ASP B 1 409 ? -7.188 -31.406 12.188 1 98.38 409 ASP B CA 1
ATOM 7081 C C . ASP B 1 409 ? -8.297 -31.469 11.141 1 98.38 409 ASP B C 1
ATOM 7083 O O . ASP B 1 409 ? -8.562 -30.469 10.453 1 98.38 409 ASP B O 1
ATOM 7087 N N . PHE B 1 410 ? -8.922 -32.625 11.031 1 98.19 410 PHE B N 1
ATOM 7088 C CA . PHE B 1 410 ? -10.008 -32.812 10.078 1 98.19 410 PHE B CA 1
ATOM 7089 C C . PHE B 1 410 ? -11.156 -31.859 10.375 1 98.19 410 PHE B C 1
ATOM 7091 O O . PHE B 1 410 ? -11.641 -31.156 9.484 1 98.19 410 PHE B O 1
ATOM 7098 N N . GLU B 1 411 ? -11.555 -31.719 11.609 1 97.19 411 GLU B N 1
ATOM 7099 C CA . GLU B 1 411 ? -12.719 -30.922 12 1 97.19 411 GLU B CA 1
ATOM 7100 C C . GLU B 1 411 ? -12.391 -29.438 12.031 1 97.19 411 GLU B C 1
ATOM 7102 O O . GLU B 1 411 ? -13.188 -28.609 11.594 1 97.19 411 GLU B O 1
ATOM 7107 N N . LYS B 1 412 ? -11.266 -29.109 12.547 1 97.25 412 LYS B N 1
ATOM 7108 C CA . LYS B 1 412 ? -10.922 -27.719 12.797 1 97.25 412 LYS B CA 1
ATOM 7109 C C . LYS B 1 412 ? -10.406 -27.047 11.523 1 97.25 412 LYS B C 1
ATOM 7111 O O . LYS B 1 412 ? -10.797 -25.922 11.203 1 97.25 412 LYS B O 1
ATOM 7116 N N . HIS B 1 413 ? -9.555 -27.688 10.773 1 98.12 413 HIS B N 1
ATOM 7117 C CA . HIS B 1 413 ? -8.805 -27.016 9.711 1 98.12 413 HIS B CA 1
ATOM 7118 C C . HIS B 1 413 ? -9.406 -27.328 8.344 1 98.12 413 HIS B C 1
ATOM 7120 O O . HIS B 1 413 ? -9.062 -26.672 7.355 1 98.12 413 HIS B O 1
ATOM 7126 N N . LEU B 1 414 ? -10.266 -28.281 8.227 1 97.81 414 LEU B N 1
ATOM 7127 C CA . LEU B 1 414 ? -10.867 -28.625 6.945 1 97.81 414 LEU B CA 1
ATOM 7128 C C . LEU B 1 414 ? -12.383 -28.438 6.992 1 97.81 414 LEU B C 1
ATOM 7130 O O . LEU B 1 414 ? -12.914 -27.5 6.418 1 97.81 414 LEU B O 1
ATOM 7134 N N . MET B 1 415 ? -13.102 -29.141 7.84 1 96.88 415 MET B N 1
ATOM 7135 C CA . MET B 1 415 ? -14.555 -29.062 7.938 1 96.88 415 MET B CA 1
ATOM 7136 C C . MET B 1 415 ? -14.977 -27.734 8.57 1 96.88 415 MET B C 1
ATOM 7138 O O . MET B 1 415 ? -16.062 -27.219 8.281 1 96.88 415 MET B O 1
ATOM 7142 N N . GLY B 1 416 ? -14.109 -27.188 9.352 1 96.19 416 GLY B N 1
ATOM 7143 C CA . GLY B 1 416 ? -14.414 -25.969 10.102 1 96.19 416 GLY B CA 1
ATOM 7144 C C . GLY B 1 416 ? -14.086 -24.703 9.344 1 96.19 416 GLY B C 1
ATOM 7145 O O . GLY B 1 416 ? -14.258 -23.594 9.867 1 96.19 416 GLY B O 1
ATOM 7146 N N . VAL B 1 417 ? -13.672 -24.812 8.086 1 96.62 417 VAL B N 1
ATOM 7147 C CA . VAL B 1 417 ? -13.383 -23.641 7.262 1 96.62 417 VAL B CA 1
ATOM 7148 C C . VAL B 1 417 ? -14.633 -22.766 7.176 1 96.62 417 VAL B C 1
ATOM 7150 O O . VAL B 1 417 ? -15.734 -23.25 6.93 1 96.62 417 VAL B O 1
ATOM 7153 N N . LYS B 1 418 ? -14.5 -21.453 7.48 1 96.19 418 LYS B N 1
ATOM 7154 C CA . LYS B 1 418 ? -15.57 -20.469 7.422 1 96.19 418 LYS B CA 1
ATOM 7155 C C . LYS B 1 418 ? -15.266 -19.375 6.391 1 96.19 418 LYS B C 1
ATOM 7157 O O . LYS B 1 418 ? -14.336 -19.516 5.594 1 96.19 418 LYS B O 1
ATOM 7162 N N . THR B 1 419 ? -16.125 -18.391 6.285 1 97.62 419 THR B N 1
ATOM 7163 C CA . THR B 1 419 ? -15.992 -17.359 5.258 1 97.62 419 THR B CA 1
ATOM 7164 C C . THR B 1 419 ? -15.344 -16.109 5.824 1 97.62 419 THR B C 1
ATOM 7166 O O . THR B 1 419 ? -15.703 -14.992 5.438 1 97.62 419 THR B O 1
ATOM 7169 N N . ASP B 1 420 ? -14.492 -16.312 6.867 1 96.56 420 ASP B N 1
ATOM 7170 C CA . ASP B 1 420 ? -13.734 -15.18 7.395 1 96.56 420 ASP B CA 1
ATOM 7171 C C . ASP B 1 420 ? -12.609 -14.781 6.438 1 96.56 420 ASP B C 1
ATOM 7173 O O . ASP B 1 420 ? -12.18 -15.586 5.605 1 96.56 420 ASP B O 1
ATOM 7177 N N . PHE B 1 421 ? -12.164 -13.469 6.531 1 97 421 PHE B N 1
ATOM 7178 C CA . PHE B 1 421 ? -11.031 -12.945 5.781 1 97 421 PHE B CA 1
ATOM 7179 C C . PHE B 1 421 ? -11.258 -13.086 4.281 1 97 421 PHE B C 1
ATOM 7181 O O . PHE B 1 421 ? -10.406 -13.617 3.566 1 97 421 PHE B O 1
ATOM 7188 N N . ILE B 1 422 ? -12.453 -12.766 3.836 1 97.75 422 ILE B N 1
ATOM 7189 C CA . ILE B 1 422 ? -12.867 -12.773 2.438 1 97.75 422 ILE B CA 1
ATOM 7190 C C . ILE B 1 422 ? -13.445 -11.406 2.066 1 97.75 422 ILE B C 1
ATOM 7192 O O . ILE B 1 422 ? -14.125 -10.773 2.877 1 97.75 422 ILE B O 1
ATOM 7196 N N . GLN B 1 423 ? -13.117 -10.898 0.929 1 97.94 423 GLN B N 1
ATOM 7197 C CA . GLN B 1 423 ? -13.719 -9.672 0.416 1 97.94 423 GLN B CA 1
ATOM 7198 C C . GLN B 1 423 ? -14.062 -9.805 -1.064 1 97.94 423 GLN B C 1
ATOM 7200 O O . GLN B 1 423 ? -13.18 -10.023 -1.896 1 97.94 423 GLN B O 1
ATOM 7205 N N . GLU B 1 424 ? -15.336 -9.797 -1.413 1 97.88 424 GLU B N 1
ATOM 7206 C CA . GLU B 1 424 ? -15.742 -9.57 -2.795 1 97.88 424 GLU B CA 1
ATOM 7207 C C . GLU B 1 424 ? -15.477 -8.125 -3.215 1 97.88 424 GLU B C 1
ATOM 7209 O O . GLU B 1 424 ? -15.836 -7.188 -2.496 1 97.88 424 GLU B O 1
ATOM 7214 N N . LEU B 1 425 ? -14.922 -7.969 -4.352 1 98.25 425 LEU B N 1
ATOM 7215 C CA . LEU B 1 425 ? -14.328 -6.672 -4.656 1 98.25 425 LEU B CA 1
ATOM 7216 C C . LEU B 1 425 ? -15.266 -5.824 -5.5 1 98.25 425 LEU B C 1
ATOM 7218 O O . LEU B 1 425 ? -15.742 -6.27 -6.547 1 98.25 425 LEU B O 1
ATOM 7222 N N . SER B 1 426 ? -15.508 -4.574 -5.031 1 96.62 426 SER B N 1
ATOM 7223 C CA . SER B 1 426 ? -16.125 -3.539 -5.859 1 96.62 426 SER B CA 1
ATOM 7224 C C . SER B 1 426 ? -15.094 -2.896 -6.785 1 96.62 426 SER B C 1
ATOM 7226 O O . SER B 1 426 ? -13.906 -3.242 -6.746 1 96.62 426 SER B O 1
ATOM 7228 N N . TYR B 1 427 ? -15.609 -2.02 -7.672 1 95.62 427 TYR B N 1
ATOM 7229 C CA . TYR B 1 427 ? -14.719 -1.286 -8.562 1 95.62 427 TYR B CA 1
ATOM 7230 C C . TYR B 1 427 ? -13.609 -0.596 -7.785 1 95.62 427 TYR B C 1
ATOM 7232 O O . TYR B 1 427 ? -12.43 -0.701 -8.141 1 95.62 427 TYR B O 1
ATOM 7240 N N . TYR B 1 428 ? -13.883 0.081 -6.695 1 95.12 428 TYR B N 1
ATOM 7241 C CA . TYR B 1 428 ? -12.891 0.868 -5.961 1 95.12 428 TYR B CA 1
ATOM 7242 C C . TYR B 1 428 ? -12.039 -0.024 -5.07 1 95.12 428 TYR B C 1
ATOM 7244 O O . TYR B 1 428 ? -10.898 0.316 -4.754 1 95.12 428 TYR B O 1
ATOM 7252 N N . ASP B 1 429 ? -12.578 -1.215 -4.625 1 97.25 429 ASP B N 1
ATOM 7253 C CA . ASP B 1 429 ? -11.727 -2.188 -3.941 1 97.25 429 ASP B CA 1
ATOM 7254 C C . ASP B 1 429 ? -10.609 -2.68 -4.855 1 97.25 429 ASP B C 1
ATOM 7256 O O . ASP B 1 429 ? -9.453 -2.768 -4.438 1 97.25 429 ASP B O 1
ATOM 7260 N N . LYS B 1 430 ? -11.023 -3.014 -6.141 1 98.12 430 LYS B N 1
ATOM 7261 C CA . LYS B 1 430 ? -10.047 -3.447 -7.133 1 98.12 430 LYS B CA 1
ATOM 7262 C C . LYS B 1 430 ? -9 -2.365 -7.375 1 98.12 430 LYS B C 1
ATOM 7264 O O . LYS B 1 430 ? -7.797 -2.652 -7.395 1 98.12 430 LYS B O 1
ATOM 7269 N N . LYS B 1 431 ? -9.477 -1.143 -7.559 1 97.25 431 LYS B N 1
ATOM 7270 C CA . LYS B 1 431 ? -8.57 -0.031 -7.84 1 97.25 431 LYS B CA 1
ATOM 7271 C C . LYS B 1 431 ? -7.605 0.195 -6.68 1 97.25 431 LYS B C 1
ATOM 7273 O O . LYS B 1 431 ? -6.418 0.448 -6.895 1 97.25 431 LYS B O 1
ATOM 7278 N N . ARG B 1 432 ? -8.109 0.125 -5.461 1 97.88 432 ARG B N 1
ATOM 7279 C CA . ARG B 1 432 ? -7.277 0.289 -4.273 1 97.88 432 ARG B CA 1
ATOM 7280 C C . ARG B 1 432 ? -6.152 -0.739 -4.25 1 97.88 432 ARG B C 1
ATOM 7282 O O . ARG B 1 432 ? -4.996 -0.398 -3.984 1 97.88 432 ARG B O 1
ATOM 7289 N N . ILE B 1 433 ? -6.445 -1.994 -4.516 1 98.25 433 ILE B N 1
ATOM 7290 C CA . ILE B 1 433 ? -5.445 -3.057 -4.523 1 98.25 433 ILE B CA 1
ATOM 7291 C C . ILE B 1 433 ? -4.461 -2.832 -5.668 1 98.25 433 ILE B C 1
ATOM 7293 O O . ILE B 1 433 ? -3.248 -2.957 -5.484 1 98.25 433 ILE B O 1
ATOM 7297 N N . HIS B 1 434 ? -4.984 -2.463 -6.859 1 98.44 434 HIS B N 1
ATOM 7298 C CA . HIS B 1 434 ? -4.129 -2.154 -8 1 98.44 434 HIS B CA 1
ATOM 7299 C C . HIS B 1 434 ? -3.133 -1.053 -7.664 1 98.44 434 HIS B C 1
ATOM 7301 O O . HIS B 1 434 ? -1.956 -1.143 -8.023 1 98.44 434 HIS B O 1
ATOM 7307 N N . ASN B 1 435 ? -3.611 -0.071 -6.953 1 97.94 435 ASN B N 1
ATOM 7308 C CA . ASN B 1 435 ? -2.793 1.099 -6.645 1 97.94 435 ASN B CA 1
ATOM 7309 C C . ASN B 1 435 ? -1.621 0.74 -5.734 1 97.94 435 ASN B C 1
ATOM 7311 O O . ASN B 1 435 ? -0.621 1.458 -5.691 1 97.94 435 ASN B O 1
ATOM 7315 N N . LEU B 1 436 ? -1.72 -0.315 -5.047 1 97.38 436 LEU B N 1
ATOM 7316 C CA . LEU B 1 436 ? -0.63 -0.749 -4.18 1 97.38 436 LEU B CA 1
ATOM 7317 C C . LEU B 1 436 ? 0.631 -1.027 -4.988 1 97.38 436 LEU B C 1
ATOM 7319 O O . LEU B 1 436 ? 1.743 -0.95 -4.461 1 97.38 436 LEU B O 1
ATOM 7323 N N . LYS B 1 437 ? 0.518 -1.275 -6.297 1 97.44 437 LYS B N 1
ATOM 7324 C CA . LYS B 1 437 ? 1.655 -1.506 -7.184 1 97.44 437 LYS B CA 1
ATOM 7325 C C . LYS B 1 437 ? 2.582 -0.295 -7.215 1 97.44 437 LYS B C 1
ATOM 7327 O O . LYS B 1 437 ? 3.789 -0.436 -7.422 1 97.44 437 LYS B O 1
ATOM 7332 N N . TYR B 1 438 ? 2.014 0.891 -7.027 1 96.38 438 TYR B N 1
ATOM 7333 C CA . TYR B 1 438 ? 2.773 2.135 -7.098 1 96.38 438 TYR B CA 1
ATOM 7334 C C . TYR B 1 438 ? 3.975 2.092 -6.16 1 96.38 438 TYR B C 1
ATOM 7336 O O . TYR B 1 438 ? 5.09 2.434 -6.559 1 96.38 438 TYR B O 1
ATOM 7344 N N . TYR B 1 439 ? 3.838 1.659 -4.992 1 94.5 439 TYR B N 1
ATOM 7345 C CA . TYR B 1 439 ? 4.844 1.749 -3.939 1 94.5 439 TYR B CA 1
ATOM 7346 C C . TYR B 1 439 ? 6.02 0.827 -4.23 1 94.5 439 TYR B C 1
ATOM 7348 O O . TYR B 1 439 ? 7.176 1.195 -4.008 1 94.5 439 TYR B O 1
ATOM 7356 N N . THR B 1 440 ? 5.766 -0.336 -4.781 1 93.94 440 THR B N 1
ATOM 7357 C CA . THR B 1 440 ? 6.84 -1.276 -5.082 1 93.94 440 THR B CA 1
ATOM 7358 C C . THR B 1 440 ? 7.426 -1.003 -6.465 1 93.94 440 THR B C 1
ATOM 7360 O O . THR B 1 440 ? 8.633 -0.811 -6.605 1 93.94 440 THR B O 1
ATOM 7363 N N . TRP B 1 441 ? 6.625 -0.851 -7.43 1 96.44 441 TRP B N 1
ATOM 7364 C CA . TRP B 1 441 ? 7.102 -0.938 -8.805 1 96.44 441 TRP B CA 1
ATOM 7365 C C . TRP B 1 441 ? 7.508 0.435 -9.328 1 96.44 441 TRP B C 1
ATOM 7367 O O . TRP B 1 441 ? 8.438 0.55 -10.125 1 96.44 441 TRP B O 1
ATOM 7377 N N . ILE B 1 442 ? 6.816 1.452 -8.898 1 94.62 442 ILE B N 1
ATOM 7378 C CA . ILE B 1 442 ? 7.188 2.791 -9.344 1 94.62 442 ILE B CA 1
ATOM 7379 C C . ILE B 1 442 ? 8.273 3.357 -8.438 1 94.62 442 ILE B C 1
ATOM 7381 O O . ILE B 1 442 ? 9.352 3.732 -8.906 1 94.62 442 ILE B O 1
ATOM 7385 N N . GLU B 1 443 ? 8.07 3.281 -7.121 1 91.31 443 GLU B N 1
ATOM 7386 C CA . GLU B 1 443 ? 8.953 3.975 -6.184 1 91.31 443 GLU B CA 1
ATOM 7387 C C . GLU B 1 443 ? 10.25 3.199 -5.969 1 91.31 443 GLU B C 1
ATOM 7389 O O . GLU B 1 443 ? 11.305 3.797 -5.75 1 91.31 443 GLU B O 1
ATOM 7394 N N . GLN B 1 444 ? 10.211 1.889 -6.102 1 90.31 444 GLN B N 1
ATOM 7395 C CA . GLN B 1 444 ? 11.383 1.099 -5.73 1 90.31 444 GLN B CA 1
ATOM 7396 C C . GLN B 1 444 ? 12.023 0.458 -6.961 1 90.31 444 GLN B C 1
ATOM 7398 O O . GLN B 1 444 ? 13.25 0.396 -7.062 1 90.31 444 GLN B O 1
ATOM 7403 N N . GLN B 1 445 ? 11.195 0.003 -7.941 1 93.38 445 GLN B N 1
ATOM 7404 C CA . GLN B 1 445 ? 11.734 -0.782 -9.047 1 93.38 445 GLN B CA 1
ATOM 7405 C C . GLN B 1 445 ? 11.875 0.066 -10.305 1 93.38 445 GLN B C 1
ATOM 7407 O O . GLN B 1 445 ? 12.375 -0.409 -11.328 1 93.38 445 GLN B O 1
ATOM 7412 N N . GLY B 1 446 ? 11.375 1.328 -10.305 1 92.12 446 GLY B N 1
ATOM 7413 C CA . GLY B 1 446 ? 11.656 2.287 -11.359 1 92.12 446 GLY B CA 1
ATOM 7414 C C . GLY B 1 446 ? 10.75 2.129 -12.562 1 92.12 446 GLY B C 1
ATOM 7415 O O . GLY B 1 446 ? 11.078 2.598 -13.656 1 92.12 446 GLY B O 1
ATOM 7416 N N . LYS B 1 447 ? 9.633 1.404 -12.438 1 95.94 447 LYS B N 1
ATOM 7417 C CA . LYS B 1 447 ? 8.648 1.357 -13.523 1 95.94 447 LYS B CA 1
ATOM 7418 C C . LYS B 1 447 ? 8 2.723 -13.734 1 95.94 447 LYS B C 1
ATOM 7420 O O . LYS B 1 447 ? 8.117 3.611 -12.883 1 95.94 447 LYS B O 1
ATOM 7425 N N . GLU B 1 448 ? 7.359 2.908 -14.812 1 95.38 448 GLU B N 1
ATOM 7426 C CA . GLU B 1 448 ? 6.77 4.195 -15.164 1 95.38 448 GLU B CA 1
ATOM 7427 C C . GLU B 1 448 ? 5.309 4.273 -14.727 1 95.38 448 GLU B C 1
ATOM 7429 O O . GLU B 1 448 ? 4.547 3.32 -14.914 1 95.38 448 GLU B O 1
ATOM 7434 N N . LEU B 1 449 ? 4.953 5.391 -14.18 1 94.62 449 LEU B N 1
ATOM 7435 C CA . LEU B 1 449 ? 3.584 5.621 -13.727 1 94.62 449 LEU B CA 1
ATOM 7436 C C . LEU B 1 449 ? 2.604 5.516 -14.891 1 94.62 449 LEU B C 1
ATOM 7438 O O . LEU B 1 449 ? 1.478 5.043 -14.719 1 94.62 449 LEU B O 1
ATOM 7442 N N . GLU B 1 450 ? 2.973 6.008 -16 1 95.69 450 GLU B N 1
ATOM 7443 C CA . GLU B 1 450 ? 2.117 5.957 -17.188 1 95.69 450 GLU B CA 1
ATOM 7444 C C . GLU B 1 450 ? 1.72 4.52 -17.516 1 95.69 450 GLU B C 1
ATOM 7446 O O . GLU B 1 450 ? 0.573 4.258 -17.875 1 95.69 450 GLU B O 1
ATOM 7451 N N . GLU B 1 451 ? 2.643 3.592 -17.438 1 96.69 451 GLU B N 1
ATOM 7452 C CA . GLU B 1 451 ? 2.332 2.195 -17.719 1 96.69 451 GLU B CA 1
ATOM 7453 C C . GLU B 1 451 ? 1.391 1.611 -16.672 1 96.69 451 GLU B C 1
ATOM 7455 O O . GLU B 1 451 ? 0.504 0.818 -17 1 96.69 451 GLU B O 1
ATOM 7460 N N . LEU B 1 452 ? 1.67 1.97 -15.406 1 97.06 452 LEU B N 1
ATOM 7461 C CA . LEU B 1 452 ? 0.75 1.534 -14.359 1 97.06 452 LEU B CA 1
ATOM 7462 C C . LEU B 1 452 ? -0.677 1.974 -14.672 1 97.06 452 LEU B C 1
ATOM 7464 O O . LEU B 1 452 ? -1.62 1.198 -14.508 1 97.06 452 LEU B O 1
ATOM 7468 N N . ASN B 1 453 ? -0.839 3.234 -15.086 1 95.88 453 ASN B N 1
ATOM 7469 C CA . ASN B 1 453 ? -2.146 3.762 -15.461 1 95.88 453 ASN B CA 1
ATOM 7470 C C . ASN B 1 453 ? -2.729 3.023 -16.656 1 95.88 453 ASN B C 1
ATOM 7472 O O . ASN B 1 453 ? -3.939 2.811 -16.734 1 95.88 453 ASN B O 1
ATOM 7476 N N . GLU B 1 454 ? -1.893 2.646 -17.594 1 96.25 454 GLU B N 1
ATOM 7477 C CA . GLU B 1 454 ? -2.35 1.901 -18.766 1 96.25 454 GLU B CA 1
ATOM 7478 C C . GLU B 1 454 ? -2.943 0.554 -18.359 1 96.25 454 GLU B C 1
ATOM 7480 O O . GLU B 1 454 ? -3.918 0.096 -18.953 1 96.25 454 GLU B O 1
ATOM 7485 N N . GLN B 1 455 ? -2.355 -0.121 -17.375 1 97 455 GLN B N 1
ATOM 7486 C CA . GLN B 1 455 ? -2.877 -1.399 -16.906 1 97 455 GLN B CA 1
ATOM 7487 C C . GLN B 1 455 ? -4.34 -1.274 -16.484 1 97 455 GLN B C 1
ATOM 7489 O O . GLN B 1 455 ? -5.105 -2.236 -16.578 1 97 455 GLN B O 1
ATOM 7494 N N . TRP B 1 456 ? -4.723 -0.101 -15.961 1 96.94 456 TRP B N 1
ATOM 7495 C CA . TRP B 1 456 ? -6.059 0.086 -15.406 1 96.94 456 TRP B CA 1
ATOM 7496 C C . TRP B 1 456 ? -6.996 0.711 -16.422 1 96.94 456 TRP B C 1
ATOM 7498 O O . TRP B 1 456 ? -8.125 0.248 -16.609 1 96.94 456 TRP B O 1
ATOM 7508 N N . TYR B 1 457 ? -6.562 1.803 -17.125 1 95.94 457 TYR B N 1
ATOM 7509 C CA . TYR B 1 457 ? -7.457 2.605 -17.953 1 95.94 457 TYR B CA 1
ATOM 7510 C C . TYR B 1 457 ? -7.5 2.08 -19.375 1 95.94 457 TYR B C 1
ATOM 7512 O O . TYR B 1 457 ? -8.445 2.357 -20.125 1 95.94 457 TYR B O 1
ATOM 7520 N N . ASN B 1 458 ? -6.508 1.381 -19.812 1 95.38 458 ASN B N 1
ATOM 7521 C CA . ASN B 1 458 ? -6.453 0.726 -21.125 1 95.38 458 ASN B CA 1
ATOM 7522 C C . ASN B 1 458 ? -6.262 -0.781 -20.984 1 95.38 458 ASN B C 1
ATOM 7524 O O . ASN B 1 458 ? -5.402 -1.364 -21.641 1 95.38 458 ASN B O 1
ATOM 7528 N N . ASP B 1 459 ? -6.996 -1.355 -20.031 1 93.31 459 ASP B N 1
ATOM 7529 C CA . ASP B 1 459 ? -6.785 -2.729 -19.594 1 93.31 459 ASP B CA 1
ATOM 7530 C C . ASP B 1 459 ? -7.039 -3.721 -20.719 1 93.31 459 ASP B C 1
ATOM 7532 O O . ASP B 1 459 ? -6.312 -4.711 -20.859 1 93.31 459 ASP B O 1
ATOM 7536 N N . GLU B 1 460 ? -8.062 -3.496 -21.531 1 90.19 460 GLU B N 1
ATOM 7537 C CA . GLU B 1 460 ? -8.352 -4.414 -22.625 1 90.19 460 GLU B CA 1
ATOM 7538 C C . GLU B 1 460 ? -7.168 -4.539 -23.578 1 90.19 460 GLU B C 1
ATOM 7540 O O . GLU B 1 460 ? -6.801 -5.645 -23.984 1 90.19 460 GLU B O 1
ATOM 7545 N N . LYS B 1 461 ? -6.617 -3.418 -23.875 1 91.75 461 LYS B N 1
ATOM 7546 C CA . LYS B 1 461 ? -5.469 -3.412 -24.781 1 91.75 461 LYS B CA 1
ATOM 7547 C C . LYS B 1 461 ? -4.215 -3.926 -24.078 1 91.75 461 LYS B C 1
ATOM 7549 O O . LYS B 1 461 ? -3.439 -4.688 -24.656 1 91.75 461 LYS B O 1
ATOM 7554 N N . TYR B 1 462 ? -4.023 -3.521 -22.844 1 95.12 462 TYR B N 1
ATOM 7555 C CA . TYR B 1 462 ? -2.799 -3.846 -22.109 1 95.12 462 TYR B CA 1
ATOM 7556 C C . TYR B 1 462 ? -2.707 -5.344 -21.844 1 95.12 462 TYR B C 1
ATOM 7558 O O . TYR B 1 462 ? -1.64 -5.941 -22 1 95.12 462 TYR B O 1
ATOM 7566 N N . TRP B 1 463 ? -3.832 -5.922 -21.391 1 94 463 TRP B N 1
ATOM 7567 C CA . TRP B 1 463 ? -3.82 -7.309 -20.938 1 94 463 TRP B CA 1
ATOM 7568 C C . TRP B 1 463 ? -4.273 -8.25 -22.047 1 94 463 TRP B C 1
ATOM 7570 O O . TRP B 1 463 ? -4.137 -9.469 -21.938 1 94 463 TRP B O 1
ATOM 7580 N N . GLY B 1 464 ? -4.781 -7.688 -23.109 1 87.25 464 GLY B N 1
ATOM 7581 C CA . GLY B 1 464 ? -5.406 -8.484 -24.141 1 87.25 464 GLY B CA 1
ATOM 7582 C C . GLY B 1 464 ? -4.418 -9.023 -25.156 1 87.25 464 GLY B C 1
ATOM 7583 O O . GLY B 1 464 ? -3.205 -8.945 -24.953 1 87.25 464 GLY B O 1
ATOM 7584 N N . ASN B 1 465 ? -4.816 -9.891 -26.062 1 91.44 465 ASN B N 1
ATOM 7585 C CA . ASN B 1 465 ? -4.133 -10.391 -27.25 1 91.44 465 ASN B CA 1
ATOM 7586 C C . ASN B 1 465 ? -3.168 -11.516 -26.906 1 91.44 465 ASN B C 1
ATOM 7588 O O . ASN B 1 465 ? -2.15 -11.703 -27.578 1 91.44 465 ASN B O 1
ATOM 7592 N N . ALA B 1 466 ? -3.443 -12.203 -25.844 1 94.94 466 ALA B N 1
ATOM 7593 C CA . ALA B 1 466 ? -2.545 -13.25 -25.375 1 94.94 466 ALA B CA 1
ATOM 7594 C C . ALA B 1 466 ? -2.312 -14.305 -26.453 1 94.94 466 ALA B C 1
ATOM 7596 O O . ALA B 1 466 ? -1.173 -14.703 -26.703 1 94.94 466 ALA B O 1
ATOM 7597 N N . PHE B 1 467 ? -3.342 -14.711 -27.156 1 96.38 467 PHE B N 1
ATOM 7598 C CA . PHE B 1 467 ? -3.209 -15.75 -28.172 1 96.38 467 PHE B CA 1
ATOM 7599 C C . PHE B 1 467 ? -2.484 -15.219 -29.406 1 96.38 467 PHE B C 1
ATOM 7601 O O . PHE B 1 467 ? -1.727 -15.945 -30.047 1 96.38 467 PHE B O 1
ATOM 7608 N N . GLU B 1 468 ? -2.742 -13.953 -29.719 1 96.69 468 GLU B N 1
ATOM 7609 C CA . GLU B 1 468 ? -1.999 -13.344 -30.812 1 96.69 468 GLU B CA 1
ATOM 7610 C C . GLU B 1 468 ? -0.502 -13.312 -30.516 1 96.69 468 GLU B C 1
ATOM 7612 O O . GLU B 1 468 ? 0.316 -13.602 -31.391 1 96.69 468 GLU B O 1
ATOM 7617 N N . ILE B 1 469 ? -0.203 -12.922 -29.328 1 97.31 469 ILE B N 1
ATOM 7618 C CA . ILE B 1 469 ? 1.191 -12.867 -28.906 1 97.31 469 ILE B CA 1
ATOM 7619 C C . ILE B 1 469 ? 1.794 -14.266 -28.938 1 97.31 469 ILE B C 1
ATOM 7621 O O . ILE B 1 469 ? 2.904 -14.461 -29.438 1 97.31 469 ILE B O 1
ATOM 7625 N N . ALA B 1 470 ? 1.062 -15.266 -28.406 1 98.06 470 ALA B N 1
ATOM 7626 C CA . ALA B 1 470 ? 1.531 -16.641 -28.375 1 98.06 470 ALA B CA 1
ATOM 7627 C C . ALA B 1 470 ? 1.762 -17.172 -29.797 1 98.06 470 ALA B C 1
ATOM 7629 O O . ALA B 1 470 ? 2.734 -17.891 -30.047 1 98.06 470 ALA B O 1
ATOM 7630 N N . ASP B 1 471 ? 0.894 -16.812 -30.703 1 98.06 471 ASP B N 1
ATOM 7631 C CA . ASP B 1 471 ? 1.023 -17.25 -32.094 1 98.06 471 ASP B CA 1
ATOM 7632 C C . ASP B 1 471 ? 2.289 -16.672 -32.719 1 98.06 471 ASP B C 1
ATOM 7634 O O . ASP B 1 471 ? 2.977 -17.359 -33.5 1 98.06 471 ASP B O 1
ATOM 7638 N N . LYS B 1 472 ? 2.523 -15.398 -32.438 1 97.81 472 LYS B N 1
ATOM 7639 C CA . LYS B 1 472 ? 3.738 -14.773 -32.969 1 97.81 472 LYS B CA 1
ATOM 7640 C C . LYS B 1 472 ? 4.984 -15.461 -32.406 1 97.81 472 LYS B C 1
ATOM 7642 O O . LYS B 1 472 ? 5.953 -15.68 -33.156 1 97.81 472 LYS B O 1
ATOM 7647 N N . ILE B 1 473 ? 4.988 -15.82 -31.156 1 98.56 473 ILE B N 1
ATOM 7648 C CA . ILE B 1 473 ? 6.113 -16.516 -30.547 1 98.56 473 ILE B CA 1
ATOM 7649 C C . ILE B 1 473 ? 6.266 -17.906 -31.188 1 98.56 473 ILE B C 1
ATOM 7651 O O . ILE B 1 473 ? 7.383 -18.344 -31.484 1 98.56 473 ILE B O 1
ATOM 7655 N N . ASP B 1 474 ? 5.168 -18.594 -31.391 1 98.69 474 ASP B N 1
ATOM 7656 C CA . ASP B 1 474 ? 5.188 -19.906 -32.031 1 98.69 474 ASP B CA 1
ATOM 7657 C C . ASP B 1 474 ? 5.812 -19.828 -33.438 1 98.69 474 ASP B C 1
ATOM 7659 O O . ASP B 1 474 ? 6.57 -20.719 -33.812 1 98.69 474 ASP B O 1
ATOM 7663 N N . GLN B 1 475 ? 5.477 -18.781 -34.125 1 98.56 475 GLN B N 1
ATOM 7664 C CA . GLN B 1 475 ? 6.074 -18.578 -35.438 1 98.56 475 GLN B CA 1
ATOM 7665 C C . GLN B 1 475 ? 7.586 -18.422 -35.344 1 98.56 475 GLN B C 1
ATOM 7667 O O . GLN B 1 475 ? 8.336 -19.016 -36.125 1 98.56 475 GLN B O 1
ATOM 7672 N N . LEU B 1 476 ? 8.008 -17.641 -34.406 1 98.62 476 LEU B N 1
ATOM 7673 C CA . LEU B 1 476 ? 9.438 -17.422 -34.219 1 98.62 476 LEU B CA 1
ATOM 7674 C C . LEU B 1 476 ? 10.125 -18.719 -33.781 1 98.62 476 LEU B C 1
ATOM 7676 O O . LEU B 1 476 ? 11.258 -18.984 -34.188 1 98.62 476 LEU B O 1
ATOM 7680 N N . ILE B 1 477 ? 9.469 -19.531 -32.969 1 98.69 477 ILE B N 1
ATOM 7681 C CA . ILE B 1 477 ? 10.016 -20.812 -32.531 1 98.69 477 ILE B CA 1
ATOM 7682 C C . ILE B 1 477 ? 10.188 -21.734 -33.75 1 98.69 477 ILE B C 1
ATOM 7684 O O . ILE B 1 477 ? 11.227 -22.375 -33.906 1 98.69 477 ILE B O 1
ATOM 7688 N N . ASN B 1 478 ? 9.195 -21.766 -34.594 1 98.31 478 ASN B N 1
ATOM 7689 C CA . ASN B 1 478 ? 9.266 -22.594 -35.781 1 98.31 478 ASN B CA 1
ATOM 7690 C C . ASN B 1 478 ? 10.414 -22.172 -36.688 1 98.31 478 ASN B C 1
ATOM 7692 O O . ASN B 1 478 ? 11.125 -23.016 -37.25 1 98.31 478 ASN B O 1
ATOM 7696 N N . GLU B 1 479 ? 10.539 -20.891 -36.844 1 98.25 479 GLU B N 1
ATOM 7697 C CA . GLU B 1 479 ? 11.648 -20.375 -37.656 1 98.25 479 GLU B CA 1
ATOM 7698 C C . GLU B 1 479 ? 12.992 -20.75 -37.031 1 98.25 479 GLU B C 1
ATOM 7700 O O . GLU B 1 479 ? 13.922 -21.125 -37.75 1 98.25 479 GLU B O 1
ATOM 7705 N N . PHE B 1 480 ? 13.062 -20.594 -35.75 1 98.31 480 PHE B N 1
ATOM 7706 C CA . PHE B 1 480 ? 14.266 -20.969 -35.031 1 98.31 480 PHE B CA 1
ATOM 7707 C C . PHE B 1 480 ? 14.602 -22.438 -35.25 1 98.31 480 PHE B C 1
ATOM 7709 O O . PHE B 1 480 ? 15.734 -22.781 -35.594 1 98.31 480 PHE B O 1
ATOM 7716 N N . ASN B 1 481 ? 13.625 -23.312 -35.031 1 98.25 481 ASN B N 1
ATOM 7717 C CA . ASN B 1 481 ? 13.82 -24.75 -35.188 1 98.25 481 ASN B CA 1
ATOM 7718 C C . ASN B 1 481 ? 14.219 -25.094 -36.625 1 98.25 481 ASN B C 1
ATOM 7720 O O . ASN B 1 481 ? 15.039 -25.984 -36.844 1 98.25 481 ASN B O 1
ATOM 7724 N N . LYS B 1 482 ? 13.617 -24.453 -37.562 1 97.75 482 LYS B N 1
ATOM 7725 C CA . LYS B 1 482 ? 13.969 -24.672 -38.969 1 97.75 482 LYS B CA 1
ATOM 7726 C C . LYS B 1 482 ? 15.445 -24.344 -39.219 1 97.75 482 LYS B C 1
ATOM 7728 O O . LYS B 1 482 ? 16.125 -25.078 -39.938 1 97.75 482 LYS B O 1
ATOM 7733 N N . LYS B 1 483 ? 15.867 -23.297 -38.656 1 97.56 483 LYS B N 1
ATOM 7734 C CA . LYS B 1 483 ? 17.25 -22.875 -38.812 1 97.56 483 LYS B CA 1
ATOM 7735 C C . LYS B 1 483 ? 18.219 -23.906 -38.25 1 97.56 483 LYS B C 1
ATOM 7737 O O . LYS B 1 483 ? 19.344 -24.047 -38.719 1 97.56 483 LYS B O 1
ATOM 7742 N N . THR B 1 484 ? 17.812 -24.578 -37.219 1 97.25 484 THR B N 1
ATOM 7743 C CA . THR B 1 484 ? 18.688 -25.578 -36.625 1 97.25 484 THR B CA 1
ATOM 7744 C C . THR B 1 484 ? 18.844 -26.797 -37.5 1 97.25 484 THR B C 1
ATOM 7746 O O . THR B 1 484 ? 19.844 -27.516 -37.406 1 97.25 484 THR B O 1
ATOM 7749 N N . GLY B 1 485 ? 17.797 -27.125 -38.25 1 95.44 485 GLY B N 1
ATOM 7750 C CA . GLY B 1 485 ? 17.812 -28.297 -39.125 1 95.44 485 GLY B CA 1
ATOM 7751 C C . GLY B 1 485 ? 17.609 -29.594 -38.344 1 95.44 485 GLY B C 1
ATOM 7752 O O . GLY B 1 485 ? 17.703 -30.688 -38.938 1 95.44 485 GLY B O 1
ATOM 7753 N N . LEU B 1 486 ? 17.297 -29.531 -37.156 1 94.19 486 LEU B N 1
ATOM 7754 C CA . LEU B 1 486 ? 17.266 -30.719 -36.312 1 94.19 486 LEU B CA 1
ATOM 7755 C C . LEU B 1 486 ? 15.953 -31.484 -36.5 1 94.19 486 LEU B C 1
ATOM 7757 O O . LEU B 1 486 ? 15.875 -32.656 -36.188 1 94.19 486 LEU B O 1
ATOM 7761 N N . LEU B 1 487 ? 14.844 -30.891 -37 1 88.69 487 LEU B N 1
ATOM 7762 C CA . LEU B 1 487 ? 13.555 -31.547 -37.156 1 88.69 487 LEU B CA 1
ATOM 7763 C C . LEU B 1 487 ? 13.469 -32.25 -38.5 1 88.69 487 LEU B C 1
ATOM 7765 O O . LEU B 1 487 ? 12.539 -33.031 -38.75 1 88.69 487 LEU B O 1
ATOM 7769 N N . GLY B 1 488 ? 14.359 -32.062 -39.406 1 75.88 488 GLY B N 1
ATOM 7770 C CA . GLY B 1 488 ? 14.375 -32.719 -40.688 1 75.88 488 GLY B CA 1
ATOM 7771 C C . GLY B 1 488 ? 14.867 -34.156 -40.625 1 75.88 488 GLY B C 1
ATOM 7772 O O . GLY B 1 488 ? 15.508 -34.531 -39.656 1 75.88 488 GLY B O 1
#

Foldseek 3Di:
DQDLAADVVLLVLLLVLCLVQVAAADALVCQQPVVPPDPVLLVVQQAAFLADLANSLNSQLHQFFDQDRGGGGGHARAKDWDDCLQQVFFAIEMAGFQQRHRVFFNLLLLLCLQVLSCNLRSVARQVQAEEEFEAADCNLVSNLSNSSSSNHAYEYEHAPPHDPLVVVVCVVRHPYYHHFHDHRQACVRSLVVVVVCVVVDDRYDYRYLLAGLSLQLSLLSHVQSSQVSVCVVPADPLAAAQFEEAECQSPNNLSSRVNVCVVRVNHAYEYEEAPQQQCLLPLGHHDADQGRHHHSFRRPNHLLLRHFKYFHAHLVLLLLVLCLLPPPLNLVLSVVSPDDNVNSVCSQSADSSSSVRSLRVSLVCVVVVHHNRYYYYYYRRGGCVSVVVSNVVCCVVVNDDHNVSSVCSSVVSRNVRYNPRMDGDDSVSSVVSLCRNCVPCVVPVPDDPVVSVCCPPVVCVNNHDSVVVSVVSSVSSVVSSVSSVSVD/DDDLAADVVLLVLLLVLCLVQVAAADALVCQQPVVPPDVVLLQVQLADFLADLANSLNSQLHQFWDQDRGRTGGHARAKDWDDCLQQVFFAIEMAGFQQRHRVFFNLLLLLCLQVLSCNLRSVARQVQAEEEFEAADCNLVSNLSNSSSSNHAYEYEHAPPHDPLVVVVCVVRHPYYHHFHDHRQACVRSLVVVVVCVVVDDRYDYRYLLAGLSLQLSLLSHVQSSLVSVCVVPADPLFAAQFEEAECQSPNNLSSRVNVCVVRVNHAYEYEEAPQQQCLLPLGHHDADQGRHRHSFRRPNHLLLRHFKYFHAHLVLLLLVLCLLPPPLSLVLSVVSPDDNVNSVCSQSADSSSSVRSLRVSLVCVVVVHHNSYYYYYYRRGGCVSPVVSNVVCCVVVNDDHNVSSVCSSVVSRNVRYNPRMDGDDSVSSVVSLCRNCVPCVVPVPDDPVVSVCCPPVVCVNNHDSVVVSVVSSVSSVVSSVSSVSVD

Organism: Petrotoga mobilis (strain DSM 10674 / SJ95) (NCBI:txid403833)

InterPro domains:
  IPR001926 Tryptophan synthase beta chain-like, PALP domain [PF00291] (102-330)
  IPR028923 SAICAR synthetase/ADE2, N-terminal [PF01259] (364-426)
  IPR036052 Tryptophan synthase beta chain-like, PALP domain superfamily [G3DSA:3.40.50.1100] (85-387)
  IPR036052 Tryptophan synthase beta chain-like, PALP domain superfamily [G3DSA:3.40.50.1100] (101-209)
  IPR036052 Tryptophan synthase beta chain-like, PALP domain superfamily [SSF53686] (83-391)
  IPR050214 Cysteine synthase/Cystathionine beta-synthase [PTHR10314] (85-390)

Nearest PDB structures (foldseek):
  3vc3-assembly3_E  TM=8.994E-01  e=8.005E-19  Glycine max
  4lmb-assembly1_A-2  TM=8.670E-01  e=4.189E-17  Microcystis aeruginosa PCC 7806
  5b55-assembly1_B  TM=8.069E-01  e=1.667E-17  Fusobacterium nucleatum subsp. nucleatum ATCC 25586
  8stw-assembly1_B  TM=8.572E-01  e=7.021E-16  Homo sapiens
  5dbh-assembly1_X  TM=8.503E-01  e=4.682E-15  Haemophilus influenzae Rd KW20

Radius of gyration: 32.58 Å; Cα contacts (8 Å, |Δi|>4): 2114; chains: 2; bounding box: 57×92×76 Å

Secondary structure (DSSP, 8-state):
-------HHHHHHHHHHHHHHT--PPPHHHHH-GGGS-HHHHHHHTT-BTTS--GGGGGG-STTB-S-SBS--B-S--EEEEPHHHHSSSSEEEEEEGGGSGGGSTHHHHHHHHHHHHHHHTSS-TTT-EEEEE-SSHHHHHHHHHHHHTT-EEEEEEETTS-HHHHHHHHHHSSEEEEESS-TT-HHHHHHHHHHHHHH-SSEEE--TTT-HHHHHHIIIIIHHHHHHHHHHH--TT-EEEEEEEE-TTSTTHHHHHHHHHHSTT-EEEEEEETTS-HHHHS-----S-TT---SS--TT--GGG--EEEEE-HHHHHHHHHHHHSHHHHHHHHHTT--HHHHHTGGG--HHHHHHHHHHHHHHHHTT--TTEEEEEEE---GGG-HHHHHHHHHHH-S--HHHHHHHIIIIIIT--S-SEEEPPHHHHHHHHHTHIIIIITTT---HHHHHHHHHTHHHHH--HHHHHHHHHHHHHHHHHHHTTT-/-------HHHHHHHHHHHHHTT--PPPHHHHH-GGGS-HHHHHHHTT-BTTS--GGGGGG-STTB-S-SBS--B-S--EEEEPHHHHSSSSEEEEEEGGGSGGGSTHHHHHHHHHHHHHHHTSS-TTT-EEEEE-SSHHHHHHHHHHHHTT-EEEEEEETTS-HHHHHHHHHHSSEEEEESS-TT-HHHHHHHHHHHHHH-SSEEE--TTT-HHHHHHIIIIIHHHHHHHHHHH--TT-EEEEEEEE-TTSTTHHHHHHHHHHSTT-EEEEEEETTS-HHHHS-----S-TT---SS--TT--GGG--EEEEE-HHHHHHHHHHHHSHHHHHHHHHTT--HHHHHTGGG--HHHHHHHHHHHHHHHHTT--TTEEEEEEE-S-GGG-HHHHHHHHHHH-S--HHHHHHHIIIIIIT--S-SEEEPPHHHHHHHHHTHIIIIITTT---HHHHHHHHHTHHHHH--HHHHHHHHHHHHHHHHHHHTTT-

Sequence (976 aa):
MIDFTMDKEVLEKAVERAIENNIIIPTFAQMRDPALIPDKIKQQLKNIGLWDVNSYNLFRITWKNEPVPKGGLYGDVNYFELPSELTGVKARIVALVGKWFPTGSHKVGATFGCLVPRLVTGQFDPTTQKAVWPSTGNYCRGGAYNAQLLGCESIAILPEGMSRERFEWLSKVAGEVIGTPGSESNVKEIFDKCNELKSTHDNIVIFNQFDEMGNRLWHYVVTGPAMEEVLQKIMGEKDRLAGTVLTSGSSGTLGSGEYLKSKYPNSKLAVSEALQCPTLLYNGFGAHRIEGIGDKHVPWIHNVKNTDMVMAIDDNDAMNLIRLFNEPEGKDFLRKQGVSSSIVNNLSLLGISSIANVLSAIKFAKYYELTDKDVVMTVFTDSMELYDSRLKELQEQKGKYSEQQAAVDFEKHLMGVKTDFIQELSYYDKKRIHNLKYYTWIEQQGKELEELNEQWYNDEKYWGNAFEIADKIDQLINEFNKKTGLLGMIDFTMDKEVLEKAVERAIENNIIIPTFAQMRDPALIPDKIKQQLKNIGLWDVNSYNLFRITWKNEPVPKGGLYGDVNYFELPSELTGVKARIVALVGKWFPTGSHKVGATFGCLVPRLVTGQFDPTTQKAVWPSTGNYCRGGAYNAQLLGCESIAILPEGMSRERFEWLSKVAGEVIGTPGSESNVKEIFDKCNELKSTHDNIVIFNQFDEMGNRLWHYVVTGPAMEEVLQKIMGEKDRLAGTVLTSGSSGTLGSGEYLKSKYPNSKLAVSEALQCPTLLYNGFGAHRIEGIGDKHVPWIHNVKNTDMVMAIDDNDAMNLIRLFNEPEGKDFLRKQGVSSSIVNNLSLLGISSIANVLSAIKFAKYYELTDKDVVMTVFTDSMELYDSRLKELQEQKGKYSEQQAAVDFEKHLMGVKTDFIQELSYYDKKRIHNLKYYTWIEQQGKELEELNEQWYNDEKYWGNAFEIADKIDQLINEFNKKTGLLG